Protein AF-0000000081540019 (afdb_homodimer)

Solvent-accessible surface area (backbone atoms only — not comparable to full-atom values): 55539 Å² total; per-residue (Å²): 136,87,73,88,77,71,95,71,86,87,74,91,76,88,91,89,76,87,77,86,71,87,82,86,90,88,88,80,86,75,82,80,78,84,72,81,75,82,70,81,79,71,79,74,80,61,78,68,72,65,80,70,77,71,73,80,53,96,80,40,49,92,82,41,62,55,38,44,79,36,76,47,66,74,57,25,38,27,49,46,46,43,52,50,67,72,69,73,85,62,85,78,72,72,79,71,74,92,72,72,75,66,62,82,81,57,69,59,88,74,54,43,59,36,28,26,41,40,43,48,66,65,29,43,68,36,92,92,53,56,78,72,75,64,72,71,49,70,67,55,51,46,52,50,50,52,54,38,59,38,49,58,52,53,34,51,54,48,45,50,36,30,76,71,64,69,30,92,47,50,56,50,46,47,55,39,41,21,37,36,41,16,36,42,72,43,52,59,76,73,25,37,37,30,43,48,58,53,50,61,49,37,47,51,72,70,61,56,53,58,51,54,52,28,11,33,39,62,32,11,52,72,12,92,69,58,42,72,54,62,37,67,41,52,61,36,79,92,57,30,31,46,65,35,52,84,60,78,34,57,48,41,39,52,38,29,52,50,10,46,51,42,71,70,37,85,92,37,71,86,46,41,24,36,33,44,40,40,56,51,26,61,58,37,33,43,31,49,41,14,55,39,51,22,37,51,65,39,13,26,32,40,38,37,33,41,34,34,47,50,37,79,79,47,44,45,80,67,58,40,56,18,70,54,71,47,34,37,24,23,22,44,44,18,47,17,30,32,30,36,15,41,29,36,66,28,27,21,50,48,42,37,50,47,51,52,47,16,55,74,64,32,33,31,31,38,36,27,29,43,41,51,56,61,58,44,54,28,81,88,43,68,45,75,76,77,41,62,65,67,59,39,52,48,41,56,68,59,61,29,30,65,58,13,53,49,40,38,32,38,77,71,66,65,47,50,71,67,54,50,54,52,49,51,52,50,47,48,51,52,52,51,51,25,46,53,55,29,70,73,47,44,26,38,42,59,55,57,76,78,53,88,79,62,81,80,74,80,52,67,70,56,52,52,50,44,49,50,49,36,50,48,40,73,72,42,33,84,37,84,67,40,31,66,58,31,69,45,24,42,72,47,48,63,60,36,71,66,68,69,75,77,77,125,142,85,76,80,85,77,87,86,86,78,86,90,83,88,89,83,87,80,81,84,81,85,76,81,77,81,81,78,80,76,80,77,76,82,75,79,76,80,67,77,76,69,78,72,76,61,76,67,70,65,79,70,78,69,72,79,53,95,80,40,47,93,81,40,63,56,38,44,78,35,75,46,66,74,57,25,36,27,48,47,45,42,50,49,65,71,69,72,86,62,85,78,72,74,81,71,74,91,72,72,75,66,62,84,82,56,71,59,87,74,56,44,59,36,28,26,42,42,42,48,64,66,29,43,67,35,93,91,54,54,78,71,75,66,72,69,51,68,69,55,51,44,52,51,50,51,54,37,58,39,48,55,51,54,35,50,53,49,44,51,36,29,75,71,64,69,30,93,48,48,56,49,45,48,53,38,41,21,36,34,42,17,35,40,71,41,51,60,76,72,26,36,36,30,43,48,57,53,50,60,48,36,47,50,73,70,60,55,52,58,52,54,52,27,10,35,38,63,32,11,51,72,10,90,71,58,44,72,54,61,36,67,40,52,60,35,77,92,54,30,30,46,63,35,51,84,61,76,33,58,48,42,39,51,39,29,52,51,10,46,52,44,71,70,37,87,94,37,71,86,46,39,23,37,34,43,39,41,55,50,28,61,57,37,34,43,31,48,41,14,52,39,50,22,38,50,67,37,14,26,31,40,39,36,33,40,35,34,47,51,38,79,79,47,45,45,82,68,59,40,56,18,71,53,70,47,34,36,24,22,22,42,45,18,47,16,29,32,31,36,15,41,29,35,66,29,28,21,51,49,43,37,52,47,50,52,48,15,54,74,65,33,34,32,32,38,36,26,28,43,42,51,57,63,56,44,56,27,80,87,43,68,46,74,76,77,41,61,65,67,57,41,52,46,42,57,67,59,60,29,27,65,58,14,52,48,39,39,33,38,75,69,68,66,48,49,71,67,53,51,54,52,49,52,51,50,48,48,50,52,52,52,52,24,46,52,55,30,69,70,47,43,27,38,40,59,55,56,76,80,52,89,80,63,81,80,73,80,50,68,70,56,53,52,50,45,50,49,51,36,52,49,40,74,71,42,34,85,37,84,66,42,32,65,58,31,69,46,24,42,71,48,47,66,62,36,70,67,69,68,76,77,78,125

Radius of gyration: 34.77 Å; Cα contacts (8 Å, |Δi|>4): 1723; chains: 2; bounding box: 92×95×95 Å

Sequence (1008 aa):
MFSRLPATALRRRAAPALFPLSSGAGEGSALSISTSAFTSNPAPSGSRRSPAQQRVDHGHLPNAPNSPYVHRLDDAFFNEVRANVMPPPTTAQSAQEPGQERDPQLARPGTGIPTFRLIDGVGKLLEGVSEESLNITREEARKIYSNMLFLPAFDLILSNSQRQGRISFMMTSAGEEAGIIGSASALGPDDEVFTQYRESGVLIWRGCSLDEMMAQVFGTEDDVCGARQMPIHFGSRAHKFHPVSSPLATQIPQAAGAAYALKRTPGRQNDIVVCYFGEGAASEGDFHAGVNMANTLDCPILFIARNNGFAISTPTAEQFKGDGIASRGPGYGMDTLRVDGNDVFAVRAAVHAAKQRIISNSRPVLLELMSYRVGHHSTSDDSSAYRSKDRVEDWKRLDNPLHRMRNFCQDRGWWSDEEEEATKKAHRATILKAIQGAESRMRPSISSMFEDVYAGEMPASLQDQRAELARLIRMYGQHEPWAKELAKHRHQGEDLDSFAPKDNMFSRLPATALRRRAAPALFPLSSGAGEGSALSISTSAFTSNPAPSGSRRSPAQQRVDHGHLPNAPNSPYVHRLDDAFFNEVRANVMPPPTTAQSAQEPGQERDPQLARPGTGIPTFRLIDGVGKLLEGVSEESLNITREEARKIYSNMLFLPAFDLILSNSQRQGRISFMMTSAGEEAGIIGSASALGPDDEVFTQYRESGVLIWRGCSLDEMMAQVFGTEDDVCGARQMPIHFGSRAHKFHPVSSPLATQIPQAAGAAYALKRTPGRQNDIVVCYFGEGAASEGDFHAGVNMANTLDCPILFIARNNGFAISTPTAEQFKGDGIASRGPGYGMDTLRVDGNDVFAVRAAVHAAKQRIISNSRPVLLELMSYRVGHHSTSDDSSAYRSKDRVEDWKRLDNPLHRMRNFCQDRGWWSDEEEEATKKAHRATILKAIQGAESRMRPSISSMFEDVYAGEMPASLQDQRAELARLIRMYGQHEPWAKELAKHRHQGEDLDSFAPKDN

Foldseek 3Di:
DDDDDDDDDDDPDDDQDDDPDDDDDDDDDDPCPDPPDPCPPPDPPPPPPPPPPPPPPLPAFPQGGLAAEDADPVLFKDQDDDDPPPPPPDPPDDDPDPPDPPPPLDDDRPRARHAHFQAGQQQHGDPPHDPVVLVDDLVRLVLLLLLLLLQVLLQVVVLVCCVVVQFPWGFGLAFLSLLLSLLLSQADQPAAEAEAQHNVSNVVNSPDALLQLLLQRNQFQSHPVQVPDGRSQDDDPNRNYHGHDHDALVVLLVQLVVQLVLVVDPPNLLYAYEHEHELQSCLDVSVVVSLLSSAVSLGLYEYEYEYQQDDQADGPVRRDSDSGSQRCNSVSSAIEGEYASLRNSSSNVNSNVQSVCCSVRSGYYY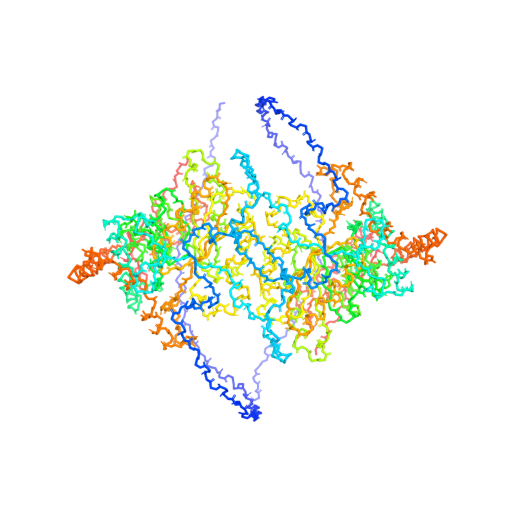YYHRTHDLDHRISVGDNVVRDPNVVSVVCCPSRGSSSNSQSNCVVVPSDDPVNSVVSSVVSNVSSVVSNVVSVVGAREAPLCVQDDPDPDWRDPVSLVVLVSVLSVCVHPCVDPPNVVVLVRYVVSSVCSVVDDTPDD/DDDDDDDDDDDDDDDDDDDDDDDDPDDPPDPCPPPPDPCPPPPPPPPPPDPPPPPPPLAAFPQGGLAAEDADLVLFKDQDDDDPPPPPPDPPDDDPDPPDPPPPLDDDRPRARHAHFQAGQQQHGDPPHDPVVLVADLVRLVLLLLLLLLQVLLQVVVLVCCVVVQFPWGFGLAFLSLLLSLLLSQADQPAAEAEAQHNVSNVVNSPDALLQLLLQRNQFQSHPVQVPDGRSQDDDPNRNYHGHDHDALVVLLVQLVVQLVLVVDPPNLLYAYEYEHELQSCLDVSVVVSLLSSAVSLGLYEYEYEYQQDDQADGPVRRDSDSGSQVCNSVSSATEGEYASLRNSSSNVNSNVQSVCCSVRSGYYYYYHRTHDLDHRISVGDNVVRDPNVVSVVCCPSRRSSSNSQSNCVVVPSDDPVNSVVSSVVSNVSSVVSNVVSVVGAREAPLCVQDDPDPDWRDPVSLVVLVVVLSVCVSPCVDPPNVVVLVRYVVSSVCSVVDDGPDD

Structure (mmCIF, N/CA/C/O backbone):
data_AF-0000000081540019-model_v1
#
loop_
_entity.id
_entity.type
_entity.pdbx_description
1 polymer '2-oxoisovalerate dehydrogenase subunit alpha'
#
loop_
_atom_site.group_PDB
_atom_site.id
_atom_site.type_symbol
_atom_site.label_atom_id
_atom_site.label_alt_id
_atom_site.label_comp_id
_atom_site.label_asym_id
_atom_site.label_entity_id
_atom_site.label_seq_id
_atom_site.pdbx_PDB_ins_code
_atom_site.Cartn_x
_atom_site.Cartn_y
_atom_site.Cartn_z
_atom_site.occupancy
_atom_site.B_iso_or_equiv
_atom_site.auth_seq_id
_atom_site.auth_comp_id
_atom_site.auth_asym_id
_atom_site.auth_atom_id
_atom_site.pdbx_PDB_model_num
ATOM 1 N N . MET A 1 1 ? -49.875 6.715 -42.656 1 16.27 1 MET A N 1
ATOM 2 C CA . MET A 1 1 ? -49.656 5.844 -43.781 1 16.27 1 MET A CA 1
ATOM 3 C C . MET A 1 1 ? -48.312 6.152 -44.469 1 16.27 1 MET A C 1
ATOM 5 O O . MET A 1 1 ? -47.5 5.254 -44.688 1 16.27 1 MET A O 1
ATOM 9 N N . PHE A 1 2 ? -48.5 6.961 -45.594 1 16.7 2 PHE A N 1
ATOM 10 C CA . PHE A 1 2 ? -47.969 6.73 -46.938 1 16.7 2 PHE A CA 1
ATOM 11 C C . PHE A 1 2 ? -46.469 6.969 -46.969 1 16.7 2 PHE A C 1
ATOM 13 O O . PHE A 1 2 ? -45.906 7.625 -46.062 1 16.7 2 PHE A O 1
ATOM 20 N N . SER A 1 3 ? -46.031 7.254 -48.156 1 15.16 3 SER A N 1
ATOM 21 C CA . SER A 1 3 ? -45.219 6.664 -49.219 1 15.16 3 SER A CA 1
ATOM 22 C C . SER A 1 3 ? -43.875 7.359 -49.312 1 15.16 3 SER A C 1
ATOM 24 O O . SER A 1 3 ? -42.906 6.77 -49.812 1 15.16 3 SER A O 1
ATOM 26 N N . ARG A 1 4 ? -43.906 8.688 -49.25 1 17.17 4 ARG A N 1
ATOM 27 C CA . ARG A 1 4 ? -43.156 9.242 -50.375 1 17.17 4 ARG A CA 1
ATOM 28 C C . ARG A 1 4 ? -41.688 8.906 -50.25 1 17.17 4 ARG A C 1
ATOM 30 O O . ARG A 1 4 ? -41.156 8.844 -49.125 1 17.17 4 ARG A O 1
ATOM 37 N N . LEU A 1 5 ? -41.062 8.898 -51.344 1 16.02 5 LEU A N 1
ATOM 38 C CA . LEU A 1 5 ? -40.156 8.039 -52.094 1 16.02 5 LEU A CA 1
ATOM 39 C C . LEU A 1 5 ? -38.719 8.336 -51.75 1 16.02 5 LEU A C 1
ATOM 41 O O . LEU A 1 5 ? -37.969 7.422 -51.375 1 16.02 5 LEU A O 1
ATOM 45 N N . PRO A 1 6 ? -38.094 9.398 -52.344 1 15.88 6 PRO A N 1
ATOM 46 C CA . PRO A 1 6 ? -37.188 8.961 -53.438 1 15.88 6 PRO A CA 1
ATOM 47 C C . PRO A 1 6 ? -35.719 8.906 -53 1 15.88 6 PRO A C 1
ATOM 49 O O . PRO A 1 6 ? -34.969 8.023 -53.438 1 15.88 6 PRO A O 1
ATOM 52 N N . ALA A 1 7 ? -35.281 10.047 -52.344 1 17.38 7 ALA A N 1
ATOM 53 C CA . ALA A 1 7 ? -34.125 10.594 -53.062 1 17.38 7 ALA A CA 1
ATOM 54 C C . ALA A 1 7 ? -32.906 9.703 -52.906 1 17.38 7 ALA A C 1
ATOM 56 O O . ALA A 1 7 ? -32.469 9.422 -51.781 1 17.38 7 ALA A O 1
ATOM 57 N N . THR A 1 8 ? -32.5 9.023 -53.938 1 15.62 8 THR A N 1
ATOM 58 C CA . THR A 1 8 ? -31.672 7.887 -54.344 1 15.62 8 THR A CA 1
ATOM 59 C C . THR A 1 8 ? -30.203 8.148 -54.031 1 15.62 8 THR A C 1
ATOM 61 O O . THR A 1 8 ? -29.516 7.27 -53.5 1 15.62 8 THR A O 1
ATOM 64 N N . ALA A 1 9 ? -29.562 9.242 -54.625 1 15.77 9 ALA A N 1
ATOM 65 C CA . ALA A 1 9 ? -28.594 8.789 -55.625 1 15.77 9 ALA A CA 1
ATOM 66 C C . ALA A 1 9 ? -27.328 8.273 -54.938 1 15.77 9 ALA A C 1
ATOM 68 O O . ALA A 1 9 ? -27.078 8.57 -53.781 1 15.77 9 ALA A O 1
ATOM 69 N N . LEU A 1 10 ? -26.016 8.43 -55.656 1 15.6 10 LEU A N 1
ATOM 70 C CA . LEU A 1 10 ? -25 7.602 -56.281 1 15.6 10 LEU A CA 1
ATOM 71 C C . LEU A 1 10 ? -23.781 7.43 -55.406 1 15.6 10 LEU A C 1
ATOM 73 O O . LEU A 1 10 ? -23.484 8.305 -54.594 1 15.6 10 LEU A O 1
ATOM 77 N N . ARG A 1 11 ? -22.969 6.27 -55.5 1 16.05 11 ARG A N 1
ATOM 78 C CA . ARG A 1 11 ? -22.062 5.238 -55 1 16.05 11 ARG A CA 1
ATOM 79 C C . ARG A 1 11 ? -20.609 5.676 -55.125 1 16.05 11 ARG A C 1
ATOM 81 O O . ARG A 1 11 ? -19.703 4.891 -54.844 1 16.05 11 ARG A O 1
ATOM 88 N N . ARG A 1 12 ? -20.266 6.977 -55.281 1 15.61 12 ARG A N 1
ATOM 89 C CA . ARG A 1 12 ? -19.016 6.934 -56.062 1 15.61 12 ARG A CA 1
ATOM 90 C C . ARG A 1 12 ? -17.953 6.137 -55.312 1 15.61 12 ARG A C 1
ATOM 92 O O . ARG A 1 12 ? -17.766 6.312 -54.094 1 15.61 12 ARG A O 1
ATOM 99 N N . ARG A 1 13 ? -17.219 5.098 -55.938 1 15.32 13 ARG A N 1
ATOM 100 C CA . ARG A 1 13 ? -16.406 3.887 -55.812 1 15.32 13 ARG A CA 1
ATOM 101 C C . ARG A 1 13 ? -15.008 4.219 -55.344 1 15.32 13 ARG A C 1
ATOM 103 O O . ARG A 1 13 ? -14.484 3.566 -54.438 1 15.32 13 ARG A O 1
ATOM 110 N N . ALA A 1 14 ? -14.039 4.875 -56.156 1 15.3 14 ALA A N 1
ATOM 111 C CA . ALA A 1 14 ? -12.938 4.07 -56.688 1 15.3 14 ALA A CA 1
ATOM 112 C C . ALA A 1 14 ? -11.836 3.904 -55.625 1 15.3 14 ALA A C 1
ATOM 114 O O . ALA A 1 14 ? -11.797 4.645 -54.656 1 15.3 14 ALA A O 1
ATOM 115 N N . ALA A 1 15 ? -10.383 3.75 -56.125 1 15.92 15 ALA A N 1
ATOM 116 C CA . ALA A 1 15 ? -9.344 2.721 -56.188 1 15.92 15 ALA A CA 1
ATOM 117 C C . ALA A 1 15 ? -8.273 2.951 -55.125 1 15.92 15 ALA A C 1
ATOM 119 O O . ALA A 1 15 ? -8.086 4.078 -54.656 1 15.92 15 ALA A O 1
ATOM 120 N N . PRO A 1 16 ? -7.32 1.87 -54.75 1 17.2 16 PRO A N 1
ATOM 121 C CA . PRO A 1 16 ? -6.512 1.313 -53.656 1 17.2 16 PRO A CA 1
ATOM 122 C C . PRO A 1 16 ? -5.156 2.004 -53.5 1 17.2 16 PRO A C 1
ATOM 124 O O . PRO A 1 16 ? -4.605 2.066 -52.406 1 17.2 16 PRO A O 1
ATOM 127 N N . ALA A 1 17 ? -4.473 2.604 -54.594 1 16.23 17 ALA A N 1
ATOM 128 C CA . ALA A 1 17 ? -3.232 1.938 -54.969 1 16.23 17 ALA A CA 1
ATOM 129 C C . ALA A 1 17 ? -2.094 2.297 -54.031 1 16.23 17 ALA A C 1
ATOM 131 O O . ALA A 1 17 ? -1.376 1.416 -53.531 1 16.23 17 ALA A O 1
ATOM 132 N N . LEU A 1 18 ? -1.424 3.549 -54.094 1 16.48 18 LEU A N 1
ATOM 133 C CA . LEU A 1 18 ? -0.054 3.594 -54.594 1 16.48 18 LEU A CA 1
ATOM 134 C C . LEU A 1 18 ? 0.945 3.383 -53.469 1 16.48 18 LEU A C 1
ATOM 136 O O . LEU A 1 18 ? 0.694 3.783 -52.312 1 16.48 18 LEU A O 1
ATOM 140 N N . PHE A 1 19 ? 2.201 2.545 -53.688 1 17.91 19 PHE A N 1
ATOM 141 C CA . PHE A 1 19 ? 3.289 1.774 -53.094 1 17.91 19 PHE A CA 1
ATOM 142 C C . PHE A 1 19 ? 4.355 2.697 -52.531 1 17.91 19 PHE A C 1
ATOM 144 O O . PHE A 1 19 ? 5.309 3.059 -53.219 1 17.91 19 PHE A O 1
ATOM 151 N N . PRO A 1 20 ? 4.129 3.566 -51.625 1 16.41 20 PRO A N 1
ATOM 152 C CA . PRO A 1 20 ? 5.227 4.535 -51.625 1 16.41 20 PRO A CA 1
ATOM 153 C C . PRO A 1 20 ? 6.547 3.928 -51.156 1 16.41 20 PRO A C 1
ATOM 155 O O . PRO A 1 20 ? 6.664 3.531 -49.969 1 16.41 20 PRO A O 1
ATOM 158 N N . LEU A 1 21 ? 7.387 3.334 -52 1 16.25 21 LEU A N 1
ATOM 159 C CA . LEU A 1 21 ? 8.562 2.541 -51.656 1 16.25 21 LEU A CA 1
ATOM 160 C C . LEU A 1 21 ? 9.68 3.426 -51.094 1 16.25 21 LEU A C 1
ATOM 162 O O . LEU A 1 21 ? 10.547 2.949 -50.375 1 16.25 21 LEU A O 1
ATOM 166 N N . SER A 1 22 ? 9.891 4.758 -51.344 1 16.08 22 SER A N 1
ATOM 167 C CA . SER A 1 22 ? 11.227 4.938 -51.906 1 16.08 22 SER A CA 1
ATOM 168 C C . SER A 1 22 ? 12.305 4.805 -50.844 1 16.08 22 SER A C 1
ATOM 170 O O . SER A 1 22 ? 12.031 4.996 -49.656 1 16.08 22 SER A O 1
ATOM 172 N N . SER A 1 23 ? 13.68 4.84 -51.25 1 16.89 23 SER A N 1
ATOM 173 C CA . SER A 1 23 ? 15 4.227 -51.156 1 16.89 23 SER A CA 1
ATOM 174 C C . SER A 1 23 ? 15.867 4.957 -50.125 1 16.89 23 SER A C 1
ATOM 176 O O . SER A 1 23 ? 16.609 4.324 -49.375 1 16.89 23 SER A O 1
ATOM 178 N N . GLY A 1 24 ? 16.062 6.352 -50.094 1 15.66 24 GLY A N 1
ATOM 179 C CA . GLY A 1 24 ? 17.453 6.688 -50.344 1 15.66 24 GLY A CA 1
ATOM 180 C C . GLY A 1 24 ? 18.344 6.582 -49.125 1 15.66 24 GLY A C 1
ATOM 181 O O . GLY A 1 24 ? 17.828 6.484 -48 1 15.66 24 GLY A O 1
ATOM 182 N N . ALA A 1 25 ? 19.5 7.566 -48.969 1 16.16 25 ALA A N 1
ATOM 183 C CA . ALA A 1 25 ? 20.969 7.488 -48.906 1 16.16 25 ALA A CA 1
ATOM 184 C C . ALA A 1 25 ? 21.453 7.543 -47.469 1 16.16 25 ALA A C 1
ATOM 186 O O . ALA A 1 25 ? 20.703 7.883 -46.562 1 16.16 25 ALA A O 1
ATOM 187 N N . GLY A 1 26 ? 22.516 8.516 -47.062 1 16.11 26 GLY A N 1
ATOM 188 C CA . GLY A 1 26 ? 23.922 8.297 -46.781 1 16.11 26 GLY A CA 1
ATOM 189 C C . GLY A 1 26 ? 24.281 8.406 -45.312 1 16.11 26 GLY A C 1
ATOM 190 O O . GLY A 1 26 ? 24.5 7.398 -44.656 1 16.11 26 GLY A O 1
ATOM 191 N N . GLU A 1 27 ? 24.984 9.602 -44.75 1 18.03 27 GLU A N 1
ATOM 192 C CA . GLU A 1 27 ? 26.359 9.719 -44.281 1 18.03 27 GLU A CA 1
ATOM 193 C C . GLU A 1 27 ? 26.391 9.836 -42.75 1 18.03 27 GLU A C 1
ATOM 195 O O . GLU A 1 27 ? 25.484 10.398 -42.156 1 18.03 27 GLU A O 1
ATOM 200 N N . GLY A 1 28 ? 27.406 9.18 -41.969 1 16.88 28 GLY A N 1
ATOM 201 C CA . GLY A 1 28 ? 27.828 8.578 -40.719 1 16.88 28 GLY A CA 1
ATOM 202 C C . GLY A 1 28 ? 28.219 9.609 -39.656 1 16.88 28 GLY A C 1
ATOM 203 O O . GLY A 1 28 ? 28.516 9.258 -38.531 1 16.88 28 GLY A O 1
ATOM 204 N N . SER A 1 29 ? 28.328 10.984 -39.812 1 18.08 29 SER A N 1
ATOM 205 C CA . SER A 1 29 ? 29.562 11.477 -39.219 1 18.08 29 SER A CA 1
ATOM 206 C C . SER A 1 29 ? 29.469 11.523 -37.688 1 18.08 29 SER A C 1
ATOM 208 O O . SER A 1 29 ? 28.438 11.914 -37.125 1 18.08 29 SER A O 1
ATOM 210 N N . ALA A 1 30 ? 30.547 10.961 -36.938 1 17.67 30 ALA A N 1
ATOM 211 C CA . ALA A 1 30 ? 31.016 10.492 -35.625 1 17.67 30 ALA A CA 1
ATOM 212 C C . ALA A 1 30 ? 31.219 11.664 -34.656 1 17.67 30 ALA A C 1
ATOM 214 O O . ALA A 1 30 ? 32.156 12.445 -34.812 1 17.67 30 ALA A O 1
ATOM 215 N N . LEU A 1 31 ? 30.25 12.539 -34.375 1 18.3 31 LEU A N 1
ATOM 216 C CA . LEU A 1 31 ? 30.734 13.656 -33.562 1 18.3 31 LEU A CA 1
ATOM 217 C C . LEU A 1 31 ? 31.438 13.148 -32.312 1 18.3 31 LEU A C 1
ATOM 219 O O . LEU A 1 31 ? 30.891 12.305 -31.594 1 18.3 31 LEU A O 1
ATOM 223 N N . SER A 1 32 ? 32.781 13.375 -31.969 1 18.44 32 SER A N 1
ATOM 224 C CA . SER A 1 32 ? 33.938 13.07 -31.125 1 18.44 32 SER A CA 1
ATOM 225 C C . SER A 1 32 ? 33.75 13.586 -29.703 1 18.44 32 SER A C 1
ATOM 227 O O . SER A 1 32 ? 33.844 14.789 -29.453 1 18.44 32 SER A O 1
ATOM 229 N N . ILE A 1 33 ? 32.625 13.383 -28.984 1 19.66 33 ILE A N 1
ATOM 230 C CA . ILE A 1 33 ? 32.531 14.102 -27.719 1 19.66 33 ILE A CA 1
ATOM 231 C C . ILE A 1 33 ? 33.625 13.656 -26.766 1 19.66 33 ILE A C 1
ATOM 233 O O . ILE A 1 33 ? 33.781 12.461 -26.516 1 19.66 33 ILE A O 1
ATOM 237 N N . SER A 1 34 ? 34.656 14.43 -26.453 1 18.89 34 SER A N 1
ATOM 238 C CA . SER A 1 34 ? 35.906 14.312 -25.688 1 18.89 34 SER A CA 1
ATOM 239 C C . SER A 1 34 ? 35.625 13.969 -24.234 1 18.89 34 SER A C 1
ATOM 241 O O . SER A 1 34 ? 34.844 14.656 -23.562 1 18.89 34 SER A O 1
ATOM 243 N N . THR A 1 35 ? 35.781 12.703 -23.75 1 19.89 35 THR A N 1
ATOM 244 C CA . THR A 1 35 ? 35.594 11.898 -22.547 1 19.89 35 THR A CA 1
ATOM 245 C C . THR A 1 35 ? 36.594 12.289 -21.469 1 19.89 35 THR A C 1
ATOM 247 O O . THR A 1 35 ? 36.781 11.555 -20.5 1 19.89 35 THR A O 1
ATOM 250 N N . SER A 1 36 ? 36.906 13.578 -21.219 1 19.86 36 SER A N 1
ATOM 251 C CA . SER A 1 36 ? 38.062 13.688 -20.344 1 19.86 36 SER A CA 1
ATOM 252 C C . SER A 1 36 ? 37.875 12.898 -19.062 1 19.86 36 SER A C 1
ATOM 254 O O . SER A 1 36 ? 36.781 12.836 -18.516 1 19.86 36 SER A O 1
ATOM 256 N N . ALA A 1 37 ? 38.875 12 -18.609 1 19.7 37 ALA A N 1
ATOM 257 C CA . ALA A 1 37 ? 39.25 10.906 -17.719 1 19.7 37 ALA A CA 1
ATOM 258 C C . ALA A 1 37 ? 39.406 11.398 -16.281 1 19.7 37 ALA A C 1
ATOM 260 O O . ALA A 1 37 ? 40.406 12.047 -15.953 1 19.7 37 ALA A O 1
ATOM 261 N N . PHE A 1 38 ? 38.562 12.211 -15.648 1 21.67 38 PHE A N 1
ATOM 262 C CA . PHE A 1 38 ? 39.062 12.633 -14.336 1 21.67 38 PHE A CA 1
ATOM 263 C C . PHE A 1 38 ? 39.406 11.43 -13.461 1 21.67 38 PHE A C 1
ATOM 265 O O . PHE A 1 38 ? 38.562 10.531 -13.305 1 21.67 38 PHE A O 1
ATOM 272 N N . THR A 1 39 ? 40.688 10.961 -13.25 1 22.95 39 THR A N 1
ATOM 273 C CA . THR A 1 39 ? 41.469 9.875 -12.633 1 22.95 39 THR A CA 1
ATOM 274 C C . THR A 1 39 ? 41.312 9.906 -11.117 1 22.95 39 THR A C 1
ATOM 276 O O . THR A 1 39 ? 42 9.164 -10.406 1 22.95 39 THR A O 1
ATOM 279 N N . SER A 1 40 ? 40.281 10.445 -10.453 1 22.73 40 SER A N 1
ATOM 280 C CA . SER A 1 40 ? 40.625 10.586 -9.039 1 22.73 40 SER A CA 1
ATOM 281 C C . SER A 1 40 ? 40.906 9.227 -8.406 1 22.73 40 SER A C 1
ATOM 283 O O . SER A 1 40 ? 40.281 8.234 -8.727 1 22.73 40 SER A O 1
ATOM 285 N N . ASN A 1 41 ? 42.156 8.953 -7.887 1 23.53 41 ASN A N 1
ATOM 286 C CA . ASN A 1 41 ? 42.844 7.812 -7.273 1 23.53 41 ASN A CA 1
ATOM 287 C C . ASN A 1 41 ? 42.062 7.312 -6.047 1 23.53 41 ASN A C 1
ATOM 289 O O . ASN A 1 41 ? 42 8.008 -5.031 1 23.53 41 ASN A O 1
ATOM 293 N N . PRO A 1 42 ? 40.938 6.734 -6.215 1 23.81 42 PRO A N 1
ATOM 294 C CA . PRO A 1 42 ? 40.188 6.41 -4.996 1 23.81 42 PRO A CA 1
ATOM 295 C C . PRO A 1 42 ? 40.969 5.5 -4.047 1 23.81 42 PRO A C 1
ATOM 297 O O . PRO A 1 42 ? 41.688 4.605 -4.496 1 23.81 42 PRO A O 1
ATOM 300 N N . ALA A 1 43 ? 41.5 5.992 -2.92 1 24.95 43 ALA A N 1
ATOM 301 C CA . ALA A 1 43 ? 42.312 5.246 -1.963 1 24.95 43 ALA A CA 1
ATOM 302 C C . ALA A 1 43 ? 41.719 3.852 -1.722 1 24.95 43 ALA A C 1
ATOM 304 O O . ALA A 1 43 ? 40.5 3.666 -1.721 1 24.95 43 ALA A O 1
ATOM 305 N N . PRO A 1 44 ? 42.531 2.783 -1.829 1 23.92 44 PRO A N 1
ATOM 306 C CA . PRO A 1 44 ? 42.312 1.338 -1.923 1 23.92 44 PRO A CA 1
ATOM 307 C C . PRO A 1 44 ? 41.594 0.764 -0.697 1 23.92 44 PRO A C 1
ATOM 309 O O . PRO A 1 44 ? 41.375 -0.448 -0.616 1 23.92 44 PRO A O 1
ATOM 312 N N . SER A 1 45 ? 41.438 1.577 0.302 1 24.47 45 SER A N 1
ATOM 313 C CA . SER A 1 45 ? 41.562 0.844 1.557 1 24.47 45 SER A CA 1
ATOM 314 C C . SER A 1 45 ? 40.406 -0.113 1.77 1 24.47 45 SER A C 1
ATOM 316 O O . SER A 1 45 ? 39.438 0.214 2.475 1 24.47 45 SER A O 1
ATOM 318 N N . GLY A 1 46 ? 39.906 -0.611 0.702 1 23.02 46 GLY A N 1
ATOM 319 C CA . GLY A 1 46 ? 38.688 -1.414 0.766 1 23.02 46 GLY A CA 1
ATOM 320 C C . GLY A 1 46 ? 38.844 -2.678 1.589 1 23.02 46 GLY A C 1
ATOM 321 O O . GLY A 1 46 ? 39.438 -3.652 1.126 1 23.02 46 GLY A O 1
ATOM 322 N N . SER A 1 47 ? 39.406 -2.504 2.863 1 23.77 47 SER A N 1
ATOM 323 C CA . SER A 1 47 ? 39.531 -3.826 3.463 1 23.77 47 SER A CA 1
ATOM 324 C C . SER A 1 47 ? 38.281 -4.676 3.221 1 23.77 47 SER A C 1
ATOM 326 O O . SER A 1 47 ? 37.188 -4.266 3.559 1 23.77 47 SER A O 1
ATOM 328 N N . ARG A 1 48 ? 38.281 -5.371 2.16 1 23.86 48 ARG A N 1
ATOM 329 C CA . ARG A 1 48 ? 37.375 -6.422 1.712 1 23.86 48 ARG A CA 1
ATOM 330 C C . ARG A 1 48 ? 37.031 -7.371 2.854 1 23.86 48 ARG A C 1
ATOM 332 O O . ARG A 1 48 ? 37.844 -8.234 3.215 1 23.86 48 ARG A O 1
ATOM 339 N N . ARG A 1 49 ? 36.344 -6.754 3.863 1 24.66 49 ARG A N 1
ATOM 340 C CA . ARG A 1 49 ? 35.969 -7.766 4.848 1 24.66 49 ARG A CA 1
ATOM 341 C C . ARG A 1 49 ? 35.5 -9.047 4.172 1 24.66 49 ARG A C 1
ATOM 343 O O . ARG A 1 49 ? 34.875 -9 3.117 1 24.66 49 ARG A O 1
ATOM 350 N N . SER A 1 50 ? 36.312 -10.094 4.27 1 23.3 50 SER A N 1
ATOM 351 C CA . SER A 1 50 ? 36.062 -11.438 3.766 1 23.3 50 SER A CA 1
ATOM 352 C C . SER A 1 50 ? 34.594 -11.781 3.809 1 23.3 50 SER A C 1
ATOM 354 O O . SER A 1 50 ? 33.844 -11.234 4.625 1 23.3 50 SER A O 1
ATOM 356 N N . PRO A 1 51 ? 34.062 -12.312 2.713 1 25.11 51 PRO A N 1
ATOM 357 C CA . PRO A 1 51 ? 32.688 -12.812 2.639 1 25.11 51 PRO A CA 1
ATOM 358 C C . PRO A 1 51 ? 32.25 -13.562 3.898 1 25.11 51 PRO A C 1
ATOM 360 O O . PRO A 1 51 ? 32.875 -14.578 4.25 1 25.11 51 PRO A O 1
ATOM 363 N N . ALA A 1 52 ? 32.094 -12.875 4.984 1 26.41 52 ALA A N 1
ATOM 364 C CA . ALA A 1 52 ? 31.703 -13.555 6.219 1 26.41 52 ALA A CA 1
ATOM 365 C C . ALA A 1 52 ? 30.875 -14.797 5.914 1 26.41 52 ALA A C 1
ATOM 367 O O . ALA A 1 52 ? 29.953 -14.75 5.086 1 26.41 52 ALA A O 1
ATOM 368 N N . GLN A 1 53 ? 31.438 -16.047 6.051 1 24.05 53 GLN A N 1
ATOM 369 C CA . GLN A 1 53 ? 30.891 -17.391 5.98 1 24.05 53 GLN A CA 1
ATOM 370 C C . GLN A 1 53 ? 29.453 -17.422 6.496 1 24.05 53 GLN A C 1
ATOM 372 O O . GLN A 1 53 ? 29.219 -17.344 7.703 1 24.05 53 GLN A O 1
ATOM 377 N N . GLN A 1 54 ? 28.656 -16.75 5.859 1 29.14 54 GLN A N 1
ATOM 378 C CA . GLN A 1 54 ? 27.266 -16.938 6.238 1 29.14 54 GLN A CA 1
ATOM 379 C C . GLN A 1 54 ? 26.938 -18.422 6.418 1 29.14 54 GLN A C 1
ATOM 381 O O . GLN A 1 54 ? 26.984 -19.188 5.461 1 29.14 54 GLN A O 1
ATOM 386 N N . ARG A 1 55 ? 27.281 -19.031 7.508 1 26.91 55 ARG A N 1
ATOM 387 C CA . ARG A 1 55 ? 26.859 -20.375 7.902 1 26.91 55 ARG A CA 1
ATOM 388 C C . ARG A 1 55 ? 25.422 -20.641 7.473 1 26.91 55 ARG A C 1
ATOM 390 O O . ARG A 1 55 ? 24.516 -19.891 7.816 1 26.91 55 ARG A O 1
ATOM 397 N N . VAL A 1 56 ? 25.25 -21.203 6.281 1 32.06 56 VAL A N 1
ATOM 398 C CA . VAL A 1 56 ? 24 -21.875 5.914 1 32.06 56 VAL A CA 1
ATOM 399 C C . VAL A 1 56 ? 23.516 -22.719 7.09 1 32.06 56 VAL A C 1
ATOM 401 O O . VAL A 1 56 ? 24.109 -23.734 7.426 1 32.06 56 VAL A O 1
ATOM 404 N N . ASP A 1 57 ? 23.141 -22.203 8.094 1 33.56 57 ASP A N 1
ATOM 405 C CA . ASP A 1 57 ? 22.578 -23.016 9.18 1 33.56 57 ASP A CA 1
ATOM 406 C C . ASP A 1 57 ? 21.344 -23.781 8.711 1 33.56 57 ASP A C 1
ATOM 408 O O . ASP A 1 57 ? 20.422 -23.203 8.164 1 33.56 57 ASP A O 1
ATOM 412 N N . HIS A 1 58 ? 21.359 -25.062 8.391 1 40.34 58 HIS A N 1
ATOM 413 C CA . HIS A 1 58 ? 20.484 -26.125 7.906 1 40.34 58 HIS A CA 1
ATOM 414 C C . HIS A 1 58 ? 19.078 -26 8.484 1 40.34 58 HIS A C 1
ATOM 416 O O . HIS A 1 58 ? 18.156 -26.688 8.055 1 40.34 58 HIS A O 1
ATOM 422 N N . GLY A 1 59 ? 18.875 -25 9.383 1 38.91 59 GLY A N 1
ATOM 423 C CA . GLY A 1 59 ? 17.578 -24.922 10.047 1 38.91 59 GLY A CA 1
ATOM 424 C C . GLY A 1 59 ? 16.859 -23.609 9.797 1 38.91 59 GLY A C 1
ATOM 425 O O . GLY A 1 59 ? 15.758 -23.406 10.305 1 38.91 59 GLY A O 1
ATOM 426 N N . HIS A 1 60 ? 17.484 -22.719 8.977 1 47.12 60 HIS A N 1
ATOM 427 C CA . HIS A 1 60 ? 16.844 -21.406 8.945 1 47.12 60 HIS A CA 1
ATOM 428 C C . HIS A 1 60 ? 16.328 -21.078 7.547 1 47.12 60 HIS A C 1
ATOM 430 O O . HIS A 1 60 ? 16.875 -21.547 6.547 1 47.12 60 HIS A O 1
ATOM 436 N N . LEU A 1 61 ? 15.148 -20.625 7.52 1 52.59 61 LEU A N 1
ATOM 437 C CA . LEU A 1 61 ? 14.539 -20.156 6.281 1 52.59 61 LEU A CA 1
ATOM 438 C C . LEU A 1 61 ? 15.375 -19.047 5.648 1 52.59 61 LEU A C 1
ATOM 440 O O . LEU A 1 61 ? 15.914 -18.188 6.355 1 52.59 61 LEU A O 1
ATOM 444 N N . PRO A 1 62 ? 15.805 -19.172 4.43 1 48.84 62 PRO A N 1
ATOM 445 C CA . PRO A 1 62 ? 16.688 -18.188 3.787 1 48.84 62 PRO A CA 1
ATOM 446 C C . PRO A 1 62 ? 16.266 -16.75 4.09 1 48.84 62 PRO A C 1
ATOM 448 O O . PRO A 1 62 ? 17.125 -15.867 4.254 1 48.84 62 PRO A O 1
ATOM 451 N N . ASN A 1 63 ? 14.977 -16.484 4.137 1 52.31 63 ASN A N 1
ATOM 452 C CA . ASN A 1 63 ? 14.523 -15.094 4.246 1 52.31 63 ASN A CA 1
ATOM 453 C C . ASN A 1 63 ? 13.906 -14.812 5.613 1 52.31 63 ASN A C 1
ATOM 455 O O . ASN A 1 63 ? 13.195 -13.82 5.781 1 52.31 63 ASN A O 1
ATOM 459 N N . ALA A 1 64 ? 14.125 -15.789 6.504 1 51.59 64 ALA A N 1
ATOM 460 C CA . ALA A 1 64 ? 13.656 -15.617 7.875 1 51.59 64 ALA A CA 1
ATOM 461 C C . ALA A 1 64 ? 14.469 -16.484 8.844 1 51.59 64 ALA A C 1
ATOM 463 O O . ALA A 1 64 ? 13.93 -17.391 9.477 1 51.59 64 ALA A O 1
ATOM 464 N N . PRO A 1 65 ? 15.664 -16.172 9.039 1 48.56 65 PRO A N 1
ATOM 465 C CA . PRO A 1 65 ? 16.547 -17.109 9.758 1 48.56 65 PRO A CA 1
ATOM 466 C C . PRO A 1 65 ? 16.156 -17.25 11.227 1 48.56 65 PRO A C 1
ATOM 468 O O . PRO A 1 65 ? 16.438 -18.281 11.844 1 48.56 65 PRO A O 1
ATOM 471 N N . ASN A 1 66 ? 15.43 -16.328 11.75 1 62.31 66 ASN A N 1
ATOM 472 C CA . ASN A 1 66 ? 15.125 -16.391 13.18 1 62.31 66 ASN A CA 1
ATOM 473 C C . ASN A 1 66 ? 13.688 -16.844 13.422 1 62.31 66 ASN A C 1
ATOM 475 O O . ASN A 1 66 ? 13.188 -16.766 14.547 1 62.31 66 ASN A O 1
ATOM 479 N N . SER A 1 67 ? 13.125 -17.484 12.445 1 76.94 67 SER A N 1
ATOM 480 C CA . SER A 1 67 ? 11.727 -17.891 12.578 1 76.94 67 SER A CA 1
ATOM 481 C C . SER A 1 67 ? 11.602 -19.266 13.211 1 76.94 67 SER A C 1
ATOM 483 O O . SER A 1 67 ? 12.125 -20.25 12.68 1 76.94 67 SER A O 1
ATOM 485 N N . PRO A 1 68 ? 10.969 -19.344 14.398 1 80.94 68 PRO A N 1
ATOM 486 C CA . PRO A 1 68 ? 10.758 -20.672 14.969 1 80.94 68 PRO A CA 1
ATOM 487 C C . PRO A 1 68 ? 9.742 -21.5 14.18 1 80.94 68 PRO A C 1
ATOM 489 O O . PRO A 1 68 ? 8.812 -20.938 13.586 1 80.94 68 PRO A O 1
ATOM 492 N N . TYR A 1 69 ? 9.984 -22.859 14.211 1 88.12 69 TYR A N 1
ATOM 493 C CA . TYR A 1 69 ? 9.023 -23.734 13.555 1 88.12 69 TYR A CA 1
ATOM 494 C C . TYR A 1 69 ? 7.93 -24.172 14.516 1 88.12 69 TYR A C 1
ATOM 496 O O . TYR A 1 69 ? 8.195 -24.453 15.688 1 88.12 69 TYR A O 1
ATOM 504 N N . VAL A 1 70 ? 6.703 -24.109 14.031 1 90.38 70 VAL A N 1
ATOM 505 C CA . VAL A 1 70 ? 5.559 -24.625 14.781 1 90.38 70 VAL A CA 1
ATOM 506 C C . VAL A 1 70 ? 4.793 -25.625 13.922 1 90.38 70 VAL A C 1
ATOM 508 O O . VAL A 1 70 ? 4.82 -25.562 12.695 1 90.38 70 VAL A O 1
ATOM 511 N N . HIS A 1 71 ? 4.133 -26.656 14.586 1 93.31 71 HIS A N 1
ATOM 512 C CA . HIS A 1 71 ? 3.465 -27.688 13.797 1 93.31 71 HIS A CA 1
ATOM 513 C C . HIS A 1 71 ? 1.965 -27.703 14.07 1 93.31 71 HIS A C 1
ATOM 515 O O . HIS A 1 71 ? 1.238 -28.531 13.531 1 93.31 71 HIS A O 1
ATOM 521 N N . ARG A 1 72 ? 1.532 -26.781 14.914 1 91.62 72 ARG A N 1
ATOM 522 C CA . ARG A 1 72 ? 0.101 -26.594 15.141 1 91.62 72 ARG A CA 1
ATOM 523 C C . ARG A 1 72 ? -0.402 -25.328 14.461 1 91.62 72 ARG A C 1
ATOM 525 O O . ARG A 1 72 ? 0.202 -24.266 14.602 1 91.62 72 ARG A O 1
ATOM 532 N N . LEU A 1 73 ? -1.456 -25.469 13.727 1 93.12 73 LEU A N 1
ATOM 533 C CA . LEU A 1 73 ? -2.006 -24.344 12.969 1 93.12 73 LEU A CA 1
ATOM 534 C C . LEU A 1 73 ? -2.42 -23.203 13.891 1 93.12 73 LEU A C 1
ATOM 536 O O . LEU A 1 73 ? -2.225 -22.031 13.57 1 93.12 73 LEU A O 1
ATOM 540 N N . ASP A 1 74 ? -2.982 -23.484 14.984 1 88 74 ASP A N 1
ATOM 541 C CA . ASP A 1 74 ? -3.434 -22.469 15.93 1 88 74 ASP A CA 1
ATOM 542 C C . ASP A 1 74 ? -2.264 -21.625 16.422 1 88 74 ASP A C 1
ATOM 544 O O . ASP A 1 74 ? -2.432 -20.438 16.75 1 88 74 ASP A O 1
ATOM 548 N N . ASP A 1 75 ? -1.106 -22.234 16.406 1 86.44 75 ASP A N 1
ATOM 549 C CA . ASP A 1 75 ? 0.1 -21.531 16.828 1 86.44 75 ASP A CA 1
ATOM 550 C C . ASP A 1 75 ? 0.681 -20.703 15.688 1 86.44 75 ASP A C 1
ATOM 552 O O . ASP A 1 75 ? 1.48 -19.797 15.914 1 86.44 75 ASP A O 1
ATOM 556 N N . ALA A 1 76 ? 0.305 -21.062 14.516 1 90.44 76 ALA A N 1
ATOM 557 C CA . ALA A 1 76 ? 0.902 -20.422 13.344 1 90.44 76 ALA A CA 1
ATOM 558 C C . ALA A 1 76 ? 0.092 -19.203 12.906 1 90.44 76 ALA A C 1
ATOM 560 O O . ALA A 1 76 ? 0.649 -18.234 12.391 1 90.44 76 ALA A O 1
ATOM 561 N N . PHE A 1 77 ? -1.208 -19.203 13.18 1 91.44 77 PHE A N 1
ATOM 562 C CA . PHE A 1 77 ? -2.061 -18.094 12.797 1 91.44 77 PHE A CA 1
ATOM 563 C C . PHE A 1 77 ? -1.852 -16.906 13.734 1 91.44 77 PHE A C 1
ATOM 565 O O . PHE A 1 77 ? -1.721 -17.078 14.953 1 91.44 77 PHE A O 1
ATOM 572 N N . PHE A 1 78 ? -1.836 -15.703 13.141 1 87 78 PHE A N 1
ATOM 573 C CA . PHE A 1 78 ? -1.774 -14.492 13.953 1 87 78 PHE A CA 1
ATOM 574 C C . PHE A 1 78 ? -2.486 -13.336 13.25 1 87 78 PHE A C 1
ATOM 576 O O . PHE A 1 78 ? -2.666 -13.367 12.031 1 87 78 PHE A O 1
ATOM 583 N N . ASN A 1 79 ? -2.943 -12.289 14 1 85 79 ASN A N 1
ATOM 584 C CA . ASN A 1 79 ? -3.615 -11.133 13.422 1 85 79 ASN A CA 1
ATOM 585 C C . ASN A 1 79 ? -3.414 -9.883 14.281 1 85 79 ASN A C 1
ATOM 587 O O . ASN A 1 79 ? -4.164 -8.914 14.164 1 85 79 ASN A O 1
ATOM 591 N N . GLU A 1 80 ? -2.461 -9.914 15.18 1 77.81 80 GLU A N 1
ATOM 592 C CA . GLU A 1 80 ? -2.287 -8.766 16.062 1 77.81 80 GLU A CA 1
ATOM 593 C C . GLU A 1 80 ? -0.821 -8.352 16.156 1 77.81 80 GLU A C 1
ATOM 595 O O . GLU A 1 80 ? 0.075 -9.18 15.977 1 77.81 80 GLU A O 1
ATOM 600 N N . VAL A 1 81 ? -0.691 -7.043 16.328 1 70.31 81 VAL A N 1
ATOM 601 C CA . VAL A 1 81 ? 0.617 -6.465 16.609 1 70.31 81 VAL A CA 1
ATOM 602 C C . VAL A 1 81 ? 0.758 -6.234 18.109 1 70.31 81 VAL A C 1
ATOM 604 O O . VAL A 1 81 ? -0.206 -5.855 18.781 1 70.31 81 VAL A O 1
ATOM 607 N N . ARG A 1 82 ? 1.826 -6.738 18.688 1 64.12 82 ARG A N 1
ATOM 608 C CA . ARG A 1 82 ? 1.983 -6.539 20.125 1 64.12 82 ARG A CA 1
ATOM 609 C C . ARG A 1 82 ? 3.182 -5.645 20.422 1 64.12 82 ARG A C 1
ATOM 611 O O . ARG A 1 82 ? 4.176 -5.668 19.703 1 64.12 82 ARG A O 1
ATOM 618 N N . ALA A 1 83 ? 2.914 -4.793 21.375 1 59.28 83 ALA A N 1
ATOM 619 C CA . ALA A 1 83 ? 3.963 -3.898 21.859 1 59.28 83 ALA A CA 1
ATOM 620 C C . ALA A 1 83 ? 5.066 -4.68 22.562 1 59.28 83 ALA A C 1
ATOM 622 O O . ALA A 1 83 ? 4.859 -5.82 22.984 1 59.28 83 ALA A O 1
ATOM 623 N N . ASN A 1 84 ? 6.383 -4.211 22.406 1 49.53 84 ASN A N 1
ATOM 624 C CA . ASN A 1 84 ? 7.523 -4.785 23.125 1 49.53 84 ASN A CA 1
ATOM 625 C C . ASN A 1 84 ? 7.312 -4.77 24.625 1 49.53 84 ASN A C 1
ATOM 627 O O . ASN A 1 84 ? 7.402 -3.717 25.266 1 49.53 84 ASN A O 1
ATOM 631 N N . VAL A 1 85 ? 6.277 -5.363 25.078 1 42.41 85 VAL A N 1
ATOM 632 C CA . VAL A 1 85 ? 6.18 -5.309 26.531 1 42.41 85 VAL A CA 1
ATOM 633 C C . VAL A 1 85 ? 7.438 -5.91 27.156 1 42.41 85 VAL A C 1
ATOM 635 O O . VAL A 1 85 ? 7.801 -7.051 26.859 1 42.41 85 VAL A O 1
ATOM 638 N N . MET A 1 86 ? 8.422 -5.148 27.516 1 36.75 86 MET A N 1
ATOM 639 C CA . MET A 1 86 ? 9.523 -5.695 28.312 1 36.75 86 MET A CA 1
ATOM 640 C C . MET A 1 86 ? 8.992 -6.59 29.438 1 36.75 86 MET A C 1
ATOM 642 O O . MET A 1 86 ? 8.117 -6.184 30.188 1 36.75 86 MET A O 1
ATOM 646 N N . PRO A 1 87 ? 9.133 -7.848 29.344 1 36.03 87 PRO A N 1
ATOM 647 C CA . PRO A 1 87 ? 8.805 -8.586 30.562 1 36.03 87 PRO A CA 1
ATOM 648 C C . PRO A 1 87 ? 9.344 -7.91 31.828 1 36.03 87 PRO A C 1
ATOM 650 O O . PRO A 1 87 ? 10.336 -7.18 31.766 1 36.03 87 PRO A O 1
ATOM 653 N N . PRO A 1 88 ? 8.555 -7.852 32.844 1 31.72 88 PRO A N 1
ATOM 654 C CA . PRO A 1 88 ? 9.211 -7.418 34.094 1 31.72 88 PRO A CA 1
ATOM 655 C C . PRO A 1 88 ? 10.578 -8.07 34.312 1 31.72 88 PRO A C 1
ATOM 657 O O . PRO A 1 88 ? 10.82 -9.172 33.812 1 31.72 88 PRO A O 1
ATOM 660 N N . PRO A 1 89 ? 11.586 -7.234 34.719 1 30.11 89 PRO A N 1
ATOM 661 C CA . PRO A 1 89 ? 12.867 -7.852 35.062 1 30.11 89 PRO A CA 1
ATOM 662 C C . PRO A 1 89 ? 12.703 -9.164 35.844 1 30.11 89 PRO A C 1
ATOM 664 O O . PRO A 1 89 ? 12.125 -9.18 36.938 1 30.11 89 PRO A O 1
ATOM 667 N N . THR A 1 90 ? 12.477 -10.156 35.281 1 29.36 90 THR A N 1
ATOM 668 C CA . THR A 1 90 ? 12.727 -11.312 36.125 1 29.36 90 THR A CA 1
ATOM 669 C C . THR A 1 90 ? 14.188 -11.352 36.562 1 29.36 90 THR A C 1
ATOM 671 O O . THR A 1 90 ? 15.078 -10.945 35.812 1 29.36 90 THR A O 1
ATOM 674 N N . THR A 1 91 ? 14.516 -11.633 37.906 1 27.8 91 THR A N 1
ATOM 675 C CA . THR A 1 91 ? 15.766 -11.75 38.656 1 27.8 91 THR A CA 1
ATOM 676 C C . THR A 1 91 ? 16.828 -12.469 37.844 1 27.8 91 THR A C 1
ATOM 678 O O . THR A 1 91 ? 18.031 -12.227 38.031 1 27.8 91 THR A O 1
ATOM 681 N N . ALA A 1 92 ? 16.625 -13.742 37.375 1 28.28 92 ALA A N 1
ATOM 682 C CA . ALA A 1 92 ? 17.797 -14.57 37.094 1 28.28 92 ALA A CA 1
ATOM 683 C C . ALA A 1 92 ? 18.469 -14.133 35.781 1 28.28 92 ALA A C 1
ATOM 685 O O . ALA A 1 92 ? 19.375 -14.812 35.312 1 28.28 92 ALA A O 1
ATOM 686 N N . GLN A 1 93 ? 17.844 -13.477 34.844 1 30.41 93 GLN A N 1
ATOM 687 C CA . GLN A 1 93 ? 18.672 -13.453 33.656 1 30.41 93 GLN A CA 1
ATOM 688 C C . GLN A 1 93 ? 19.875 -12.539 33.844 1 30.41 93 GLN A C 1
ATOM 690 O O . GLN A 1 93 ? 19.75 -11.422 34.344 1 30.41 93 GLN A O 1
ATOM 695 N N . SER A 1 94 ? 21.109 -13.141 33.719 1 29.08 94 SER A N 1
ATOM 696 C CA . SER A 1 94 ? 22.5 -12.695 33.812 1 29.08 94 SER A CA 1
ATOM 697 C C . SER A 1 94 ? 22.703 -11.375 33.094 1 29.08 94 SER A C 1
ATOM 699 O O . SER A 1 94 ? 22.016 -11.07 32.125 1 29.08 94 SER A O 1
ATOM 701 N N . ALA A 1 95 ? 23.453 -10.547 33.719 1 30.17 95 ALA A N 1
ATOM 702 C CA . ALA A 1 95 ? 24.109 -9.281 33.375 1 30.17 95 ALA A CA 1
ATOM 703 C C . ALA A 1 95 ? 24.703 -9.312 31.984 1 30.17 95 ALA A C 1
ATOM 705 O O . ALA A 1 95 ? 25.781 -9.875 31.766 1 30.17 95 ALA A O 1
ATOM 706 N N . GLN A 1 96 ? 23.969 -9.602 30.938 1 30.42 96 GLN A N 1
ATOM 707 C CA . GLN A 1 96 ? 24.812 -9.43 29.75 1 30.42 96 GLN A CA 1
ATOM 708 C C . GLN A 1 96 ? 25.5 -8.07 29.766 1 30.42 96 GLN A C 1
ATOM 710 O O . GLN A 1 96 ? 24.969 -7.098 30.297 1 30.42 96 GLN A O 1
ATOM 715 N N . GLU A 1 97 ? 26.844 -8.039 29.516 1 30.83 97 GLU A N 1
ATOM 716 C CA . GLU A 1 97 ? 27.781 -6.93 29.531 1 30.83 97 GLU A CA 1
ATOM 717 C C . GLU A 1 97 ? 27.266 -5.742 28.734 1 30.83 97 GLU A C 1
ATOM 719 O O . GLU A 1 97 ? 26.594 -5.926 27.719 1 30.83 97 GLU A O 1
ATOM 724 N N . PRO A 1 98 ? 27.312 -4.449 29.219 1 34.53 98 PRO A N 1
ATOM 725 C CA . PRO A 1 98 ? 26.859 -3.141 28.75 1 34.53 98 PRO A CA 1
ATOM 726 C C . PRO A 1 98 ? 27.141 -2.924 27.266 1 34.53 98 PRO A C 1
ATOM 728 O O . PRO A 1 98 ? 26.609 -1.979 26.672 1 34.53 98 PRO A O 1
ATOM 731 N N . GLY A 1 99 ? 28.203 -3.404 26.688 1 33.69 99 GLY A N 1
ATOM 732 C CA . GLY A 1 99 ? 28.875 -2.908 25.484 1 33.69 99 GLY A CA 1
ATOM 733 C C . GLY A 1 99 ? 28.141 -3.258 24.203 1 33.69 99 GLY A C 1
ATOM 734 O O . GLY A 1 99 ? 28.516 -2.779 23.125 1 33.69 99 GLY A O 1
ATOM 735 N N . GLN A 1 100 ? 27.797 -4.547 24.031 1 31.36 100 GLN A N 1
ATOM 736 C CA . GLN A 1 100 ? 27.516 -4.844 22.625 1 31.36 100 GLN A CA 1
ATOM 737 C C . GLN A 1 100 ? 26.141 -4.336 22.219 1 31.36 100 GLN A C 1
ATOM 739 O O . GLN A 1 100 ? 25.109 -4.828 22.703 1 31.36 100 GLN A O 1
ATOM 744 N N . GLU A 1 101 ? 26.094 -3.08 21.859 1 33.28 101 GLU A N 1
ATOM 745 C CA . GLU A 1 101 ? 24.953 -2.463 21.203 1 33.28 101 GLU A CA 1
ATOM 746 C C . GLU A 1 101 ? 24.281 -3.432 20.234 1 33.28 101 GLU A C 1
ATOM 748 O O . GLU A 1 101 ? 24.922 -3.902 19.281 1 33.28 101 GLU A O 1
ATOM 753 N N . ARG A 1 102 ? 23.484 -4.328 20.719 1 35.69 102 ARG A N 1
ATOM 754 C CA . ARG A 1 102 ? 22.812 -5.262 19.828 1 35.69 102 ARG A CA 1
ATOM 755 C C . ARG A 1 102 ? 22.156 -4.527 18.656 1 35.69 102 ARG A C 1
ATOM 757 O O . ARG A 1 102 ? 21.688 -3.395 18.812 1 35.69 102 ARG A O 1
ATOM 764 N N . ASP A 1 103 ? 22.656 -4.91 17.484 1 32.62 103 ASP A N 1
ATOM 765 C CA . ASP A 1 103 ? 22.031 -4.414 16.25 1 32.62 103 ASP A CA 1
ATOM 766 C C . ASP A 1 103 ? 20.516 -4.383 16.375 1 32.62 103 ASP A C 1
ATOM 768 O O . ASP A 1 103 ? 19.875 -5.418 16.594 1 32.62 103 ASP A O 1
ATOM 772 N N . PRO A 1 104 ? 19.984 -3.275 16.812 1 36.78 104 PRO A N 1
ATOM 773 C CA . PRO A 1 104 ? 18.531 -3.146 17 1 36.78 104 PRO A CA 1
ATOM 774 C C . PRO A 1 104 ? 17.734 -3.84 15.891 1 36.78 104 PRO A C 1
ATOM 776 O O . PRO A 1 104 ? 16.516 -3.938 15.984 1 36.78 104 PRO A O 1
ATOM 779 N N . GLN A 1 105 ? 18.391 -4.023 14.812 1 35.69 105 GLN A N 1
ATOM 780 C CA . GLN A 1 105 ? 17.703 -4.602 13.664 1 35.69 105 GLN A CA 1
ATOM 781 C C . GLN A 1 105 ? 17.438 -6.086 13.875 1 35.69 105 GLN A C 1
ATOM 783 O O . GLN A 1 105 ? 16.672 -6.699 13.117 1 35.69 105 GLN A O 1
ATOM 788 N N . LEU A 1 106 ? 18.25 -6.707 14.664 1 37.59 106 LEU A N 1
ATOM 789 C CA . LEU A 1 106 ? 18.141 -8.156 14.773 1 37.59 106 LEU A CA 1
ATOM 790 C C . LEU A 1 106 ? 17.062 -8.539 15.789 1 37.59 106 LEU A C 1
ATOM 792 O O . LEU A 1 106 ? 17.125 -8.125 16.953 1 37.59 106 LEU A O 1
ATOM 796 N N . ALA A 1 107 ? 15.984 -9.016 15.359 1 41.41 107 ALA A N 1
ATOM 797 C CA . ALA A 1 107 ? 14.953 -9.609 16.203 1 41.41 107 ALA A CA 1
ATOM 798 C C . ALA A 1 107 ? 15.586 -10.438 17.328 1 41.41 107 ALA A C 1
ATOM 800 O O . ALA A 1 107 ? 16.594 -11.109 17.109 1 41.41 107 ALA A O 1
ATOM 801 N N . ARG A 1 108 ? 15.266 -10.203 18.578 1 41.09 108 ARG A N 1
ATOM 802 C CA . ARG A 1 108 ? 15.648 -11.109 19.656 1 41.09 108 ARG A CA 1
ATOM 803 C C . ARG A 1 108 ? 15.43 -12.562 19.266 1 41.09 108 ARG A C 1
ATOM 805 O O . ARG A 1 108 ? 14.461 -12.883 18.578 1 41.09 108 ARG A O 1
ATOM 812 N N . PRO A 1 109 ? 16.406 -13.398 19.328 1 39.31 109 PRO A N 1
ATOM 813 C CA . PRO A 1 109 ? 16.172 -14.82 19.078 1 39.31 109 PRO A CA 1
ATOM 814 C C . PRO A 1 109 ? 14.844 -15.312 19.641 1 39.31 109 PRO A C 1
ATOM 816 O O . PRO A 1 109 ? 14.461 -14.938 20.75 1 39.31 109 PRO A O 1
ATOM 819 N N . GLY A 1 110 ? 13.859 -15.844 18.844 1 46.5 110 GLY A N 1
ATOM 820 C CA . GLY A 1 110 ? 12.594 -16.422 19.266 1 46.5 110 GLY A CA 1
ATOM 821 C C . GLY A 1 110 ? 11.43 -15.469 19.109 1 46.5 110 GLY A C 1
ATOM 822 O O . GLY A 1 110 ? 10.289 -15.812 19.438 1 46.5 110 GLY A O 1
ATOM 823 N N . THR A 1 111 ? 11.711 -14.258 18.641 1 58.97 111 THR A N 1
ATOM 824 C CA . THR A 1 111 ? 10.625 -13.273 18.641 1 58.97 111 THR A CA 1
ATOM 825 C C . THR A 1 111 ? 10.102 -13.055 17.234 1 58.97 111 THR A C 1
ATOM 827 O O . THR A 1 111 ? 9.172 -12.273 17.016 1 58.97 111 THR A O 1
ATOM 830 N N . GLY A 1 112 ? 10.5 -13.844 16.203 1 73.69 112 GLY A N 1
ATOM 831 C CA . GLY A 1 112 ? 10.016 -13.625 14.844 1 73.69 112 GLY A CA 1
ATOM 832 C C . GLY A 1 112 ? 8.719 -14.352 14.555 1 73.69 112 GLY A C 1
ATOM 833 O O . GLY A 1 112 ? 8.219 -15.109 15.391 1 73.69 112 GLY A O 1
ATOM 834 N N . ILE A 1 113 ? 8.031 -14.039 13.484 1 85.25 113 ILE A N 1
ATOM 835 C CA . ILE A 1 113 ? 6.832 -14.734 13.039 1 85.25 113 ILE A CA 1
ATOM 836 C C . ILE A 1 113 ? 7.133 -16.219 12.875 1 85.25 113 ILE A C 1
ATOM 838 O O . ILE A 1 113 ? 8.07 -16.594 12.164 1 85.25 113 ILE A O 1
ATOM 842 N N . PRO A 1 114 ? 6.438 -17.062 13.578 1 88 114 PRO A N 1
ATOM 843 C CA . PRO A 1 114 ? 6.688 -18.5 13.438 1 88 114 PRO A CA 1
ATOM 844 C C . PRO A 1 114 ? 6.344 -19.031 12.047 1 88 114 PRO A C 1
ATOM 846 O O . PRO A 1 114 ? 5.484 -18.469 11.359 1 88 114 PRO A O 1
ATOM 849 N N . THR A 1 115 ? 7.027 -20.125 11.688 1 91.88 115 THR A N 1
ATOM 850 C CA . THR A 1 115 ? 6.785 -20.781 10.414 1 91.88 115 THR A CA 1
ATOM 851 C C . THR A 1 115 ? 6.148 -22.141 10.617 1 91.88 115 THR A C 1
ATOM 853 O O . THR A 1 115 ? 6.672 -22.969 11.367 1 91.88 115 THR A O 1
ATOM 856 N N . PHE A 1 116 ? 5.016 -22.422 10.031 1 94.81 116 PHE A N 1
ATOM 857 C CA . PHE A 1 116 ? 4.324 -23.703 10.094 1 94.81 116 PHE A CA 1
ATOM 858 C C . PHE A 1 116 ? 5.035 -24.75 9.242 1 94.81 116 PHE A C 1
ATOM 860 O O . PHE A 1 116 ? 5.352 -24.5 8.078 1 94.81 116 PHE A O 1
ATOM 867 N N . ARG A 1 117 ? 5.359 -25.828 9.836 1 94.94 117 ARG A N 1
ATOM 868 C CA . ARG A 1 117 ? 6.082 -26.922 9.195 1 94.94 117 ARG A CA 1
ATOM 869 C C . ARG A 1 117 ? 5.664 -28.281 9.781 1 94.94 117 ARG A C 1
ATOM 871 O O . ARG A 1 117 ? 5.414 -28.391 10.984 1 94.94 117 ARG A O 1
ATOM 878 N N . LEU A 1 118 ? 5.57 -29.297 8.922 1 96.75 118 LEU A N 1
ATOM 879 C CA . LEU A 1 118 ? 5.148 -30.609 9.398 1 96.75 118 LEU A CA 1
ATOM 880 C C . LEU A 1 118 ? 6.246 -31.641 9.18 1 96.75 118 LEU A C 1
ATOM 882 O O . LEU A 1 118 ? 6.363 -32.594 9.945 1 96.75 118 LEU A O 1
ATOM 886 N N . ILE A 1 119 ? 7.02 -31.469 8.133 1 95.06 119 ILE A N 1
ATOM 887 C CA . ILE A 1 119 ? 8.133 -32.375 7.883 1 95.06 119 ILE A CA 1
ATOM 888 C C . ILE A 1 119 ? 9.43 -31.594 7.742 1 95.06 119 ILE A C 1
ATOM 890 O O . ILE A 1 119 ? 9.406 -30.422 7.32 1 95.06 119 ILE A O 1
ATOM 894 N N . ASP A 1 120 ? 10.516 -32.188 8.039 1 90.06 120 ASP A N 1
ATOM 895 C CA . ASP A 1 120 ? 11.797 -31.484 7.977 1 90.06 120 ASP A CA 1
ATOM 896 C C . ASP A 1 120 ? 12.383 -31.547 6.566 1 90.06 120 ASP A C 1
ATOM 898 O O . ASP A 1 120 ? 11.695 -31.922 5.617 1 90.06 120 ASP A O 1
ATOM 902 N N . GLY A 1 121 ? 13.625 -31.188 6.43 1 88.31 121 GLY A N 1
ATOM 903 C CA . GLY A 1 121 ? 14.266 -31.016 5.133 1 88.31 121 GLY A CA 1
ATOM 904 C C . GLY A 1 121 ? 14.547 -32.312 4.43 1 88.31 121 GLY A C 1
ATOM 905 O O . GLY A 1 121 ? 14.836 -32.344 3.23 1 88.31 121 GLY A O 1
ATOM 906 N N . VAL A 1 122 ? 14.359 -33.438 5.129 1 89.06 122 VAL A N 1
ATOM 907 C CA . VAL A 1 122 ? 14.656 -34.719 4.5 1 89.06 122 VAL A CA 1
ATOM 908 C C . VAL A 1 122 ? 13.391 -35.562 4.441 1 89.06 122 VAL A C 1
ATOM 910 O O . VAL A 1 122 ? 13.453 -36.781 4.18 1 89.06 122 VAL A O 1
ATOM 913 N N . GLY A 1 123 ? 12.258 -34.938 4.762 1 92.38 123 GLY A N 1
ATOM 914 C CA . GLY A 1 123 ? 10.984 -35.625 4.539 1 92.38 123 GLY A CA 1
ATOM 915 C C . GLY A 1 123 ? 10.5 -36.406 5.746 1 92.38 123 GLY A C 1
ATOM 916 O O . GLY A 1 123 ? 9.617 -37.25 5.633 1 92.38 123 GLY A O 1
ATOM 917 N N . LYS A 1 124 ? 11.086 -36.156 6.93 1 94.31 124 LYS A N 1
ATOM 918 C CA . LYS A 1 124 ? 10.656 -36.812 8.156 1 94.31 124 LYS A CA 1
ATOM 919 C C . LYS A 1 124 ? 9.703 -35.938 8.953 1 94.31 124 LYS A C 1
ATOM 921 O O . LYS A 1 124 ? 9.852 -34.719 8.977 1 94.31 124 LYS A O 1
ATOM 926 N N . LEU A 1 125 ? 8.773 -36.594 9.609 1 95.69 125 LEU A N 1
ATOM 927 C CA . LEU A 1 125 ? 7.836 -35.875 10.445 1 95.69 125 LEU A CA 1
ATOM 928 C C . LEU A 1 125 ? 8.57 -35.156 11.578 1 95.69 125 LEU A C 1
ATOM 930 O O . LEU A 1 125 ? 9.5 -35.719 12.172 1 95.69 125 LEU A O 1
ATOM 934 N N . LEU A 1 126 ? 8.195 -33.938 11.773 1 93.69 126 LEU A N 1
ATOM 935 C CA . LEU A 1 126 ? 8.727 -33.25 12.945 1 93.69 126 LEU A CA 1
ATOM 936 C C . LEU A 1 126 ? 8.258 -33.906 14.234 1 93.69 126 LEU A C 1
ATOM 938 O O . LEU A 1 126 ? 7.238 -34.625 14.242 1 93.69 126 LEU A O 1
ATOM 942 N N . GLU A 1 127 ? 9.023 -33.625 15.305 1 91.5 127 GLU A N 1
ATOM 943 C CA . GLU A 1 127 ? 8.602 -34.125 16.609 1 91.5 127 GLU A CA 1
ATOM 944 C C . GLU A 1 127 ? 7.23 -33.562 17 1 91.5 127 GLU A C 1
ATOM 946 O O . GLU A 1 127 ? 6.977 -32.375 16.859 1 91.5 127 GLU A O 1
ATOM 951 N N . GLY A 1 128 ? 6.316 -34.406 17.328 1 91.5 128 GLY A N 1
ATOM 952 C CA . GLY A 1 128 ? 4.988 -33.969 17.734 1 91.5 128 GLY A CA 1
ATOM 953 C C . GLY A 1 128 ? 3.963 -34.062 16.625 1 91.5 128 GLY A C 1
ATOM 954 O O . GLY A 1 128 ? 2.762 -33.938 16.875 1 91.5 128 GLY A O 1
ATOM 955 N N . VAL A 1 129 ? 4.469 -34.344 15.422 1 94.94 129 VAL A N 1
ATOM 956 C CA . VAL A 1 129 ? 3.549 -34.469 14.297 1 94.94 129 VAL A CA 1
ATOM 957 C C . VAL A 1 129 ? 3.229 -35.938 14.07 1 94.94 129 VAL A C 1
ATOM 959 O O . VAL A 1 129 ? 4.133 -36.781 13.961 1 94.94 129 VAL A O 1
ATOM 962 N N . SER A 1 130 ? 1.939 -36.281 14.055 1 93.38 130 SER A N 1
ATOM 963 C CA . SER A 1 130 ? 1.523 -37.656 13.812 1 93.38 130 SER A CA 1
ATOM 964 C C . SER A 1 130 ? 1.22 -37.906 12.336 1 93.38 130 SER A C 1
ATOM 966 O O . SER A 1 130 ? 0.893 -36.969 11.609 1 93.38 130 SER A O 1
ATOM 968 N N . GLU A 1 131 ? 1.328 -39.094 11.938 1 92.12 131 GLU A N 1
ATOM 969 C CA . GLU A 1 131 ? 0.974 -39.469 10.57 1 92.12 131 GLU A CA 1
ATOM 970 C C . GLU A 1 131 ? -0.484 -39.125 10.266 1 92.12 131 GLU A C 1
ATOM 972 O O . GLU A 1 131 ? -0.811 -38.688 9.164 1 92.12 131 GLU A O 1
ATOM 977 N N . GLU A 1 132 ? -1.305 -39.281 11.211 1 90 132 GLU A N 1
ATOM 978 C CA . GLU A 1 132 ? -2.74 -39.094 11.062 1 90 132 GLU A CA 1
ATOM 979 C C . GLU A 1 132 ? -3.057 -37.594 10.82 1 90 132 GLU A C 1
ATOM 981 O O . GLU A 1 132 ? -4 -37.281 10.094 1 90 132 GLU A O 1
ATOM 986 N N . SER A 1 133 ? -2.264 -36.812 11.297 1 89.44 133 SER A N 1
ATOM 987 C CA . SER A 1 133 ? -2.523 -35.375 11.188 1 89.44 133 SER A CA 1
ATOM 988 C C . SER A 1 133 ? -2.289 -34.875 9.766 1 89.44 133 SER A C 1
ATOM 990 O O . SER A 1 133 ? -2.783 -33.812 9.391 1 89.44 133 SER A O 1
ATOM 992 N N . LEU A 1 134 ? -1.535 -35.625 9.031 1 92.62 134 LEU A N 1
ATOM 993 C CA . LEU A 1 134 ? -1.305 -35.219 7.645 1 92.62 134 LEU A CA 1
ATOM 994 C C . LEU A 1 134 ? -2.555 -35.438 6.801 1 92.62 134 LEU A C 1
ATOM 996 O O . LEU A 1 134 ? -2.719 -34.812 5.746 1 92.62 134 LEU A O 1
ATOM 1000 N N . ASN A 1 135 ? -3.406 -36.344 7.219 1 90.25 135 ASN A N 1
ATOM 1001 C CA . ASN A 1 135 ? -4.641 -36.688 6.512 1 90.25 135 ASN A CA 1
ATOM 1002 C C . ASN A 1 135 ? -4.395 -36.906 5.023 1 90.25 135 ASN A C 1
ATOM 1004 O O . ASN A 1 135 ? -5.023 -36.25 4.184 1 90.25 135 ASN A O 1
ATOM 1008 N N . ILE A 1 136 ? -3.451 -37.812 4.711 1 95 136 ILE A N 1
ATOM 1009 C CA . ILE A 1 136 ? -3.104 -38.062 3.318 1 95 136 ILE A CA 1
ATOM 1010 C C . ILE A 1 136 ? -3.072 -39.562 3.059 1 95 136 ILE A C 1
ATOM 1012 O O . ILE A 1 136 ? -2.627 -40.344 3.91 1 95 136 ILE A O 1
ATOM 1016 N N . THR A 1 137 ? -3.629 -40 1.97 1 95.94 137 THR A N 1
ATOM 1017 C CA . THR A 1 137 ? -3.566 -41.375 1.536 1 95.94 137 THR A CA 1
ATOM 1018 C C . THR A 1 137 ? -2.369 -41.625 0.617 1 95.94 137 THR A C 1
ATOM 1020 O O . THR A 1 137 ? -1.775 -40.656 0.115 1 95.94 137 THR A O 1
ATOM 1023 N N . ARG A 1 138 ? -2.045 -42.875 0.461 1 96.81 138 ARG A N 1
ATOM 1024 C CA . ARG A 1 138 ? -0.989 -43.219 -0.476 1 96.81 138 ARG A CA 1
ATOM 1025 C C . ARG A 1 138 ? -1.278 -42.688 -1.869 1 96.81 138 ARG A C 1
ATOM 1027 O O . ARG A 1 138 ? -0.393 -42.125 -2.518 1 96.81 138 ARG A O 1
ATOM 1034 N N . GLU A 1 139 ? -2.492 -42.844 -2.301 1 97.5 139 GLU A N 1
ATOM 1035 C CA . GLU A 1 139 ? -2.891 -42.406 -3.637 1 97.5 139 GLU A CA 1
ATOM 1036 C C . GLU A 1 139 ? -2.744 -40.906 -3.789 1 97.5 139 GLU A C 1
ATOM 1038 O O . GLU A 1 139 ? -2.244 -40.438 -4.809 1 97.5 139 GLU A O 1
ATOM 1043 N N . GLU A 1 140 ? -3.156 -40.219 -2.805 1 96.94 140 GLU A N 1
ATOM 1044 C CA . GLU A 1 140 ? -3.057 -38.75 -2.84 1 96.94 140 GLU A CA 1
ATOM 1045 C C . GLU A 1 140 ? -1.6 -38.312 -2.836 1 96.94 140 GLU A C 1
ATOM 1047 O O . GLU A 1 140 ? -1.228 -37.406 -3.568 1 96.94 140 GLU A O 1
ATOM 1052 N N . ALA A 1 141 ? -0.847 -38.875 -1.996 1 98.06 141 ALA A N 1
ATOM 1053 C CA . ALA A 1 141 ? 0.568 -38.531 -1.902 1 98.06 141 ALA A CA 1
ATOM 1054 C C . ALA A 1 141 ? 1.281 -38.781 -3.23 1 98.06 141 ALA A C 1
ATOM 1056 O O . ALA A 1 141 ? 2.088 -37.938 -3.668 1 98.06 141 ALA A O 1
ATOM 1057 N N . ARG A 1 142 ? 1.021 -39.875 -3.85 1 98.25 142 ARG A N 1
ATOM 1058 C CA . ARG A 1 142 ? 1.629 -40.219 -5.137 1 98.25 142 ARG A CA 1
ATOM 1059 C C . ARG A 1 142 ? 1.208 -39.219 -6.211 1 98.25 142 ARG A C 1
ATOM 1061 O O . ARG A 1 142 ? 2.027 -38.781 -7.027 1 98.25 142 ARG A O 1
ATOM 1068 N N . LYS A 1 143 ? -0.076 -38.906 -6.199 1 98.19 143 LYS A N 1
ATOM 1069 C CA . LYS A 1 143 ? -0.573 -37.906 -7.16 1 98.19 143 LYS A CA 1
ATOM 1070 C C . LYS A 1 143 ? 0.122 -36.562 -6.98 1 98.19 143 LYS A C 1
ATOM 1072 O O . LYS A 1 143 ? 0.528 -35.938 -7.961 1 98.19 143 LYS A O 1
ATOM 1077 N N . ILE A 1 144 ? 0.203 -36.156 -5.766 1 98.5 144 ILE A N 1
ATOM 1078 C CA . ILE A 1 144 ? 0.866 -34.906 -5.449 1 98.5 144 ILE A CA 1
ATOM 1079 C C . ILE A 1 144 ? 2.311 -34.938 -5.941 1 98.5 144 ILE A C 1
ATOM 1081 O O . ILE A 1 144 ? 2.758 -34.031 -6.648 1 98.5 144 ILE A O 1
ATOM 1085 N N . TYR A 1 145 ? 3.039 -35.969 -5.609 1 98.56 145 TYR A N 1
ATOM 1086 C CA . TYR A 1 145 ? 4.453 -36.062 -5.965 1 98.56 145 TYR A CA 1
ATOM 1087 C C . TYR A 1 145 ? 4.629 -36.125 -7.477 1 98.56 145 TYR A C 1
ATOM 1089 O O . TYR A 1 145 ? 5.531 -35.5 -8.031 1 98.56 145 TYR A O 1
ATOM 1097 N N . SER A 1 146 ? 3.82 -36.875 -8.094 1 98.44 146 SER A N 1
ATOM 1098 C CA . SER A 1 146 ? 3.887 -36.969 -9.555 1 98.44 146 SER A CA 1
ATOM 1099 C C . SER A 1 146 ? 3.719 -35.594 -10.203 1 98.44 146 SER A C 1
ATOM 1101 O O . SER A 1 146 ? 4.449 -35.25 -11.133 1 98.44 146 SER A O 1
ATOM 1103 N N . ASN A 1 147 ? 2.775 -34.875 -9.734 1 98.31 147 ASN A N 1
ATOM 1104 C CA . ASN A 1 147 ? 2.557 -33.562 -10.281 1 98.31 147 ASN A CA 1
ATOM 1105 C C . ASN A 1 147 ? 3.705 -32.594 -9.945 1 98.31 147 ASN A C 1
ATOM 1107 O O . ASN A 1 147 ? 4.055 -31.734 -10.742 1 98.31 147 ASN A O 1
ATOM 1111 N N . MET A 1 148 ? 4.23 -32.719 -8.773 1 98.06 148 MET A N 1
ATOM 1112 C CA . MET A 1 148 ? 5.418 -31.953 -8.43 1 98.06 148 MET A CA 1
ATOM 1113 C C . MET A 1 148 ? 6.562 -32.281 -9.391 1 98.06 148 MET A C 1
ATOM 1115 O O . MET A 1 148 ? 7.266 -31.359 -9.844 1 98.06 148 MET A O 1
ATOM 1119 N N . LEU A 1 149 ? 6.738 -33.5 -9.766 1 97.19 149 LEU A N 1
ATOM 1120 C CA . LEU A 1 149 ? 7.789 -33.969 -10.664 1 97.19 149 LEU A CA 1
ATOM 1121 C C . LEU A 1 149 ? 7.555 -33.469 -12.086 1 97.19 149 LEU A C 1
ATOM 1123 O O . LEU A 1 149 ? 8.5 -33.312 -12.859 1 97.19 149 LEU A O 1
ATOM 1127 N N . PHE A 1 150 ? 6.355 -33.25 -12.367 1 97.94 150 PHE A N 1
ATOM 1128 C CA . PHE A 1 150 ? 5.98 -32.781 -13.703 1 97.94 150 PHE A CA 1
ATOM 1129 C C . PHE A 1 150 ? 6.516 -31.391 -13.969 1 97.94 150 PHE A C 1
ATOM 1131 O O . PHE A 1 150 ? 6.914 -31.078 -15.094 1 97.94 150 PHE A O 1
ATOM 1138 N N . LEU A 1 151 ? 6.551 -30.562 -12.992 1 96.69 151 LEU A N 1
ATOM 1139 C CA . LEU A 1 151 ? 6.801 -29.125 -13.156 1 96.69 151 LEU A CA 1
ATOM 1140 C C . LEU A 1 151 ? 8.219 -28.875 -13.648 1 96.69 151 LEU A C 1
ATOM 1142 O O . LEU A 1 151 ? 8.43 -28.109 -14.602 1 96.69 151 LEU A O 1
ATOM 1146 N N . PRO A 1 152 ? 9.234 -29.516 -13.086 1 94.38 152 PRO A N 1
ATOM 1147 C CA . PRO A 1 152 ? 10.578 -29.297 -13.625 1 94.38 152 PRO A CA 1
ATOM 1148 C C . PRO A 1 152 ? 10.711 -29.75 -15.07 1 94.38 152 PRO A C 1
ATOM 1150 O O . PRO A 1 152 ? 11.43 -29.109 -15.859 1 94.38 152 PRO A O 1
ATOM 1153 N N . ALA A 1 153 ? 10.102 -30.859 -15.391 1 96.06 153 ALA A N 1
ATOM 1154 C CA . ALA A 1 153 ? 10.133 -31.328 -16.781 1 96.06 153 ALA A CA 1
ATOM 1155 C C . ALA A 1 153 ? 9.461 -30.328 -17.703 1 96.06 153 ALA A C 1
ATOM 1157 O O . ALA A 1 153 ? 9.992 -30.016 -18.781 1 96.06 153 ALA A O 1
ATOM 1158 N N . PHE A 1 154 ? 8.32 -29.859 -17.281 1 96.44 154 PHE A N 1
ATOM 1159 C CA . PHE A 1 154 ? 7.559 -28.844 -18 1 96.44 154 PHE A CA 1
ATOM 1160 C C . PHE A 1 154 ? 8.398 -27.594 -18.219 1 96.44 154 PHE A C 1
ATOM 1162 O O . PHE A 1 154 ? 8.508 -27.094 -19.344 1 96.44 154 PHE A O 1
ATOM 1169 N N . ASP A 1 155 ? 9.031 -27.141 -17.188 1 94.12 155 ASP A N 1
ATOM 1170 C CA . ASP A 1 155 ? 9.859 -25.938 -17.203 1 94.12 155 ASP A CA 1
ATOM 1171 C C . ASP A 1 155 ? 11.062 -26.109 -18.141 1 94.12 155 ASP A C 1
ATOM 1173 O O . ASP A 1 155 ? 11.367 -25.219 -18.938 1 94.12 155 ASP A O 1
ATOM 1177 N N . LEU A 1 156 ? 11.711 -27.172 -18 1 93.69 156 LEU A N 1
ATOM 1178 C CA . LEU A 1 156 ? 12.93 -27.422 -18.766 1 93.69 156 LEU A CA 1
ATOM 1179 C C . LEU A 1 156 ? 12.633 -27.484 -20.266 1 93.69 156 LEU A C 1
ATOM 1181 O O . LEU A 1 156 ? 13.32 -26.844 -21.062 1 93.69 156 LEU A O 1
ATOM 1185 N N . ILE A 1 157 ? 11.688 -28.219 -20.594 1 96.19 157 ILE A N 1
ATOM 1186 C CA . ILE A 1 157 ? 11.359 -28.422 -22 1 96.19 157 ILE A CA 1
ATOM 1187 C C . ILE A 1 157 ? 10.914 -27.094 -22.625 1 96.19 157 ILE A C 1
ATOM 1189 O O . ILE A 1 157 ? 11.352 -26.734 -23.719 1 96.19 157 ILE A O 1
ATOM 1193 N N . LEU A 1 158 ? 10.086 -26.375 -21.953 1 95.75 158 LEU A N 1
ATOM 1194 C CA . LEU A 1 158 ? 9.602 -25.109 -22.5 1 95.75 158 LEU A CA 1
ATOM 1195 C C . LEU A 1 158 ? 10.711 -24.062 -22.516 1 95.75 158 LEU A C 1
ATOM 1197 O O . LEU A 1 158 ? 10.773 -23.219 -23.406 1 95.75 158 LEU A O 1
ATOM 1201 N N . SER A 1 159 ? 11.539 -24.078 -21.516 1 93.75 159 SER A N 1
ATOM 1202 C CA . SER A 1 159 ? 12.688 -23.188 -21.531 1 93.75 159 SER A CA 1
ATOM 1203 C C . SER A 1 159 ? 13.586 -23.453 -22.734 1 93.75 159 SER A C 1
ATOM 1205 O O . SER A 1 159 ? 14.094 -22.516 -23.359 1 93.75 159 SER A O 1
ATOM 1207 N N . ASN A 1 160 ? 13.797 -24.703 -22.984 1 94 160 ASN A N 1
ATOM 1208 C CA . ASN A 1 160 ? 14.578 -25.078 -24.156 1 94 160 ASN A CA 1
ATOM 1209 C C . ASN A 1 160 ? 13.906 -24.609 -25.453 1 94 160 ASN A C 1
ATOM 1211 O O . ASN A 1 160 ? 14.586 -24.156 -26.375 1 94 160 ASN A O 1
ATOM 1215 N N . SER A 1 161 ? 12.625 -24.781 -25.484 1 94.62 161 SER A N 1
ATOM 1216 C CA . SER A 1 161 ? 11.875 -24.297 -26.641 1 94.62 161 SER A CA 1
ATOM 1217 C C . SER A 1 161 ? 12.062 -22.797 -26.828 1 94.62 161 SER A C 1
ATOM 1219 O O . SER A 1 161 ? 12.156 -22.312 -27.969 1 94.62 161 SER A O 1
ATOM 1221 N N . GLN A 1 162 ? 12.023 -22.062 -25.781 1 93.56 162 GLN A N 1
ATOM 1222 C CA . GLN A 1 162 ? 12.234 -20.609 -25.844 1 93.56 162 GLN A CA 1
ATOM 1223 C C . GLN A 1 162 ? 13.648 -20.297 -26.328 1 93.56 162 GLN A C 1
ATOM 1225 O O . GLN A 1 162 ? 13.836 -19.422 -27.172 1 93.56 162 GLN A O 1
ATOM 1230 N N . ARG A 1 163 ? 14.641 -20.984 -25.828 1 92.38 163 ARG A N 1
ATOM 1231 C CA . ARG A 1 163 ? 16.031 -20.781 -26.203 1 92.38 163 ARG A CA 1
ATOM 1232 C C . ARG A 1 163 ? 16.25 -21.078 -27.688 1 92.38 163 ARG A C 1
ATOM 1234 O O . ARG A 1 163 ? 17.078 -20.438 -28.344 1 92.38 163 ARG A O 1
ATOM 1241 N N . GLN A 1 164 ? 15.461 -21.953 -28.172 1 94.06 164 GLN A N 1
ATOM 1242 C CA . GLN A 1 164 ? 15.523 -22.344 -29.578 1 94.06 164 GLN A CA 1
ATOM 1243 C C . GLN A 1 164 ? 14.75 -21.359 -30.453 1 94.06 164 GLN A C 1
ATOM 1245 O O . GLN A 1 164 ? 14.75 -21.469 -31.672 1 94.06 164 GLN A O 1
ATOM 1250 N N . GLY A 1 165 ? 14.039 -20.422 -29.797 1 93.31 165 GLY A N 1
ATOM 1251 C CA . GLY A 1 165 ? 13.312 -19.406 -30.531 1 93.31 165 GLY A CA 1
ATOM 1252 C C . GLY A 1 165 ? 11.938 -19.859 -30.984 1 93.31 165 GLY A C 1
ATOM 1253 O O . GLY A 1 165 ? 11.297 -19.188 -31.797 1 93.31 165 GLY A O 1
ATOM 1254 N N . ARG A 1 166 ? 11.516 -20.984 -30.406 1 93.5 166 ARG A N 1
ATOM 1255 C CA . ARG A 1 166 ? 10.219 -21.516 -30.812 1 93.5 166 ARG A CA 1
ATOM 1256 C C . ARG A 1 166 ? 9.086 -20.797 -30.078 1 93.5 166 ARG A C 1
ATOM 1258 O O . ARG A 1 166 ? 7.961 -20.75 -30.594 1 93.5 166 ARG A O 1
ATOM 1265 N N . ILE A 1 167 ? 9.336 -20.297 -28.938 1 94.25 167 ILE A N 1
ATOM 1266 C CA . ILE A 1 167 ? 8.398 -19.469 -28.203 1 94.25 167 ILE A CA 1
ATOM 1267 C C . ILE A 1 167 ? 9.109 -18.219 -27.672 1 94.25 167 ILE A C 1
ATOM 1269 O O . ILE A 1 167 ? 10.336 -18.188 -27.594 1 94.25 167 ILE A O 1
ATOM 1273 N N . SER A 1 168 ? 8.367 -17.188 -27.344 1 90.62 168 SER A N 1
ATOM 1274 C CA . SER A 1 168 ? 8.961 -15.883 -27.094 1 90.62 168 SER A CA 1
ATOM 1275 C C . SER A 1 168 ? 9.242 -15.688 -25.609 1 90.62 168 SER A C 1
ATOM 1277 O O . SER A 1 168 ? 10.062 -14.844 -25.234 1 90.62 168 SER A O 1
ATOM 1279 N N . PHE A 1 169 ? 8.602 -16.453 -24.797 1 89.44 169 PHE A N 1
ATOM 1280 C CA . PHE A 1 169 ? 8.68 -16.141 -23.375 1 89.44 169 PHE A CA 1
ATOM 1281 C C . PHE A 1 169 ? 8.469 -17.391 -22.531 1 89.44 169 PHE A C 1
ATOM 1283 O O . PHE A 1 169 ? 7.707 -18.281 -22.906 1 89.44 169 PHE A O 1
ATOM 1290 N N . MET A 1 170 ? 9.234 -17.453 -21.469 1 89.12 170 MET A N 1
ATOM 1291 C CA . MET A 1 170 ? 9.062 -18.562 -20.516 1 89.12 170 MET A CA 1
ATOM 1292 C C . MET A 1 170 ? 9.539 -18.156 -19.125 1 89.12 170 MET A C 1
ATOM 1294 O O . MET A 1 170 ? 10.461 -17.359 -18.984 1 89.12 170 MET A O 1
ATOM 1298 N N . MET A 1 171 ? 8.75 -18.641 -18.078 1 85.44 171 MET A N 1
ATOM 1299 C CA . MET A 1 171 ? 9.141 -18.531 -16.672 1 85.44 171 MET A CA 1
ATOM 1300 C C . MET A 1 171 ? 9.078 -19.875 -15.984 1 85.44 171 MET A C 1
ATOM 1302 O O . MET A 1 171 ? 8.18 -20.688 -16.25 1 85.44 171 MET A O 1
ATOM 1306 N N . THR A 1 172 ? 10.016 -20.047 -15.07 1 84.44 172 THR A N 1
ATOM 1307 C CA . THR A 1 172 ? 10.086 -21.344 -14.406 1 84.44 172 THR A CA 1
ATOM 1308 C C . THR A 1 172 ? 9.531 -21.266 -12.984 1 84.44 172 THR A C 1
ATOM 1310 O O . THR A 1 172 ? 9.445 -20.172 -12.414 1 84.44 172 THR A O 1
ATOM 1313 N N . SER A 1 173 ? 9.117 -22.359 -12.484 1 88.38 173 SER A N 1
ATOM 1314 C CA . SER A 1 173 ? 8.648 -22.469 -11.102 1 88.38 173 SER A CA 1
ATOM 1315 C C . SER A 1 173 ? 9.617 -23.312 -10.266 1 88.38 173 SER A C 1
ATOM 1317 O O . SER A 1 173 ? 9.25 -23.781 -9.188 1 88.38 173 SER A O 1
ATOM 1319 N N . ALA A 1 174 ? 10.805 -23.422 -10.711 1 85.44 174 ALA A N 1
ATOM 1320 C CA . ALA A 1 174 ? 11.781 -24.312 -10.07 1 85.44 174 ALA A CA 1
ATOM 1321 C C . ALA A 1 174 ? 12.016 -23.906 -8.617 1 85.44 174 ALA A C 1
ATOM 1323 O O . ALA A 1 174 ? 12.266 -22.734 -8.32 1 85.44 174 ALA A O 1
ATOM 1324 N N . GLY A 1 175 ? 11.875 -24.875 -7.746 1 87.56 175 GLY A N 1
ATOM 1325 C CA . GLY A 1 175 ? 12.086 -24.656 -6.328 1 87.56 175 GLY A CA 1
ATOM 1326 C C . GLY A 1 175 ? 10.812 -24.375 -5.562 1 87.56 175 GLY A C 1
ATOM 1327 O O . GLY A 1 175 ? 10.812 -24.328 -4.332 1 87.56 175 GLY A O 1
ATOM 1328 N N . GLU A 1 176 ? 9.734 -24.203 -6.254 1 92.75 176 GLU A N 1
ATOM 1329 C CA . GLU A 1 176 ? 8.484 -23.828 -5.609 1 92.75 176 GLU A CA 1
ATOM 1330 C C . GLU A 1 176 ? 7.398 -24.875 -5.855 1 92.75 176 GLU A C 1
ATOM 1332 O O . GLU A 1 176 ? 6.207 -24.578 -5.711 1 92.75 176 GLU A O 1
ATOM 1337 N N . GLU A 1 177 ? 7.758 -26.109 -6.238 1 96.19 177 GLU A N 1
ATOM 1338 C CA . GLU A 1 177 ? 6.82 -27.156 -6.641 1 96.19 177 GLU A CA 1
ATOM 1339 C C . GLU A 1 177 ? 5.863 -27.5 -5.504 1 96.19 177 GLU A C 1
ATOM 1341 O O . GLU A 1 177 ? 4.664 -27.688 -5.73 1 96.19 177 GLU A O 1
ATOM 1346 N N . ALA A 1 178 ? 6.402 -27.547 -4.301 1 97.06 178 ALA A N 1
ATOM 1347 C CA . ALA A 1 178 ? 5.582 -27.906 -3.148 1 97.06 178 ALA A CA 1
ATOM 1348 C C . ALA A 1 178 ? 4.527 -26.844 -2.867 1 97.06 178 ALA A C 1
ATOM 1350 O O . ALA A 1 178 ? 3.385 -27.172 -2.529 1 97.06 178 ALA A O 1
ATOM 1351 N N . GLY A 1 179 ? 4.934 -25.609 -2.947 1 97.19 179 GLY A N 1
ATOM 1352 C CA . GLY A 1 179 ? 3.986 -24.531 -2.734 1 97.19 179 GLY A CA 1
ATOM 1353 C C . GLY A 1 179 ? 2.85 -24.531 -3.738 1 97.19 179 GLY A C 1
ATOM 1354 O O . GLY A 1 179 ? 1.69 -24.328 -3.373 1 97.19 179 GLY A O 1
ATOM 1355 N N . ILE A 1 180 ? 3.178 -24.75 -4.969 1 97.62 180 ILE A N 1
ATOM 1356 C CA . ILE A 1 180 ? 2.215 -24.672 -6.062 1 97.62 180 ILE A CA 1
ATOM 1357 C C . ILE A 1 180 ? 1.264 -25.859 -6 1 97.62 180 ILE A C 1
ATOM 1359 O O . ILE A 1 180 ? 0.046 -25.688 -5.918 1 97.62 180 ILE A O 1
ATOM 1363 N N . ILE A 1 181 ? 1.772 -27.062 -5.953 1 98.5 181 ILE A N 1
ATOM 1364 C CA . ILE A 1 181 ? 0.942 -28.266 -6 1 98.5 181 ILE A CA 1
ATOM 1365 C C . ILE A 1 181 ? 0.254 -28.469 -4.652 1 98.5 181 ILE A C 1
ATOM 1367 O O . ILE A 1 181 ? -0.897 -28.906 -4.598 1 98.5 181 ILE A O 1
ATOM 1371 N N . GLY A 1 182 ? 0.986 -28.172 -3.555 1 98.38 182 GLY A N 1
ATOM 1372 C CA . GLY A 1 182 ? 0.377 -28.25 -2.236 1 98.38 182 GLY A CA 1
ATOM 1373 C C . GLY A 1 182 ? -0.849 -27.359 -2.092 1 98.38 182 GLY A C 1
ATOM 1374 O O . GLY A 1 182 ? -1.88 -27.797 -1.579 1 98.38 182 GLY A O 1
ATOM 1375 N N . SER A 1 183 ? -0.753 -26.141 -2.52 1 98.56 183 SER A N 1
ATOM 1376 C CA . SER A 1 183 ? -1.894 -25.234 -2.449 1 98.56 183 SER A CA 1
ATOM 1377 C C . SER A 1 183 ? -3.021 -25.688 -3.367 1 98.56 183 SER A C 1
ATOM 1379 O O . SER A 1 183 ? -4.188 -25.703 -2.967 1 98.56 183 SER A O 1
ATOM 1381 N N . ALA A 1 184 ? -2.713 -26.125 -4.555 1 98.56 184 ALA A N 1
ATOM 1382 C CA . ALA A 1 184 ? -3.711 -26.578 -5.516 1 98.56 184 ALA A CA 1
ATOM 1383 C C . ALA A 1 184 ? -4.488 -27.766 -4.969 1 98.56 184 ALA A C 1
ATOM 1385 O O . ALA A 1 184 ? -5.707 -27.859 -5.141 1 98.56 184 ALA A O 1
ATOM 1386 N N . SER A 1 185 ? -3.812 -28.656 -4.309 1 98.19 185 SER A N 1
ATOM 1387 C CA . SER A 1 185 ? -4.41 -29.906 -3.83 1 98.19 185 SER A CA 1
ATOM 1388 C C . SER A 1 185 ? -5.398 -29.641 -2.701 1 98.19 185 SER A C 1
ATOM 1390 O O . SER A 1 185 ? -6.219 -30.5 -2.373 1 98.19 185 SER A O 1
ATOM 1392 N N . ALA A 1 186 ? -5.305 -28.469 -2.111 1 98.06 186 ALA A N 1
ATOM 1393 C CA . ALA A 1 186 ? -6.176 -28.141 -0.985 1 98.06 186 ALA A CA 1
ATOM 1394 C C . ALA A 1 186 ? -7.34 -27.266 -1.43 1 98.06 186 ALA A C 1
ATOM 1396 O O . ALA A 1 186 ? -8.273 -27.031 -0.661 1 98.06 186 ALA A O 1
ATOM 1397 N N . LEU A 1 187 ? -7.332 -26.766 -2.645 1 98.06 187 LEU A N 1
ATOM 1398 C CA . LEU A 1 187 ? -8.383 -25.906 -3.176 1 98.06 187 LEU A CA 1
ATOM 1399 C C . LEU A 1 187 ? -9.461 -26.719 -3.873 1 98.06 187 LEU A C 1
ATOM 1401 O O . LEU A 1 187 ? -9.195 -27.828 -4.352 1 98.06 187 LEU A O 1
ATOM 1405 N N . GLY A 1 188 ? -10.664 -26.203 -3.916 1 97.06 188 GLY A N 1
ATOM 1406 C CA . GLY A 1 188 ? -11.734 -26.828 -4.672 1 97.06 188 GLY A CA 1
ATOM 1407 C C . GLY A 1 188 ? -11.703 -26.484 -6.152 1 97.06 188 GLY A C 1
ATOM 1408 O O . GLY A 1 188 ? -11.086 -25.5 -6.551 1 97.06 188 GLY A O 1
ATOM 1409 N N . PRO A 1 189 ? -12.383 -27.312 -6.926 1 96.31 189 PRO A N 1
ATOM 1410 C CA . PRO A 1 189 ? -12.383 -27.078 -8.375 1 96.31 189 PRO A CA 1
ATOM 1411 C C . PRO A 1 189 ? -13.133 -25.812 -8.766 1 96.31 189 PRO A C 1
ATOM 1413 O O . PRO A 1 189 ? -12.914 -25.281 -9.859 1 96.31 189 PRO A O 1
ATOM 1416 N N . ASP A 1 190 ? -13.93 -25.297 -7.832 1 97.31 190 ASP A N 1
ATOM 1417 C CA . ASP A 1 190 ? -14.75 -24.141 -8.172 1 97.31 190 ASP A CA 1
ATOM 1418 C C . ASP A 1 190 ? -14.172 -22.859 -7.578 1 97.31 190 ASP A C 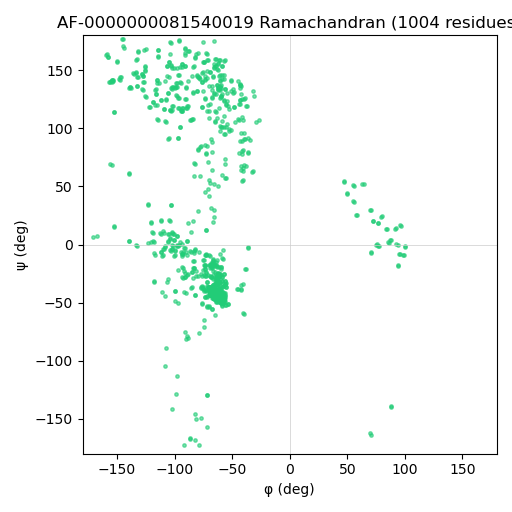1
ATOM 1420 O O . ASP A 1 190 ? -14.688 -21.766 -7.824 1 97.31 190 ASP A O 1
ATOM 1424 N N . ASP A 1 191 ? -13.141 -23.016 -6.805 1 98.62 191 ASP A N 1
ATOM 1425 C CA . ASP A 1 191 ? -12.461 -21.812 -6.344 1 98.62 191 ASP A CA 1
ATOM 1426 C C . ASP A 1 191 ? -11.867 -21.031 -7.52 1 98.62 191 ASP A C 1
ATOM 1428 O O . ASP A 1 191 ? -11.328 -21.625 -8.453 1 98.62 191 ASP A O 1
ATOM 1432 N N . GLU A 1 192 ? -12.008 -19.719 -7.492 1 98.69 192 GLU A N 1
ATOM 1433 C CA . GLU A 1 192 ? -11.461 -18.875 -8.547 1 98.69 192 GLU A CA 1
ATOM 1434 C C . GLU A 1 192 ? -9.992 -18.562 -8.297 1 98.69 192 GLU A C 1
ATOM 1436 O O . GLU A 1 192 ? -9.617 -18.125 -7.207 1 98.69 192 GLU A O 1
ATOM 1441 N N . VAL A 1 193 ? -9.188 -18.75 -9.336 1 98.44 193 VAL A N 1
ATOM 1442 C CA . VAL A 1 193 ? -7.746 -18.656 -9.125 1 98.44 193 VAL A CA 1
ATOM 1443 C C . VAL A 1 193 ? -7.168 -17.531 -9.977 1 98.44 193 VAL A C 1
ATOM 1445 O O . VAL A 1 193 ? -7.371 -17.5 -11.195 1 98.44 193 VAL A O 1
ATOM 1448 N N . PHE A 1 194 ? -6.52 -16.578 -9.336 1 98.38 194 PHE A N 1
ATOM 1449 C CA . PHE A 1 194 ? -5.73 -15.516 -9.961 1 98.38 194 PHE A CA 1
ATOM 1450 C C . PHE A 1 194 ? -4.242 -15.734 -9.719 1 98.38 194 PHE A C 1
ATOM 1452 O O . PHE A 1 194 ? -3.779 -15.664 -8.578 1 98.38 194 PHE A O 1
ATOM 1459 N N . THR A 1 195 ? -3.525 -15.945 -10.781 1 96.81 195 THR A N 1
ATOM 1460 C CA . THR A 1 195 ? -2.117 -16.297 -10.625 1 96.81 195 THR A CA 1
ATOM 1461 C C . THR A 1 195 ? -1.225 -15.195 -11.195 1 96.81 195 THR A C 1
ATOM 1463 O O . THR A 1 195 ? -1.718 -14.227 -11.781 1 96.81 195 THR A O 1
ATOM 1466 N N . GLN A 1 196 ? 0.002 -15.211 -10.93 1 92.44 196 GLN A N 1
ATOM 1467 C CA . GLN A 1 196 ? 0.999 -14.359 -11.562 1 92.44 196 GLN A CA 1
ATOM 1468 C C . GLN A 1 196 ? 1.572 -15.023 -12.812 1 92.44 196 GLN A C 1
ATOM 1470 O O . GLN A 1 196 ? 1.226 -14.656 -13.938 1 92.44 196 GLN A O 1
ATOM 1475 N N . TYR A 1 197 ? 2.449 -15.93 -12.883 1 87.44 197 TYR A N 1
ATOM 1476 C CA . TYR A 1 197 ? 2.896 -16.625 -14.078 1 87.44 197 TYR A CA 1
ATOM 1477 C C . TYR A 1 197 ? 3.734 -17.844 -13.719 1 87.44 197 TYR A C 1
ATOM 1479 O O . TYR A 1 197 ? 4.266 -18.531 -14.594 1 87.44 197 TYR A O 1
ATOM 1487 N N . ARG A 1 198 ? 3.775 -18.125 -12.5 1 89.81 198 ARG A N 1
ATOM 1488 C CA . ARG A 1 198 ? 4.59 -19.281 -12.109 1 89.81 198 ARG A CA 1
ATOM 1489 C C . ARG A 1 198 ? 3.715 -20.438 -11.648 1 89.81 198 ARG A C 1
ATOM 1491 O O . ARG A 1 198 ? 4.219 -21.516 -11.352 1 89.81 198 ARG A O 1
ATOM 1498 N N . GLU A 1 199 ? 2.439 -20.266 -11.57 1 94.94 199 GLU A N 1
ATOM 1499 C CA . GLU A 1 199 ? 1.567 -21.219 -10.898 1 94.94 199 GLU A CA 1
ATOM 1500 C C . GLU A 1 199 ? 0.814 -22.094 -11.906 1 94.94 199 GLU A C 1
ATOM 1502 O O . GLU A 1 199 ? -0.34 -22.453 -11.672 1 94.94 199 GLU A O 1
ATOM 1507 N N . SER A 1 200 ? 1.483 -22.406 -13.047 1 95.5 200 SER A N 1
ATOM 1508 C CA . SER A 1 200 ? 0.868 -23.281 -14.039 1 95.5 200 SER A CA 1
ATOM 1509 C C . SER A 1 200 ? 0.482 -24.625 -13.43 1 95.5 200 SER A C 1
ATOM 1511 O O . SER A 1 200 ? -0.438 -25.281 -13.914 1 95.5 200 SER A O 1
ATOM 1513 N N . GLY A 1 201 ? 1.195 -25 -12.336 1 97.25 201 GLY A N 1
ATOM 1514 C CA . GLY A 1 201 ? 0.918 -26.25 -11.656 1 97.25 201 GLY A CA 1
ATOM 1515 C C . GLY A 1 201 ? -0.505 -26.344 -11.141 1 97.25 201 GLY A C 1
ATOM 1516 O O . GLY A 1 201 ? -1.05 -27.453 -11.016 1 97.25 201 GLY A O 1
ATOM 1517 N N . VAL A 1 202 ? -1.131 -25.234 -10.836 1 97.94 202 VAL A N 1
ATOM 1518 C CA . VAL A 1 202 ? -2.52 -25.234 -10.383 1 97.94 202 VAL A CA 1
ATOM 1519 C C . VAL A 1 202 ? -3.432 -25.703 -11.516 1 97.94 202 VAL A C 1
ATOM 1521 O O . VAL A 1 202 ? -4.355 -26.484 -11.289 1 97.94 202 VAL A O 1
ATOM 1524 N N . LEU A 1 203 ? -3.145 -25.188 -12.656 1 96.81 203 LEU A N 1
ATOM 1525 C CA . LEU A 1 203 ? -3.924 -25.562 -13.836 1 96.81 203 LEU A CA 1
ATOM 1526 C C . LEU A 1 203 ? -3.748 -27.031 -14.164 1 96.81 203 LEU A C 1
ATOM 1528 O O . LEU A 1 203 ? -4.719 -27.719 -14.492 1 96.81 203 LEU A O 1
ATOM 1532 N N . ILE A 1 204 ? -2.545 -27.516 -14.07 1 97.25 204 ILE A N 1
ATOM 1533 C CA . ILE A 1 204 ? -2.229 -28.906 -14.328 1 97.25 204 ILE A CA 1
ATOM 1534 C C . ILE A 1 204 ? -2.938 -29.797 -13.312 1 97.25 204 ILE A C 1
ATOM 1536 O O . ILE A 1 204 ? -3.545 -30.812 -13.672 1 97.25 204 ILE A O 1
ATOM 1540 N N . TRP A 1 205 ? -2.869 -29.406 -12.102 1 98.12 205 TRP A N 1
ATOM 1541 C CA . TRP A 1 205 ? -3.523 -30.141 -11.039 1 98.12 205 TRP A CA 1
ATOM 1542 C C . TRP A 1 205 ? -5.02 -30.281 -11.297 1 98.12 205 TRP A C 1
ATOM 1544 O O . TRP A 1 205 ? -5.617 -31.328 -11.023 1 98.12 205 TRP A O 1
ATOM 1554 N N . ARG A 1 206 ? -5.605 -29.234 -11.883 1 97.69 206 ARG A N 1
ATOM 1555 C CA . ARG A 1 206 ? -7.047 -29.203 -12.117 1 97.69 206 ARG A CA 1
ATOM 1556 C C . ARG A 1 206 ? -7.418 -29.969 -13.383 1 97.69 206 ARG A C 1
ATOM 1558 O O . ARG A 1 206 ? -8.586 -30.016 -13.766 1 97.69 206 ARG A O 1
ATOM 1565 N N . GLY A 1 207 ? -6.441 -30.438 -14.094 1 96.75 207 GLY A N 1
ATOM 1566 C CA . GLY A 1 207 ? -6.715 -31.359 -15.18 1 96.75 207 GLY A CA 1
ATOM 1567 C C . GLY A 1 207 ? -6.785 -30.688 -16.531 1 96.75 207 GLY A C 1
ATOM 1568 O O . GLY A 1 207 ? -7.316 -31.25 -17.5 1 96.75 207 GLY A O 1
ATOM 1569 N N . CYS A 1 208 ? -6.305 -29.5 -16.609 1 96.75 208 CYS A N 1
ATOM 1570 C CA . CYS A 1 208 ? -6.23 -28.875 -17.922 1 96.75 208 CYS A CA 1
ATOM 1571 C C . CYS A 1 208 ? -5.352 -29.703 -18.875 1 96.75 208 CYS A C 1
ATOM 1573 O O . CYS A 1 208 ? -4.273 -30.156 -18.484 1 96.75 208 CYS A O 1
ATOM 1575 N N . SER A 1 209 ? -5.805 -29.844 -20.078 1 96.75 209 SER A N 1
ATOM 1576 C CA . SER A 1 209 ? -5.043 -30.672 -21 1 96.75 209 SER A CA 1
ATOM 1577 C C . SER A 1 209 ? -3.77 -29.953 -21.453 1 96.75 209 SER A C 1
ATOM 1579 O O . SER A 1 209 ? -3.76 -28.734 -21.609 1 96.75 209 SER A O 1
ATOM 1581 N N . LEU A 1 210 ? -2.758 -30.75 -21.641 1 97.75 210 LEU A N 1
ATOM 1582 C CA . LEU A 1 210 ? -1.504 -30.172 -22.125 1 97.75 210 LEU A CA 1
ATOM 1583 C C . LEU A 1 210 ? -1.668 -29.641 -23.547 1 97.75 210 LEU A C 1
ATOM 1585 O O . LEU A 1 210 ? -0.975 -28.703 -23.938 1 97.75 210 LEU A O 1
ATOM 1589 N N . ASP A 1 211 ? -2.6 -30.219 -24.281 1 97.44 211 ASP A N 1
ATOM 1590 C CA . ASP A 1 211 ? -2.873 -29.703 -25.609 1 97.44 211 ASP A CA 1
ATOM 1591 C C . ASP A 1 211 ? -3.371 -28.25 -25.547 1 97.44 211 ASP A C 1
ATOM 1593 O O . ASP A 1 211 ? -2.932 -27.406 -26.328 1 97.44 211 ASP A O 1
ATOM 1597 N N . GLU A 1 212 ? -4.281 -28.062 -24.672 1 96.69 212 GLU A N 1
ATOM 1598 C CA . GLU A 1 212 ? -4.785 -26.703 -24.469 1 96.69 212 GLU A CA 1
ATOM 1599 C C . GLU A 1 212 ? -3.67 -25.766 -24.031 1 96.69 212 GLU A C 1
ATOM 1601 O O . GLU A 1 212 ? -3.572 -24.625 -24.5 1 96.69 212 GLU A O 1
ATOM 1606 N N . MET A 1 213 ? -2.859 -26.188 -23.156 1 97.56 213 MET A N 1
ATOM 1607 C CA . MET A 1 213 ? -1.772 -25.359 -22.641 1 97.56 213 MET A CA 1
ATOM 1608 C C . MET A 1 213 ? -0.747 -25.062 -23.719 1 97.56 213 MET A C 1
ATOM 1610 O O . MET A 1 213 ? -0.295 -23.922 -23.859 1 97.56 213 MET A O 1
ATOM 1614 N N . MET A 1 214 ? -0.43 -26.094 -24.531 1 98.12 214 MET A N 1
ATOM 1615 C CA . MET A 1 214 ? 0.561 -25.875 -25.594 1 98.12 214 MET A CA 1
ATOM 1616 C C . MET A 1 214 ? -0.01 -25.016 -26.703 1 98.12 214 MET A C 1
ATOM 1618 O O . MET A 1 214 ? 0.721 -24.266 -27.344 1 98.12 214 MET A O 1
ATOM 1622 N N . ALA A 1 215 ? -1.318 -25.156 -26.922 1 97.62 215 ALA A N 1
ATOM 1623 C CA . ALA A 1 215 ? -1.944 -24.25 -27.891 1 97.62 215 ALA A CA 1
ATOM 1624 C C . ALA A 1 215 ? -1.72 -22.797 -27.484 1 97.62 215 ALA A C 1
ATOM 1626 O O . ALA A 1 215 ? -1.461 -21.953 -28.344 1 97.62 215 ALA A O 1
ATOM 1627 N N . GLN A 1 216 ? -1.846 -22.516 -26.234 1 97.19 216 GLN A N 1
ATOM 1628 C CA . GLN A 1 216 ? -1.612 -21.172 -25.719 1 97.19 216 GLN A CA 1
ATOM 1629 C C . GLN A 1 216 ? -0.14 -20.781 -25.828 1 97.19 216 GLN A C 1
ATOM 1631 O O . GLN A 1 216 ? 0.186 -19.672 -26.281 1 97.19 216 GLN A O 1
ATOM 1636 N N . VAL A 1 217 ? 0.782 -21.656 -25.484 1 97.5 217 VAL A N 1
ATOM 1637 C CA . VAL A 1 217 ? 2.213 -21.375 -25.453 1 97.5 217 VAL A CA 1
ATOM 1638 C C . VAL A 1 217 ? 2.721 -21.109 -26.859 1 97.5 217 VAL A C 1
ATOM 1640 O O . VAL A 1 217 ? 3.514 -20.188 -27.078 1 97.5 217 VAL A O 1
ATOM 1643 N N . PHE A 1 218 ? 2.201 -21.844 -27.797 1 97.12 218 PHE A N 1
ATOM 1644 C CA . PHE A 1 218 ? 2.699 -21.75 -29.172 1 97.12 218 PHE A CA 1
ATOM 1645 C C . PHE A 1 218 ? 1.806 -20.844 -30.016 1 97.12 218 PHE A C 1
ATOM 1647 O O . PHE A 1 218 ? 2.064 -20.625 -31.188 1 97.12 218 PHE A O 1
ATOM 1654 N N . GLY A 1 219 ? 0.746 -20.281 -29.453 1 96.06 219 GLY A N 1
ATOM 1655 C CA . GLY A 1 219 ? -0.11 -19.328 -30.125 1 96.06 219 GLY A CA 1
ATOM 1656 C C . GLY A 1 219 ? -0.822 -19.891 -31.328 1 96.06 219 GLY A C 1
ATOM 1657 O O . GLY A 1 219 ? -0.75 -19.328 -32.438 1 96.06 219 GLY A O 1
ATOM 1658 N N . THR A 1 220 ? -1.515 -21.016 -31.188 1 96.75 220 THR A N 1
ATOM 1659 C CA . THR A 1 220 ? -2.182 -21.672 -32.312 1 96.75 220 THR A CA 1
ATOM 1660 C C . THR A 1 220 ? -3.654 -21.266 -32.375 1 96.75 220 THR A C 1
ATOM 1662 O O . THR A 1 220 ? -4.152 -20.578 -31.469 1 96.75 220 THR A O 1
ATOM 1665 N N . GLU A 1 221 ? -4.348 -21.703 -33.375 1 95.31 221 GLU A N 1
ATOM 1666 C CA . GLU A 1 221 ? -5.762 -21.391 -33.562 1 95.31 221 GLU A CA 1
ATOM 1667 C C . GLU A 1 221 ? -6.617 -22.031 -32.469 1 95.31 221 GLU A C 1
ATOM 1669 O O . GLU A 1 221 ? -7.762 -21.625 -32.25 1 95.31 221 GLU A O 1
ATOM 1674 N N . ASP A 1 222 ? -6.07 -22.969 -31.703 1 95.06 222 ASP A N 1
ATOM 1675 C CA . ASP A 1 222 ? -6.816 -23.656 -30.656 1 95.06 222 ASP A CA 1
ATOM 1676 C C . ASP A 1 222 ? -6.68 -22.953 -29.312 1 95.06 222 ASP A C 1
ATOM 1678 O O . ASP A 1 222 ? -7.285 -23.359 -28.312 1 95.06 222 ASP A O 1
ATOM 1682 N N . ASP A 1 223 ? -5.902 -21.906 -29.25 1 95.19 223 ASP A N 1
ATOM 1683 C CA . ASP A 1 223 ? -5.746 -21.125 -28.031 1 95.19 223 ASP A CA 1
ATOM 1684 C C . ASP A 1 223 ? -7.039 -20.391 -27.688 1 95.19 223 ASP A C 1
ATOM 1686 O O . ASP A 1 223 ? -7.566 -19.641 -28.5 1 95.19 223 ASP A O 1
ATOM 1690 N N . VAL A 1 224 ? -7.516 -20.562 -26.531 1 89.69 224 VAL A N 1
ATOM 1691 C CA . VAL A 1 224 ? -8.789 -20 -26.078 1 89.69 224 VAL A CA 1
ATOM 1692 C C . VAL A 1 224 ? -8.719 -18.484 -26.125 1 89.69 224 VAL A C 1
ATOM 1694 O O . VAL A 1 224 ? -9.734 -17.812 -26.328 1 89.69 224 VAL A O 1
ATOM 1697 N N . CYS A 1 225 ? -7.52 -17.922 -26.031 1 89.06 225 CYS A N 1
ATOM 1698 C CA . CYS A 1 225 ? -7.363 -16.469 -26.047 1 89.06 225 CYS A CA 1
ATOM 1699 C C . CYS A 1 225 ? -6.98 -15.969 -27.422 1 89.06 225 CYS A C 1
ATOM 1701 O O . CYS A 1 225 ? -6.633 -14.797 -27.594 1 89.06 225 CYS A O 1
ATOM 1703 N N . GLY A 1 226 ? -6.977 -16.797 -28.453 1 90.31 226 GLY A N 1
ATOM 1704 C CA . GLY A 1 226 ? -6.746 -16.406 -29.844 1 90.31 226 GLY A CA 1
ATOM 1705 C C . GLY A 1 226 ? -5.297 -16.047 -30.125 1 90.31 226 GLY A C 1
ATOM 1706 O O . GLY A 1 226 ? -5.008 -15.25 -31.016 1 90.31 226 GLY A O 1
ATOM 1707 N N . ALA A 1 227 ? -4.383 -16.516 -29.266 1 93.25 227 ALA A N 1
ATOM 1708 C CA . ALA A 1 227 ? -2.943 -16.297 -29.406 1 93.25 227 ALA A CA 1
ATOM 1709 C C . ALA A 1 227 ? -2.584 -14.828 -29.156 1 93.25 227 ALA A C 1
ATOM 1711 O O . ALA A 1 227 ? -1.673 -14.289 -29.797 1 93.25 227 ALA A O 1
ATOM 1712 N N . ARG A 1 228 ? -3.322 -14.211 -28.375 1 91.69 228 ARG A N 1
ATOM 1713 C CA . ARG A 1 228 ? -3.127 -12.781 -28.156 1 91.69 228 ARG A CA 1
ATOM 1714 C C . ARG A 1 228 ? -2.406 -12.516 -26.844 1 91.69 228 ARG A C 1
ATOM 1716 O O . ARG A 1 228 ? -2.115 -11.367 -26.516 1 91.69 228 ARG A O 1
ATOM 1723 N N . GLN A 1 229 ? -2.131 -13.523 -26.062 1 91.56 229 GLN A N 1
ATOM 1724 C CA . GLN A 1 229 ? -1.407 -13.422 -24.797 1 91.56 229 GLN A CA 1
ATOM 1725 C C . GLN A 1 229 ? 0.011 -13.969 -24.938 1 91.56 229 GLN A C 1
ATOM 1727 O O . GLN A 1 229 ? 0.281 -14.812 -25.797 1 91.56 229 GLN A O 1
ATOM 1732 N N . MET A 1 230 ? 0.876 -13.492 -24.125 1 93.06 230 MET A N 1
ATOM 1733 C CA . MET A 1 230 ? 2.23 -14.039 -24.078 1 93.06 230 MET A CA 1
ATOM 1734 C C . MET A 1 230 ? 2.221 -15.5 -23.656 1 93.06 230 MET A C 1
ATOM 1736 O O . MET A 1 230 ? 1.347 -15.922 -22.891 1 93.06 230 MET A O 1
ATOM 1740 N N . PRO A 1 231 ? 3.213 -16.266 -24.141 1 94.19 231 PRO A N 1
ATOM 1741 C CA . PRO A 1 231 ? 3.291 -17.656 -23.688 1 94.19 231 PRO A CA 1
ATOM 1742 C C . PRO A 1 231 ? 3.256 -17.781 -22.172 1 94.19 231 PRO A C 1
ATOM 1744 O O . PRO A 1 231 ? 3.836 -16.953 -21.453 1 94.19 231 PRO A O 1
ATOM 1747 N N . ILE A 1 232 ? 2.561 -18.828 -21.656 1 93.88 232 ILE A N 1
ATOM 1748 C CA . ILE A 1 232 ? 2.443 -19.266 -20.266 1 93.88 232 ILE A CA 1
ATOM 1749 C C . ILE A 1 232 ? 1.484 -18.344 -19.516 1 93.88 232 ILE A C 1
ATOM 1751 O O . ILE A 1 232 ? 1.388 -18.406 -18.281 1 93.88 232 ILE A O 1
ATOM 1755 N N . HIS A 1 233 ? 0.949 -17.328 -20.188 1 95.62 233 HIS A N 1
ATOM 1756 C CA . HIS A 1 233 ? -0.132 -16.547 -19.609 1 95.62 233 HIS A CA 1
ATOM 1757 C C . HIS A 1 233 ? -1.481 -17.219 -19.812 1 95.62 233 HIS A C 1
ATOM 1759 O O . HIS A 1 233 ? -2.354 -16.688 -20.5 1 95.62 233 HIS A O 1
ATOM 1765 N N . PHE A 1 234 ? -1.67 -18.266 -19.156 1 95.88 234 PHE A N 1
ATOM 1766 C CA . PHE A 1 234 ? -2.787 -19.188 -19.328 1 95.88 234 PHE A CA 1
ATOM 1767 C C . PHE A 1 234 ? -4.082 -18.578 -18.812 1 95.88 234 PHE A C 1
ATOM 1769 O O . PHE A 1 234 ? -4.055 -17.625 -18.031 1 95.88 234 PHE A O 1
ATOM 1776 N N . GLY A 1 235 ? -5.168 -19.062 -19.25 1 94.81 235 GLY A N 1
ATOM 1777 C CA . GLY A 1 235 ? -6.527 -18.844 -18.781 1 94.81 235 GLY A CA 1
ATOM 1778 C C . GLY A 1 235 ? -7.469 -19.984 -19.156 1 94.81 235 GLY A C 1
ATOM 1779 O O . GLY A 1 235 ? -7.359 -20.547 -20.25 1 94.81 235 GLY A O 1
ATOM 1780 N N . SER A 1 236 ? -8.312 -20.328 -18.266 1 96.25 236 SER A N 1
ATOM 1781 C CA . SER A 1 236 ? -9.281 -21.391 -18.531 1 96.25 236 SER A CA 1
ATOM 1782 C C . SER A 1 236 ? -10.539 -21.203 -17.688 1 96.25 236 SER A C 1
ATOM 1784 O O . SER A 1 236 ? -10.516 -21.375 -16.469 1 96.25 236 SER A O 1
ATOM 1786 N N . ARG A 1 237 ? -11.625 -20.938 -18.344 1 95.12 237 ARG A N 1
ATOM 1787 C CA . ARG A 1 237 ? -12.898 -20.766 -17.656 1 95.12 237 ARG A CA 1
ATOM 1788 C C . ARG A 1 237 ? -13.352 -22.078 -17.016 1 95.12 237 ARG A C 1
ATOM 1790 O O . ARG A 1 237 ? -13.852 -22.094 -15.898 1 95.12 237 ARG A O 1
ATOM 1797 N N . ALA A 1 238 ? -13.102 -23.156 -17.703 1 96.38 238 ALA A N 1
ATOM 1798 C CA . ALA A 1 238 ? -13.531 -24.484 -17.25 1 96.38 238 ALA A CA 1
ATOM 1799 C C . ALA A 1 238 ? -12.836 -24.859 -15.945 1 96.38 238 ALA A C 1
ATOM 1801 O O . ALA A 1 238 ? -13.398 -25.609 -15.141 1 96.38 238 ALA A O 1
ATOM 1802 N N . HIS A 1 239 ? -11.672 -24.281 -15.711 1 97.69 239 HIS A N 1
ATOM 1803 C CA . HIS A 1 239 ? -10.883 -24.641 -14.539 1 97.69 239 HIS A CA 1
ATOM 1804 C C . HIS A 1 239 ? -10.812 -23.5 -13.539 1 97.69 239 HIS A C 1
ATOM 1806 O O . HIS A 1 239 ? -9.984 -23.516 -12.625 1 97.69 239 HIS A O 1
ATOM 1812 N N . LYS A 1 240 ? -11.625 -22.406 -13.758 1 97.88 240 LYS A N 1
ATOM 1813 C CA . LYS A 1 240 ? -11.688 -21.25 -12.883 1 97.88 240 LYS A CA 1
ATOM 1814 C C . LYS A 1 240 ? -10.312 -20.625 -12.68 1 97.88 240 LYS A C 1
ATOM 1816 O O . LYS A 1 240 ? -9.945 -20.25 -11.562 1 97.88 240 LYS A O 1
ATOM 1821 N N . PHE A 1 241 ? -9.555 -20.656 -13.75 1 97.81 241 PHE A N 1
ATOM 1822 C CA . PHE A 1 241 ? -8.219 -20.078 -13.82 1 97.81 241 PHE A CA 1
ATOM 1823 C C . PHE A 1 241 ? -8.227 -18.812 -14.672 1 97.81 241 PHE A C 1
ATOM 1825 O O . PHE A 1 241 ? -8.297 -18.875 -15.898 1 97.81 241 PHE A O 1
ATOM 1832 N N . HIS A 1 242 ? -8.133 -17.656 -14.008 1 97 242 HIS A N 1
ATOM 1833 C CA . HIS A 1 242 ? -8.242 -16.375 -14.703 1 97 242 HIS A CA 1
ATOM 1834 C C . HIS A 1 242 ? -6.969 -16.062 -15.477 1 97 242 HIS A C 1
ATOM 1836 O O . HIS A 1 242 ? -5.871 -16.438 -15.07 1 97 242 HIS A O 1
ATOM 1842 N N . PRO A 1 243 ? -7.133 -15.367 -16.578 1 94.69 243 PRO A N 1
ATOM 1843 C CA . PRO A 1 243 ? -5.961 -15.062 -17.406 1 94.69 243 PRO A CA 1
ATOM 1844 C C . PRO A 1 243 ? -4.895 -14.273 -16.656 1 94.69 243 PRO A C 1
ATOM 1846 O O . PRO A 1 243 ? -5.227 -13.398 -15.852 1 94.69 243 PRO A O 1
ATOM 1849 N N . VAL A 1 244 ? -3.707 -14.602 -16.953 1 94.38 244 VAL A N 1
ATOM 1850 C CA . VAL A 1 244 ? -2.555 -14 -16.297 1 94.38 244 VAL A CA 1
ATOM 1851 C C . VAL A 1 244 ? -2.248 -12.641 -16.922 1 94.38 244 VAL A C 1
ATOM 1853 O O . VAL A 1 244 ? -2.312 -12.484 -18.141 1 94.38 244 VAL A O 1
ATOM 1856 N N . SER A 1 245 ? -2.066 -11.68 -16.031 1 91.62 245 SER A N 1
ATOM 1857 C CA . SER A 1 245 ? -1.556 -10.383 -16.438 1 91.62 245 SER A CA 1
ATOM 1858 C C . SER A 1 245 ? -0.075 -10.234 -16.109 1 91.62 245 SER A C 1
ATOM 1860 O O . SER A 1 245 ? 0.348 -10.539 -14.992 1 91.62 245 SER A O 1
ATOM 1862 N N . SER A 1 246 ? 0.664 -9.727 -17.016 1 87.25 246 SER A N 1
ATOM 1863 C CA . SER A 1 246 ? 2.115 -9.695 -16.875 1 87.25 246 SER A CA 1
ATOM 1864 C C . SER A 1 246 ? 2.549 -8.648 -15.844 1 87.25 246 SER A C 1
ATOM 1866 O O . SER A 1 246 ? 3.463 -8.891 -15.055 1 87.25 246 SER A O 1
ATOM 1868 N N . PRO A 1 247 ? 1.955 -7.477 -15.93 1 86.62 247 PRO A N 1
ATOM 1869 C CA . PRO A 1 247 ? 2.426 -6.457 -14.984 1 86.62 247 PRO A CA 1
ATOM 1870 C C . PRO A 1 247 ? 2.221 -6.859 -13.531 1 86.62 247 PRO A C 1
ATOM 1872 O O . PRO A 1 247 ? 1.207 -7.48 -13.195 1 86.62 247 PRO A O 1
ATOM 1875 N N . LEU A 1 248 ? 3.154 -6.43 -12.75 1 87.06 248 LEU A N 1
ATOM 1876 C CA . LEU A 1 248 ? 3.188 -6.855 -11.352 1 87.06 248 LEU A CA 1
ATOM 1877 C C . LEU A 1 248 ? 1.939 -6.383 -10.609 1 87.06 248 LEU A C 1
ATOM 1879 O O . LEU A 1 248 ? 1.502 -5.242 -10.789 1 87.06 248 LEU A O 1
ATOM 1883 N N . ALA A 1 249 ? 1.351 -7.285 -9.852 1 93 249 ALA A N 1
ATOM 1884 C CA . ALA A 1 249 ? 0.339 -7.043 -8.828 1 93 249 ALA A CA 1
ATOM 1885 C C . ALA A 1 249 ? -1.019 -6.742 -9.461 1 93 249 ALA A C 1
ATOM 1887 O O . ALA A 1 249 ? -2.004 -6.527 -8.75 1 93 249 ALA A O 1
ATOM 1888 N N . THR A 1 250 ? -1.178 -6.715 -10.789 1 94.19 250 THR A N 1
ATOM 1889 C CA . THR A 1 250 ? -2.43 -6.406 -11.469 1 94.19 250 THR A CA 1
ATOM 1890 C C . THR A 1 250 ? -3.545 -7.332 -10.992 1 94.19 250 THR A C 1
ATOM 1892 O O . THR A 1 250 ? -4.695 -6.91 -10.852 1 94.19 250 THR A O 1
ATOM 1895 N N . GLN A 1 251 ? -3.242 -8.539 -10.734 1 96.56 251 GLN A N 1
ATOM 1896 C CA . GLN A 1 251 ? -4.254 -9.539 -10.406 1 96.56 251 GLN A CA 1
ATOM 1897 C C . GLN A 1 251 ? -4.793 -9.328 -8.992 1 96.56 251 GLN A C 1
ATOM 1899 O O . GLN A 1 251 ? -5.855 -9.852 -8.648 1 96.56 251 GLN A O 1
ATOM 1904 N N . ILE A 1 252 ? -4.098 -8.578 -8.148 1 97.19 252 ILE A N 1
ATOM 1905 C CA . ILE A 1 252 ? -4.473 -8.492 -6.738 1 97.19 252 ILE A CA 1
ATOM 1906 C C . ILE A 1 252 ? -5.777 -7.711 -6.598 1 97.19 252 ILE A C 1
ATOM 1908 O O . ILE A 1 252 ? -6.75 -8.219 -6.035 1 97.19 252 ILE A O 1
ATOM 1912 N N . PRO A 1 253 ? -5.887 -6.438 -7.172 1 97 253 PRO A N 1
ATOM 1913 C CA . PRO A 1 253 ? -7.188 -5.773 -7.098 1 97 253 PRO A CA 1
ATOM 1914 C C . PRO A 1 253 ? -8.273 -6.508 -7.883 1 97 253 PRO A C 1
ATOM 1916 O O . PRO A 1 253 ? -9.445 -6.477 -7.5 1 97 253 PRO A O 1
ATOM 1919 N N . GLN A 1 254 ? -7.941 -7.145 -8.992 1 97.62 254 GLN A N 1
ATOM 1920 C CA . GLN A 1 254 ? -8.914 -7.922 -9.758 1 97.62 254 GLN A CA 1
ATOM 1921 C C . GLN A 1 254 ? -9.492 -9.055 -8.922 1 97.62 254 GLN A C 1
ATOM 1923 O O . GLN A 1 254 ? -10.703 -9.289 -8.93 1 97.62 254 GLN A O 1
ATOM 1928 N N . ALA A 1 255 ? -8.602 -9.742 -8.219 1 98.5 255 ALA A N 1
ATOM 1929 C CA . ALA A 1 255 ? -9.023 -10.836 -7.355 1 98.5 255 ALA A CA 1
ATOM 1930 C C . ALA A 1 255 ? -9.953 -10.336 -6.246 1 98.5 255 ALA A C 1
ATOM 1932 O O . ALA A 1 255 ? -10.938 -10.992 -5.914 1 98.5 255 ALA A O 1
ATOM 1933 N N . ALA A 1 256 ? -9.586 -9.195 -5.652 1 97.62 256 ALA A N 1
ATOM 1934 C CA . ALA A 1 256 ? -10.445 -8.602 -4.637 1 97.62 256 ALA A CA 1
ATOM 1935 C C . ALA A 1 256 ? -11.844 -8.328 -5.188 1 97.62 256 ALA A C 1
ATOM 1937 O O . ALA A 1 256 ? -12.844 -8.617 -4.531 1 97.62 256 ALA A O 1
ATOM 1938 N N . GLY A 1 257 ? -11.891 -7.738 -6.414 1 97.56 257 GLY A N 1
ATOM 1939 C CA . GLY A 1 257 ? -13.172 -7.516 -7.055 1 97.56 257 GLY A CA 1
ATOM 1940 C C . GLY A 1 257 ? -13.945 -8.797 -7.305 1 97.56 257 GLY A C 1
ATOM 1941 O O . GLY A 1 257 ? -15.156 -8.852 -7.074 1 97.56 257 GLY A O 1
ATOM 1942 N N . ALA A 1 258 ? -13.25 -9.789 -7.777 1 98.12 258 ALA A N 1
ATOM 1943 C CA . ALA A 1 258 ? -13.875 -11.078 -8.031 1 98.12 258 ALA A CA 1
ATOM 1944 C C . ALA A 1 258 ? -14.406 -11.695 -6.742 1 98.12 258 ALA A C 1
ATOM 1946 O O . ALA A 1 258 ? -15.484 -12.305 -6.734 1 98.12 258 ALA A O 1
ATOM 1947 N N . ALA A 1 259 ? -13.68 -11.586 -5.672 1 98.25 259 ALA A N 1
ATOM 1948 C CA . ALA A 1 259 ? -14.109 -12.117 -4.383 1 98.25 259 ALA A CA 1
ATOM 1949 C C . ALA A 1 259 ? -15.367 -11.414 -3.895 1 98.25 259 ALA A C 1
ATOM 1951 O O . ALA A 1 259 ? -16.266 -12.055 -3.32 1 98.25 259 ALA A O 1
ATOM 1952 N N . TYR A 1 260 ? -15.391 -10.133 -4.094 1 97.19 260 TYR A N 1
ATOM 1953 C CA . TYR A 1 260 ? -16.594 -9.383 -3.74 1 97.19 260 TYR A CA 1
ATOM 1954 C C . TYR A 1 260 ? -17.797 -9.875 -4.543 1 97.19 260 TYR A C 1
ATOM 1956 O O . TYR A 1 260 ? -18.891 -10.023 -4.004 1 97.19 260 TYR A O 1
ATOM 1964 N N . ALA A 1 261 ? -17.578 -10.07 -5.844 1 97.31 261 ALA A N 1
ATOM 1965 C CA . ALA A 1 261 ? -18.625 -10.617 -6.691 1 97.31 261 ALA A CA 1
ATOM 1966 C C . ALA A 1 261 ? -19.062 -12 -6.203 1 97.31 261 ALA A C 1
ATOM 1968 O O . ALA A 1 261 ? -20.25 -12.305 -6.168 1 97.31 261 ALA A O 1
ATOM 1969 N N . LEU A 1 262 ? -18.062 -12.82 -5.863 1 97 262 LEU A N 1
ATOM 1970 C CA . LEU A 1 262 ? -18.344 -14.172 -5.387 1 97 262 LEU A CA 1
ATOM 1971 C C . LEU A 1 262 ? -19.188 -14.133 -4.125 1 97 262 LEU A C 1
ATOM 1973 O O . LEU A 1 262 ? -20.141 -14.914 -3.988 1 97 262 LEU A O 1
ATOM 1977 N N . LYS A 1 263 ? -18.875 -13.25 -3.238 1 95.56 263 LYS A N 1
ATOM 1978 C CA . LYS A 1 263 ? -19.625 -13.062 -2 1 95.56 263 LYS A CA 1
ATOM 1979 C C . LYS A 1 263 ? -21.109 -12.789 -2.287 1 95.56 263 LYS A C 1
ATOM 1981 O O . LYS A 1 263 ? -21.984 -13.242 -1.55 1 95.56 263 LYS A O 1
ATOM 1986 N N . ARG A 1 264 ? -21.328 -12.172 -3.365 1 95.12 264 ARG A N 1
ATOM 1987 C CA . ARG A 1 264 ? -22.672 -11.727 -3.707 1 95.12 264 ARG A CA 1
ATOM 1988 C C . ARG A 1 264 ? -23.359 -12.734 -4.629 1 95.12 264 ARG A C 1
ATOM 1990 O O . ARG A 1 264 ? -24.516 -12.547 -5 1 95.12 264 ARG A O 1
ATOM 1997 N N . THR A 1 265 ? -22.688 -13.789 -4.973 1 96 265 THR A N 1
ATOM 1998 C CA . THR A 1 265 ? -23.234 -14.781 -5.891 1 96 265 THR A CA 1
ATOM 1999 C C . THR A 1 265 ? -23.906 -15.922 -5.121 1 96 265 THR A C 1
ATOM 2001 O O . THR A 1 265 ? -23.219 -16.688 -4.441 1 96 265 THR A O 1
ATOM 2004 N N . PRO A 1 266 ? -25.172 -16.078 -5.246 1 95.81 266 PRO A N 1
ATOM 2005 C CA . PRO A 1 266 ? -25.859 -17.156 -4.535 1 95.81 266 PRO A CA 1
ATOM 2006 C C . PRO A 1 266 ? -25.344 -18.547 -4.922 1 95.81 266 PRO A C 1
ATOM 2008 O O . PRO A 1 266 ? -25.047 -18.797 -6.094 1 95.81 266 PRO A O 1
ATOM 2011 N N . GLY A 1 267 ? -25.234 -19.406 -3.994 1 95.44 267 GLY A N 1
ATOM 2012 C CA . GLY A 1 267 ? -24.859 -20.797 -4.254 1 95.44 267 GLY A CA 1
ATOM 2013 C C . GLY A 1 267 ? -23.359 -21.016 -4.27 1 95.44 267 GLY A C 1
ATOM 2014 O O . GLY A 1 267 ? -22.906 -22.141 -4.48 1 95.44 267 GLY A O 1
ATOM 2015 N N . ARG A 1 268 ? -22.609 -20 -3.979 1 96.38 268 ARG A N 1
ATOM 2016 C CA . ARG A 1 268 ? -21.156 -20.156 -4.027 1 96.38 268 ARG A CA 1
ATOM 2017 C C . ARG A 1 268 ? -20.516 -19.797 -2.684 1 96.38 268 ARG A C 1
ATOM 2019 O O . ARG A 1 268 ? -19.391 -19.297 -2.633 1 96.38 268 ARG A O 1
ATOM 2026 N N . GLN A 1 269 ? -21.219 -20.094 -1.622 1 94.06 269 GLN A N 1
ATOM 2027 C CA . GLN A 1 269 ? -20.797 -19.688 -0.288 1 94.06 269 GLN A CA 1
ATOM 2028 C C . GLN A 1 269 ? -19.625 -20.531 0.201 1 94.06 269 GLN A C 1
ATOM 2030 O O . GLN A 1 269 ? -18.938 -20.156 1.15 1 94.06 269 GLN A O 1
ATOM 2035 N N . ASN A 1 270 ? -19.391 -21.625 -0.512 1 96 270 ASN A N 1
ATOM 2036 C CA . ASN A 1 270 ? -18.312 -22.516 -0.083 1 96 270 ASN A CA 1
ATOM 2037 C C . ASN A 1 270 ? -17.078 -22.359 -0.972 1 96 270 ASN A C 1
ATOM 2039 O O . ASN A 1 270 ? -16.094 -23.062 -0.793 1 96 270 ASN A O 1
ATOM 2043 N N . ASP A 1 271 ? -17.156 -21.375 -1.919 1 97.88 271 ASP A N 1
ATOM 2044 C CA . ASP A 1 271 ? -16.031 -21.109 -2.811 1 97.88 271 ASP A CA 1
ATOM 2045 C C . ASP A 1 271 ? -15.273 -19.859 -2.369 1 97.88 271 ASP A C 1
ATOM 2047 O O . ASP A 1 271 ? -15.828 -18.984 -1.695 1 97.88 271 ASP A O 1
ATOM 2051 N N . ILE A 1 272 ? -14.031 -19.812 -2.715 1 98.62 272 ILE A N 1
ATOM 2052 C CA . ILE A 1 272 ? -13.219 -18.641 -2.414 1 98.62 272 ILE A CA 1
ATOM 2053 C C . ILE A 1 272 ? -12.453 -18.219 -3.662 1 98.62 272 ILE A C 1
ATOM 2055 O O . ILE A 1 272 ? -12.438 -18.922 -4.668 1 98.62 272 ILE A O 1
ATOM 2059 N N . VAL A 1 273 ? -11.938 -17.047 -3.607 1 98.62 273 VAL A N 1
ATOM 2060 C CA . VAL A 1 273 ? -10.961 -16.578 -4.59 1 98.62 273 VAL A CA 1
ATOM 2061 C C . VAL A 1 273 ? -9.547 -16.734 -4.031 1 98.62 273 VAL A C 1
ATOM 2063 O O . VAL A 1 273 ? -9.312 -16.469 -2.852 1 98.62 273 VAL A O 1
ATOM 2066 N N . VAL A 1 274 ? -8.664 -17.234 -4.84 1 98.81 274 VAL A N 1
ATOM 2067 C CA . VAL A 1 274 ? -7.266 -17.359 -4.457 1 98.81 274 VAL A CA 1
ATOM 2068 C C . VAL A 1 274 ? -6.398 -16.484 -5.359 1 98.81 274 VAL A C 1
ATOM 2070 O O . VAL A 1 274 ? -6.535 -16.516 -6.586 1 98.81 274 VAL A O 1
ATOM 2073 N N . CYS A 1 275 ? -5.566 -15.703 -4.762 1 98.69 275 CYS A N 1
ATOM 2074 C CA . CYS A 1 275 ? -4.668 -14.812 -5.488 1 98.69 275 CYS A CA 1
ATOM 2075 C C . CYS A 1 275 ? -3.213 -15.102 -5.141 1 98.69 275 CYS A C 1
ATOM 2077 O O . CYS A 1 275 ? -2.801 -14.938 -3.99 1 98.69 275 CYS A O 1
ATOM 2079 N N . TYR A 1 276 ? -2.469 -15.492 -6.16 1 98.06 276 TYR A N 1
ATOM 2080 C CA . TYR A 1 276 ? -1.038 -15.727 -6 1 98.06 276 TYR A CA 1
ATOM 2081 C C . TYR A 1 276 ? -0.234 -14.492 -6.391 1 98.06 276 TYR A C 1
ATOM 2083 O O . TYR A 1 276 ? -0.553 -13.82 -7.375 1 98.06 276 TYR A O 1
ATOM 2091 N N . PHE A 1 277 ? 0.794 -14.203 -5.621 1 95.75 277 PHE A N 1
ATOM 2092 C CA . PHE A 1 277 ? 1.731 -13.156 -6.008 1 95.75 277 PHE A CA 1
ATOM 2093 C C . PHE A 1 277 ? 3.074 -13.344 -5.316 1 95.75 277 PHE A C 1
ATOM 2095 O O . PHE A 1 277 ? 3.186 -14.125 -4.371 1 95.75 277 PHE A O 1
ATOM 2102 N N . GLY A 1 278 ? 4.062 -12.734 -5.844 1 92 278 GLY A N 1
ATOM 2103 C CA . GLY A 1 278 ? 5.387 -12.781 -5.238 1 92 278 GLY A CA 1
ATOM 2104 C C . GLY A 1 278 ? 5.629 -11.648 -4.254 1 92 278 GLY A C 1
ATOM 2105 O O . GLY A 1 278 ? 4.824 -10.727 -4.148 1 92 278 GLY A O 1
ATOM 2106 N N . GLU A 1 279 ? 6.723 -11.789 -3.52 1 88.12 279 GLU A N 1
ATOM 2107 C CA . GLU A 1 279 ? 7.094 -10.75 -2.561 1 88.12 279 GLU A CA 1
ATOM 2108 C C . GLU A 1 279 ? 7.348 -9.422 -3.26 1 88.12 279 GLU A C 1
ATOM 2110 O O . GLU A 1 279 ? 7.09 -8.352 -2.693 1 88.12 279 GLU A O 1
ATOM 2115 N N . GLY A 1 280 ? 7.852 -9.477 -4.469 1 86.25 280 GLY A N 1
ATOM 2116 C CA . GLY A 1 280 ? 8.031 -8.242 -5.219 1 86.25 280 GLY A CA 1
ATOM 2117 C C . GLY A 1 280 ? 6.723 -7.539 -5.523 1 86.25 280 GLY A C 1
ATOM 2118 O O . GLY A 1 280 ? 6.637 -6.312 -5.438 1 86.25 280 GLY A O 1
ATOM 2119 N N . ALA A 1 281 ? 5.754 -8.289 -5.902 1 89.5 281 ALA A N 1
ATOM 2120 C CA . ALA A 1 281 ? 4.434 -7.742 -6.195 1 89.5 281 ALA A CA 1
ATOM 2121 C C . ALA A 1 281 ? 3.809 -7.117 -4.949 1 89.5 281 ALA A C 1
ATOM 2123 O O . ALA A 1 281 ? 3.023 -6.172 -5.047 1 89.5 281 ALA A O 1
ATOM 2124 N N . ALA A 1 282 ? 4.188 -7.59 -3.793 1 90.94 282 ALA A N 1
ATOM 2125 C CA . ALA A 1 282 ? 3.646 -7.098 -2.529 1 90.94 282 ALA A CA 1
ATOM 2126 C C . ALA A 1 282 ? 4.188 -5.707 -2.209 1 90.94 282 ALA A C 1
ATOM 2128 O O . ALA A 1 282 ? 3.703 -5.043 -1.288 1 90.94 282 ALA A O 1
ATOM 2129 N N . SER A 1 283 ? 5.109 -5.238 -2.939 1 87 283 SER A N 1
ATOM 2130 C CA . SER A 1 283 ? 5.676 -3.91 -2.732 1 87 283 SER A CA 1
ATOM 2131 C C . SER A 1 283 ? 4.965 -2.867 -3.59 1 87 283 SER A C 1
ATOM 2133 O O . SER A 1 283 ? 5.176 -1.666 -3.418 1 87 283 SER A O 1
ATOM 2135 N N . GLU A 1 284 ? 4.129 -3.342 -4.453 1 88.75 284 GLU A N 1
ATOM 2136 C CA . GLU A 1 284 ? 3.434 -2.439 -5.367 1 88.75 284 GLU A CA 1
ATOM 2137 C C . GLU A 1 284 ? 2.197 -1.834 -4.711 1 88.75 284 GLU A C 1
ATOM 2139 O O . GLU A 1 284 ? 1.574 -2.461 -3.85 1 88.75 284 GLU A O 1
ATOM 2144 N N . GLY A 1 285 ? 1.774 -0.659 -5.125 1 90.12 285 GLY A N 1
ATOM 2145 C CA . GLY A 1 285 ? 0.6 0.018 -4.598 1 90.12 285 GLY A CA 1
ATOM 2146 C C . GLY A 1 285 ? -0.676 -0.788 -4.758 1 90.12 285 GLY A C 1
ATOM 2147 O O . GLY A 1 285 ? -1.583 -0.698 -3.93 1 90.12 285 GLY A O 1
ATOM 2148 N N . ASP A 1 286 ? -0.753 -1.557 -5.781 1 92.5 286 ASP A N 1
ATOM 2149 C CA . ASP A 1 286 ? -1.937 -2.369 -6.047 1 92.5 286 ASP A CA 1
ATOM 2150 C C . ASP A 1 286 ? -2.15 -3.404 -4.941 1 92.5 286 ASP A C 1
ATOM 2152 O O . ASP A 1 286 ? -3.285 -3.799 -4.668 1 92.5 286 ASP A O 1
ATOM 2156 N N . PHE A 1 287 ? -1.052 -3.791 -4.383 1 94.44 287 PHE A N 1
ATOM 2157 C CA . PHE A 1 287 ? -1.177 -4.691 -3.242 1 94.44 287 PHE A CA 1
ATOM 2158 C C . PHE A 1 287 ? -1.979 -4.035 -2.125 1 94.44 287 PHE A C 1
ATOM 2160 O O . PHE A 1 287 ? -2.943 -4.617 -1.622 1 94.44 287 PHE A O 1
ATOM 2167 N N . HIS A 1 288 ? -1.571 -2.857 -1.803 1 93.5 288 HIS A N 1
ATOM 2168 C CA . HIS A 1 288 ? -2.213 -2.1 -0.735 1 93.5 288 HIS A CA 1
ATOM 2169 C C . HIS A 1 288 ? -3.691 -1.869 -1.035 1 93.5 288 HIS A C 1
ATOM 2171 O O . HIS A 1 288 ? -4.547 -2.117 -0.184 1 93.5 288 HIS A O 1
ATOM 2177 N N . ALA A 1 289 ? -3.994 -1.444 -2.186 1 92.44 289 ALA A N 1
ATOM 2178 C CA . ALA A 1 289 ? -5.363 -1.134 -2.582 1 92.44 289 ALA A CA 1
ATOM 2179 C C . ALA A 1 289 ? -6.227 -2.393 -2.605 1 92.44 289 ALA A C 1
ATOM 2181 O O . ALA A 1 289 ? -7.34 -2.402 -2.068 1 92.44 289 ALA A O 1
ATOM 2182 N N . GLY A 1 290 ? -5.695 -3.465 -3.221 1 95.25 290 GLY A N 1
ATOM 2183 C CA . GLY A 1 290 ? -6.445 -4.703 -3.354 1 95.25 290 GLY A CA 1
ATOM 2184 C C . GLY A 1 290 ? -6.723 -5.375 -2.023 1 95.25 290 GLY A C 1
ATOM 2185 O O . GLY A 1 290 ? -7.855 -5.785 -1.753 1 95.25 290 GLY A O 1
ATOM 2186 N N . VAL A 1 291 ? -5.719 -5.441 -1.173 1 95.31 291 VAL A N 1
ATOM 2187 C CA . VAL A 1 291 ? -5.852 -6.109 0.118 1 95.31 291 VAL A CA 1
ATOM 2188 C C . VAL A 1 291 ? -6.773 -5.297 1.026 1 95.31 291 VAL A C 1
ATOM 2190 O O . VAL A 1 291 ? -7.633 -5.863 1.709 1 95.31 291 VAL A O 1
ATOM 2193 N N . ASN A 1 292 ? -6.602 -3.977 1.055 1 92.56 292 ASN A N 1
ATOM 2194 C CA . ASN A 1 292 ? -7.457 -3.119 1.869 1 92.56 292 ASN A CA 1
ATOM 2195 C C . ASN A 1 292 ? -8.922 -3.232 1.455 1 92.56 292 ASN A C 1
ATOM 2197 O O . ASN A 1 292 ? -9.805 -3.334 2.309 1 92.56 292 ASN A O 1
ATOM 2201 N N . MET A 1 293 ? -9.18 -3.24 0.207 1 92.69 293 MET A N 1
ATOM 2202 C CA . MET A 1 293 ? -10.547 -3.361 -0.296 1 92.69 293 MET A CA 1
ATOM 2203 C C . MET A 1 293 ? -11.156 -4.699 0.109 1 92.69 293 MET A C 1
ATOM 2205 O O . MET A 1 293 ? -12.305 -4.75 0.568 1 92.69 293 MET A O 1
ATOM 2209 N N . ALA A 1 294 ? -10.422 -5.75 -0.08 1 95.19 294 ALA A N 1
ATOM 2210 C CA . ALA A 1 294 ? -10.906 -7.086 0.25 1 95.19 294 ALA A CA 1
ATOM 2211 C C . ALA A 1 294 ? -11.297 -7.18 1.723 1 95.19 294 ALA A C 1
ATOM 2213 O O . ALA A 1 294 ? -12.312 -7.789 2.066 1 95.19 294 ALA A O 1
ATOM 2214 N N . ASN A 1 295 ? -10.492 -6.598 2.564 1 92 295 ASN A N 1
ATOM 2215 C CA . ASN A 1 295 ? -10.742 -6.668 4 1 92 295 ASN A CA 1
ATOM 2216 C C . ASN A 1 295 ? -11.938 -5.809 4.398 1 92 295 ASN A C 1
ATOM 2218 O O . ASN A 1 295 ? -12.789 -6.238 5.188 1 92 295 ASN A O 1
ATOM 2222 N N . THR A 1 296 ? -12.031 -4.621 3.904 1 88.94 296 THR A N 1
ATOM 2223 C CA . THR A 1 296 ? -13.109 -3.709 4.254 1 88.94 296 THR A CA 1
ATOM 2224 C C . THR A 1 296 ? -14.461 -4.277 3.818 1 88.94 296 THR A C 1
ATOM 2226 O O . THR A 1 296 ? -15.477 -4.055 4.477 1 88.94 296 THR A O 1
ATOM 2229 N N . LEU A 1 297 ? -14.422 -5.074 2.762 1 91.5 297 LEU A N 1
ATOM 2230 C CA . LEU A 1 297 ? -15.664 -5.613 2.217 1 91.5 297 LEU A CA 1
ATOM 2231 C C . LEU A 1 297 ? -15.883 -7.051 2.672 1 91.5 297 LEU A C 1
ATOM 2233 O O . LEU A 1 297 ? -16.797 -7.727 2.195 1 91.5 297 LEU A O 1
ATOM 2237 N N . ASP A 1 298 ? -15 -7.539 3.516 1 92.25 298 ASP A N 1
ATOM 2238 C CA . ASP A 1 298 ? -15.102 -8.891 4.062 1 92.25 298 ASP A CA 1
ATOM 2239 C C . ASP A 1 298 ? -15.188 -9.93 2.949 1 92.25 298 ASP A C 1
ATOM 2241 O O . ASP A 1 298 ? -16.078 -10.781 2.957 1 92.25 298 ASP A O 1
ATOM 2245 N N . CYS A 1 299 ? -14.289 -9.859 2.002 1 95.69 299 CYS A N 1
ATOM 2246 C CA . CYS A 1 299 ? -14.312 -10.727 0.829 1 95.69 299 CYS A CA 1
ATOM 2247 C C . CYS A 1 299 ? -13.766 -12.102 1.159 1 95.69 299 CYS A C 1
ATOM 2249 O O . CYS A 1 299 ? -12.82 -12.234 1.942 1 95.69 299 CYS A O 1
ATOM 2251 N N . PRO A 1 300 ? -14.297 -13.148 0.583 1 98 300 PRO A N 1
ATOM 2252 C CA . PRO A 1 300 ? -13.766 -14.5 0.733 1 98 300 PRO A CA 1
ATOM 2253 C C . PRO A 1 300 ? -12.555 -14.766 -0.164 1 98 300 PRO A C 1
ATOM 2255 O O . PRO A 1 300 ? -12.68 -15.438 -1.191 1 98 300 PRO A O 1
ATOM 2258 N N . ILE A 1 301 ? -11.414 -14.367 0.238 1 98.5 301 ILE A N 1
ATOM 2259 C CA . ILE A 1 301 ? -10.234 -14.43 -0.621 1 98.5 301 ILE A CA 1
ATOM 2260 C C . ILE A 1 301 ? -9.031 -14.898 0.191 1 98.5 301 ILE A C 1
ATOM 2262 O O . ILE A 1 301 ? -8.852 -14.492 1.342 1 98.5 301 ILE A O 1
ATOM 2266 N N . LEU A 1 302 ? -8.305 -15.773 -0.364 1 98.81 302 LEU A N 1
ATOM 2267 C CA . LEU A 1 302 ? -7.012 -16.219 0.143 1 98.81 302 LEU A CA 1
ATOM 2268 C C . LEU A 1 302 ? -5.875 -15.602 -0.666 1 98.81 302 LEU A C 1
ATOM 2270 O O . LEU A 1 302 ? -5.762 -15.844 -1.869 1 98.81 302 LEU A O 1
ATOM 2274 N N . PHE A 1 303 ? -5.094 -14.758 0.016 1 98.62 303 PHE A N 1
ATOM 2275 C CA . PHE A 1 303 ? -3.881 -14.234 -0.604 1 98.62 303 PHE A CA 1
ATOM 2276 C C . PHE A 1 303 ? -2.691 -15.148 -0.316 1 98.62 303 PHE A C 1
ATOM 2278 O O . PHE A 1 303 ? -2.381 -15.422 0.844 1 98.62 303 PHE A O 1
ATOM 2285 N N . ILE A 1 304 ? -2.006 -15.609 -1.337 1 98.5 304 ILE A N 1
ATOM 2286 C CA . ILE A 1 304 ? -0.821 -16.438 -1.188 1 98.5 304 ILE A CA 1
ATOM 2287 C C . ILE A 1 304 ? 0.404 -15.703 -1.719 1 98.5 304 ILE A C 1
ATOM 2289 O O . ILE A 1 304 ? 0.568 -15.555 -2.932 1 98.5 304 ILE A O 1
ATOM 2293 N N . ALA A 1 305 ? 1.226 -15.289 -0.829 1 96.5 305 ALA A N 1
ATOM 2294 C CA . ALA A 1 305 ? 2.477 -14.617 -1.18 1 96.5 305 ALA A CA 1
ATOM 2295 C C . ALA A 1 305 ? 3.633 -15.617 -1.239 1 96.5 305 ALA A C 1
ATOM 2297 O O . ALA A 1 305 ? 4.016 -16.188 -0.218 1 96.5 305 ALA A O 1
ATOM 2298 N N . ARG A 1 306 ? 4.164 -15.773 -2.377 1 94.12 306 ARG A N 1
ATOM 2299 C CA . ARG A 1 306 ? 5.355 -16.609 -2.523 1 94.12 306 ARG A CA 1
ATOM 2300 C C . ARG A 1 306 ? 6.621 -15.797 -2.266 1 94.12 306 ARG A C 1
ATOM 2302 O O . ARG A 1 306 ? 6.973 -14.914 -3.053 1 94.12 306 ARG A O 1
ATOM 2309 N N . ASN A 1 307 ? 7.215 -16.031 -1.171 1 90.19 307 ASN A N 1
ATOM 2310 C CA . ASN A 1 307 ? 8.469 -15.359 -0.832 1 90.19 307 ASN A CA 1
ATOM 2311 C C . ASN A 1 307 ? 9.672 -16.234 -1.166 1 90.19 307 ASN A C 1
ATOM 2313 O O . ASN A 1 307 ? 10.141 -17 -0.328 1 90.19 307 ASN A O 1
ATOM 2317 N N . ASN A 1 308 ? 10.148 -16.047 -2.328 1 79.38 308 ASN A N 1
ATOM 2318 C CA . ASN A 1 308 ? 11.266 -16.859 -2.783 1 79.38 308 ASN A CA 1
ATOM 2319 C C . ASN A 1 308 ? 12.586 -16.094 -2.719 1 79.38 308 ASN A C 1
ATOM 2321 O O . ASN A 1 308 ? 13.586 -16.531 -3.297 1 79.38 308 ASN A O 1
ATOM 2325 N N . GLY A 1 309 ? 12.453 -14.969 -2.084 1 76.06 309 GLY A N 1
ATOM 2326 C CA . GLY A 1 309 ? 13.672 -14.25 -1.74 1 76.06 309 GLY A CA 1
ATOM 2327 C C . GLY A 1 309 ? 14.055 -13.203 -2.766 1 76.06 309 GLY A C 1
ATOM 2328 O O . GLY A 1 309 ? 14.898 -12.344 -2.496 1 76.06 309 GLY A O 1
ATOM 2329 N N . PHE A 1 310 ? 13.477 -13.32 -4.008 1 65.62 310 PHE A N 1
ATOM 2330 C CA . PHE A 1 310 ? 13.898 -12.391 -5.047 1 65.62 310 PHE A CA 1
ATOM 2331 C C . PHE A 1 310 ? 12.711 -11.922 -5.871 1 65.62 310 PHE A C 1
ATOM 2333 O O . PHE A 1 310 ? 11.844 -12.719 -6.227 1 65.62 310 PHE A O 1
ATOM 2340 N N . ALA A 1 311 ? 12.695 -10.617 -6.105 1 68.94 311 ALA A N 1
ATOM 2341 C CA . ALA A 1 311 ? 11.812 -10.164 -7.18 1 68.94 311 ALA A CA 1
ATOM 2342 C C . ALA A 1 311 ? 12.367 -10.562 -8.547 1 68.94 311 ALA A C 1
ATOM 2344 O O . ALA A 1 311 ? 12.656 -11.734 -8.789 1 68.94 311 ALA A O 1
ATOM 2345 N N . ILE A 1 312 ? 12.453 -9.617 -9.477 1 53.38 312 ILE A N 1
ATOM 2346 C CA . ILE A 1 312 ? 13.18 -9.961 -10.695 1 53.38 312 ILE A CA 1
ATOM 2347 C C . ILE A 1 312 ? 14.656 -10.148 -10.391 1 53.38 312 ILE A C 1
ATOM 2349 O O . ILE A 1 312 ? 15.203 -11.242 -10.562 1 53.38 312 ILE A O 1
ATOM 2353 N N . SER A 1 313 ? 15.234 -9.125 -9.797 1 58.53 313 SER A N 1
ATOM 2354 C CA . SER A 1 313 ? 16.672 -9.125 -9.508 1 58.53 313 SER A CA 1
ATOM 2355 C C . SER A 1 313 ? 16.953 -8.523 -8.141 1 58.53 313 SER A C 1
ATOM 2357 O O . SER A 1 313 ? 18.094 -8.555 -7.676 1 58.53 313 SER A O 1
ATOM 2359 N N . THR A 1 314 ? 15.938 -8.164 -7.434 1 62.34 314 THR A N 1
ATOM 2360 C CA . THR A 1 314 ? 16.125 -7.457 -6.172 1 62.34 314 THR A CA 1
ATOM 2361 C C . THR A 1 314 ? 15.891 -8.398 -4.988 1 62.34 314 THR A C 1
ATOM 2363 O O . THR A 1 314 ? 14.797 -8.945 -4.832 1 62.34 314 THR A O 1
ATOM 2366 N N . PRO A 1 315 ? 16.953 -8.594 -4.25 1 67.5 315 PRO A N 1
ATOM 2367 C CA . PRO A 1 315 ? 16.766 -9.438 -3.07 1 67.5 315 PRO A CA 1
ATOM 2368 C C . PRO A 1 315 ? 15.773 -8.836 -2.074 1 67.5 315 PRO A C 1
ATOM 2370 O O . PRO A 1 315 ? 15.555 -7.617 -2.07 1 67.5 315 PRO A O 1
ATOM 2373 N N . THR A 1 316 ? 15.188 -9.609 -1.302 1 68.12 316 THR A N 1
ATOM 2374 C CA . THR A 1 316 ? 14.164 -9.18 -0.352 1 68.12 316 THR A CA 1
ATOM 2375 C C . THR A 1 316 ? 14.703 -8.094 0.57 1 68.12 316 THR A C 1
ATOM 2377 O O . THR A 1 316 ? 13.977 -7.176 0.946 1 68.12 316 THR A O 1
ATOM 2380 N N . ALA A 1 317 ? 15.945 -8.141 0.917 1 66.69 317 ALA A N 1
ATOM 2381 C CA . ALA A 1 317 ? 16.547 -7.176 1.833 1 66.69 317 ALA A CA 1
ATOM 2382 C C . ALA A 1 317 ? 16.516 -5.77 1.243 1 66.69 317 ALA A C 1
ATOM 2384 O O . ALA A 1 317 ? 16.609 -4.777 1.975 1 66.69 317 ALA A O 1
ATOM 2385 N N . GLU A 1 318 ? 16.344 -5.762 -0.048 1 71.56 318 GLU A N 1
ATOM 2386 C CA . GLU A 1 318 ? 16.297 -4.473 -0.732 1 71.56 318 GLU A CA 1
ATOM 2387 C C . GLU A 1 318 ? 14.883 -4.113 -1.149 1 71.56 318 GLU A C 1
ATOM 2389 O O . GLU A 1 318 ? 14.641 -3.037 -1.698 1 71.56 318 GLU A O 1
ATOM 2394 N N . GLN A 1 319 ? 13.984 -4.977 -0.781 1 72.5 319 GLN A N 1
ATOM 2395 C CA . GLN A 1 319 ? 12.602 -4.758 -1.171 1 72.5 319 GLN A CA 1
ATOM 2396 C C . GLN A 1 319 ? 11.797 -4.145 -0.028 1 72.5 319 GLN A C 1
ATOM 2398 O O . GLN A 1 319 ? 10.961 -3.268 -0.251 1 72.5 319 GLN A O 1
ATOM 2403 N N . PHE A 1 320 ? 12.055 -4.613 1.118 1 76.81 320 PHE A N 1
ATOM 2404 C CA . PHE A 1 320 ? 11.312 -4.176 2.295 1 76.81 320 PHE A CA 1
ATOM 2405 C C . PHE A 1 320 ? 12.102 -4.457 3.568 1 76.81 320 PHE A C 1
ATOM 2407 O O . PHE A 1 320 ? 13.031 -5.266 3.562 1 76.81 320 PHE A O 1
ATOM 2414 N N . LYS A 1 321 ? 11.727 -3.842 4.664 1 71.12 321 LYS A N 1
ATOM 2415 C CA . LYS A 1 321 ? 12.438 -4.004 5.93 1 71.12 321 LYS A CA 1
ATOM 2416 C C . LYS A 1 321 ? 11.594 -4.777 6.938 1 71.12 321 LYS A C 1
ATOM 2418 O O . LYS A 1 321 ? 12.102 -5.246 7.957 1 71.12 321 LYS A O 1
ATOM 2423 N N . GLY A 1 322 ? 10.391 -5.012 6.691 1 76.12 322 GLY A N 1
ATOM 2424 C CA . GLY A 1 322 ? 9.555 -5.805 7.582 1 76.12 322 GLY A CA 1
ATOM 2425 C C . GLY A 1 322 ? 9.898 -7.281 7.562 1 76.12 322 GLY A C 1
ATOM 2426 O O . GLY A 1 322 ? 10.641 -7.738 6.691 1 76.12 322 GLY A O 1
ATOM 2427 N N . ASP A 1 323 ? 9.43 -8 8.539 1 83.38 323 ASP A N 1
ATOM 2428 C CA . ASP A 1 323 ? 9.625 -9.445 8.594 1 83.38 323 ASP A CA 1
ATOM 2429 C C . ASP A 1 323 ? 8.758 -10.164 7.562 1 83.38 323 ASP A C 1
ATOM 2431 O O . ASP A 1 323 ? 7.715 -10.727 7.902 1 83.38 323 ASP A O 1
ATOM 2435 N N . GLY A 1 324 ? 9.266 -10.078 6.32 1 87.12 324 GLY A N 1
ATOM 2436 C CA . GLY A 1 324 ? 8.523 -10.703 5.234 1 87.12 324 GLY A CA 1
ATOM 2437 C C . GLY A 1 324 ? 7.234 -9.969 4.895 1 87.12 324 GLY A C 1
ATOM 2438 O O . GLY A 1 324 ? 7.086 -8.789 5.211 1 87.12 324 GLY A O 1
ATOM 2439 N N . ILE A 1 325 ? 6.414 -10.688 4.184 1 91.56 325 ILE A N 1
ATOM 2440 C CA . ILE A 1 325 ? 5.129 -10.141 3.762 1 91.56 325 ILE A CA 1
ATOM 2441 C C . ILE A 1 325 ? 4.078 -10.414 4.836 1 91.56 325 ILE A C 1
ATOM 2443 O O . ILE A 1 325 ? 3.135 -9.641 5 1 91.56 325 ILE A O 1
ATOM 2447 N N . ALA A 1 326 ? 4.309 -11.445 5.609 1 92.25 326 ALA A N 1
ATOM 2448 C CA . ALA A 1 326 ? 3.354 -11.867 6.633 1 92.25 326 ALA A CA 1
ATOM 2449 C C . ALA A 1 326 ? 3.15 -10.773 7.676 1 92.25 326 ALA A C 1
ATOM 2451 O O . ALA A 1 326 ? 2.055 -10.625 8.219 1 92.25 326 ALA A O 1
ATOM 2452 N N . SER A 1 327 ? 4.145 -10.016 7.941 1 89.88 327 SER A N 1
ATOM 2453 C CA . SER A 1 327 ? 4.07 -8.977 8.969 1 89.88 327 SER A CA 1
ATOM 2454 C C . SER A 1 327 ? 3.092 -7.875 8.578 1 89.88 327 SER A C 1
ATOM 2456 O O . SER A 1 327 ? 2.691 -7.066 9.414 1 89.88 327 SER A O 1
ATOM 2458 N N . ARG A 1 328 ? 2.689 -7.867 7.375 1 91.25 328 ARG A N 1
ATOM 2459 C CA . ARG A 1 328 ? 1.778 -6.836 6.895 1 91.25 328 ARG A CA 1
ATOM 2460 C C . ARG A 1 328 ? 0.328 -7.203 7.191 1 91.25 328 ARG A C 1
ATOM 2462 O O . ARG A 1 328 ? -0.541 -6.328 7.246 1 91.25 328 ARG A O 1
ATOM 2469 N N . GLY A 1 329 ? 0.037 -8.461 7.359 1 93.12 329 GLY A N 1
ATOM 2470 C CA . GLY A 1 329 ? -1.315 -8.977 7.496 1 93.12 329 GLY A CA 1
ATOM 2471 C C . GLY A 1 329 ? -2.105 -8.289 8.594 1 93.12 329 GLY A C 1
ATOM 2472 O O . GLY A 1 329 ? -3.178 -7.738 8.344 1 93.12 329 GLY A O 1
ATOM 2473 N N . PRO A 1 330 ? -1.556 -8.203 9.781 1 87.94 330 PRO A N 1
ATOM 2474 C CA . PRO A 1 330 ? -2.285 -7.582 10.883 1 87.94 330 PRO A CA 1
ATOM 2475 C C . PRO A 1 330 ? -2.631 -6.121 10.617 1 87.94 330 PRO A C 1
ATOM 2477 O O . PRO A 1 330 ? -3.666 -5.633 11.078 1 87.94 330 PRO A O 1
ATOM 2480 N N . GLY A 1 331 ? -1.788 -5.504 9.914 1 88.25 331 GLY A N 1
ATOM 2481 C CA . GLY A 1 331 ? -2.051 -4.113 9.57 1 88.25 331 GLY A CA 1
ATOM 2482 C C . GLY A 1 331 ? -3.33 -3.932 8.773 1 88.25 331 GLY A C 1
ATOM 2483 O O . GLY A 1 331 ? -3.928 -2.854 8.789 1 88.25 331 GLY A O 1
ATOM 2484 N N . TYR A 1 332 ? -3.688 -4.977 8.094 1 90.19 332 TYR A N 1
ATOM 2485 C CA . TYR A 1 332 ? -4.918 -4.945 7.316 1 90.19 332 TYR A CA 1
ATOM 2486 C C . TYR A 1 332 ? -6.043 -5.68 8.039 1 90.19 332 TYR A C 1
ATOM 2488 O O . TYR A 1 332 ? -7.148 -5.812 7.516 1 90.19 332 TYR A O 1
ATOM 2496 N N . GLY A 1 333 ? -5.734 -6.238 9.219 1 86.19 333 GLY A N 1
ATOM 2497 C CA . GLY A 1 333 ? -6.73 -6.965 9.992 1 86.19 333 GLY A CA 1
ATOM 2498 C C . GLY A 1 333 ? -6.949 -8.383 9.5 1 86.19 333 GLY A C 1
ATOM 2499 O O . GLY A 1 333 ? -8.016 -8.969 9.727 1 86.19 333 GLY A O 1
ATOM 2500 N N . MET A 1 334 ? -5.965 -8.93 8.844 1 91.19 334 MET A N 1
ATOM 2501 C CA . MET A 1 334 ? -6.105 -10.258 8.266 1 91.19 334 MET A CA 1
ATOM 2502 C C . MET A 1 334 ? -5.477 -11.312 9.172 1 91.19 334 MET A C 1
ATOM 2504 O O . MET A 1 334 ? -4.406 -11.094 9.734 1 91.19 334 MET A O 1
ATOM 2508 N N . ASP A 1 335 ? -6.23 -12.43 9.258 1 92.5 335 ASP A N 1
ATOM 2509 C CA . ASP A 1 335 ? -5.516 -13.609 9.742 1 92.5 335 ASP A CA 1
ATOM 2510 C C . ASP A 1 335 ? -4.375 -13.984 8.797 1 92.5 335 ASP A C 1
ATOM 2512 O O . ASP A 1 335 ? -4.531 -13.938 7.574 1 92.5 335 ASP A O 1
ATOM 2516 N N . THR A 1 336 ? -3.219 -14.273 9.414 1 94.44 336 THR A N 1
ATOM 2517 C CA . THR A 1 336 ? -2.014 -14.477 8.625 1 94.44 336 THR A CA 1
ATOM 2518 C C . THR A 1 336 ? -1.238 -15.695 9.117 1 94.44 336 THR A C 1
ATOM 2520 O O . THR A 1 336 ? -1.275 -16.016 10.305 1 94.44 336 THR A O 1
ATOM 2523 N N . LEU A 1 337 ? -0.604 -16.344 8.25 1 94.31 337 LEU A N 1
ATOM 2524 C CA . LEU A 1 337 ? 0.311 -17.406 8.648 1 94.31 337 LEU A CA 1
ATOM 2525 C C . LEU A 1 337 ? 1.485 -17.5 7.68 1 94.31 337 LEU A C 1
ATOM 2527 O O . LEU A 1 337 ? 1.334 -17.234 6.484 1 94.31 337 LEU A O 1
ATOM 2531 N N . ARG A 1 338 ? 2.609 -17.797 8.211 1 94.25 338 ARG A N 1
ATOM 2532 C CA . ARG A 1 338 ? 3.811 -18.141 7.453 1 94.25 338 ARG A CA 1
ATOM 2533 C C . ARG A 1 338 ? 4.023 -19.656 7.402 1 94.25 338 ARG A C 1
ATOM 2535 O O . ARG A 1 338 ? 3.824 -20.344 8.406 1 94.25 338 ARG A O 1
ATOM 2542 N N . VAL A 1 339 ? 4.344 -20.172 6.262 1 96.5 339 VAL A N 1
ATOM 2543 C CA . VAL A 1 339 ? 4.457 -21.609 6.062 1 96.5 339 VAL A CA 1
ATOM 2544 C C . VAL A 1 339 ? 5.758 -21.922 5.332 1 96.5 339 VAL A C 1
ATOM 2546 O O . VAL A 1 339 ? 6.215 -21.156 4.492 1 96.5 339 VAL A O 1
ATOM 2549 N N . ASP A 1 340 ? 6.336 -23 5.684 1 94.88 340 ASP A N 1
ATOM 2550 C CA . ASP A 1 340 ? 7.418 -23.547 4.867 1 94.88 340 ASP A CA 1
ATOM 2551 C C . ASP A 1 340 ? 6.91 -23.969 3.494 1 94.88 340 ASP A C 1
ATOM 2553 O O . ASP A 1 340 ? 6.297 -25.031 3.357 1 94.88 340 ASP A O 1
ATOM 2557 N N . GLY A 1 341 ? 7.25 -23.188 2.514 1 95.75 341 GLY A N 1
ATOM 2558 C CA . GLY A 1 341 ? 6.73 -23.391 1.172 1 95.75 341 GLY A CA 1
ATOM 2559 C C . GLY A 1 341 ? 7.281 -24.641 0.501 1 95.75 341 GLY A C 1
ATOM 2560 O O . GLY A 1 341 ? 6.762 -25.062 -0.53 1 95.75 341 GLY A O 1
ATOM 2561 N N . ASN A 1 342 ? 8.258 -25.266 1.091 1 94.19 342 ASN A N 1
ATOM 2562 C CA . ASN A 1 342 ? 8.852 -26.484 0.535 1 94.19 342 ASN A CA 1
ATOM 2563 C C . ASN A 1 342 ? 8.312 -27.734 1.213 1 94.19 342 ASN A C 1
ATOM 2565 O O . ASN A 1 342 ? 8.664 -28.844 0.834 1 94.19 342 ASN A O 1
ATOM 2569 N N . ASP A 1 343 ? 7.516 -27.562 2.215 1 96.12 343 ASP A N 1
ATOM 2570 C CA . ASP A 1 343 ? 6.781 -28.641 2.869 1 96.12 343 ASP A CA 1
ATOM 2571 C C . ASP A 1 343 ? 5.363 -28.766 2.309 1 96.12 343 ASP A C 1
ATOM 2573 O O . ASP A 1 343 ? 4.449 -28.078 2.77 1 96.12 343 ASP A O 1
ATOM 2577 N N . VAL A 1 344 ? 5.242 -29.719 1.465 1 97.69 344 VAL A N 1
ATOM 2578 C CA . VAL A 1 344 ? 3.998 -29.828 0.708 1 97.69 344 VAL A CA 1
ATOM 2579 C C . VAL A 1 344 ? 2.838 -30.109 1.658 1 97.69 344 VAL A C 1
ATOM 2581 O O . VAL A 1 344 ? 1.717 -29.641 1.438 1 97.69 344 VAL A O 1
ATOM 2584 N N . PHE A 1 345 ? 3.049 -30.797 2.717 1 97.94 345 PHE A N 1
ATOM 2585 C CA . PHE A 1 345 ? 1.989 -31.141 3.662 1 97.94 345 PHE A CA 1
ATOM 2586 C C . PHE A 1 345 ? 1.601 -29.906 4.484 1 97.94 345 PHE A C 1
ATOM 2588 O O . PHE A 1 345 ? 0.419 -29.688 4.766 1 97.94 345 PHE A O 1
ATOM 2595 N N . ALA A 1 346 ? 2.578 -29.141 4.867 1 97.56 346 ALA A N 1
ATOM 2596 C CA . ALA A 1 346 ? 2.293 -27.906 5.59 1 97.56 346 ALA A CA 1
ATOM 2597 C C . ALA A 1 346 ? 1.494 -26.938 4.723 1 97.56 346 ALA A C 1
ATOM 2599 O O . ALA A 1 346 ? 0.544 -26.297 5.195 1 97.56 346 ALA A O 1
ATOM 2600 N N . VAL A 1 347 ? 1.919 -26.844 3.471 1 98.25 347 VAL A N 1
ATOM 2601 C CA . VAL A 1 347 ? 1.221 -25.953 2.553 1 98.25 347 VAL A CA 1
ATOM 2602 C C . VAL A 1 347 ? -0.23 -26.391 2.396 1 98.25 347 VAL A C 1
ATOM 2604 O O . VAL A 1 347 ? -1.153 -25.578 2.506 1 98.25 347 VAL A O 1
ATOM 2607 N N . ARG A 1 348 ? -0.425 -27.656 2.143 1 98.25 348 ARG A N 1
ATOM 2608 C CA . ARG A 1 348 ? -1.761 -28.203 1.959 1 98.25 348 ARG A CA 1
ATOM 2609 C C . ARG A 1 348 ? -2.629 -27.969 3.189 1 98.25 348 ARG A C 1
ATOM 2611 O O . ARG A 1 348 ? -3.768 -27.516 3.07 1 98.25 348 ARG A O 1
ATOM 2618 N N . ALA A 1 349 ? -2.113 -28.234 4.328 1 97.81 349 ALA A N 1
ATOM 2619 C CA . ALA A 1 349 ? -2.846 -28.047 5.578 1 97.81 349 ALA A CA 1
ATOM 2620 C C . ALA A 1 349 ? -3.184 -26.578 5.812 1 97.81 349 ALA A C 1
ATOM 2622 O O . ALA A 1 349 ? -4.297 -26.25 6.227 1 97.81 349 ALA A O 1
ATOM 2623 N N . ALA A 1 350 ? -2.227 -25.766 5.582 1 98 350 ALA A N 1
ATOM 2624 C CA . ALA A 1 350 ? -2.41 -24.328 5.789 1 98 350 ALA A CA 1
ATOM 2625 C C . ALA A 1 350 ? -3.492 -23.781 4.863 1 98 350 ALA A C 1
ATOM 2627 O O . ALA A 1 350 ? -4.348 -23 5.293 1 98 350 ALA A O 1
ATOM 2628 N N . VAL A 1 351 ? -3.447 -24.156 3.6 1 98.56 351 VAL A N 1
ATOM 2629 C CA . VAL A 1 351 ? -4.422 -23.672 2.623 1 98.56 351 VAL A CA 1
ATOM 2630 C C . VAL A 1 351 ? -5.812 -24.188 2.988 1 98.56 351 VAL A C 1
ATOM 2632 O O . VAL A 1 351 ? -6.793 -23.453 2.92 1 98.56 351 VAL A O 1
ATOM 2635 N N . HIS A 1 352 ? -5.91 -25.438 3.354 1 97.69 352 HIS A N 1
ATOM 2636 C CA . HIS A 1 352 ? -7.188 -25.984 3.781 1 97.69 352 HIS A CA 1
ATOM 2637 C C . HIS A 1 352 ? -7.754 -25.219 4.969 1 97.69 352 HIS A C 1
ATOM 2639 O O . HIS A 1 352 ? -8.93 -24.844 4.973 1 97.69 352 HIS A O 1
ATOM 2645 N N . ALA A 1 353 ? -6.941 -25 5.938 1 97.06 353 ALA A N 1
ATOM 2646 C CA . ALA A 1 353 ? -7.359 -24.281 7.137 1 97.06 353 ALA A CA 1
ATOM 2647 C C . ALA A 1 353 ? -7.77 -22.844 6.801 1 97.06 353 ALA A C 1
ATOM 2649 O O . ALA A 1 353 ? -8.766 -22.344 7.32 1 97.06 353 ALA A O 1
ATOM 2650 N N . ALA A 1 354 ? -6.961 -22.219 6.004 1 97.94 354 ALA A N 1
ATOM 2651 C CA . ALA A 1 354 ? -7.262 -20.844 5.59 1 97.94 354 ALA A CA 1
ATOM 2652 C C . ALA A 1 354 ? -8.609 -20.781 4.875 1 97.94 354 ALA A C 1
ATOM 2654 O O . ALA A 1 354 ? -9.422 -19.891 5.152 1 97.94 354 ALA A O 1
ATOM 2655 N N . LYS A 1 355 ? -8.836 -21.719 3.982 1 97.88 355 LYS A N 1
ATOM 2656 C CA . LYS A 1 355 ? -10.109 -21.75 3.264 1 97.88 355 LYS A CA 1
ATOM 2657 C C . LYS A 1 355 ? -11.281 -21.922 4.227 1 97.88 355 LYS A C 1
ATOM 2659 O O . LYS A 1 355 ? -12.289 -21.219 4.109 1 97.88 355 LYS A O 1
ATOM 2664 N N . GLN A 1 356 ? -11.164 -22.797 5.145 1 96.69 356 GLN A N 1
ATOM 2665 C CA . GLN A 1 356 ? -12.227 -23 6.121 1 96.69 356 GLN A CA 1
ATOM 2666 C C . GLN A 1 356 ? -12.492 -21.734 6.934 1 96.69 356 GLN A C 1
ATOM 2668 O O . GLN A 1 356 ? -13.641 -21.391 7.195 1 96.69 356 GLN A O 1
ATOM 2673 N N . ARG A 1 357 ? -11.43 -21.094 7.266 1 94.94 357 ARG A N 1
ATOM 2674 C CA . ARG A 1 357 ? -11.57 -19.844 8.016 1 94.94 357 ARG A CA 1
ATOM 2675 C C . ARG A 1 357 ? -12.273 -18.781 7.184 1 94.94 357 ARG A C 1
ATOM 2677 O O . ARG A 1 357 ? -13.117 -18.047 7.695 1 94.94 357 ARG A O 1
ATOM 2684 N N . ILE A 1 358 ? -11.914 -18.703 5.965 1 97.31 358 ILE A N 1
ATOM 2685 C CA . ILE A 1 358 ? -12.5 -17.719 5.059 1 97.31 358 ILE A CA 1
ATOM 2686 C C . ILE A 1 358 ? -13.992 -18 4.898 1 97.31 358 ILE A C 1
ATOM 2688 O O . ILE A 1 358 ? -14.812 -17.078 4.949 1 97.31 358 ILE A O 1
ATOM 2692 N N . ILE A 1 359 ? -14.336 -19.219 4.742 1 95.56 359 ILE A N 1
ATOM 2693 C CA . ILE A 1 359 ? -15.727 -19.594 4.531 1 95.56 359 ILE A CA 1
ATOM 2694 C C . ILE A 1 359 ? -16.531 -19.344 5.801 1 95.56 359 ILE A C 1
ATOM 2696 O O . ILE A 1 359 ? -17.656 -18.844 5.738 1 95.56 359 ILE A O 1
ATOM 2700 N N . SER A 1 360 ? -15.953 -19.578 6.914 1 93.19 360 SER A N 1
ATOM 2701 C CA . SER A 1 360 ? -16.656 -19.453 8.188 1 93.19 360 SER A CA 1
ATOM 2702 C C . SER A 1 360 ? -16.797 -18 8.602 1 93.19 360 SER A C 1
ATOM 2704 O O . SER A 1 360 ? -17.844 -17.594 9.141 1 93.19 360 SER A O 1
ATOM 2706 N N . ASN A 1 361 ? -15.773 -17.203 8.32 1 87.5 361 ASN A N 1
ATOM 2707 C CA . ASN A 1 361 ? -15.742 -15.852 8.875 1 87.5 361 ASN A CA 1
ATOM 2708 C C . ASN A 1 361 ? -15.906 -14.797 7.781 1 87.5 361 ASN A C 1
ATOM 2710 O O . ASN A 1 361 ? -16.062 -13.609 8.078 1 87.5 361 ASN A O 1
ATOM 2714 N N . SER A 1 362 ? -15.914 -15.219 6.551 1 82.06 362 SER A N 1
ATOM 2715 C CA . SER A 1 362 ? -15.984 -14.312 5.41 1 82.06 362 SER A CA 1
ATOM 2716 C C . SER A 1 362 ? -14.945 -13.203 5.52 1 82.06 362 SER A C 1
ATOM 2718 O O . SER A 1 362 ? -15.273 -12.023 5.398 1 82.06 362 SER A O 1
ATOM 2720 N N . ARG A 1 363 ? -13.742 -13.539 5.895 1 89.31 363 ARG A N 1
ATOM 2721 C CA . ARG A 1 363 ? -12.641 -12.594 5.969 1 89.31 363 ARG A CA 1
ATOM 2722 C C . ARG A 1 363 ? -11.422 -13.109 5.207 1 89.31 363 ARG A C 1
ATOM 2724 O O . ARG A 1 363 ? -11.141 -14.305 5.211 1 89.31 363 ARG A O 1
ATOM 2731 N N . PRO A 1 364 ? -10.695 -12.18 4.633 1 96.44 364 PRO A N 1
ATOM 2732 C CA . PRO A 1 364 ? -9.492 -12.578 3.893 1 96.44 364 PRO A CA 1
ATOM 2733 C C . PRO A 1 364 ? -8.422 -13.18 4.793 1 96.44 364 PRO A C 1
ATOM 2735 O O . PRO A 1 364 ? -8.367 -12.867 5.988 1 96.44 364 PRO A O 1
ATOM 2738 N N . VAL A 1 365 ? -7.609 -14.023 4.246 1 97.75 365 VAL A N 1
ATOM 2739 C CA . VAL A 1 365 ? -6.453 -14.609 4.914 1 97.75 365 VAL A CA 1
ATOM 2740 C C . VAL A 1 365 ? -5.203 -14.406 4.059 1 97.75 365 VAL A C 1
ATOM 2742 O O . VAL A 1 365 ? -5.273 -14.453 2.826 1 97.75 365 VAL A O 1
ATOM 2745 N N . LEU A 1 366 ? -4.086 -14.094 4.719 1 97.69 366 LEU A N 1
ATOM 2746 C CA . LEU A 1 366 ? -2.795 -13.969 4.055 1 97.69 366 LEU A CA 1
ATOM 2747 C C . LEU A 1 366 ? -1.889 -15.141 4.406 1 97.69 366 LEU A C 1
ATOM 2749 O O . LEU A 1 366 ? -1.684 -15.445 5.582 1 97.69 366 LEU A O 1
ATOM 2753 N N . LEU A 1 367 ? -1.427 -15.781 3.416 1 97.88 367 LEU A N 1
ATOM 2754 C CA . LEU A 1 367 ? -0.487 -16.891 3.551 1 97.88 367 LEU A CA 1
ATOM 2755 C C . LEU A 1 367 ? 0.847 -16.562 2.891 1 97.88 367 LEU A C 1
ATOM 2757 O O . LEU A 1 367 ? 0.891 -16.219 1.706 1 97.88 367 LEU A O 1
ATOM 2761 N N . GLU A 1 368 ? 1.895 -16.578 3.67 1 96.31 368 GLU A N 1
ATOM 2762 C CA . GLU A 1 368 ? 3.236 -16.406 3.117 1 96.31 368 GLU A CA 1
ATOM 2763 C C . GLU A 1 368 ? 3.959 -17.75 3.008 1 96.31 368 GLU A C 1
ATOM 2765 O O . GLU A 1 368 ? 4.156 -18.438 4.012 1 96.31 368 GLU A O 1
ATOM 2770 N N . LEU A 1 369 ? 4.305 -18.094 1.82 1 96 369 LEU A N 1
ATOM 2771 C CA . LEU A 1 369 ? 5.078 -19.312 1.564 1 96 369 LEU A CA 1
ATOM 2772 C C . LEU A 1 369 ? 6.562 -18.984 1.427 1 96 369 LEU A C 1
ATOM 2774 O O . LEU A 1 369 ? 6.969 -18.297 0.485 1 96 369 LEU A O 1
ATOM 2778 N N . MET A 1 370 ? 7.293 -19.516 2.312 1 91.31 370 MET A N 1
ATOM 2779 C CA . MET A 1 370 ? 8.734 -19.281 2.271 1 91.31 370 MET A CA 1
ATOM 2780 C C . MET A 1 370 ? 9.43 -20.312 1.399 1 91.31 370 MET A C 1
ATOM 2782 O O . MET A 1 370 ? 9.281 -21.516 1.62 1 91.31 370 MET A O 1
ATOM 2786 N N . SER A 1 371 ? 10.031 -19.875 0.422 1 87.12 371 SER A N 1
ATOM 2787 C CA . SER A 1 371 ? 10.758 -20.766 -0.481 1 87.12 371 SER A CA 1
ATOM 2788 C C . SER A 1 371 ? 12.016 -20.094 -1.026 1 87.12 371 SER A C 1
ATOM 2790 O O . SER A 1 371 ? 12.43 -19.047 -0.526 1 87.12 371 SER A O 1
ATOM 2792 N N . TYR A 1 372 ? 12.789 -20.797 -1.787 1 74.19 372 TYR A N 1
ATOM 2793 C CA . TYR A 1 372 ? 13.961 -20.25 -2.465 1 74.19 372 TYR A CA 1
ATOM 2794 C C . TYR A 1 372 ? 13.906 -20.531 -3.961 1 74.19 372 TYR A C 1
ATOM 2796 O O . TYR A 1 372 ? 13.68 -21.672 -4.379 1 74.19 372 TYR A O 1
ATOM 2804 N N . ARG A 1 373 ? 14.062 -19.453 -4.656 1 64.19 373 ARG A N 1
ATOM 2805 C CA . ARG A 1 373 ? 14.039 -19.594 -6.109 1 64.19 373 ARG A CA 1
ATOM 2806 C C . ARG A 1 373 ? 15.352 -20.188 -6.617 1 64.19 373 ARG A C 1
ATOM 2808 O O . ARG A 1 373 ? 16.422 -19.594 -6.41 1 64.19 373 ARG A O 1
ATOM 2815 N N . VAL A 1 374 ? 15.414 -21.312 -7.238 1 62.25 374 VAL A N 1
ATOM 2816 C CA . VAL A 1 374 ? 16.625 -21.969 -7.711 1 62.25 374 VAL A CA 1
ATOM 2817 C C . VAL A 1 374 ? 16.922 -21.562 -9.148 1 62.25 374 VAL A C 1
ATOM 2819 O O . VAL A 1 374 ? 18.078 -21.406 -9.531 1 62.25 374 VAL A O 1
ATOM 2822 N N . GLY A 1 375 ? 15.914 -21.094 -9.945 1 57.22 375 GLY A N 1
ATOM 2823 C CA . GLY A 1 375 ? 16.109 -20.703 -11.336 1 57.22 375 GLY A CA 1
ATOM 2824 C C . GLY A 1 375 ? 16.141 -19.203 -11.539 1 57.22 375 GLY A C 1
ATOM 2825 O O . GLY A 1 375 ? 16.109 -18.438 -10.57 1 57.22 375 GLY A O 1
ATOM 2826 N N . HIS A 1 376 ? 16.438 -18.844 -12.812 1 57.09 376 HIS A N 1
ATOM 2827 C CA . HIS A 1 376 ? 16.344 -17.438 -13.195 1 57.09 376 HIS A CA 1
ATOM 2828 C C . HIS A 1 376 ? 14.914 -16.922 -13.039 1 57.09 376 HIS A C 1
ATOM 2830 O O . HIS A 1 376 ? 13.977 -17.703 -12.906 1 57.09 376 HIS A O 1
ATOM 2836 N N . HIS A 1 377 ? 14.836 -15.609 -12.93 1 58.81 377 HIS A N 1
ATOM 2837 C CA . HIS A 1 377 ? 13.5 -15.023 -12.922 1 58.81 377 HIS A CA 1
ATOM 2838 C C . HIS A 1 377 ? 12.734 -15.375 -14.195 1 58.81 377 HIS A C 1
ATOM 2840 O O . HIS A 1 377 ? 11.586 -15.812 -14.133 1 58.81 377 HIS A O 1
ATOM 2846 N N . SER A 1 378 ? 13.367 -15.102 -15.289 1 56.81 378 SER A N 1
ATOM 2847 C CA . SER A 1 378 ? 12.891 -15.422 -16.625 1 56.81 378 SER A CA 1
ATOM 2848 C C . SER A 1 378 ? 14.039 -15.805 -17.547 1 56.81 378 SER A C 1
ATOM 2850 O O . SER A 1 378 ? 15.203 -15.75 -17.156 1 56.81 378 SER A O 1
ATOM 2852 N N . THR A 1 379 ? 13.781 -16.281 -18.609 1 52.25 379 THR A N 1
ATOM 2853 C CA . THR A 1 379 ? 14.797 -16.562 -19.625 1 52.25 379 THR A CA 1
ATOM 2854 C C . THR A 1 379 ? 15.477 -15.281 -20.094 1 52.25 379 THR A C 1
ATOM 2856 O O . THR A 1 379 ? 16.531 -15.328 -20.719 1 52.25 379 THR A O 1
ATOM 2859 N N . SER A 1 380 ? 14.859 -14.203 -19.734 1 45.66 380 SER A N 1
ATOM 2860 C CA . SER A 1 380 ? 15.461 -12.922 -20.125 1 45.66 380 SER A CA 1
ATOM 2861 C C . SER A 1 380 ? 16.344 -12.367 -19.016 1 45.66 380 SER A C 1
ATOM 2863 O O . SER A 1 380 ? 16.953 -11.312 -19.172 1 45.66 380 SER A O 1
ATOM 2865 N N . ASP A 1 381 ? 16.266 -13.086 -17.906 1 49.88 381 ASP A N 1
ATOM 2866 C CA . ASP A 1 381 ? 17.047 -12.695 -16.734 1 49.88 381 ASP A CA 1
ATOM 2867 C C . ASP A 1 381 ? 18.281 -13.578 -16.578 1 49.88 381 A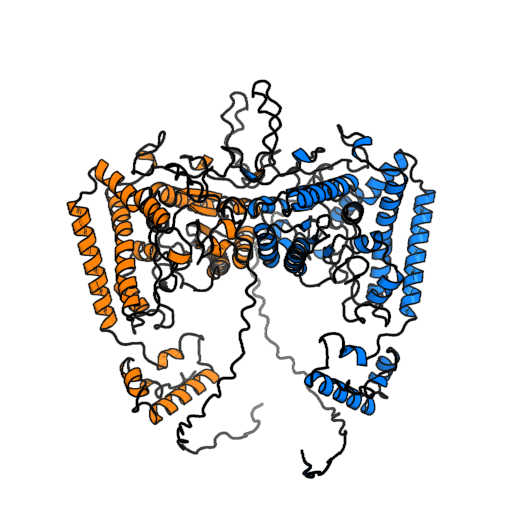SP A C 1
ATOM 2869 O O . ASP A 1 381 ? 18.25 -14.758 -16.922 1 49.88 381 ASP A O 1
ATOM 2873 N N . ASP A 1 382 ? 19.438 -12.992 -16.328 1 47.97 382 ASP A N 1
ATOM 2874 C CA . ASP A 1 382 ? 20.625 -13.742 -15.945 1 47.97 382 ASP A CA 1
ATOM 2875 C C . ASP A 1 382 ? 20.906 -13.594 -14.453 1 47.97 382 ASP A C 1
ATOM 2877 O O . ASP A 1 382 ? 21.609 -12.672 -14.031 1 47.97 382 ASP A O 1
ATOM 2881 N N . SER A 1 383 ? 20.391 -14.477 -13.648 1 55.94 383 SER A N 1
ATOM 2882 C CA . SER A 1 383 ? 20.453 -14.414 -12.188 1 55.94 383 SER A CA 1
ATOM 2883 C C . SER A 1 383 ? 21.891 -14.57 -11.688 1 55.94 383 SER A C 1
ATOM 2885 O O . SER A 1 383 ? 22.188 -14.203 -10.547 1 55.94 383 SER A O 1
ATOM 2887 N N . SER A 1 384 ? 22.797 -15.188 -12.484 1 49.88 384 SER A N 1
ATOM 2888 C CA . SER A 1 384 ? 24.188 -15.336 -12.062 1 49.88 384 SER A CA 1
ATOM 2889 C C . SER A 1 384 ? 24.828 -13.984 -11.781 1 49.88 384 SER A C 1
ATOM 2891 O O . SER A 1 384 ? 25.844 -13.906 -11.078 1 49.88 384 SER A O 1
ATOM 2893 N N . ALA A 1 385 ? 24.125 -13.031 -12.211 1 47.69 385 ALA A N 1
ATOM 2894 C CA . ALA A 1 385 ? 24.656 -11.68 -12.062 1 47.69 385 ALA A CA 1
ATOM 2895 C C . ALA A 1 385 ? 24.406 -11.141 -10.656 1 47.69 385 ALA A C 1
ATOM 2897 O O . ALA A 1 385 ? 25.125 -10.258 -10.18 1 47.69 385 ALA A O 1
ATOM 2898 N N . TYR A 1 386 ? 23.453 -11.68 -10 1 49.94 386 TYR A N 1
ATOM 2899 C CA . TYR A 1 386 ? 23.125 -11.062 -8.727 1 49.94 386 TYR A CA 1
ATOM 2900 C C . TYR A 1 386 ? 22.984 -12.109 -7.625 1 49.94 386 TYR A C 1
ATOM 2902 O O . TYR A 1 386 ? 22.734 -11.773 -6.465 1 49.94 386 TYR A O 1
ATOM 2910 N N . ARG A 1 387 ? 23.156 -13.398 -8.031 1 60.56 387 ARG A N 1
ATOM 2911 C CA . ARG A 1 387 ? 23.094 -14.469 -7.035 1 60.56 387 ARG A CA 1
ATOM 2912 C C . ARG A 1 387 ? 24.328 -15.359 -7.105 1 60.56 387 ARG A C 1
ATOM 2914 O O . ARG A 1 387 ? 24.844 -15.641 -8.195 1 60.56 387 ARG A O 1
ATOM 2921 N N . SER A 1 388 ? 24.922 -15.641 -5.926 1 54.84 388 SER A N 1
ATOM 2922 C CA . SER A 1 388 ? 26.062 -16.547 -5.898 1 54.84 388 SER A CA 1
ATOM 2923 C C . SER A 1 388 ? 25.672 -17.953 -6.344 1 54.84 388 SER A C 1
ATOM 2925 O O . SER A 1 388 ? 24.734 -18.547 -5.793 1 54.84 388 SER A O 1
ATOM 2927 N N . LYS A 1 389 ? 26.141 -18.438 -7.41 1 58.25 389 LYS A N 1
ATOM 2928 C CA . LYS A 1 389 ? 25.891 -19.781 -7.938 1 58.25 389 LYS A CA 1
ATOM 2929 C C . LYS A 1 389 ? 26.016 -20.828 -6.844 1 58.25 389 LYS A C 1
ATOM 2931 O O . LYS A 1 389 ? 25.234 -21.781 -6.793 1 58.25 389 LYS A O 1
ATOM 2936 N N . ASP A 1 390 ? 26.969 -20.594 -5.992 1 55.19 390 ASP A N 1
ATOM 2937 C CA . ASP A 1 390 ? 27.219 -21.562 -4.926 1 55.19 390 ASP A CA 1
ATOM 2938 C C . ASP A 1 390 ? 26.047 -21.609 -3.947 1 55.19 390 ASP A C 1
ATOM 2940 O O . ASP A 1 390 ? 25.656 -22.672 -3.496 1 55.19 390 ASP A O 1
ATOM 2944 N N . ARG A 1 391 ? 25.406 -20.469 -3.693 1 57.28 391 ARG A N 1
ATOM 2945 C CA . ARG A 1 391 ? 24.281 -20.391 -2.768 1 57.28 391 ARG A CA 1
ATOM 2946 C C . ARG A 1 391 ? 23.062 -21.078 -3.354 1 57.28 391 ARG A C 1
ATOM 2948 O O . ARG A 1 391 ? 22.344 -21.797 -2.648 1 57.28 391 ARG A O 1
ATOM 2955 N N . VAL A 1 392 ? 22.984 -20.906 -4.594 1 57.66 392 VAL A N 1
ATOM 2956 C CA . VAL A 1 392 ? 21.844 -21.531 -5.27 1 57.66 392 VAL A CA 1
ATOM 2957 C C . VAL A 1 392 ? 22.016 -23.047 -5.281 1 57.66 392 VAL A C 1
ATOM 2959 O O . VAL A 1 392 ? 21.062 -23.781 -5.027 1 57.66 392 VAL A O 1
ATOM 2962 N N . GLU A 1 393 ? 23.141 -23.422 -5.535 1 59.5 393 GLU A N 1
ATOM 2963 C CA . GLU A 1 393 ? 23.422 -24.859 -5.574 1 59.5 393 GLU A CA 1
ATOM 2964 C C . GLU A 1 393 ? 23.281 -25.484 -4.191 1 59.5 393 GLU A C 1
ATOM 2966 O O . GLU A 1 393 ? 22.812 -26.609 -4.059 1 59.5 393 GLU A O 1
ATOM 2971 N N . ASP A 1 394 ? 23.672 -24.703 -3.281 1 57.03 394 ASP A N 1
ATOM 2972 C CA . ASP A 1 394 ? 23.547 -25.188 -1.91 1 57.03 394 ASP A CA 1
ATOM 2973 C C . ASP A 1 394 ? 22.078 -25.328 -1.508 1 57.03 394 ASP A C 1
ATOM 2975 O O . ASP A 1 394 ? 21.703 -26.328 -0.884 1 57.03 394 ASP A O 1
ATOM 2979 N N . TRP A 1 395 ? 21.375 -24.453 -1.921 1 57.56 395 TRP A N 1
ATOM 2980 C CA . TRP A 1 395 ? 19.953 -24.516 -1.554 1 57.56 395 TRP A CA 1
ATOM 2981 C C . TRP A 1 395 ? 19.25 -25.625 -2.311 1 57.56 395 TRP A C 1
ATOM 2983 O O . TRP A 1 395 ? 18.391 -26.312 -1.752 1 57.56 395 TRP A O 1
ATOM 2993 N N . LYS A 1 396 ? 19.578 -25.781 -3.529 1 57.81 396 LYS A N 1
ATOM 2994 C CA . LYS A 1 396 ? 19.016 -26.875 -4.316 1 57.81 396 LYS A CA 1
ATOM 2995 C C . LYS A 1 396 ? 19.281 -28.219 -3.648 1 57.81 396 LYS A C 1
ATOM 2997 O O . LYS A 1 396 ? 18.422 -29.109 -3.678 1 57.81 396 LYS A O 1
ATOM 3002 N N . ARG A 1 397 ? 20.359 -28.203 -3.068 1 56.34 397 ARG A N 1
ATOM 3003 C CA . ARG A 1 397 ? 20.781 -29.469 -2.477 1 56.34 397 ARG A CA 1
ATOM 3004 C C . ARG A 1 397 ? 20.188 -29.656 -1.083 1 56.34 397 ARG A C 1
ATOM 3006 O O . ARG A 1 397 ? 19.75 -30.75 -0.72 1 56.34 397 ARG A O 1
ATOM 3013 N N . LEU A 1 398 ? 20.094 -28.625 -0.399 1 60.69 398 LEU A N 1
ATOM 3014 C CA . LEU A 1 398 ? 19.812 -28.766 1.022 1 60.69 398 LEU A CA 1
ATOM 3015 C C . LEU A 1 398 ? 18.297 -28.672 1.279 1 60.69 398 LEU A C 1
ATOM 3017 O O . LEU A 1 398 ? 17.781 -29.312 2.197 1 60.69 398 LEU A O 1
ATOM 3021 N N . ASP A 1 399 ? 17.562 -27.969 0.451 1 78.88 399 ASP A N 1
ATOM 3022 C CA . ASP A 1 399 ? 16.141 -27.797 0.752 1 78.88 399 ASP A CA 1
ATOM 3023 C C . ASP A 1 399 ? 15.289 -27.906 -0.514 1 78.88 399 ASP A C 1
ATOM 3025 O O . ASP A 1 399 ? 14.547 -26.969 -0.847 1 78.88 399 ASP A O 1
ATOM 3029 N N . ASN A 1 400 ? 15.367 -29.062 -1.108 1 86.94 400 ASN A N 1
ATOM 3030 C CA . ASN A 1 400 ? 14.625 -29.359 -2.328 1 86.94 400 ASN A CA 1
ATOM 3031 C C . ASN A 1 400 ? 13.289 -30.031 -2.02 1 86.94 400 ASN A C 1
ATOM 3033 O O . ASN A 1 400 ? 13.258 -31.141 -1.462 1 86.94 400 ASN A O 1
ATOM 3037 N N . PRO A 1 401 ? 12.258 -29.328 -2.404 1 94.56 401 PRO A N 1
ATOM 3038 C CA . PRO A 1 401 ? 10.945 -29.891 -2.082 1 94.56 401 PRO A CA 1
ATOM 3039 C C . PRO A 1 401 ? 10.695 -31.234 -2.754 1 94.56 401 PRO A C 1
ATOM 3041 O O . PRO A 1 401 ? 9.953 -32.062 -2.221 1 94.56 401 PRO A O 1
ATOM 3044 N N . LEU A 1 402 ? 11.281 -31.516 -3.896 1 95.38 402 LEU A N 1
ATOM 3045 C CA . LEU A 1 402 ? 11.125 -32.812 -4.578 1 95.38 402 LEU A CA 1
ATOM 3046 C C . LEU A 1 402 ? 11.812 -33.906 -3.797 1 95.38 402 LEU A C 1
ATOM 3048 O O . LEU A 1 402 ? 11.234 -35 -3.619 1 95.38 402 LEU A O 1
ATOM 3052 N N . HIS A 1 403 ? 13 -33.594 -3.338 1 93.62 403 HIS A N 1
ATOM 3053 C CA . HIS A 1 403 ? 13.727 -34.594 -2.547 1 93.62 403 HIS A CA 1
ATOM 3054 C C . HIS A 1 403 ? 12.984 -34.906 -1.25 1 93.62 403 HIS A C 1
ATOM 3056 O O . HIS A 1 403 ? 12.922 -36.062 -0.834 1 93.62 403 HIS A O 1
ATOM 3062 N N . ARG A 1 404 ? 12.469 -33.844 -0.685 1 94.31 404 ARG A N 1
ATOM 3063 C CA . ARG A 1 404 ? 11.727 -34 0.56 1 94.31 404 ARG A CA 1
ATOM 3064 C C . ARG A 1 404 ? 10.539 -34.938 0.37 1 94.31 404 ARG A C 1
ATOM 3066 O O . ARG A 1 404 ? 10.336 -35.875 1.155 1 94.31 404 ARG A O 1
ATOM 3073 N N . MET A 1 405 ? 9.758 -34.719 -0.609 1 96.88 405 MET A N 1
ATOM 3074 C CA . MET A 1 405 ? 8.562 -35.531 -0.869 1 96.88 405 MET A CA 1
ATOM 3075 C C . MET A 1 405 ? 8.93 -36.938 -1.313 1 96.88 405 MET A C 1
ATOM 3077 O O . MET A 1 405 ? 8.266 -37.906 -0.938 1 96.88 405 MET A O 1
ATOM 3081 N N . ARG A 1 406 ? 9.961 -37.062 -2.1 1 96.69 406 ARG A N 1
ATOM 3082 C CA . ARG A 1 406 ? 10.445 -38.375 -2.52 1 96.69 406 ARG A CA 1
ATOM 3083 C C . ARG A 1 406 ? 10.797 -39.219 -1.313 1 96.69 406 ARG A C 1
ATOM 3085 O O . ARG A 1 406 ? 10.367 -40.375 -1.219 1 96.69 406 ARG A O 1
ATOM 3092 N N . ASN A 1 407 ? 11.586 -38.625 -0.421 1 95.94 407 ASN A N 1
ATOM 3093 C CA . ASN A 1 407 ? 12.008 -39.344 0.777 1 95.94 407 ASN A CA 1
ATOM 3094 C C . ASN A 1 407 ? 10.805 -39.781 1.617 1 95.94 407 ASN A C 1
ATOM 3096 O O . ASN A 1 407 ? 10.766 -40.906 2.111 1 95.94 407 ASN A O 1
ATOM 3100 N N . PHE A 1 408 ? 9.883 -38.938 1.793 1 97 408 PHE A N 1
ATOM 3101 C CA . PHE A 1 408 ? 8.672 -39.219 2.551 1 97 408 PHE A CA 1
ATOM 3102 C C . PHE A 1 408 ? 7.957 -40.438 1.971 1 97 408 PHE A C 1
ATOM 3104 O O . PHE A 1 408 ? 7.598 -41.375 2.703 1 97 408 PHE A O 1
ATOM 3111 N N . CYS A 1 409 ? 7.738 -40.5 0.618 1 98 409 CYS A N 1
ATOM 3112 C CA . CYS A 1 409 ? 7.008 -41.562 -0.054 1 98 409 CYS A CA 1
ATOM 3113 C C . CYS A 1 409 ? 7.812 -42.844 -0.043 1 98 409 CYS A C 1
ATOM 3115 O O . CYS A 1 409 ? 7.258 -43.938 0.194 1 98 409 CYS A O 1
ATOM 3117 N N . GLN A 1 410 ? 9.086 -42.719 -0.231 1 97.25 410 GLN A N 1
ATOM 3118 C CA . GLN A 1 410 ? 9.93 -43.906 -0.288 1 97.25 410 GLN A CA 1
ATOM 3119 C C . GLN A 1 410 ? 10.031 -44.594 1.079 1 97.25 410 GLN A C 1
ATOM 3121 O O . GLN A 1 410 ? 10.016 -45.812 1.177 1 97.25 410 GLN A O 1
ATOM 3126 N N . ASP A 1 411 ? 10.148 -43.781 2.076 1 96.06 411 ASP A N 1
ATOM 3127 C CA . ASP A 1 411 ? 10.227 -44.312 3.439 1 96.06 411 ASP A CA 1
ATOM 3128 C C . ASP A 1 411 ? 8.984 -45.125 3.791 1 96.06 411 ASP A C 1
ATOM 3130 O O . ASP A 1 411 ? 9.039 -46 4.652 1 96.06 411 ASP A O 1
ATOM 3134 N N . ARG A 1 412 ? 7.953 -44.938 3.109 1 96.31 412 ARG A N 1
ATOM 3135 C CA . ARG A 1 412 ? 6.684 -45.594 3.391 1 96.31 412 ARG A CA 1
ATOM 3136 C C . ARG A 1 412 ? 6.371 -46.656 2.342 1 96.31 412 ARG A C 1
ATOM 3138 O O . ARG A 1 412 ? 5.297 -47.281 2.359 1 96.31 412 ARG A O 1
ATOM 3145 N N . GLY A 1 413 ? 7.293 -46.75 1.362 1 97.19 413 GLY A N 1
ATOM 3146 C CA . GLY A 1 413 ? 7.102 -47.719 0.287 1 97.19 413 GLY A CA 1
ATOM 3147 C C . GLY A 1 413 ? 6.07 -47.281 -0.731 1 97.19 413 GLY A C 1
ATOM 3148 O O . GLY A 1 413 ? 5.504 -48.094 -1.453 1 97.19 413 GLY A O 1
ATOM 3149 N N . TRP A 1 414 ? 5.785 -46.031 -0.744 1 97.94 414 TRP A N 1
ATOM 3150 C CA . TRP A 1 414 ? 4.746 -45.5 -1.627 1 97.94 414 TRP A CA 1
ATOM 3151 C C . TRP A 1 414 ? 5.328 -45.094 -2.98 1 97.94 414 TRP A C 1
ATOM 3153 O O . TRP A 1 414 ? 4.59 -44.812 -3.922 1 97.94 414 TRP A O 1
ATOM 3163 N N . TRP A 1 415 ? 6.625 -45.125 -3.172 1 97.75 415 TRP A N 1
ATOM 3164 C CA . TRP A 1 415 ? 7.336 -44.656 -4.359 1 97.75 415 TRP A CA 1
ATOM 3165 C C . TRP A 1 415 ? 8.688 -45.375 -4.484 1 97.75 415 TRP A C 1
ATOM 3167 O O . TRP A 1 415 ? 9.367 -45.594 -3.482 1 97.75 415 TRP A O 1
ATOM 3177 N N . SER A 1 416 ? 9.094 -45.719 -5.625 1 97.5 416 SER A N 1
ATOM 3178 C CA . SER A 1 416 ? 10.367 -46.406 -5.852 1 97.5 416 SER A CA 1
ATOM 3179 C C . SER A 1 416 ? 11.203 -45.656 -6.887 1 97.5 416 SER A C 1
ATOM 3181 O O . SER A 1 416 ? 10.703 -44.781 -7.582 1 97.5 416 SER A O 1
ATOM 3183 N N . ASP A 1 417 ? 12.406 -46.031 -6.965 1 96.38 417 ASP A N 1
ATOM 3184 C CA . ASP A 1 417 ? 13.297 -45.469 -7.965 1 96.38 417 ASP A CA 1
ATOM 3185 C C . ASP A 1 417 ? 12.82 -45.781 -9.375 1 96.38 417 ASP A C 1
ATOM 3187 O O . ASP A 1 417 ? 12.922 -44.938 -10.281 1 96.38 417 ASP A O 1
ATOM 3191 N N . GLU A 1 418 ? 12.383 -46.969 -9.508 1 96.88 418 GLU A N 1
ATOM 3192 C CA . GLU A 1 418 ? 11.859 -47.375 -10.805 1 96.88 418 GLU A CA 1
ATOM 3193 C C . GLU A 1 418 ? 10.648 -46.531 -11.203 1 96.88 418 GLU A C 1
ATOM 3195 O O . GLU A 1 418 ? 10.539 -46.094 -12.352 1 96.88 418 GLU A O 1
ATOM 3200 N N . GLU A 1 419 ? 9.773 -46.344 -10.273 1 97.31 419 GLU A N 1
ATOM 3201 C CA . GLU A 1 419 ? 8.602 -45.531 -10.523 1 97.31 419 GLU A CA 1
ATOM 3202 C C . GLU A 1 419 ? 9 -44.094 -10.836 1 97.31 419 GLU A C 1
ATOM 3204 O O . GLU A 1 419 ? 8.383 -43.438 -11.672 1 97.31 419 GLU A O 1
ATOM 3209 N N . GLU A 1 420 ? 10.031 -43.594 -10.109 1 97.25 420 GLU A N 1
ATOM 3210 C CA . GLU A 1 420 ? 10.555 -42.25 -10.344 1 97.25 420 GLU A CA 1
ATOM 3211 C C . GLU A 1 420 ? 10.977 -42.062 -11.797 1 97.25 420 GLU A C 1
ATOM 3213 O O . GLU A 1 420 ? 10.547 -41.125 -12.469 1 97.25 420 GLU A O 1
ATOM 3218 N N . GLU A 1 421 ? 11.789 -42.969 -12.266 1 96.81 421 GLU A N 1
ATOM 3219 C CA . GLU A 1 421 ? 12.32 -42.875 -13.625 1 96.81 421 GLU A CA 1
ATOM 3220 C C . GLU A 1 421 ? 11.211 -43.062 -14.656 1 96.81 421 GLU A C 1
ATOM 3222 O O . GLU A 1 421 ? 11.188 -42.344 -15.672 1 96.81 421 GLU A O 1
ATOM 3227 N N . ALA A 1 422 ? 10.367 -44 -14.414 1 97.88 422 ALA A N 1
ATOM 3228 C CA . ALA A 1 422 ? 9.25 -44.219 -15.32 1 97.88 422 ALA A CA 1
ATOM 3229 C C . ALA A 1 422 ? 8.352 -43 -15.422 1 97.88 422 ALA A C 1
ATOM 3231 O O . ALA A 1 422 ? 7.891 -42.656 -16.516 1 97.88 422 ALA A O 1
ATOM 3232 N N . THR A 1 423 ? 8.086 -42.375 -14.305 1 98.06 423 THR A N 1
ATOM 3233 C CA . THR A 1 423 ? 7.223 -41.188 -14.266 1 98.06 423 THR A CA 1
ATOM 3234 C C . THR A 1 423 ? 7.871 -40.031 -15 1 98.06 423 THR A C 1
ATOM 3236 O O . THR A 1 423 ? 7.211 -39.344 -15.773 1 98.06 423 THR A O 1
ATOM 3239 N N . LYS A 1 424 ? 9.109 -39.812 -14.773 1 97.44 424 LYS A N 1
ATOM 3240 C CA . LYS A 1 424 ? 9.836 -38.75 -15.461 1 97.44 424 LYS A CA 1
ATOM 3241 C C . LYS A 1 424 ? 9.797 -38.938 -16.969 1 97.44 424 LYS A C 1
ATOM 3243 O O . LYS A 1 424 ? 9.555 -37.969 -17.719 1 97.44 424 LYS A O 1
ATOM 3248 N N . LYS A 1 425 ? 10.047 -40.156 -17.391 1 97.56 425 LYS A N 1
ATOM 3249 C CA . LYS A 1 425 ? 10.023 -40.469 -18.812 1 97.56 425 LYS A CA 1
ATOM 3250 C C . LYS A 1 425 ? 8.633 -40.25 -19.406 1 97.56 425 LYS A C 1
ATOM 3252 O O . LYS A 1 425 ? 8.5 -39.688 -20.5 1 97.56 425 LYS A O 1
ATOM 3257 N N . ALA A 1 426 ? 7.691 -40.688 -18.719 1 98 426 ALA A N 1
ATOM 3258 C CA . ALA A 1 426 ? 6.309 -40.531 -19.172 1 98 426 ALA A CA 1
ATOM 3259 C C . ALA A 1 426 ? 5.938 -39.062 -19.281 1 98 426 ALA A C 1
ATOM 3261 O O . ALA A 1 426 ? 5.285 -38.656 -20.234 1 98 426 ALA A O 1
ATOM 3262 N N . HIS A 1 427 ? 6.301 -38.25 -18.25 1 97.94 427 HIS A N 1
ATOM 3263 C CA . HIS A 1 427 ? 6.027 -36.812 -18.266 1 97.94 427 HIS A CA 1
ATOM 3264 C C . HIS A 1 427 ? 6.672 -36.156 -19.469 1 97.94 427 HIS A C 1
ATOM 3266 O O . HIS A 1 427 ? 6.02 -35.375 -20.172 1 97.94 427 HIS A O 1
ATOM 3272 N N . ARG A 1 428 ? 7.902 -36.406 -19.703 1 97.88 428 ARG A N 1
ATOM 3273 C CA . ARG A 1 428 ? 8.617 -35.844 -20.828 1 97.88 428 ARG A CA 1
ATOM 3274 C C . ARG A 1 428 ? 7.941 -36.188 -22.141 1 97.88 428 ARG A C 1
ATOM 3276 O O . ARG A 1 428 ? 7.73 -35.344 -23 1 97.88 428 ARG A O 1
ATOM 3283 N N . ALA A 1 429 ? 7.586 -37.469 -22.266 1 98.19 429 ALA A N 1
ATOM 3284 C CA . ALA A 1 429 ? 6.953 -37.938 -23.484 1 98.19 429 ALA A CA 1
ATOM 3285 C C . ALA A 1 429 ? 5.621 -37.219 -23.719 1 98.19 429 ALA A C 1
ATOM 3287 O O . ALA A 1 429 ? 5.305 -36.844 -24.859 1 98.19 429 ALA A O 1
ATOM 3288 N N . THR A 1 430 ? 4.906 -37.062 -22.734 1 97.94 430 THR A N 1
ATOM 3289 C CA . THR A 1 430 ? 3.594 -36.438 -22.844 1 97.94 430 THR A CA 1
ATOM 3290 C C . THR A 1 430 ? 3.729 -34.969 -23.219 1 97.94 430 THR A C 1
ATOM 3292 O O . THR A 1 430 ? 2.947 -34.469 -24.031 1 97.94 430 THR A O 1
ATOM 3295 N N . ILE A 1 431 ? 4.668 -34.25 -22.641 1 98.19 431 ILE A N 1
ATOM 3296 C CA . ILE A 1 431 ? 4.898 -32.844 -22.938 1 98.19 431 ILE A CA 1
ATOM 3297 C C . ILE A 1 431 ? 5.328 -32.688 -24.391 1 98.19 431 ILE A C 1
ATOM 3299 O O . ILE A 1 431 ? 4.789 -31.844 -25.125 1 98.19 431 ILE A O 1
ATOM 3303 N N . LEU A 1 432 ? 6.254 -33.531 -24.844 1 98.19 432 LEU A N 1
ATOM 3304 C CA . LEU A 1 432 ? 6.773 -33.438 -26.203 1 98.19 432 LEU A CA 1
ATOM 3305 C C . LEU A 1 432 ? 5.68 -33.75 -27.219 1 98.19 432 LEU A C 1
ATOM 3307 O O . LEU A 1 432 ? 5.609 -33.094 -28.266 1 98.19 432 LEU A O 1
ATOM 3311 N N . LYS A 1 433 ? 4.883 -34.719 -26.859 1 98.38 433 LYS A N 1
ATOM 3312 C CA . LYS A 1 433 ? 3.76 -35.031 -27.734 1 98.38 433 LYS A CA 1
ATOM 3313 C C . LYS A 1 433 ? 2.816 -33.844 -27.875 1 98.38 433 LYS A C 1
ATOM 3315 O O . LYS A 1 433 ? 2.361 -33.531 -28.984 1 98.38 433 LYS A O 1
ATOM 3320 N N . ALA A 1 434 ? 2.5 -33.219 -26.812 1 98.19 434 ALA A N 1
ATOM 3321 C CA . ALA A 1 434 ? 1.619 -32.062 -26.844 1 98.19 434 ALA A CA 1
ATOM 3322 C C . ALA A 1 434 ? 2.24 -30.906 -27.641 1 98.19 434 ALA A C 1
ATOM 3324 O O . ALA A 1 434 ? 1.541 -30.203 -28.375 1 98.19 434 ALA A O 1
ATOM 3325 N N . ILE A 1 435 ? 3.531 -30.688 -27.484 1 98.06 435 ILE A N 1
ATOM 3326 C CA . ILE A 1 435 ? 4.246 -29.656 -28.219 1 98.06 435 ILE A CA 1
ATOM 3327 C C . ILE A 1 435 ? 4.176 -29.938 -29.719 1 98.06 435 ILE A C 1
ATOM 3329 O O . ILE A 1 435 ? 3.898 -29.031 -30.516 1 98.06 435 ILE A O 1
ATOM 3333 N N . GLN A 1 436 ? 4.387 -31.172 -30.109 1 97.75 436 GLN A N 1
ATOM 3334 C CA . GLN A 1 436 ? 4.309 -31.547 -31.516 1 97.75 436 GLN A CA 1
ATOM 3335 C C . GLN A 1 436 ? 2.918 -31.281 -32.062 1 97.75 436 GLN A C 1
ATOM 3337 O O . GLN A 1 436 ? 2.783 -30.812 -33.188 1 97.75 436 GLN A O 1
ATOM 3342 N N . GLY A 1 437 ? 1.974 -31.625 -31.312 1 97.75 437 GLY A N 1
ATOM 3343 C CA . GLY A 1 437 ? 0.611 -31.328 -31.719 1 97.75 437 GLY A CA 1
ATOM 3344 C C . GLY A 1 437 ? 0.365 -29.844 -31.938 1 97.75 437 GLY A C 1
ATOM 3345 O O . GLY A 1 437 ? -0.247 -29.469 -32.938 1 97.75 437 GLY A O 1
ATOM 3346 N N . ALA A 1 438 ? 0.784 -29.062 -31.047 1 97.56 438 ALA A N 1
ATOM 3347 C CA . ALA A 1 438 ? 0.592 -27.625 -31.141 1 97.56 438 ALA A CA 1
ATOM 3348 C C . ALA A 1 438 ? 1.349 -27.047 -32.344 1 97.56 438 ALA A C 1
ATOM 3350 O O . ALA A 1 438 ? 0.826 -26.188 -33.062 1 97.56 438 ALA A O 1
ATOM 3351 N N . GLU A 1 439 ? 2.539 -27.5 -32.562 1 95.81 439 GLU A N 1
ATOM 3352 C CA . GLU A 1 439 ? 3.395 -26.969 -33.625 1 95.81 439 GLU A CA 1
ATOM 3353 C C . GLU A 1 439 ? 2.84 -27.312 -35 1 95.81 439 GLU A C 1
ATOM 3355 O O . GLU A 1 439 ? 3.182 -26.656 -36 1 95.81 439 GLU A O 1
ATOM 3360 N N . SER A 1 440 ? 2.014 -28.281 -35.062 1 95.75 440 SER A N 1
ATOM 3361 C CA . SER A 1 440 ? 1.433 -28.688 -36.344 1 95.75 440 SER A CA 1
ATOM 3362 C C . SER A 1 440 ? 0.19 -27.875 -36.656 1 95.75 440 SER A C 1
ATOM 3364 O O . SER A 1 440 ? -0.35 -27.969 -37.781 1 95.75 440 SER A O 1
ATOM 3366 N N . ARG A 1 441 ? -0.238 -27.062 -35.781 1 96.12 441 ARG A N 1
ATOM 3367 C CA . ARG A 1 441 ? -1.445 -26.266 -35.969 1 96.12 441 ARG A CA 1
ATOM 3368 C C . ARG A 1 441 ? -1.108 -24.875 -36.5 1 96.12 441 ARG A C 1
ATOM 3370 O O . ARG A 1 441 ? -0.018 -24.359 -36.25 1 96.12 441 ARG A O 1
ATOM 3377 N N . MET A 1 442 ? -2.029 -24.328 -37.188 1 96.19 442 MET A N 1
ATOM 3378 C CA . MET A 1 442 ? -1.867 -22.984 -37.719 1 96.19 442 MET A CA 1
ATOM 3379 C C . MET A 1 442 ? -2.129 -21.938 -36.656 1 96.19 442 MET A C 1
ATOM 3381 O O . MET A 1 442 ? -2.684 -22.234 -35.594 1 96.19 442 MET A O 1
ATOM 3385 N N . ARG A 1 443 ? -1.7 -20.703 -36.969 1 96.31 443 ARG A N 1
ATOM 3386 C CA . ARG A 1 443 ? -2.102 -19.547 -36.156 1 96.31 443 ARG A CA 1
ATOM 3387 C C . ARG A 1 443 ? -3.545 -19.156 -36.438 1 96.31 443 ARG A C 1
ATOM 3389 O O . ARG A 1 443 ? -4.109 -19.562 -37.469 1 96.31 443 ARG A O 1
ATOM 3396 N N . PRO A 1 444 ? -4.184 -18.484 -35.5 1 96.12 444 PRO A N 1
ATOM 3397 C CA . PRO A 1 444 ? -5.555 -18.031 -35.75 1 96.12 444 PRO A CA 1
ATOM 3398 C C . PRO A 1 444 ? -5.668 -17.172 -37 1 96.12 444 PRO A C 1
ATOM 3400 O O . PRO A 1 444 ? -4.68 -16.578 -37.438 1 96.12 444 PRO A O 1
ATOM 3403 N N . SER A 1 445 ? -6.863 -17.109 -37.5 1 94.81 445 SER A N 1
ATOM 3404 C CA . SER A 1 445 ? -7.121 -16.219 -38.656 1 94.81 445 SER A CA 1
ATOM 3405 C C . SER A 1 445 ? -6.773 -14.773 -38.312 1 94.81 445 SER A C 1
ATOM 3407 O O . SER A 1 445 ? -7.008 -14.328 -37.188 1 94.81 445 SER A O 1
ATOM 3409 N N . ILE A 1 446 ? -6.328 -14.109 -39.25 1 93.88 446 ILE A N 1
ATOM 3410 C CA . ILE A 1 446 ? -5.961 -12.703 -39.062 1 93.88 446 ILE A CA 1
ATOM 3411 C C . ILE A 1 446 ? -7.195 -11.891 -38.688 1 93.88 446 ILE A C 1
ATOM 3413 O O . ILE A 1 446 ? -7.117 -10.969 -37.875 1 93.88 446 ILE A O 1
ATOM 3417 N N . SER A 1 447 ? -8.289 -12.25 -39.219 1 92.06 447 SER A N 1
ATOM 3418 C CA . SER A 1 447 ? -9.531 -11.516 -39 1 92.06 447 SER A CA 1
ATOM 3419 C C . SER A 1 447 ? -9.914 -11.555 -37.5 1 92.06 447 SER A C 1
ATOM 3421 O O . SER A 1 447 ? -10.617 -10.664 -37.031 1 92.06 447 SER A O 1
ATOM 3423 N N . SER A 1 448 ? -9.484 -12.5 -36.781 1 91.88 448 SER A N 1
ATOM 3424 C CA . SER A 1 448 ? -9.844 -12.664 -35.375 1 91.88 448 SER A CA 1
ATOM 3425 C C . SER A 1 448 ? -9.289 -11.531 -34.531 1 91.88 448 SER A C 1
ATOM 3427 O O . SER A 1 448 ? -9.766 -11.289 -33.406 1 91.88 448 SER A O 1
ATOM 3429 N N . MET A 1 449 ? -8.312 -10.797 -35.031 1 91.56 449 MET A N 1
ATOM 3430 C CA . MET A 1 449 ? -7.688 -9.711 -34.281 1 91.56 449 MET A CA 1
ATOM 3431 C C . MET A 1 449 ? -8.695 -8.594 -34 1 91.56 449 MET A C 1
ATOM 3433 O O . MET A 1 449 ? -8.5 -7.793 -33.094 1 91.56 449 MET A O 1
ATOM 3437 N N . PHE A 1 450 ? -9.789 -8.586 -34.75 1 91.88 450 PHE A N 1
ATOM 3438 C CA . PHE A 1 450 ? -10.766 -7.504 -34.625 1 91.88 450 PHE A CA 1
ATOM 3439 C C . PHE A 1 450 ? -11.961 -7.949 -33.781 1 91.88 450 PHE A C 1
ATOM 3441 O O . PHE A 1 450 ? -12.938 -7.207 -33.656 1 91.88 450 PHE A O 1
ATOM 3448 N N . GLU A 1 451 ? -11.859 -9.117 -33.156 1 89.38 451 GLU A N 1
ATOM 3449 C CA . GLU A 1 451 ? -13.008 -9.703 -32.5 1 89.38 451 GLU A CA 1
ATOM 3450 C C . GLU A 1 451 ? -12.789 -9.766 -30.984 1 89.38 451 GLU A C 1
ATOM 3452 O O . GLU A 1 451 ? -11.703 -9.469 -30.484 1 89.38 451 GLU A O 1
ATOM 3457 N N . ASP A 1 452 ? -13.789 -9.914 -30.172 1 87.81 452 ASP A N 1
ATOM 3458 C CA . ASP A 1 452 ? -13.82 -10.367 -28.781 1 87.81 452 ASP A CA 1
ATOM 3459 C C . ASP A 1 452 ? -13.578 -9.211 -27.812 1 87.81 452 ASP A C 1
ATOM 3461 O O . ASP A 1 452 ? -13.414 -9.422 -26.609 1 87.81 452 ASP A O 1
ATOM 3465 N N . VAL A 1 453 ? -13.422 -8.023 -28.375 1 85.75 453 VAL A N 1
ATOM 3466 C CA . VAL A 1 453 ? -13.195 -6.891 -27.469 1 85.75 453 VAL A CA 1
ATOM 3467 C C . VAL A 1 453 ? -14.531 -6.25 -27.109 1 85.75 453 VAL A C 1
ATOM 3469 O O . VAL A 1 453 ? -14.781 -5.938 -25.938 1 85.75 453 VAL A O 1
ATOM 3472 N N . TYR A 1 454 ? -15.367 -6.137 -28.047 1 87.69 454 TYR A N 1
ATOM 3473 C CA . TYR A 1 454 ? -16.656 -5.508 -27.828 1 87.69 454 TYR A CA 1
ATOM 3474 C C . TYR A 1 454 ? -17.797 -6.508 -28.016 1 87.69 454 TYR A C 1
ATOM 3476 O O . TYR A 1 454 ? -17.734 -7.344 -28.922 1 87.69 454 TYR A O 1
ATOM 3484 N N . ALA A 1 455 ? -18.766 -6.309 -27.109 1 86.25 455 ALA A N 1
ATOM 3485 C CA . ALA A 1 455 ? -19.984 -7.078 -27.328 1 86.25 455 ALA A CA 1
ATOM 3486 C C . ALA A 1 455 ? -20.875 -6.43 -28.391 1 86.25 455 ALA A C 1
ATOM 3488 O O . ALA A 1 455 ? -20.859 -5.207 -28.547 1 86.25 455 ALA A O 1
ATOM 3489 N N . GLY A 1 456 ? -21.516 -7.238 -29.125 1 87.19 456 GLY A N 1
ATOM 3490 C CA . GLY A 1 456 ? -22.453 -6.703 -30.094 1 87.19 456 GLY A CA 1
ATOM 3491 C C . GLY A 1 456 ? -21.812 -6.383 -31.422 1 87.19 456 GLY A C 1
ATOM 3492 O O . GLY A 1 456 ? -20.969 -7.133 -31.906 1 87.19 456 GLY A O 1
ATOM 3493 N N . GLU A 1 457 ? -22.266 -5.266 -31.938 1 87.88 457 GLU A N 1
ATOM 3494 C CA . GLU A 1 457 ? -21.766 -4.887 -33.25 1 87.88 457 GLU A CA 1
ATOM 3495 C C . GLU A 1 457 ? -20.375 -4.297 -33.156 1 87.88 457 GLU A C 1
ATOM 3497 O O . GLU A 1 457 ? -20.062 -3.551 -32.25 1 87.88 457 GLU A O 1
ATOM 3502 N N . MET A 1 458 ? -19.594 -4.633 -34.156 1 90.12 458 MET A N 1
ATOM 3503 C CA . MET A 1 458 ? -18.234 -4.09 -34.25 1 90.12 458 MET A CA 1
ATOM 3504 C C . MET A 1 458 ? -18.266 -2.58 -34.438 1 90.12 458 MET A C 1
ATOM 3506 O O . MET A 1 458 ? -18.969 -2.084 -35.344 1 90.12 458 MET A O 1
ATOM 3510 N N . PRO A 1 459 ? -17.516 -1.898 -33.625 1 93.19 459 PRO A N 1
ATOM 3511 C CA . PRO A 1 459 ? -17.453 -0.446 -33.812 1 93.19 459 PRO A CA 1
ATOM 3512 C C . PRO A 1 459 ? -16.953 -0.038 -35.188 1 93.19 459 PRO A C 1
ATOM 3514 O O . PRO A 1 459 ? -16.125 -0.73 -35.781 1 93.19 459 PRO A O 1
ATOM 3517 N N . ALA A 1 460 ? -17.375 1.122 -35.562 1 91.44 460 ALA A N 1
ATOM 3518 C CA . ALA A 1 460 ? -17.047 1.63 -36.906 1 91.44 460 ALA A CA 1
ATOM 3519 C C . ALA A 1 460 ? -15.539 1.764 -37.062 1 91.44 460 ALA A C 1
ATOM 3521 O O . ALA A 1 460 ? -15.016 1.497 -38.156 1 91.44 460 ALA A O 1
ATOM 3522 N N . SER A 1 461 ? -14.93 2.16 -36.094 1 93.5 461 SER A N 1
ATOM 3523 C CA . SER A 1 461 ? -13.484 2.34 -36.156 1 93.5 461 SER A CA 1
ATOM 3524 C C . SER A 1 461 ? -12.773 1.02 -36.469 1 93.5 461 SER A C 1
ATOM 3526 O O . SER A 1 461 ? -11.828 0.977 -37.25 1 93.5 461 SER A O 1
ATOM 3528 N N . LEU A 1 462 ? -13.242 -0.07 -35.938 1 93.19 462 LEU A N 1
ATOM 3529 C CA . LEU A 1 462 ? -12.641 -1.383 -36.156 1 93.19 462 LEU A CA 1
ATOM 3530 C C . LEU A 1 462 ? -12.992 -1.921 -37.531 1 93.19 462 LEU A C 1
ATOM 3532 O O . LEU A 1 462 ? -12.18 -2.611 -38.156 1 93.19 462 LEU A O 1
ATOM 3536 N N . GLN A 1 463 ? -14.141 -1.641 -37.938 1 91.31 463 GLN A N 1
ATOM 3537 C CA . GLN A 1 463 ? -14.523 -2.018 -39.312 1 91.31 463 GLN A CA 1
ATOM 3538 C C . GLN A 1 463 ? -13.617 -1.361 -40.344 1 91.31 463 GLN A C 1
ATOM 3540 O O . GLN A 1 463 ? -13.188 -2.008 -41.281 1 91.31 463 GLN A O 1
ATOM 3545 N N . ASP A 1 464 ? -13.352 -0.1 -40.031 1 93.81 464 ASP A N 1
ATOM 3546 C CA . ASP A 1 464 ? -12.469 0.634 -40.938 1 93.81 464 ASP 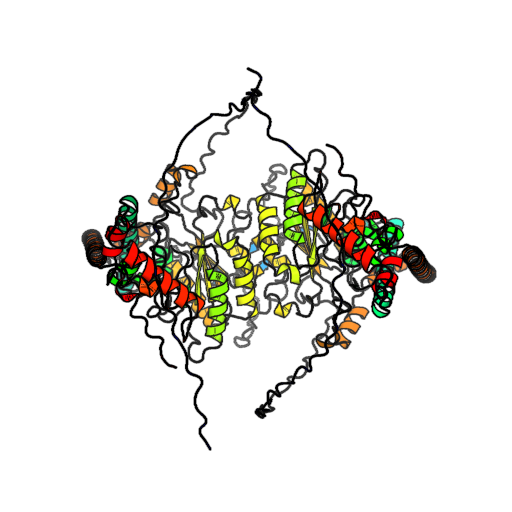A CA 1
ATOM 3547 C C . ASP A 1 464 ? -11.07 0.033 -40.938 1 93.81 464 ASP A C 1
ATOM 3549 O O . ASP A 1 464 ? -10.453 -0.112 -42 1 93.81 464 ASP A O 1
ATOM 3553 N N . GLN A 1 465 ? -10.602 -0.289 -39.844 1 95.25 465 GLN A N 1
ATOM 3554 C CA . GLN A 1 465 ? -9.273 -0.867 -39.719 1 95.25 465 GLN A CA 1
ATOM 3555 C C . GLN A 1 465 ? -9.195 -2.234 -40.375 1 95.25 465 GLN A C 1
ATOM 3557 O O . GLN A 1 465 ? -8.203 -2.559 -41.031 1 95.25 465 GLN A O 1
ATOM 3562 N N . ARG A 1 466 ? -10.203 -3.014 -40.188 1 94.12 466 ARG A N 1
ATOM 3563 C CA . ARG A 1 466 ? -10.289 -4.324 -40.812 1 94.12 466 ARG A CA 1
ATOM 3564 C C . ARG A 1 466 ? -10.266 -4.195 -42.344 1 94.12 466 ARG A C 1
ATOM 3566 O O . ARG A 1 466 ? -9.555 -4.938 -43 1 94.12 466 ARG A O 1
ATOM 3573 N N . ALA A 1 467 ? -10.984 -3.295 -42.844 1 93.38 467 ALA A N 1
ATOM 3574 C CA . ALA A 1 467 ? -11.039 -3.049 -44.281 1 93.38 467 ALA A CA 1
ATOM 3575 C C . ALA A 1 467 ? -9.688 -2.58 -44.812 1 93.38 467 ALA A C 1
ATOM 3577 O O . ALA A 1 467 ? -9.273 -2.967 -45.906 1 93.38 467 ALA A O 1
ATOM 3578 N N . GLU A 1 468 ? -9.133 -1.741 -44 1 95 468 GLU A N 1
ATOM 3579 C CA . GLU A 1 468 ? -7.82 -1.241 -44.406 1 95 468 GLU A CA 1
ATOM 3580 C C . GLU A 1 468 ? -6.797 -2.371 -44.469 1 95 468 GLU A C 1
ATOM 3582 O O . GLU A 1 468 ? -5.988 -2.426 -45.406 1 95 468 GLU A O 1
ATOM 3587 N N . LEU A 1 469 ? -6.832 -3.23 -43.531 1 95 469 LEU A N 1
ATOM 3588 C CA . LEU A 1 469 ? -5.898 -4.352 -43.531 1 95 469 LEU A CA 1
ATOM 3589 C C . LEU A 1 469 ? -6.172 -5.27 -44.719 1 95 469 LEU A C 1
ATOM 3591 O O . LEU A 1 469 ? -5.238 -5.766 -45.375 1 95 469 LEU A O 1
ATOM 3595 N N . ALA A 1 470 ? -7.43 -5.504 -45.031 1 94.06 470 ALA A N 1
ATOM 3596 C CA . ALA A 1 470 ? -7.805 -6.301 -46.188 1 94.06 470 ALA A CA 1
ATOM 3597 C C . ALA A 1 470 ? -7.227 -5.707 -47.469 1 94.06 470 ALA A C 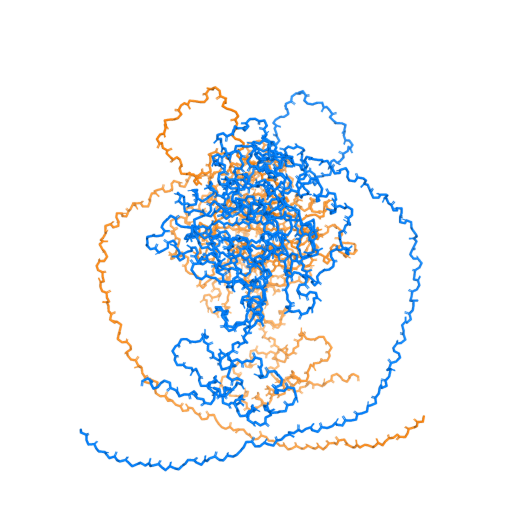1
ATOM 3599 O O . ALA A 1 470 ? -6.719 -6.434 -48.344 1 94.06 470 ALA A O 1
ATOM 3600 N N . ARG A 1 471 ? -7.387 -4.406 -47.5 1 93.88 471 ARG A N 1
ATOM 3601 C CA . ARG A 1 471 ? -6.848 -3.703 -48.656 1 93.88 471 ARG A CA 1
ATOM 3602 C C . ARG A 1 471 ? -5.34 -3.896 -48.781 1 93.88 471 ARG A C 1
ATOM 3604 O O . ARG A 1 471 ? -4.824 -4.195 -49.844 1 93.88 471 ARG A O 1
ATOM 3611 N N . LEU A 1 472 ? -4.656 -3.719 -47.656 1 94.81 472 LEU A N 1
ATOM 3612 C CA . LEU A 1 472 ? -3.201 -3.838 -47.656 1 94.81 472 LEU A CA 1
ATOM 3613 C C . LEU A 1 472 ? -2.766 -5.254 -48 1 94.81 472 LEU A C 1
ATOM 3615 O O . LEU A 1 472 ? -1.772 -5.441 -48.719 1 94.81 472 LEU A O 1
ATOM 3619 N N . ILE A 1 473 ? -3.479 -6.227 -47.594 1 93.5 473 ILE A N 1
ATOM 3620 C CA . ILE A 1 473 ? -3.135 -7.617 -47.875 1 93.5 473 ILE A CA 1
ATOM 3621 C C . ILE A 1 473 ? -3.359 -7.918 -49.375 1 93.5 473 ILE A C 1
ATOM 3623 O O . ILE A 1 473 ? -2.592 -8.664 -49.969 1 93.5 473 ILE A O 1
ATOM 3627 N N . ARG A 1 474 ? -4.352 -7.359 -49.969 1 91.81 474 ARG A N 1
ATOM 3628 C CA . ARG A 1 474 ? -4.574 -7.508 -51.406 1 91.81 474 ARG A CA 1
ATOM 3629 C C . ARG A 1 474 ? -3.422 -6.914 -52.219 1 91.81 474 ARG A C 1
ATOM 3631 O O . ARG A 1 474 ? -3.014 -7.477 -53.219 1 91.81 474 ARG A O 1
ATOM 3638 N N . MET A 1 475 ? -2.955 -5.902 -51.594 1 93.62 475 MET A N 1
ATOM 3639 C CA . MET A 1 475 ? -1.912 -5.18 -52.312 1 93.62 475 MET A CA 1
ATOM 3640 C C . MET A 1 475 ? -0.555 -5.848 -52.125 1 93.62 475 MET A C 1
ATOM 3642 O O . MET A 1 475 ? 0.227 -5.957 -53.062 1 93.62 475 MET A O 1
ATOM 3646 N N . TYR A 1 476 ? -0.318 -6.23 -50.875 1 93.88 476 TYR A N 1
ATOM 3647 C CA . TYR A 1 476 ? 1.054 -6.602 -50.531 1 93.88 476 TYR A CA 1
ATOM 3648 C C . TYR A 1 476 ? 1.135 -8.062 -50.125 1 93.88 476 TYR A C 1
ATOM 3650 O O . TYR A 1 476 ? 2.229 -8.609 -49.969 1 93.88 476 TYR A O 1
ATOM 3658 N N . GLY A 1 477 ? 0.049 -8.797 -49.938 1 92.19 477 GLY A N 1
ATOM 3659 C CA . GLY A 1 477 ? -0.015 -10.109 -49.344 1 92.19 477 GLY A CA 1
ATOM 3660 C C . GLY A 1 477 ? 0.792 -11.156 -50.062 1 92.19 477 GLY A C 1
ATOM 3661 O O . GLY A 1 477 ? 1.238 -12.141 -49.469 1 92.19 477 GLY A O 1
ATOM 3662 N N . GLN A 1 478 ? 1.113 -10.93 -51.344 1 92.94 478 GLN A N 1
ATOM 3663 C CA . GLN A 1 478 ? 1.824 -11.922 -52.156 1 92.94 478 GLN A CA 1
ATOM 3664 C C . GLN A 1 478 ? 3.332 -11.688 -52.125 1 92.94 478 GLN A C 1
ATOM 3666 O O . GLN A 1 478 ? 4.109 -12.547 -52.531 1 92.94 478 GLN A O 1
ATOM 3671 N N . HIS A 1 479 ? 3.678 -10.555 -51.531 1 94.5 479 HIS A N 1
ATOM 3672 C CA . HIS A 1 479 ? 5.094 -10.211 -51.469 1 94.5 479 HIS A CA 1
ATOM 3673 C C . HIS A 1 479 ? 5.688 -10.539 -50.094 1 94.5 479 HIS A C 1
ATOM 3675 O O . HIS A 1 479 ? 4.992 -10.469 -49.094 1 94.5 479 HIS A O 1
ATOM 3681 N N . GLU A 1 480 ? 7.023 -10.812 -50.188 1 92.5 480 GLU A N 1
ATOM 3682 C CA . GLU A 1 480 ? 7.727 -11 -48.938 1 92.5 480 GLU A CA 1
ATOM 3683 C C . GLU A 1 480 ? 7.926 -9.664 -48.219 1 92.5 480 GLU A C 1
ATOM 3685 O O . GLU A 1 480 ? 8.117 -8.633 -48.844 1 92.5 480 GLU A O 1
ATOM 3690 N N . PRO A 1 481 ? 7.793 -9.734 -47.031 1 92.44 481 PRO A N 1
ATOM 3691 C CA . PRO A 1 481 ? 7.66 -10.859 -46.094 1 92.44 481 PRO A CA 1
ATOM 3692 C C . PRO A 1 481 ? 6.207 -11.195 -45.781 1 92.44 481 PRO A C 1
ATOM 3694 O O . PRO A 1 481 ? 5.934 -12.141 -45.031 1 92.44 481 PRO A O 1
ATOM 3697 N N . TRP A 1 482 ? 5.238 -10.562 -46.344 1 93.69 482 TRP A N 1
ATOM 3698 C CA . TRP A 1 482 ? 3.824 -10.742 -46.031 1 93.69 482 TRP A CA 1
ATOM 3699 C C . TRP A 1 482 ? 3.361 -12.156 -46.375 1 93.69 482 TRP A C 1
ATOM 3701 O O . TRP A 1 482 ? 2.668 -12.789 -45.562 1 93.69 482 TRP A O 1
ATOM 3711 N N . ALA A 1 483 ? 3.82 -12.602 -47.5 1 94.06 483 ALA A N 1
ATOM 3712 C CA . ALA A 1 483 ? 3.385 -13.914 -47.969 1 94.06 483 ALA A CA 1
ATOM 3713 C C . ALA A 1 483 ? 3.775 -15.016 -46.969 1 94.06 483 ALA A C 1
ATOM 3715 O O . ALA A 1 483 ? 2.969 -15.891 -46.656 1 94.06 483 ALA A O 1
ATOM 3716 N N . LYS A 1 484 ? 4.945 -14.898 -46.531 1 94 484 LYS A N 1
ATOM 3717 C CA . LYS A 1 484 ? 5.461 -15.883 -45.594 1 94 484 LYS A CA 1
ATOM 3718 C C . LYS A 1 484 ? 4.688 -15.836 -44.281 1 94 484 LYS A C 1
ATOM 3720 O O . LYS A 1 484 ? 4.363 -16.875 -43.719 1 94 484 LYS A O 1
ATOM 3725 N N . GLU A 1 485 ? 4.434 -14.688 -43.812 1 94.38 485 GLU A N 1
ATOM 3726 C CA . GLU A 1 485 ? 3.713 -14.531 -42.562 1 94.38 485 GLU A CA 1
ATOM 3727 C C . GLU A 1 485 ? 2.254 -14.953 -42.719 1 94.38 485 GLU A C 1
ATOM 3729 O O . GLU A 1 485 ? 1.711 -15.625 -41.812 1 94.38 485 GLU A O 1
ATOM 3734 N N . LEU A 1 486 ? 1.631 -14.633 -43.781 1 94.5 486 LEU A N 1
ATOM 3735 C CA . LEU A 1 486 ? 0.226 -14.953 -44.031 1 94.5 486 LEU A CA 1
ATOM 3736 C C . LEU A 1 486 ? 0.02 -16.453 -44.125 1 94.5 486 LEU A C 1
ATOM 3738 O O . LEU A 1 486 ? -1.02 -16.969 -43.719 1 94.5 486 LEU A O 1
ATOM 3742 N N . ALA A 1 487 ? 1.025 -17.156 -44.562 1 94.44 487 ALA A N 1
ATOM 3743 C CA . ALA A 1 487 ? 0.942 -18.609 -44.781 1 94.44 487 ALA A CA 1
ATOM 3744 C C . ALA A 1 487 ? 0.832 -19.328 -43.438 1 94.44 487 ALA A C 1
ATOM 3746 O O . ALA A 1 487 ? 0.387 -20.484 -43.375 1 94.44 487 ALA A O 1
ATOM 3747 N N . LYS A 1 488 ? 1.188 -18.641 -42.406 1 94.5 488 LYS A N 1
ATOM 3748 C CA . LYS A 1 488 ? 1.17 -19.25 -41.062 1 94.5 488 LYS A CA 1
ATOM 3749 C C . LYS A 1 488 ? -0.224 -19.188 -40.438 1 94.5 488 LYS A C 1
ATOM 3751 O O . LYS A 1 488 ? -0.511 -19.875 -39.469 1 94.5 488 LYS A O 1
ATOM 3756 N N . HIS A 1 489 ? -1.096 -18.375 -41.031 1 96.19 489 HIS A N 1
ATOM 3757 C CA . HIS A 1 489 ? -2.406 -18.109 -40.469 1 96.19 489 HIS A CA 1
ATOM 3758 C C . HIS A 1 489 ? -3.504 -18.844 -41.219 1 96.19 489 HIS A C 1
ATOM 3760 O O . HIS A 1 489 ? -3.447 -18.953 -42.438 1 96.19 489 HIS A O 1
ATOM 3766 N N . ARG A 1 490 ? -4.543 -19.281 -40.344 1 92.75 490 ARG A N 1
ATOM 3767 C CA . ARG A 1 490 ? -5.727 -19.859 -41 1 92.75 490 ARG A CA 1
ATOM 3768 C C . ARG A 1 490 ? -6.336 -18.875 -42 1 92.75 490 ARG A C 1
ATOM 3770 O O . ARG A 1 490 ? -6.445 -17.688 -41.719 1 92.75 490 ARG A O 1
ATOM 3777 N N . HIS A 1 491 ? -6.672 -19.281 -43.188 1 91.94 491 HIS A N 1
ATOM 3778 C CA . HIS A 1 491 ? -7.305 -18.547 -44.281 1 91.94 491 HIS A CA 1
ATOM 3779 C C . HIS A 1 491 ? -6.34 -17.531 -44.875 1 91.94 491 HIS A C 1
ATOM 3781 O O . HIS A 1 491 ? -6.691 -16.828 -45.844 1 91.94 491 HIS A O 1
ATOM 3787 N N . GLN A 1 492 ? -5.188 -17.297 -44.344 1 92.38 492 GLN A N 1
ATOM 3788 C CA . GLN A 1 492 ? -4.094 -16.5 -44.875 1 92.38 492 GLN A CA 1
ATOM 3789 C C . GLN A 1 492 ? -4.539 -15.062 -45.156 1 92.38 492 GLN A C 1
ATOM 3791 O O . GLN A 1 492 ? -4.129 -14.461 -46.125 1 92.38 492 GLN A O 1
ATOM 3796 N N . GLY A 1 493 ? -5.617 -14.656 -44.375 1 90.56 493 GLY A N 1
ATOM 3797 C CA . GLY A 1 493 ? -6.074 -13.281 -44.5 1 90.56 493 GLY A CA 1
ATOM 3798 C C . GLY A 1 493 ? -7.199 -13.109 -45.5 1 90.56 493 GLY A C 1
ATOM 3799 O O . GLY A 1 493 ? -7.734 -12.008 -45.656 1 90.56 493 GLY A O 1
ATOM 3800 N N . GLU A 1 494 ? -7.625 -14.141 -46.125 1 89.19 494 GLU A N 1
ATOM 3801 C CA . GLU A 1 494 ? -8.633 -14.055 -47.156 1 89.19 494 GLU A CA 1
ATOM 3802 C C . GLU A 1 494 ? -10.023 -13.797 -46.562 1 89.19 494 GLU A C 1
ATOM 3804 O O . GLU A 1 494 ? -10.914 -13.312 -47.281 1 89.19 494 GLU A O 1
ATOM 3809 N N . ASP A 1 495 ? -10.102 -14.055 -45.312 1 90.38 495 ASP A N 1
ATOM 3810 C CA . ASP A 1 495 ? -11.406 -13.938 -44.688 1 90.38 495 ASP A CA 1
ATOM 3811 C C . ASP A 1 495 ? -11.641 -12.516 -44.156 1 90.38 495 ASP A C 1
ATOM 3813 O O . ASP A 1 495 ? -12.68 -12.234 -43.562 1 90.38 495 ASP A O 1
ATOM 3817 N N . LEU A 1 496 ? -10.789 -11.625 -44.344 1 90.69 496 LEU A N 1
ATOM 3818 C CA . LEU A 1 496 ? -10.938 -10.25 -43.906 1 90.69 496 LEU A CA 1
ATOM 3819 C C . LEU A 1 496 ? -12.047 -9.539 -44.656 1 90.69 496 LEU A C 1
ATOM 3821 O O . LEU A 1 496 ? -12.703 -8.648 -44.125 1 90.69 496 LEU A O 1
ATOM 3825 N N . ASP A 1 497 ? -12.203 -9.836 -45.906 1 77.5 497 ASP A N 1
ATOM 3826 C CA . ASP A 1 497 ? -13.195 -9.188 -46.75 1 77.5 497 ASP A CA 1
ATOM 3827 C C . ASP A 1 497 ? -14.594 -9.742 -46.469 1 77.5 497 ASP A C 1
ATOM 3829 O O . ASP A 1 497 ? -15.594 -9.086 -46.781 1 77.5 497 ASP A O 1
ATOM 3833 N N . SER A 1 498 ? -14.719 -10.922 -46 1 63.97 498 SER A N 1
ATOM 3834 C CA . SER A 1 498 ? -16.031 -11.531 -45.812 1 63.97 498 SER A CA 1
ATOM 3835 C C . SER A 1 498 ? -16.766 -10.914 -44.625 1 63.97 498 SER A C 1
ATOM 3837 O O . SER A 1 498 ? -17.812 -11.422 -44.219 1 63.97 498 SER A O 1
ATOM 3839 N N . PHE A 1 499 ? -16.422 -9.922 -44.094 1 56.19 499 PHE A N 1
ATOM 3840 C CA . PHE A 1 499 ? -17.125 -9.375 -42.938 1 56.19 499 PHE A CA 1
ATOM 3841 C C . PHE A 1 499 ? -18.453 -8.75 -43.344 1 56.19 499 PHE A C 1
ATOM 3843 O O . PHE A 1 499 ? -18.469 -7.766 -44.094 1 56.19 499 PHE A O 1
ATOM 3850 N N . ALA A 1 500 ? -19.625 -9.492 -43.469 1 47.66 500 ALA A N 1
ATOM 3851 C CA . ALA A 1 500 ? -20.953 -8.891 -43.531 1 47.66 500 ALA A CA 1
ATOM 3852 C C . ALA A 1 500 ? -21.359 -8.336 -42.188 1 47.66 500 ALA A C 1
ATOM 3854 O O . ALA A 1 500 ? -21.297 -9.039 -41.156 1 47.66 500 ALA A O 1
ATOM 3855 N N . PRO A 1 501 ? -21.531 -7.066 -42.031 1 42.81 501 PRO A N 1
ATOM 3856 C CA . PRO A 1 501 ? -22.125 -6.555 -40.812 1 42.81 501 PRO A CA 1
ATOM 3857 C C . PRO A 1 501 ? -23.328 -7.371 -40.344 1 42.81 501 PRO A C 1
ATOM 3859 O O . PRO A 1 501 ? -24.094 -7.875 -41.188 1 42.81 501 PRO A O 1
ATOM 3862 N N . LYS A 1 502 ? -23.312 -7.918 -39.188 1 37 502 LYS A N 1
ATOM 3863 C CA . LYS A 1 502 ? -24.562 -8.484 -38.688 1 37 502 LYS A CA 1
ATOM 3864 C C . LYS A 1 502 ? -25.688 -7.453 -38.75 1 37 502 LYS A C 1
ATOM 3866 O O . LYS A 1 502 ? -25.531 -6.32 -38.312 1 37 502 LYS A O 1
ATOM 3871 N N . ASP A 1 503 ? -26.469 -7.582 -39.781 1 31.73 503 ASP A N 1
ATOM 3872 C CA . ASP A 1 503 ? -27.719 -6.844 -39.719 1 31.73 503 ASP A CA 1
ATOM 3873 C C . ASP A 1 503 ? -28.344 -6.945 -38.312 1 31.73 503 ASP A C 1
ATOM 3875 O O . ASP A 1 503 ? -28.516 -8.047 -37.781 1 31.73 503 ASP A O 1
ATOM 3879 N N . ASN A 1 504 ? -28.172 -6.031 -37.406 1 28 504 ASN A N 1
ATOM 3880 C CA . ASN A 1 504 ? -29.203 -5.996 -36.375 1 28 504 ASN A CA 1
ATOM 3881 C C . ASN A 1 504 ? -30.594 -6.137 -36.969 1 28 504 ASN A C 1
ATOM 3883 O O . ASN A 1 504 ? -30.938 -5.449 -37.938 1 28 504 ASN A O 1
ATOM 3887 N N . MET B 1 1 ? 38 24.875 -43.562 1 17.22 1 MET B N 1
ATOM 3888 C CA . MET B 1 1 ? 37.562 25.719 -44.656 1 17.22 1 MET B CA 1
ATOM 3889 C C . MET B 1 1 ? 36.156 26.281 -44.375 1 17.22 1 MET B C 1
ATOM 3891 O O . MET B 1 1 ? 35.375 25.656 -43.688 1 17.22 1 MET B O 1
ATOM 3895 N N . PHE B 1 2 ? 35.875 27.562 -44.969 1 18.09 2 PHE B N 1
ATOM 3896 C CA . PHE B 1 2 ? 35.094 28.781 -44.781 1 18.09 2 PHE B CA 1
ATOM 3897 C C . PHE B 1 2 ? 33.625 28.547 -45.094 1 18.09 2 PHE B C 1
ATOM 3899 O O . PHE B 1 2 ? 32.75 28.922 -44.312 1 18.09 2 PHE B O 1
ATOM 3906 N N . SER B 1 3 ? 33.219 28.234 -46.344 1 15.49 3 SER B N 1
ATOM 3907 C CA . SER B 1 3 ? 32.438 29.297 -46.969 1 15.49 3 SER B CA 1
ATOM 3908 C C . SER B 1 3 ? 30.938 29.016 -46.812 1 15.49 3 SER B C 1
ATOM 3910 O O . SER B 1 3 ? 30.109 29.812 -47.219 1 15.49 3 SER B O 1
ATOM 3912 N N . ARG B 1 4 ? 30.469 27.828 -46.594 1 17.95 4 ARG B N 1
ATOM 3913 C CA . ARG B 1 4 ? 29.312 27.531 -47.438 1 17.95 4 ARG B CA 1
ATOM 3914 C C . ARG B 1 4 ? 28.125 28.422 -47.094 1 17.95 4 ARG B C 1
ATOM 3916 O O . ARG B 1 4 ? 28.016 28.891 -45.938 1 17.95 4 ARG B O 1
ATOM 3923 N N . LEU B 1 5 ? 27.078 28.25 -47.906 1 16.8 5 LEU B N 1
ATOM 3924 C CA . LEU B 1 5 ? 26.219 29.266 -48.5 1 16.8 5 LEU B CA 1
ATOM 3925 C C . LEU B 1 5 ? 25.141 29.703 -47.5 1 16.8 5 LEU B C 1
ATOM 3927 O O . LEU B 1 5 ? 24.828 28.984 -46.562 1 16.8 5 LEU B O 1
ATOM 3931 N N . PRO B 1 6 ? 24.141 30.438 -48 1 16.36 6 PRO B N 1
ATOM 3932 C CA . PRO B 1 6 ? 23.547 31.766 -47.781 1 16.36 6 PRO B CA 1
ATOM 3933 C C . PRO B 1 6 ? 22.203 31.688 -47.062 1 16.36 6 PRO B C 1
ATOM 3935 O O . PRO B 1 6 ? 21.781 32.656 -46.438 1 16.36 6 PRO B O 1
ATOM 3938 N N . ALA B 1 7 ? 21.469 30.562 -47.281 1 16.75 7 ALA B N 1
ATOM 3939 C CA . ALA B 1 7 ? 20.125 30.922 -47.719 1 16.75 7 ALA B CA 1
ATOM 3940 C C . ALA B 1 7 ? 19.344 31.594 -46.594 1 16.75 7 ALA B C 1
ATOM 3942 O O . ALA B 1 7 ? 19.312 31.109 -45.469 1 16.75 7 ALA B O 1
ATOM 3943 N N . THR B 1 8 ? 18.719 32.656 -46.875 1 15.77 8 THR B N 1
ATOM 3944 C CA . THR B 1 8 ? 18.156 33.906 -46.375 1 15.77 8 THR B CA 1
ATOM 3945 C C . THR B 1 8 ? 16.875 33.656 -45.594 1 15.77 8 THR B C 1
ATOM 3947 O O . THR B 1 8 ? 16.188 32.656 -45.844 1 15.77 8 THR B O 1
ATOM 3950 N N . ALA B 1 9 ? 16.469 34.625 -44.656 1 15.59 9 ALA B N 1
ATOM 3951 C CA . ALA B 1 9 ? 15.953 35.125 -43.375 1 15.59 9 ALA B CA 1
ATOM 3952 C C . ALA B 1 9 ? 14.43 35.219 -43.406 1 15.59 9 ALA B C 1
ATOM 3954 O O . ALA B 1 9 ? 13.75 34.719 -42.531 1 15.59 9 ALA B O 1
ATOM 3955 N N . LEU B 1 10 ? 13.711 36.344 -44.031 1 15.12 10 LEU B N 1
ATOM 3956 C CA . LEU B 1 10 ? 13.102 37.375 -43.156 1 15.12 10 LEU B CA 1
ATOM 3957 C C . LEU B 1 10 ? 11.586 37.219 -43.125 1 15.12 10 LEU B C 1
ATOM 3959 O O . LEU B 1 10 ? 10.938 37.594 -42.156 1 15.12 10 LEU B O 1
ATOM 3963 N N . ARG B 1 11 ? 10.758 36.75 -44.219 1 14.92 11 ARG B N 1
ATOM 3964 C CA . ARG B 1 11 ? 9.805 37.844 -44.438 1 14.92 11 ARG B CA 1
ATOM 3965 C C . ARG B 1 11 ? 8.688 37.812 -43.406 1 14.92 11 ARG B C 1
ATOM 3967 O O . ARG B 1 11 ? 8.414 36.75 -42.812 1 14.92 11 ARG B O 1
ATOM 3974 N N . ARG B 1 12 ? 7.613 38.719 -43.625 1 15.2 12 ARG B N 1
ATOM 3975 C CA . ARG B 1 12 ? 6.906 39.844 -42.969 1 15.2 12 ARG B CA 1
ATOM 3976 C C . ARG B 1 12 ? 5.641 39.344 -42.281 1 15.2 12 ARG B C 1
ATOM 3978 O O . ARG B 1 12 ? 5.371 38.125 -42.25 1 15.2 12 ARG B O 1
ATOM 3985 N N . ARG B 1 13 ? 4.367 39.781 -42.812 1 15.38 13 ARG B N 1
ATOM 3986 C CA . ARG B 1 13 ? 3.578 40.875 -42.25 1 15.38 13 ARG B CA 1
ATOM 3987 C C . ARG B 1 13 ? 2.348 40.344 -41.531 1 15.38 13 ARG B C 1
ATOM 3989 O O . ARG B 1 13 ? 2.088 40.75 -40.375 1 15.38 13 ARG B O 1
ATOM 3996 N N . ALA B 1 14 ? 1.065 40.125 -42.219 1 15.34 14 ALA B N 1
ATOM 3997 C CA . ALA B 1 14 ? -0.066 41 -42 1 15.34 14 ALA B CA 1
ATOM 3998 C C . ALA B 1 14 ? -0.958 40.5 -40.875 1 15.34 14 ALA B C 1
ATOM 4000 O O . ALA B 1 14 ? -0.949 39.281 -40.562 1 15.34 14 ALA B O 1
ATOM 4001 N N . ALA B 1 15 ? -2.207 41.156 -40.625 1 15.58 15 ALA B N 1
ATOM 4002 C CA . ALA B 1 15 ? -2.939 41.875 -39.594 1 15.58 15 ALA B CA 1
ATOM 4003 C C . ALA B 1 15 ? -3.984 41 -38.938 1 15.58 15 ALA B C 1
ATOM 4005 O O . ALA B 1 15 ? -4.332 39.938 -39.469 1 15.58 15 ALA B O 1
ATOM 4006 N N . PRO B 1 16 ? -5.289 41.562 -38.562 1 16.88 16 PRO B N 1
ATOM 4007 C CA . PRO B 1 16 ? -5.949 41.812 -37.281 1 16.88 16 PRO B CA 1
ATOM 4008 C C . PRO B 1 16 ? -7.145 40.906 -37.031 1 16.88 16 PRO B C 1
ATOM 4010 O O . PRO B 1 16 ? -7.375 40.469 -35.906 1 16.88 16 PRO B O 1
ATOM 4013 N N . ALA B 1 17 ? -8.141 40.531 -38.031 1 17.25 17 ALA B N 1
ATOM 4014 C CA . ALA B 1 17 ? -9.508 41.031 -37.844 1 17.25 17 ALA B CA 1
ATOM 4015 C C . ALA B 1 17 ? -10.281 40.094 -36.906 1 17.25 17 ALA B C 1
ATOM 4017 O O . ALA B 1 17 ? -10.062 38.875 -36.875 1 17.25 17 ALA B O 1
ATOM 4018 N N . LEU B 1 18 ? -11.211 40.656 -36.031 1 17.28 18 LEU B N 1
ATOM 4019 C CA . LEU B 1 18 ? -11.945 40.562 -34.781 1 17.28 18 LEU B CA 1
ATOM 4020 C C . LEU B 1 18 ? -13.18 39.688 -34.938 1 17.28 18 LEU B C 1
ATOM 4022 O O . LEU B 1 18 ? -14.125 40.062 -35.625 1 17.28 18 LEU B O 1
ATOM 4026 N N . PHE B 1 19 ? -13.125 38.438 -35.312 1 17.16 19 PHE B N 1
ATOM 4027 C CA . PHE B 1 19 ? -14.375 37.812 -35.719 1 17.16 19 PHE B CA 1
ATOM 4028 C C . PHE B 1 19 ? -15.383 37.812 -34.562 1 17.16 19 PHE B C 1
ATOM 4030 O O . PHE B 1 19 ? -15.016 37.531 -33.438 1 17.16 19 PHE B O 1
ATOM 4037 N N . PRO B 1 20 ? -16.641 38.219 -34.812 1 17.95 20 PRO B N 1
ATOM 4038 C CA . PRO B 1 20 ? -17.797 38.594 -34 1 17.95 20 PRO B CA 1
ATOM 4039 C C . PRO B 1 20 ? -18.438 37.375 -33.312 1 17.95 20 PRO B C 1
ATOM 4041 O O . PRO B 1 20 ? -18.266 36.25 -33.781 1 17.95 20 PRO B O 1
ATOM 4044 N N . LEU B 1 21 ? -19.078 37.531 -32.062 1 17.66 21 LEU B N 1
ATOM 4045 C CA . LEU B 1 21 ? -19.469 36.875 -30.812 1 17.66 21 LEU B CA 1
ATOM 4046 C C . LEU B 1 21 ? -20.797 36.125 -30.984 1 17.66 21 LEU B C 1
ATOM 4048 O O . LEU B 1 21 ? -21.312 35.531 -30.031 1 17.66 21 LEU B O 1
ATOM 4052 N N . SER B 1 22 ? -21.312 35.75 -32.156 1 17.36 22 SER B N 1
ATOM 4053 C CA . SER B 1 22 ? -22.766 35.719 -32.125 1 17.36 22 SER B CA 1
ATOM 4054 C C . SER B 1 22 ? -23.266 34.594 -31.203 1 17.36 22 SER B C 1
ATOM 4056 O O . SER B 1 22 ? -22.672 33.531 -31.141 1 17.36 22 SER B O 1
ATOM 4058 N N . SER B 1 23 ? -24.359 34.812 -30.281 1 18 23 SER B N 1
ATOM 4059 C CA . SER B 1 23 ? -25 34.438 -29.016 1 18 23 SER B CA 1
ATOM 4060 C C . SER B 1 23 ? -25.922 33.25 -29.203 1 18 23 SER B C 1
ATOM 4062 O O . SER B 1 23 ? -26.516 32.781 -28.234 1 18 23 SER B O 1
ATOM 4064 N N . GLY B 1 24 ? -25.969 32.5 -30.297 1 18.16 24 GLY B N 1
ATOM 4065 C CA . GLY B 1 24 ? -27.328 32 -30.484 1 18.16 24 GLY B CA 1
ATOM 4066 C C . GLY B 1 24 ? -27.734 30.969 -29.469 1 18.16 24 GLY B C 1
ATOM 4067 O O . GLY B 1 24 ? -26.906 30.188 -29 1 18.16 24 GLY B O 1
ATOM 4068 N N . ALA B 1 25 ? -29.047 30.969 -28.812 1 20.44 25 ALA B N 1
ATOM 4069 C CA . ALA B 1 25 ? -29.875 30.531 -27.688 1 20.44 25 ALA B CA 1
ATOM 4070 C C . ALA B 1 25 ? -30.344 29.094 -27.875 1 20.44 25 ALA B C 1
ATOM 4072 O O . ALA B 1 25 ? -31.078 28.562 -27.047 1 20.44 25 ALA B O 1
ATOM 4073 N N . GLY B 1 26 ? -29.609 28.188 -28.578 1 18.33 26 GLY B N 1
ATOM 4074 C CA . GLY B 1 26 ? -30.469 27.109 -29.031 1 18.33 26 GLY B CA 1
ATOM 4075 C C . GLY B 1 26 ? -31.031 26.281 -27.875 1 18.33 26 GLY B C 1
ATOM 4076 O O . GLY B 1 26 ? -30.375 26.094 -26.859 1 18.33 26 GLY B O 1
ATOM 4077 N N . GLU B 1 27 ? -32.344 26.031 -27.812 1 20.83 27 GLU B N 1
ATOM 4078 C CA . GLU B 1 27 ? -33.438 25.531 -26.969 1 20.83 27 GLU B CA 1
ATOM 4079 C C . GLU B 1 27 ? -33.281 24.031 -26.734 1 20.83 27 GLU B C 1
ATOM 4081 O O . GLU B 1 27 ? -33.219 23.25 -27.672 1 20.83 27 GLU B O 1
ATOM 4086 N N . GLY B 1 28 ? -32.594 23.547 -25.672 1 19.08 28 GLY B N 1
ATOM 4087 C CA . GLY B 1 28 ? -32.188 22.203 -25.312 1 19.08 28 GLY B CA 1
ATOM 4088 C C . GLY B 1 28 ? -33.344 21.297 -24.969 1 19.08 28 GLY B C 1
ATOM 4089 O O . GLY B 1 28 ? -34.125 21.594 -24.047 1 19.08 28 GLY B O 1
ATOM 4090 N N . SER B 1 29 ? -34.031 20.766 -25.953 1 19.39 29 SER B N 1
ATOM 4091 C CA . SER B 1 29 ? -35.219 19.953 -25.734 1 19.39 29 SER B CA 1
ATOM 4092 C C . SER B 1 29 ? -34.938 18.828 -24.766 1 19.39 29 SER B C 1
ATOM 4094 O O . SER B 1 29 ? -33.969 18.109 -24.891 1 19.39 29 SER B O 1
ATOM 4096 N N . ALA B 1 30 ? -35.594 18.781 -23.547 1 19.34 30 ALA B N 1
ATOM 4097 C CA . ALA B 1 30 ? -35.562 18.078 -22.266 1 19.34 30 ALA B CA 1
ATOM 4098 C C . ALA B 1 30 ? -36.031 16.641 -22.422 1 19.34 30 ALA B C 1
ATOM 4100 O O . ALA B 1 30 ? -37.188 16.391 -22.75 1 19.34 30 ALA B O 1
ATOM 4101 N N . LEU B 1 31 ? -35.281 15.742 -23.047 1 19.88 31 LEU B N 1
ATOM 4102 C CA . LEU B 1 31 ? -35.75 14.375 -23.156 1 19.88 31 LEU B CA 1
ATOM 4103 C C . LEU B 1 31 ? -36.25 13.852 -21.812 1 19.88 31 LEU B C 1
ATOM 4105 O O . LEU B 1 31 ? -35.5 13.898 -20.828 1 19.88 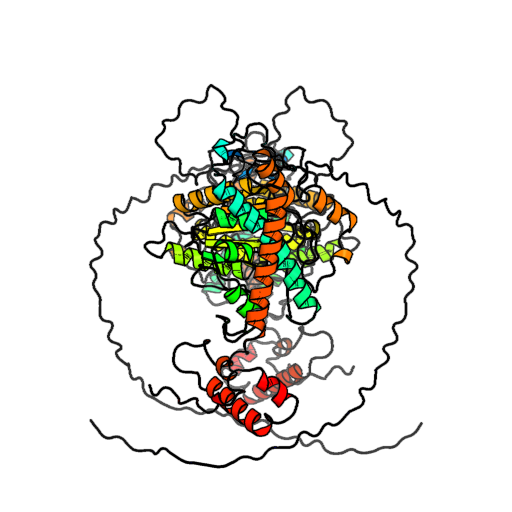31 LEU B O 1
ATOM 4109 N N . SER B 1 32 ? -37.5 13.68 -21.469 1 19.5 32 SER B N 1
ATOM 4110 C CA . SER B 1 32 ? -38.312 13.305 -20.312 1 19.5 32 SER B CA 1
ATOM 4111 C C . SER B 1 32 ? -38.094 11.844 -19.938 1 19.5 32 SER B C 1
ATOM 4113 O O . SER B 1 32 ? -38.5 10.945 -20.688 1 19.5 32 SER B O 1
ATOM 4115 N N . ILE B 1 33 ? -36.938 11.398 -19.531 1 20.62 33 ILE B N 1
ATOM 4116 C CA . ILE B 1 33 ? -36.719 10 -19.188 1 20.62 33 ILE B CA 1
ATOM 4117 C C . ILE B 1 33 ? -37.625 9.586 -18.047 1 20.62 33 ILE B C 1
ATOM 4119 O O . ILE B 1 33 ? -37.625 10.211 -16.984 1 20.62 33 ILE B O 1
ATOM 4123 N N . SER B 1 34 ? -38.75 8.953 -18.312 1 20 34 SER B N 1
ATOM 4124 C CA . SER B 1 34 ? -39.812 8.477 -17.422 1 20 34 SER B CA 1
ATOM 4125 C C . SER B 1 34 ? -39.25 7.52 -16.375 1 20 34 SER B C 1
ATOM 4127 O O . SER B 1 34 ? -38.562 6.543 -16.719 1 20 34 SER B O 1
ATOM 4129 N N . THR B 1 35 ? -39 7.914 -15.109 1 21.05 35 THR B N 1
ATOM 4130 C CA . THR B 1 35 ? -38.5 7.395 -13.852 1 21.05 35 THR B CA 1
ATOM 4131 C C . THR B 1 35 ? -39.438 6.336 -13.281 1 21.05 35 THR B C 1
ATOM 4133 O O . THR B 1 35 ? -40.469 6.664 -12.719 1 21.05 35 THR B O 1
ATOM 4136 N N . SER B 1 36 ? -39.812 5.316 -14.023 1 20.81 36 SER B N 1
ATOM 4137 C CA . SER B 1 36 ? -40.812 4.488 -13.359 1 20.81 36 SER B CA 1
ATOM 4138 C C . SER B 1 36 ? -40.344 4.023 -11.992 1 20.81 36 SER B C 1
ATOM 4140 O O . SER B 1 36 ? -39.188 3.645 -11.836 1 20.81 36 SER B O 1
ATOM 4142 N N . ALA B 1 37 ? -41.125 4.309 -10.875 1 23.12 37 ALA B N 1
ATOM 4143 C CA . ALA B 1 37 ? -41.094 4.227 -9.414 1 23.12 37 ALA B CA 1
ATOM 4144 C C . ALA B 1 37 ? -41.156 2.773 -8.945 1 23.12 37 ALA B C 1
ATOM 4146 O O . ALA B 1 37 ? -42.188 2.127 -9.07 1 23.12 37 ALA B O 1
ATOM 4147 N N . PHE B 1 38 ? -40.344 1.824 -9.359 1 22.36 38 PHE B N 1
ATOM 4148 C CA . PHE B 1 38 ? -40.594 0.49 -8.828 1 22.36 38 PHE B CA 1
ATOM 4149 C C . PHE B 1 38 ? -40.656 0.517 -7.305 1 22.36 38 PHE B C 1
ATOM 4151 O O . PHE B 1 38 ? -39.719 1 -6.652 1 22.36 38 PHE B O 1
ATOM 4158 N N . THR B 1 39 ? -41.844 0.574 -6.648 1 23.69 39 THR B N 1
ATOM 4159 C CA . THR B 1 39 ? -42.312 0.663 -5.262 1 23.69 39 THR B CA 1
ATOM 4160 C C . THR B 1 39 ? -41.938 -0.606 -4.496 1 23.69 39 THR B C 1
ATOM 4162 O O . THR B 1 39 ? -42.406 -0.804 -3.365 1 23.69 39 THR B O 1
ATOM 4165 N N . SER B 1 40 ? -40.906 -1.302 -4.766 1 22.8 40 SER B N 1
ATOM 4166 C CA . SER B 1 40 ? -40.906 -2.537 -3.99 1 22.8 40 SER B CA 1
ATOM 4167 C C . SER B 1 40 ? -40.969 -2.25 -2.494 1 22.8 40 SER B C 1
ATOM 4169 O O . SER B 1 40 ? -40.312 -1.343 -1.998 1 22.8 40 SER B O 1
ATOM 4171 N N . ASN B 1 41 ? -42.094 -2.574 -1.858 1 23.7 41 ASN B N 1
ATOM 4172 C CA . ASN B 1 41 ? -42.469 -2.441 -0.453 1 23.7 41 ASN B CA 1
ATOM 4173 C C . ASN B 1 41 ? -41.469 -3.145 0.458 1 23.7 41 ASN B C 1
ATOM 4175 O O . ASN B 1 41 ? -41.344 -4.367 0.405 1 23.7 41 ASN B O 1
ATOM 4179 N N . PRO B 1 42 ? -40.344 -2.572 0.613 1 24.91 42 PRO B N 1
ATOM 4180 C CA . PRO B 1 42 ? -39.375 -3.287 1.435 1 24.91 42 PRO B CA 1
ATOM 4181 C C . PRO B 1 42 ? -39.906 -3.658 2.812 1 24.91 42 PRO B C 1
ATOM 4183 O O . PRO B 1 42 ? -40.656 -2.889 3.408 1 24.91 42 PRO B O 1
ATOM 4186 N N . ALA B 1 43 ? -40.25 -4.914 3 1 25.73 43 ALA B N 1
ATOM 4187 C CA . ALA B 1 43 ? -40.812 -5.344 4.285 1 25.73 43 ALA B CA 1
ATOM 4188 C C . ALA B 1 43 ? -40.062 -4.684 5.445 1 25.73 43 ALA B C 1
ATOM 4190 O O . ALA B 1 43 ? -38.844 -4.461 5.363 1 25.73 43 ALA B O 1
ATOM 4191 N N . PRO B 1 44 ? -40.781 -4.004 6.32 1 24.62 44 PRO B N 1
ATOM 4192 C CA . PRO B 1 44 ? -40.375 -3.092 7.395 1 24.62 44 PRO B CA 1
ATOM 4193 C C . PRO B 1 44 ? -39.438 -3.744 8.406 1 24.62 44 PRO B C 1
ATOM 4195 O O . PRO B 1 44 ? -39.094 -3.125 9.406 1 24.62 44 PRO B O 1
ATOM 4198 N N . SER B 1 45 ? -39.25 -5.004 8.188 1 24.19 45 SER B N 1
ATOM 4199 C CA . SER B 1 45 ? -39.031 -5.625 9.492 1 24.19 45 SER B CA 1
ATOM 4200 C C . SER B 1 45 ? -37.719 -5.141 10.125 1 24.19 45 SER B C 1
ATOM 4202 O O . SER B 1 45 ? -36.781 -5.918 10.297 1 24.19 45 SER B O 1
ATOM 4204 N N . GLY B 1 46 ? -37.281 -4.043 9.625 1 23.08 46 GLY B N 1
ATOM 4205 C CA . GLY B 1 46 ? -35.969 -3.623 10.109 1 23.08 46 GLY B CA 1
ATOM 4206 C C . GLY B 1 46 ? -35.938 -3.432 11.617 1 23.08 46 GLY B C 1
ATOM 4207 O O . GLY B 1 46 ? -36.531 -2.488 12.141 1 23.08 46 GLY B O 1
ATOM 4208 N N . SER B 1 47 ? -36.25 -4.559 12.328 1 23.62 47 SER B N 1
ATOM 4209 C CA . SER B 1 47 ? -36.125 -4.207 13.742 1 23.62 47 SER B CA 1
ATOM 4210 C C . SER B 1 47 ? -34.906 -3.342 13.984 1 23.62 47 SER B C 1
ATOM 4212 O O . SER B 1 47 ? -33.781 -3.723 13.625 1 23.62 47 SER B O 1
ATOM 4214 N N . ARG B 1 48 ? -35.094 -2.111 13.875 1 23.94 48 ARG B N 1
ATOM 4215 C CA . ARG B 1 48 ? -34.219 -1.017 14.242 1 23.94 48 ARG B CA 1
ATOM 4216 C C . ARG B 1 48 ? -33.531 -1.296 15.578 1 23.94 48 ARG B C 1
ATOM 4218 O O . ARG B 1 48 ? -34.125 -1.136 16.641 1 23.94 48 ARG B O 1
ATOM 4225 N N . ARG B 1 49 ? -32.719 -2.41 15.5 1 24.86 49 ARG B N 1
ATOM 4226 C CA . ARG B 1 49 ? -32.031 -2.496 16.797 1 24.86 49 ARG B CA 1
ATOM 4227 C C . ARG B 1 49 ? -31.609 -1.114 17.281 1 24.86 49 ARG B C 1
ATOM 4229 O O . ARG B 1 49 ? -31.234 -0.258 16.484 1 24.86 49 ARG B O 1
ATOM 4236 N N . SER B 1 50 ? -32.312 -0.641 18.281 1 22.8 50 SER B N 1
ATOM 4237 C CA . SER B 1 50 ? -32.031 0.622 18.953 1 22.8 50 SER B CA 1
ATOM 4238 C C . SER B 1 50 ? -30.547 0.945 18.953 1 22.8 50 SER B C 1
ATOM 4240 O O . SER B 1 50 ? -29.703 0.04 18.906 1 22.8 50 SER B O 1
ATOM 4242 N N . PRO B 1 51 ? -30.203 2.127 18.5 1 25.16 51 PRO B N 1
ATOM 4243 C CA . PRO B 1 51 ? -28.828 2.602 18.562 1 25.16 51 PRO B CA 1
ATOM 4244 C C . PRO B 1 51 ? -28.125 2.184 19.859 1 25.16 51 PRO B C 1
ATOM 4246 O O . PRO B 1 51 ? -28.562 2.561 20.953 1 25.16 51 PRO B O 1
ATOM 4249 N N . ALA B 1 52 ? -27.891 0.902 20.016 1 26.14 52 ALA B N 1
ATOM 4250 C CA . ALA B 1 52 ? -27.219 0.477 21.25 1 26.14 52 ALA B CA 1
ATOM 4251 C C . ALA B 1 52 ? -26.344 1.593 21.812 1 26.14 52 ALA B C 1
ATOM 4253 O O . ALA B 1 52 ? -25.625 2.266 21.062 1 26.14 52 ALA B O 1
ATOM 4254 N N . GLN B 1 53 ? -26.75 2.246 22.922 1 23.95 53 GLN B N 1
ATOM 4255 C CA . GLN B 1 53 ? -26.078 3.23 23.766 1 23.95 53 GLN B CA 1
ATOM 4256 C C . GLN B 1 53 ? -24.578 2.992 23.812 1 23.95 53 GLN B C 1
ATOM 4258 O O . GLN B 1 53 ? -24.109 2.037 24.438 1 23.95 53 GLN B O 1
ATOM 4263 N N . GLN B 1 54 ? -24 3.104 22.734 1 29.56 54 GLN B N 1
ATOM 4264 C CA . GLN B 1 54 ? -22.547 3.088 22.812 1 29.56 54 GLN B CA 1
ATOM 4265 C C . GLN B 1 54 ? -22.062 3.91 24.016 1 29.56 54 GLN B C 1
ATOM 4267 O O . GLN B 1 54 ? -22.25 5.129 24.047 1 29.56 54 GLN B O 1
ATOM 4272 N N . ARG B 1 55 ? -22.125 3.412 25.203 1 26.89 55 ARG B N 1
ATOM 4273 C CA . ARG B 1 55 ? -21.5 4 26.391 1 26.89 55 ARG B CA 1
ATOM 4274 C C . ARG B 1 55 ? -20.188 4.672 26.047 1 26.89 55 ARG B C 1
ATOM 4276 O O . ARG B 1 55 ? -19.297 4.039 25.469 1 26.89 55 ARG B O 1
ATOM 4283 N N . VAL B 1 56 ? -20.219 5.953 25.703 1 31.58 56 VAL B N 1
ATOM 4284 C CA . VAL B 1 56 ? -19.031 6.809 25.734 1 31.58 56 VAL B CA 1
ATOM 4285 C C . VAL B 1 56 ? -18.203 6.492 26.984 1 31.58 56 VAL B C 1
ATOM 4287 O O . VAL B 1 56 ? -18.609 6.816 28.094 1 31.58 56 VAL B O 1
ATOM 4290 N N . ASP B 1 57 ? -17.688 5.438 27.094 1 33.28 57 ASP B N 1
ATOM 4291 C CA . ASP B 1 57 ? -16.828 5.188 28.25 1 33.28 57 ASP B CA 1
ATOM 4292 C C . ASP B 1 57 ? -15.664 6.176 28.297 1 33.28 57 ASP B C 1
ATOM 4294 O O . ASP B 1 57 ? -14.938 6.332 27.312 1 33.28 57 ASP B O 1
ATOM 4298 N N . HIS B 1 58 ? -15.633 7.234 29.078 1 40.25 58 HIS B N 1
ATOM 4299 C CA . HIS B 1 58 ? -14.805 8.391 29.406 1 40.25 58 HIS B CA 1
ATOM 4300 C C . HIS B 1 58 ? -13.32 8.047 29.344 1 40.25 58 HIS B C 1
ATOM 4302 O O . HIS B 1 58 ? -12.469 8.938 29.406 1 40.25 58 HIS B O 1
ATOM 4308 N N . GLY B 1 59 ? -13.016 6.734 29.047 1 38.62 59 GLY B N 1
ATOM 4309 C CA . GLY B 1 59 ? -11.609 6.355 29.109 1 38.62 59 GLY B CA 1
ATOM 4310 C C . GLY B 1 59 ? -11.102 5.766 27.797 1 38.62 59 GLY B C 1
ATOM 4311 O O . GLY B 1 59 ? -9.93 5.398 27.703 1 38.62 59 GLY B O 1
ATOM 4312 N N . HIS B 1 60 ? -11.992 5.711 26.781 1 46.56 60 HIS B N 1
ATOM 4313 C CA . HIS B 1 60 ? -11.523 4.961 25.625 1 46.56 60 HIS B CA 1
ATOM 4314 C C . HIS B 1 60 ? -11.398 5.859 24.406 1 46.56 60 HIS B C 1
ATOM 4316 O O . HIS B 1 60 ? -12.133 6.844 24.266 1 46.56 60 HIS B O 1
ATOM 4322 N N . LEU B 1 61 ? -10.312 5.719 23.766 1 51.84 61 LEU B N 1
ATOM 4323 C CA . LEU B 1 61 ? -10.078 6.418 22.516 1 51.84 61 LEU B CA 1
ATOM 4324 C C . LEU B 1 61 ? -11.164 6.086 21.5 1 51.84 61 LEU B C 1
ATOM 4326 O O . LEU B 1 61 ? -11.609 4.938 21.406 1 51.84 61 LEU B O 1
ATOM 4330 N N . PRO B 1 62 ? -11.859 7.035 20.938 1 48.72 62 PRO B N 1
ATOM 4331 C CA . PRO B 1 62 ? -12.969 6.785 20.016 1 48.72 62 PRO B CA 1
ATOM 4332 C C . PRO B 1 62 ? -12.664 5.676 19.016 1 48.72 62 PRO B C 1
ATOM 4334 O O . PRO B 1 62 ? -13.547 4.898 18.672 1 48.72 62 PRO B O 1
ATOM 4337 N N . ASN B 1 63 ? -11.438 5.637 18.531 1 52.09 63 ASN B N 1
ATOM 4338 C CA . ASN B 1 63 ? -11.141 4.711 17.438 1 52.09 63 ASN B CA 1
ATOM 4339 C C . ASN B 1 63 ? -10.266 3.557 17.906 1 52.09 63 ASN B C 1
ATOM 4341 O O . ASN B 1 63 ? -9.648 2.869 17.094 1 52.09 63 ASN B O 1
ATOM 4345 N N . ALA B 1 64 ? -10.117 3.488 19.25 1 51.16 64 ALA B N 1
ATOM 4346 C CA . ALA B 1 64 ? -9.359 2.391 19.828 1 51.16 64 ALA B CA 1
ATOM 4347 C C . ALA B 1 64 ? -9.812 2.111 21.266 1 51.16 64 ALA B C 1
ATOM 4349 O O . ALA B 1 64 ? -9.039 2.271 22.203 1 51.16 64 ALA B O 1
ATOM 4350 N N . PRO B 1 65 ? -10.953 1.639 21.438 1 48.25 65 PRO B N 1
ATOM 4351 C CA . PRO B 1 65 ? -11.523 1.584 22.797 1 48.25 65 PRO B CA 1
ATOM 4352 C C . PRO B 1 65 ? -10.789 0.602 23.703 1 48.25 65 PRO B C 1
ATOM 4354 O O . PRO B 1 65 ? -10.797 0.768 24.922 1 48.25 65 PRO B O 1
ATOM 4357 N N . ASN B 1 66 ? -10.086 -0.294 23.141 1 62.22 66 ASN B N 1
ATOM 4358 C CA . ASN B 1 66 ? -9.445 -1.307 23.969 1 62.22 66 ASN B CA 1
ATOM 4359 C C . ASN B 1 66 ? -7.945 -1.055 24.125 1 62.22 66 ASN B C 1
ATOM 4361 O O . ASN B 1 66 ? -7.215 -1.903 24.625 1 62.22 66 ASN B O 1
ATOM 4365 N N . SER B 1 67 ? -7.562 0.161 23.891 1 76.75 67 SER B N 1
ATOM 4366 C CA . SER B 1 67 ? -6.137 0.466 23.938 1 76.75 67 SER B CA 1
ATOM 4367 C C . SER B 1 67 ? -5.707 0.88 25.328 1 76.75 67 SER B C 1
ATOM 4369 O O . SER B 1 67 ? -6.227 1.852 25.891 1 76.75 67 SER B O 1
ATOM 4371 N N . PRO B 1 68 ? -4.805 0.107 25.953 1 80.88 68 PRO B N 1
ATOM 4372 C CA . PRO B 1 68 ? -4.309 0.551 27.266 1 80.88 68 PRO B CA 1
ATOM 4373 C C . PRO B 1 68 ? -3.426 1.793 27.172 1 80.88 68 PRO B C 1
ATOM 4375 O O . PRO B 1 68 ? -2.736 1.988 26.172 1 80.88 68 PRO B O 1
ATOM 4378 N N . TYR B 1 69 ? -3.498 2.611 28.281 1 88 69 TYR B N 1
ATOM 4379 C CA . TYR B 1 69 ? -2.629 3.781 28.312 1 88 69 TYR B CA 1
ATOM 4380 C C . TYR B 1 69 ? -1.292 3.445 28.969 1 88 69 TYR B C 1
ATOM 4382 O O . TYR B 1 69 ? -1.245 2.705 29.953 1 88 69 TYR B O 1
ATOM 4390 N N . VAL B 1 70 ? -0.228 3.908 28.344 1 90.5 70 VAL B N 1
ATOM 4391 C CA . VAL B 1 70 ? 1.11 3.793 28.922 1 90.5 70 VAL B CA 1
ATOM 4392 C C . VAL B 1 70 ? 1.764 5.172 28.984 1 90.5 70 VAL B C 1
ATOM 4394 O O . VAL B 1 70 ? 1.44 6.059 28.188 1 90.5 70 VAL B O 1
ATOM 4397 N N . HIS B 1 71 ? 2.668 5.398 30 1 93.38 71 HIS B N 1
ATOM 4398 C CA . HIS B 1 71 ? 3.246 6.727 30.141 1 93.38 71 HIS B CA 1
ATOM 4399 C C . HIS B 1 71 ? 4.762 6.695 29.969 1 93.38 71 HIS B C 1
ATOM 4401 O O . HIS B 1 71 ? 5.43 7.719 30.094 1 93.38 71 HIS B O 1
ATOM 4407 N N . ARG B 1 72 ? 5.281 5.512 29.672 1 91.81 72 ARG B N 1
ATOM 4408 C CA . ARG B 1 72 ? 6.691 5.383 29.328 1 91.81 72 ARG B CA 1
ATOM 4409 C C . ARG B 1 72 ? 6.871 5.148 27.828 1 91.81 72 ARG B C 1
ATOM 4411 O O . ARG B 1 72 ? 6.195 4.297 27.25 1 91.81 72 ARG B O 1
ATOM 4418 N N . LEU B 1 73 ? 7.73 5.898 27.25 1 93.06 73 LEU B N 1
ATOM 4419 C CA . LEU B 1 73 ? 7.953 5.828 25.797 1 93.06 73 LEU B CA 1
ATOM 4420 C C . LEU B 1 73 ? 8.445 4.441 25.391 1 93.06 73 LEU B C 1
ATOM 4422 O O . LEU B 1 73 ? 8.047 3.92 24.359 1 93.06 73 LEU B O 1
ATOM 4426 N N . ASP B 1 74 ? 9.273 3.854 26.141 1 88.12 74 ASP B N 1
ATOM 4427 C CA . ASP B 1 74 ? 9.812 2.535 25.828 1 88.12 74 ASP B CA 1
ATOM 4428 C C . ASP B 1 74 ? 8.703 1.487 25.766 1 88.12 74 ASP B C 1
ATOM 4430 O O . ASP B 1 74 ? 8.812 0.512 25.016 1 88.12 74 ASP B O 1
ATOM 4434 N N . ASP B 1 75 ? 7.656 1.759 26.5 1 86.44 75 ASP B N 1
ATOM 4435 C CA . ASP B 1 75 ? 6.508 0.855 26.5 1 86.44 75 ASP B CA 1
ATOM 4436 C C . ASP B 1 75 ? 5.582 1.142 25.312 1 86.44 75 ASP B C 1
ATOM 4438 O O . ASP B 1 75 ? 4.762 0.301 24.953 1 86.44 75 ASP B O 1
ATOM 4442 N N . ALA B 1 76 ? 5.715 2.307 24.797 1 90.19 76 ALA B N 1
ATOM 4443 C CA . ALA B 1 76 ? 4.793 2.729 23.75 1 90.19 76 ALA B CA 1
ATOM 4444 C C . ALA B 1 76 ? 5.332 2.377 22.359 1 90.19 76 ALA B C 1
ATOM 4446 O O . ALA B 1 76 ? 4.562 2.1 21.438 1 90.19 76 ALA B O 1
ATOM 4447 N N . PHE B 1 77 ? 6.648 2.311 22.219 1 91.56 77 PHE B N 1
ATOM 4448 C CA . PHE B 1 77 ? 7.254 1.982 20.938 1 91.56 77 PHE B CA 1
ATOM 4449 C C . PHE B 1 77 ? 7.141 0.49 20.656 1 91.56 77 PHE B C 1
ATOM 4451 O O . PHE B 1 77 ? 7.324 -0.336 21.547 1 91.56 77 PHE B O 1
ATOM 4458 N N . PHE B 1 78 ? 6.855 0.173 19.391 1 87.12 78 PHE B N 1
ATOM 4459 C CA . PHE B 1 78 ? 6.855 -1.223 18.969 1 87.12 78 PHE B CA 1
ATOM 4460 C C . PHE B 1 78 ? 7.242 -1.346 17.5 1 87.12 78 PHE B C 1
ATOM 4462 O O . PHE B 1 78 ? 7.121 -0.384 16.734 1 87.12 78 PHE B O 1
ATOM 4469 N N . ASN B 1 79 ? 7.742 -2.537 17.031 1 85.25 79 ASN B N 1
ATOM 4470 C CA . ASN B 1 79 ? 8.133 -2.764 15.648 1 85.25 79 ASN B CA 1
ATOM 4471 C C . ASN B 1 79 ? 7.996 -4.234 15.266 1 85.25 79 ASN B C 1
ATOM 4473 O O . ASN B 1 79 ? 8.594 -4.68 14.281 1 85.25 79 ASN B O 1
ATOM 4477 N N . GLU B 1 80 ? 7.289 -5.004 16.062 1 77.94 80 GLU B N 1
ATOM 4478 C CA . GLU B 1 80 ? 7.203 -6.426 15.75 1 77.94 80 GLU B CA 1
ATOM 4479 C C . GLU B 1 80 ? 5.762 -6.922 15.836 1 77.94 80 GLU B C 1
ATOM 4481 O O . GLU B 1 80 ? 4.949 -6.359 16.578 1 77.94 80 GLU B O 1
ATOM 4486 N N . VAL B 1 81 ? 5.535 -7.914 14.977 1 70.62 81 VAL B N 1
ATOM 4487 C CA . VAL B 1 81 ? 4.277 -8.648 15.023 1 70.62 81 VAL B CA 1
ATOM 4488 C C . VAL B 1 81 ? 4.477 -9.961 15.781 1 70.62 81 VAL B C 1
ATOM 4490 O O . VAL B 1 81 ? 5.523 -10.602 15.664 1 70.62 81 VAL B O 1
ATOM 4493 N N . ARG B 1 82 ? 3.639 -10.203 16.75 1 64.25 82 ARG B N 1
ATOM 4494 C CA . ARG B 1 82 ? 3.809 -11.445 17.5 1 64.25 82 ARG B CA 1
ATOM 4495 C C . ARG B 1 82 ? 2.619 -12.375 17.297 1 64.25 82 ARG B C 1
ATOM 4497 O O . ARG B 1 82 ? 1.487 -11.922 17.109 1 64.25 82 ARG B O 1
ATOM 4504 N N . ALA B 1 83 ? 3 -13.617 17.156 1 59.62 83 ALA B N 1
ATOM 4505 C CA . ALA B 1 83 ? 1.997 -14.672 17.016 1 59.62 83 ALA B CA 1
ATOM 4506 C C . ALA B 1 83 ? 1.194 -14.836 18.297 1 59.62 83 ALA B C 1
ATOM 4508 O O . ALA B 1 83 ? 1.631 -14.406 19.375 1 59.62 83 ALA B O 1
ATOM 4509 N N . ASN B 1 84 ? -0.169 -15.164 18.188 1 49.97 84 ASN B N 1
ATOM 4510 C CA . ASN B 1 84 ? -1.032 -15.461 19.328 1 49.97 84 ASN B CA 1
ATOM 4511 C C . ASN B 1 84 ? -0.471 -16.594 20.172 1 49.97 84 ASN B C 1
ATOM 4513 O O . ASN B 1 84 ? -0.522 -17.766 19.766 1 49.97 84 ASN B O 1
ATOM 4517 N N . VAL B 1 85 ? 0.706 -16.453 20.656 1 42.94 85 VAL B N 1
ATOM 4518 C CA . VAL B 1 85 ? 1.146 -17.578 21.469 1 42.94 85 VAL B CA 1
ATOM 4519 C C . VAL B 1 85 ? 0.152 -17.812 22.594 1 42.94 85 VAL B C 1
ATOM 4521 O O . VAL B 1 85 ? -0.147 -16.906 23.375 1 42.94 85 VAL B O 1
ATOM 4524 N N . MET B 1 86 ? -0.799 -18.688 22.469 1 36.94 86 MET B N 1
ATOM 4525 C CA . MET B 1 86 ? -1.597 -19.062 23.625 1 36.94 86 MET B CA 1
ATOM 4526 C C . MET B 1 86 ? -0.708 -19.297 24.844 1 36.94 86 MET B C 1
ATOM 4528 O O . MET B 1 86 ? 0.27 -20.047 24.766 1 36.94 86 MET B O 1
ATOM 4532 N N . PRO B 1 87 ? -0.701 -18.469 25.797 1 35.94 87 PRO B N 1
ATOM 4533 C CA . PRO B 1 87 ? -0.005 -18.906 27 1 35.94 87 PRO B CA 1
ATOM 4534 C C . PRO B 1 87 ? -0.311 -20.344 27.375 1 35.94 87 PRO B C 1
ATOM 4536 O O . PRO B 1 87 ? -1.372 -20.875 27.016 1 35.94 87 PRO B O 1
ATOM 4539 N N . PRO B 1 88 ? 0.682 -21.094 27.766 1 31.92 88 PRO B N 1
ATOM 4540 C CA . PRO B 1 88 ? 0.285 -22.391 28.328 1 31.92 88 PRO B CA 1
ATOM 4541 C C . PRO B 1 88 ? -0.907 -22.281 29.266 1 31.92 88 PRO B C 1
ATOM 4543 O O . PRO B 1 88 ? -1.125 -21.234 29.875 1 31.92 88 PRO B O 1
ATOM 4546 N N . PRO B 1 89 ? -1.866 -23.25 29.141 1 30.06 89 PRO B N 1
ATOM 4547 C CA . PRO B 1 89 ? -2.951 -23.266 30.125 1 30.06 89 PRO B CA 1
ATOM 4548 C C . PRO B 1 89 ? -2.461 -23 31.547 1 30.06 89 PRO B C 1
ATOM 4550 O O . PRO B 1 89 ? -1.647 -23.766 32.062 1 30.06 89 PRO B O 1
ATOM 4553 N N . THR B 1 90 ? -2.254 -21.922 31.906 1 29.53 90 THR B N 1
ATOM 4554 C CA . THR B 1 90 ? -2.162 -21.859 33.344 1 29.53 90 THR B CA 1
ATOM 4555 C C . THR B 1 90 ? -3.461 -22.328 34 1 29.53 90 THR B C 1
ATOM 4557 O O . THR B 1 90 ? -4.547 -22.109 33.469 1 29.53 90 THR B O 1
ATOM 4560 N N . THR B 1 91 ? -3.422 -23.219 35.094 1 28.19 91 THR B N 1
ATOM 4561 C CA . THR B 1 91 ? -4.43 -23.859 35.938 1 28.19 91 THR B CA 1
ATOM 4562 C C . THR B 1 91 ? -5.562 -22.891 36.25 1 28.19 91 THR B C 1
ATOM 4564 O O . THR B 1 91 ? -6.699 -23.312 36.469 1 28.19 91 THR B O 1
ATOM 4567 N N . ALA B 1 92 ? -5.34 -21.703 36.906 1 28.69 92 ALA B N 1
ATOM 4568 C CA . ALA B 1 92 ? -6.438 -21.094 37.656 1 28.69 92 ALA B CA 1
ATOM 4569 C C . ALA B 1 92 ? -7.465 -20.469 36.719 1 28.69 92 ALA B C 1
ATOM 4571 O O . ALA B 1 92 ? -8.391 -19.781 37.156 1 28.69 92 ALA B O 1
ATOM 4572 N N . GLN B 1 93 ? -7.145 -20.047 35.531 1 30.5 93 GLN B N 1
ATOM 4573 C CA . GLN B 1 93 ? -8.242 -19.234 35 1 30.5 93 GLN B CA 1
ATOM 4574 C C . GLN B 1 93 ? -9.461 -20.094 34.688 1 30.5 93 GLN B C 1
ATOM 4576 O O . GLN B 1 93 ? -9.328 -21.141 34.031 1 30.5 93 GLN B O 1
ATOM 4581 N N . SER B 1 94 ? -10.617 -19.781 35.344 1 29 94 SER B N 1
ATOM 4582 C CA . SER B 1 94 ? -11.977 -20.297 35.406 1 29 94 SER B CA 1
ATOM 4583 C C . SER B 1 94 ? -12.508 -20.594 34 1 29 94 SER B C 1
ATOM 4585 O O . SER B 1 94 ? -12.094 -19.938 33.031 1 29 94 SER B O 1
ATOM 4587 N N . ALA B 1 95 ? -13.203 -21.656 33.906 1 30.25 95 ALA B N 1
ATOM 4588 C CA . ALA B 1 95 ? -14.062 -22.266 32.906 1 30.25 95 ALA B CA 1
ATOM 4589 C C . ALA B 1 95 ? -14.953 -21.234 32.219 1 30.25 95 ALA B C 1
ATOM 4591 O O . ALA B 1 95 ? -15.977 -20.828 32.781 1 30.25 95 ALA B O 1
ATOM 4592 N N . GLN B 1 96 ? -14.445 -20.156 31.641 1 30.55 96 GLN B N 1
ATOM 4593 C CA . GLN B 1 96 ? -15.555 -19.469 30.984 1 30.55 96 GLN B CA 1
ATOM 4594 C C . GLN B 1 96 ? -16.375 -20.422 30.125 1 30.55 96 GLN B C 1
ATOM 4596 O O . GLN B 1 96 ? -15.836 -21.406 29.594 1 30.55 96 GLN B O 1
ATOM 4601 N N . GLU B 1 97 ? -17.719 -20.422 30.266 1 30.92 97 GLU B N 1
ATOM 4602 C CA . GLU B 1 97 ? -18.75 -21.266 29.656 1 30.92 97 GLU B CA 1
ATOM 4603 C C . GLU B 1 97 ? -18.547 -21.359 28.141 1 30.92 97 GLU B C 1
ATOM 4605 O O . GLU B 1 97 ? -18.156 -20.375 27.5 1 30.92 97 GLU B O 1
ATOM 4610 N N . PRO B 1 98 ? -18.562 -22.562 27.484 1 34.88 98 PRO B N 1
ATOM 4611 C CA . PRO B 1 98 ? -18.359 -22.984 26.094 1 34.88 98 PRO B CA 1
ATOM 4612 C C . PRO B 1 98 ? -19.016 -22.047 25.094 1 34.88 98 PRO B C 1
ATOM 4614 O O . PRO B 1 98 ? -18.766 -22.156 23.891 1 34.88 98 PRO B O 1
ATOM 4617 N N . GLY B 1 99 ? -20.156 -21.438 25.375 1 33.91 99 GLY B N 1
ATOM 4618 C CA . GLY B 1 99 ? -21.141 -20.953 24.422 1 33.91 99 GLY B CA 1
ATOM 4619 C C . GLY B 1 99 ? -20.734 -19.672 23.734 1 33.91 99 GLY B C 1
ATOM 4620 O O . GLY B 1 99 ? -21.406 -19.234 22.797 1 33.91 99 GLY B O 1
ATOM 4621 N N . GLN B 1 100 ? -20.312 -18.656 24.516 1 31.48 100 GLN B N 1
ATOM 4622 C CA . GLN B 1 100 ? -20.359 -17.375 23.812 1 31.48 100 GLN B CA 1
ATOM 4623 C C . GLN B 1 100 ? -19.188 -17.219 22.859 1 31.48 100 GLN B C 1
ATOM 4625 O O . GLN B 1 100 ? -18.031 -17.125 23.281 1 31.48 100 GLN B O 1
ATOM 4630 N N . GLU B 1 101 ? -19.359 -17.766 21.688 1 33.34 101 GLU B N 1
ATOM 4631 C CA . GLU B 1 101 ? -18.484 -17.531 20.547 1 33.34 101 GLU B CA 1
ATOM 4632 C C . GLU B 1 101 ? -17.984 -16.078 20.516 1 33.34 101 GLU B C 1
ATOM 4634 O O . GLU B 1 101 ? -18.781 -15.148 20.438 1 33.34 101 GLU B O 1
ATOM 4639 N N . ARG B 1 102 ? -17.016 -15.758 21.312 1 35.75 102 ARG B N 1
ATOM 4640 C CA . ARG B 1 102 ? -16.484 -14.398 21.312 1 35.75 102 ARG B CA 1
ATOM 4641 C C . ARG B 1 102 ? -16.203 -13.914 19.906 1 35.75 102 ARG B C 1
ATOM 4643 O O . ARG B 1 102 ? -15.852 -14.711 19.031 1 35.75 102 ARG B O 1
ATOM 4650 N N . ASP B 1 103 ? -16.938 -12.844 19.578 1 32.75 103 ASP B N 1
ATOM 4651 C CA . ASP B 1 103 ? -16.688 -12.156 18.312 1 32.75 103 ASP B CA 1
ATOM 4652 C C . ASP B 1 103 ? -15.195 -12.086 18 1 32.75 103 ASP B C 1
ATOM 4654 O O . ASP B 1 103 ? -14.43 -11.5 18.766 1 32.75 103 ASP B O 1
ATOM 4658 N N . PRO B 1 104 ? -14.695 -13.062 17.297 1 36.75 104 PRO B N 1
ATOM 4659 C CA . PRO B 1 104 ? -13.266 -13.094 16.953 1 36.75 104 PRO B CA 1
ATOM 4660 C C . PRO B 1 104 ? -12.703 -11.719 16.625 1 36.75 104 PRO B C 1
ATOM 4662 O O . PRO B 1 104 ? -11.492 -11.562 16.469 1 36.75 104 PRO B O 1
ATOM 4665 N N . GLN B 1 105 ? -13.594 -10.875 16.281 1 35.59 105 GLN B N 1
ATOM 4666 C CA . GLN B 1 105 ? -13.164 -9.547 15.859 1 35.59 105 GLN B CA 1
ATOM 4667 C C . GLN B 1 105 ? -12.695 -8.719 17.047 1 35.59 105 GLN B C 1
ATOM 4669 O O . GLN B 1 105 ? -12.094 -7.652 16.875 1 35.59 105 GLN B O 1
ATOM 4674 N N . LEU B 1 106 ? -13.219 -9.023 18.203 1 37.5 106 LEU B N 1
ATOM 4675 C CA . LEU B 1 106 ? -12.93 -8.164 19.344 1 37.5 106 LEU B CA 1
ATOM 4676 C C . LEU B 1 106 ? -11.609 -8.555 20 1 37.5 106 LEU B C 1
ATOM 4678 O O . LEU B 1 106 ? -11.43 -9.703 20.406 1 37.5 106 LEU B O 1
ATOM 4682 N N . ALA B 1 107 ? -10.625 -7.781 19.844 1 41 107 ALA B N 1
ATOM 4683 C CA . ALA B 1 107 ? -9.367 -7.918 20.562 1 41 107 ALA B CA 1
ATOM 4684 C C . ALA B 1 107 ? -9.609 -8.305 22.016 1 41 107 ALA B C 1
ATOM 4686 O O . ALA B 1 107 ? -10.562 -7.824 22.641 1 41 107 ALA B O 1
ATOM 4687 N N . ARG B 1 108 ? -9.039 -9.375 22.547 1 41 108 ARG B N 1
ATOM 4688 C CA . ARG B 1 108 ? -9.047 -9.656 23.969 1 41 108 ARG B CA 1
ATOM 4689 C C . ARG B 1 108 ? -8.75 -8.398 24.781 1 41 108 ARG B C 1
ATOM 4691 O O . ARG B 1 108 ? -7.93 -7.574 24.391 1 41 108 ARG B O 1
ATOM 4698 N N . PRO B 1 109 ? -9.586 -8.023 25.672 1 39.44 109 PRO B N 1
ATOM 4699 C CA . PRO B 1 109 ? -9.258 -6.898 26.562 1 39.44 109 PRO B CA 1
ATOM 4700 C C . PRO B 1 109 ? -7.785 -6.879 26.953 1 39.44 109 PRO B C 1
ATOM 4702 O O . PRO B 1 109 ? -7.207 -7.926 27.266 1 39.44 109 PRO B O 1
ATOM 4705 N N . GLY B 1 110 ? -6.961 -5.832 26.641 1 46.44 110 GLY B N 1
ATOM 4706 C CA . GLY B 1 110 ? -5.57 -5.656 27.031 1 46.44 110 GLY B CA 1
ATOM 4707 C C . GLY B 1 110 ? -4.59 -6.016 25.938 1 46.44 110 GLY B C 1
ATOM 4708 O O . GLY B 1 110 ? -3.375 -5.898 26.109 1 46.44 110 GLY B O 1
ATOM 4709 N N . THR B 1 111 ? -5.109 -6.473 24.812 1 58.91 111 THR B N 1
ATOM 4710 C CA . THR B 1 111 ? -4.18 -6.977 23.797 1 58.91 111 THR B CA 1
ATOM 4711 C C . THR B 1 111 ? -4.031 -5.977 22.656 1 58.91 111 THR B C 1
ATOM 4713 O O . THR B 1 111 ? -3.27 -6.215 21.719 1 58.91 111 THR B O 1
ATOM 4716 N N . GLY B 1 112 ? -4.551 -4.73 22.734 1 73.5 112 GLY B N 1
ATOM 4717 C CA . GLY B 1 112 ? -4.422 -3.783 21.641 1 73.5 112 GLY B CA 1
ATOM 4718 C C . GLY B 1 112 ? -3.156 -2.953 21.703 1 73.5 112 GLY B C 1
ATOM 4719 O O . GLY B 1 112 ? -2.393 -3.055 22.672 1 73.5 112 GLY B O 1
ATOM 4720 N N . ILE B 1 113 ? -2.787 -2.264 20.672 1 85.25 113 ILE B N 1
ATOM 4721 C CA . ILE B 1 113 ? -1.655 -1.344 20.641 1 85.25 113 ILE B CA 1
ATOM 4722 C C . ILE B 1 113 ? -1.812 -0.3 21.75 1 85.25 113 ILE B C 1
ATOM 4724 O O . ILE B 1 113 ? -2.838 0.378 21.828 1 85.25 113 ILE B O 1
ATOM 4728 N N . PRO B 1 114 ? -0.883 -0.217 22.656 1 88 114 PRO B N 1
ATOM 4729 C CA . PRO B 1 114 ? -0.988 0.78 23.719 1 88 114 PRO B CA 1
ATOM 4730 C C . PRO B 1 114 ? -0.93 2.213 23.188 1 88 114 PRO B C 1
ATOM 4732 O O . PRO B 1 114 ? -0.324 2.469 22.156 1 88 114 PRO B O 1
ATOM 4735 N N . THR B 1 115 ? -1.546 3.1 23.969 1 91.81 115 THR B N 1
ATOM 4736 C CA . THR B 1 115 ? -1.542 4.52 23.641 1 91.81 115 THR B CA 1
ATOM 4737 C C . THR B 1 115 ? -0.722 5.312 24.641 1 91.81 115 THR B C 1
ATOM 4739 O O . THR B 1 115 ? -0.953 5.211 25.859 1 91.81 115 THR B O 1
ATOM 4742 N N . PHE B 1 116 ? 0.26 6.062 24.234 1 94.81 116 PHE B N 1
ATOM 4743 C CA . PHE B 1 116 ? 1.09 6.91 25.094 1 94.81 116 PHE B CA 1
ATOM 4744 C C . PHE B 1 116 ? 0.319 8.141 25.547 1 94.81 116 PHE B C 1
ATOM 4746 O O . PHE B 1 116 ? -0.292 8.836 24.719 1 94.81 116 PHE B O 1
ATOM 4753 N N . ARG B 1 117 ? 0.266 8.352 26.797 1 94.88 117 ARG B N 1
ATOM 4754 C CA . ARG B 1 117 ? -0.457 9.453 27.422 1 94.88 117 ARG B CA 1
ATOM 4755 C C . ARG B 1 117 ? 0.24 9.922 28.703 1 94.88 117 ARG B C 1
ATOM 4757 O O . ARG B 1 117 ? 0.78 9.102 29.453 1 94.88 117 ARG B O 1
ATOM 4764 N N . LEU B 1 118 ? 0.254 11.242 28.938 1 96.75 118 LEU B N 1
ATOM 4765 C CA . LEU B 1 118 ? 0.921 11.766 30.125 1 96.75 118 LEU B CA 1
ATOM 4766 C C . LEU B 1 118 ? -0.073 12.469 31.031 1 96.75 118 LEU B C 1
ATOM 4768 O O . LEU B 1 118 ? 0.106 12.484 32.25 1 96.75 118 LEU B O 1
ATOM 4772 N N . ILE B 1 119 ? -1.096 13.062 30.469 1 95 119 ILE B N 1
ATOM 4773 C CA . ILE B 1 119 ? -2.125 13.711 31.266 1 95 119 ILE B CA 1
ATOM 4774 C C . ILE B 1 119 ? -3.5 13.164 30.891 1 95 119 ILE B C 1
ATOM 4776 O O . ILE B 1 119 ? -3.711 12.742 29.75 1 95 119 ILE B O 1
ATOM 4780 N N . ASP B 1 120 ? -4.41 13.211 31.781 1 90.06 120 ASP B N 1
ATOM 4781 C CA . ASP B 1 120 ? -5.742 12.672 31.516 1 90.06 120 ASP B CA 1
ATOM 4782 C C . ASP B 1 120 ? -6.637 13.703 30.844 1 90.06 120 ASP B C 1
ATOM 4784 O O . ASP B 1 120 ? -6.156 14.75 30.391 1 90.06 120 ASP B O 1
ATOM 4788 N N . GLY B 1 121 ? -7.906 13.445 30.797 1 88.19 121 GLY B N 1
ATOM 4789 C CA . GLY B 1 121 ? -8.852 14.25 30.031 1 88.19 121 GLY B CA 1
ATOM 4790 C C . GLY B 1 121 ? -9.141 15.594 30.672 1 88.19 121 GLY B C 1
ATOM 4791 O O . GLY B 1 121 ? -9.711 16.484 30.031 1 88.19 121 GLY B O 1
ATOM 4792 N N . VAL B 1 122 ? -8.664 15.797 31.891 1 88.94 122 VAL B N 1
ATOM 4793 C CA . VAL B 1 122 ? -8.945 17.062 32.562 1 88.94 122 VAL B CA 1
ATOM 4794 C C . VAL B 1 122 ? -7.645 17.781 32.875 1 88.94 122 VAL B C 1
ATOM 4796 O O . VAL B 1 122 ? -7.633 18.75 33.656 1 88.94 122 VAL B O 1
ATOM 4799 N N . GLY B 1 123 ? -6.543 17.281 32.312 1 92.31 123 GLY B N 1
ATOM 4800 C CA . GLY B 1 123 ? -5.293 18.016 32.406 1 92.31 123 GLY B CA 1
ATOM 4801 C C . GLY B 1 123 ? -4.449 17.641 33.594 1 92.31 123 GLY B C 1
ATOM 4802 O O . GLY B 1 123 ? -3.521 18.359 33.969 1 92.31 123 GLY B O 1
ATOM 4803 N N . LYS B 1 124 ? -4.766 16.516 34.281 1 94.19 124 LYS B N 1
ATOM 4804 C CA . LYS B 1 124 ? -3.984 16.047 35.406 1 94.19 124 LYS B CA 1
ATOM 4805 C C . LYS B 1 124 ? -2.975 14.984 35 1 94.19 124 LYS B C 1
ATOM 4807 O O . LYS B 1 124 ? -3.254 14.172 34.094 1 94.19 124 LYS B O 1
ATOM 4812 N N . LEU B 1 125 ? -1.849 15.023 35.688 1 95.62 125 LEU B N 1
ATOM 4813 C CA . LEU B 1 125 ? -0.83 14.016 35.406 1 95.62 125 LEU B CA 1
ATOM 4814 C C . LEU B 1 125 ? -1.351 12.617 35.719 1 95.62 125 LEU B C 1
ATOM 4816 O O . LEU B 1 125 ? -2.043 12.414 36.719 1 95.62 125 LEU B O 1
ATOM 4820 N N . LEU B 1 126 ? -1.069 11.742 34.812 1 93.69 126 LEU B N 1
ATOM 4821 C CA . LEU B 1 126 ? -1.386 10.352 35.125 1 93.69 126 LEU B CA 1
ATOM 4822 C C . LEU B 1 126 ? -0.55 9.844 36.281 1 93.69 126 LEU B C 1
ATOM 4824 O O . LEU B 1 126 ? 0.518 10.391 36.594 1 93.69 126 LEU B O 1
ATOM 4828 N N . GLU B 1 127 ? -1.08 8.742 36.906 1 91.5 127 GLU B N 1
ATOM 4829 C CA . GLU B 1 127 ? -0.304 8.102 37.969 1 91.5 127 GLU B CA 1
ATOM 4830 C C . GLU B 1 127 ? 1.044 7.613 37.438 1 91.5 127 GLU B C 1
ATOM 4832 O O . GLU B 1 127 ? 1.114 6.988 36.375 1 91.5 127 GLU B O 1
ATOM 4837 N N . GLY B 1 128 ? 2.096 7.98 38.062 1 91.38 128 GLY B N 1
ATOM 4838 C CA . GLY B 1 128 ? 3.424 7.543 37.656 1 91.38 128 GLY B CA 1
ATOM 4839 C C . GLY B 1 128 ? 4.164 8.57 36.812 1 91.38 128 GLY B C 1
ATOM 4840 O O . GLY B 1 128 ? 5.367 8.438 36.594 1 91.38 128 GLY B O 1
ATOM 4841 N N . VAL B 1 129 ? 3.426 9.625 36.406 1 95 129 VAL B N 1
ATOM 4842 C CA . VAL B 1 129 ? 4.062 10.672 35.625 1 95 129 VAL B CA 1
ATOM 4843 C C . VAL B 1 129 ? 4.488 11.82 36.562 1 95 129 VAL B C 1
ATOM 4845 O O . VAL B 1 129 ? 3.684 12.328 37.344 1 95 129 VAL B O 1
ATOM 4848 N N . SER B 1 130 ? 5.77 12.195 36.5 1 93.31 130 SER B N 1
ATOM 4849 C CA . SER B 1 130 ? 6.27 13.312 37.281 1 93.31 130 SER B CA 1
ATOM 4850 C C . SER B 1 130 ? 6.238 14.617 36.5 1 93.31 130 SER B C 1
ATOM 4852 O O . SER B 1 130 ? 6.277 14.602 35.281 1 93.31 130 SER B O 1
ATOM 4854 N N . GLU B 1 131 ? 6.172 15.664 37.219 1 92.06 131 GLU B N 1
ATOM 4855 C CA . GLU B 1 131 ? 6.23 16.984 36.562 1 92.06 131 GLU B CA 1
ATOM 4856 C C . GLU B 1 131 ? 7.527 17.156 35.781 1 92.06 131 GLU B C 1
ATOM 4858 O O . GLU B 1 131 ? 7.535 17.766 34.719 1 92.06 131 GLU B O 1
ATOM 4863 N N . GLU B 1 132 ? 8.562 16.625 36.281 1 89.94 132 GLU B N 1
ATOM 4864 C CA . GLU B 1 132 ? 9.891 16.766 35.688 1 89.94 132 GLU B CA 1
ATOM 4865 C C . GLU B 1 132 ? 9.969 16.047 34.344 1 89.94 132 GLU B C 1
ATOM 4867 O O . GLU B 1 132 ? 10.664 16.5 33.438 1 89.94 132 GLU B O 1
ATOM 4872 N N . SER B 1 133 ? 9.219 15.086 34.219 1 89.44 133 SER B N 1
ATOM 4873 C CA . SER B 1 133 ? 9.281 14.281 33 1 89.44 133 SER B CA 1
ATOM 4874 C C . SER B 1 133 ? 8.664 15.023 31.812 1 89.44 133 SER B C 1
ATOM 4876 O O . SER B 1 133 ? 8.938 14.695 30.656 1 89.44 133 SER B O 1
ATOM 4878 N N . LEU B 1 134 ? 7.836 15.977 32.125 1 92.69 134 LEU B N 1
ATOM 4879 C CA . LEU B 1 134 ? 7.242 16.75 31.031 1 92.69 134 LEU B CA 1
ATOM 4880 C C . LEU B 1 134 ? 8.273 17.688 30.391 1 92.69 134 LEU B C 1
ATOM 4882 O O . LEU B 1 134 ? 8.117 18.094 29.25 1 92.69 134 LEU B O 1
ATOM 4886 N N . ASN B 1 135 ? 9.305 18.031 31.141 1 90.25 135 ASN B N 1
ATOM 4887 C CA . ASN B 1 135 ? 10.367 18.922 30.672 1 90.25 135 ASN B CA 1
ATOM 4888 C C . ASN B 1 135 ? 9.805 20.156 30 1 90.25 135 ASN B C 1
ATOM 4890 O O . ASN B 1 135 ? 10.141 20.453 28.844 1 90.25 135 ASN B O 1
ATOM 4894 N N . ILE B 1 136 ? 8.914 20.875 30.719 1 95 136 ILE B N 1
ATOM 4895 C CA . ILE B 1 136 ? 8.281 22.062 30.141 1 95 136 ILE B CA 1
ATOM 4896 C C . ILE B 1 136 ? 8.359 23.219 31.141 1 95 136 ILE B C 1
ATOM 4898 O O . ILE B 1 136 ? 8.219 23.016 32.344 1 95 136 ILE B O 1
ATOM 4902 N N . THR B 1 137 ? 8.695 24.391 30.688 1 95.94 137 THR B N 1
ATOM 4903 C CA . THR B 1 137 ? 8.695 25.594 31.5 1 95.94 137 THR B CA 1
ATOM 4904 C C . THR B 1 137 ? 7.344 26.297 31.406 1 95.94 137 THR B C 1
ATOM 4906 O O . THR B 1 137 ? 6.543 26 30.516 1 95.94 137 THR B O 1
ATOM 4909 N N . ARG B 1 138 ? 7.133 27.188 32.312 1 96.81 138 ARG B N 1
ATOM 4910 C CA . ARG B 1 138 ? 5.934 28.016 32.281 1 96.81 138 ARG B CA 1
ATOM 4911 C C . ARG B 1 138 ? 5.816 28.75 30.969 1 96.81 138 ARG B C 1
ATOM 4913 O O . ARG B 1 138 ? 4.746 28.797 30.359 1 96.81 138 ARG B O 1
ATOM 4920 N N . GLU B 1 139 ? 6.914 29.328 30.547 1 97.44 139 GLU B N 1
ATOM 4921 C CA . GLU B 1 139 ? 6.93 30.109 29.312 1 97.44 139 GLU B CA 1
ATOM 4922 C C . GLU B 1 139 ? 6.582 29.25 28.094 1 97.44 139 GLU B C 1
ATOM 4924 O O . GLU B 1 139 ? 5.805 29.656 27.234 1 97.44 139 GLU B O 1
ATOM 4929 N N . GLU B 1 140 ? 7.125 28.094 28.078 1 96.94 140 GLU B N 1
ATOM 4930 C CA . GLU B 1 140 ? 6.855 27.188 26.969 1 96.94 140 GLU B CA 1
ATOM 4931 C C . GLU B 1 140 ? 5.402 26.734 26.984 1 96.94 140 GLU B C 1
ATOM 4933 O O . GLU B 1 140 ? 4.766 26.656 25.922 1 96.94 140 GLU B O 1
ATOM 4938 N N . ALA B 1 141 ? 4.938 26.359 28.094 1 98.06 141 ALA B N 1
ATOM 4939 C CA . ALA B 1 141 ? 3.553 25.922 28.219 1 98.06 141 ALA B CA 1
ATOM 4940 C C . ALA B 1 141 ? 2.58 27 27.781 1 98.06 141 ALA B C 1
ATOM 4942 O O . ALA B 1 141 ? 1.602 26.719 27.078 1 98.06 141 ALA B O 1
ATOM 4943 N N . ARG B 1 142 ? 2.812 28.219 28.188 1 98.25 142 ARG B N 1
ATOM 4944 C CA . ARG B 1 142 ? 1.96 29.328 27.812 1 98.25 142 ARG B CA 1
ATOM 4945 C C . ARG B 1 142 ? 1.998 29.562 26.297 1 98.25 142 ARG B C 1
ATOM 4947 O O . ARG B 1 142 ? 0.965 29.828 25.672 1 98.25 142 ARG B O 1
ATOM 4954 N N . LYS B 1 143 ? 3.207 29.5 25.75 1 98.19 143 LYS B N 1
ATOM 4955 C CA . LYS B 1 143 ? 3.346 29.656 24.312 1 98.19 143 LYS B CA 1
ATOM 4956 C C . LYS B 1 143 ? 2.566 28.578 23.562 1 98.19 143 LYS B C 1
ATOM 4958 O O . LYS B 1 143 ? 1.872 28.875 22.578 1 98.19 143 LYS B O 1
ATOM 4963 N N . ILE B 1 144 ? 2.729 27.375 24 1 98.5 144 ILE B N 1
ATOM 4964 C CA . ILE B 1 144 ? 2.02 26.266 23.391 1 98.5 144 ILE B CA 1
ATOM 4965 C C . ILE B 1 144 ? 0.513 26.5 23.469 1 98.5 144 ILE B C 1
ATOM 4967 O O . ILE B 1 144 ? -0.189 26.406 22.469 1 98.5 144 ILE B O 1
ATOM 4971 N N . TYR B 1 145 ? 0.004 26.812 24.625 1 98.56 145 TYR B N 1
ATOM 4972 C CA . TYR B 1 145 ? -1.433 26.984 24.812 1 98.56 145 TYR B CA 1
ATOM 4973 C C . TYR B 1 145 ? -1.953 28.156 24 1 98.56 145 TYR B C 1
ATOM 4975 O O . TYR B 1 145 ? -3.029 28.078 23.391 1 98.56 145 TYR B O 1
ATOM 4983 N N . SER B 1 146 ? -1.226 29.219 24.016 1 98.38 146 SER B N 1
ATOM 4984 C CA . SER B 1 146 ? -1.625 30.375 23.219 1 98.38 146 SER B CA 1
ATOM 4985 C C . SER B 1 146 ? -1.772 30.016 21.75 1 98.38 146 SER B C 1
ATOM 4987 O O . SER B 1 146 ? -2.736 30.422 21.094 1 98.38 146 SER B O 1
ATOM 4989 N N . ASN B 1 147 ? -0.838 29.297 21.25 1 98.31 147 ASN B N 1
ATOM 4990 C CA . ASN B 1 147 ? -0.91 28.891 19.859 1 98.31 147 ASN B CA 1
ATOM 4991 C C . ASN B 1 147 ? -2.045 27.891 19.609 1 98.31 147 ASN B C 1
ATOM 4993 O O . ASN B 1 147 ? -2.674 27.906 18.547 1 98.31 147 ASN B O 1
ATOM 4997 N N . MET B 1 148 ? -2.264 27.031 20.547 1 98.06 148 MET B N 1
ATOM 4998 C CA . MET B 1 148 ? -3.42 26.141 20.438 1 98.06 148 MET B CA 1
ATOM 4999 C C . MET B 1 148 ? -4.715 26.953 20.375 1 98.06 148 MET B C 1
ATOM 5001 O O . MET B 1 148 ? -5.605 26.625 19.578 1 98.06 148 MET B O 1
ATOM 5005 N N . LEU B 1 149 ? -4.824 28.016 21.141 1 97.12 149 LEU B N 1
ATOM 5006 C CA . LEU B 1 149 ? -6 28.875 21.203 1 97.12 149 LEU B CA 1
ATOM 5007 C C . LEU B 1 149 ? -6.168 29.641 19.891 1 97.12 149 LEU B C 1
ATOM 5009 O O . LEU B 1 149 ? -7.277 30.047 19.547 1 97.12 149 LEU B O 1
ATOM 5013 N N . PHE B 1 150 ? -5.098 29.859 19.266 1 97.94 150 PHE B N 1
ATOM 5014 C CA . PHE B 1 150 ? -5.102 30.625 18.031 1 97.94 150 PHE B CA 1
ATOM 5015 C C . PHE B 1 150 ? -5.84 29.875 16.922 1 97.94 150 PHE B C 1
ATOM 5017 O O . PHE B 1 150 ? -6.527 30.484 16.109 1 97.94 150 PHE B O 1
ATOM 5024 N N . LEU B 1 151 ? -5.75 28.594 16.891 1 96.69 151 LEU B N 1
ATOM 5025 C CA . LEU B 1 151 ? -6.188 27.781 15.766 1 96.69 151 LEU B CA 1
ATOM 5026 C C . LEU B 1 151 ? -7.703 27.844 15.617 1 96.69 151 LEU B C 1
ATOM 5028 O O . LEU B 1 151 ? -8.211 28.047 14.516 1 96.69 151 LEU B O 1
ATOM 5032 N N . PRO B 1 152 ? -8.469 27.703 16.688 1 94.38 152 PRO B N 1
ATOM 5033 C CA . PRO B 1 152 ? -9.914 27.828 16.516 1 94.38 152 PRO B CA 1
ATOM 5034 C C . PRO B 1 152 ? -10.344 29.203 16.016 1 94.38 152 PRO B C 1
ATOM 5036 O O . PRO B 1 152 ? -11.289 29.312 15.234 1 94.38 152 PRO B O 1
ATOM 5039 N N . ALA B 1 153 ? -9.703 30.234 16.531 1 96 153 ALA B N 1
ATOM 5040 C CA . ALA B 1 153 ? -10.008 31.578 16.062 1 96 153 ALA B CA 1
ATOM 5041 C C . ALA B 1 153 ? -9.695 31.719 14.57 1 96 153 ALA B C 1
ATOM 5043 O O . ALA B 1 153 ? -10.5 32.281 13.812 1 96 153 ALA B O 1
ATOM 5044 N N . PHE B 1 154 ? -8.539 31.219 14.195 1 96.38 154 PHE B N 1
ATOM 5045 C CA . PHE B 1 154 ? -8.094 31.203 12.805 1 96.38 154 PHE B CA 1
ATOM 5046 C C . PHE B 1 154 ? -9.102 30.469 11.922 1 96.38 154 PHE B C 1
ATOM 5048 O O . PHE B 1 154 ? -9.523 31 10.891 1 96.38 154 PHE B O 1
ATOM 5055 N N . ASP B 1 155 ? -9.516 29.328 12.359 1 94.12 155 ASP B N 1
ATOM 5056 C CA . ASP B 1 155 ? -10.453 28.484 11.625 1 94.12 155 ASP B CA 1
ATOM 5057 C C . ASP B 1 155 ? -11.812 29.156 11.484 1 94.12 155 ASP B C 1
ATOM 5059 O O . ASP B 1 155 ? -12.398 29.156 10.398 1 94.12 155 ASP B O 1
ATOM 5063 N N . LEU B 1 156 ? -12.289 29.672 12.531 1 93.62 156 LEU B N 1
ATOM 5064 C CA . LEU B 1 156 ? -13.617 30.266 12.547 1 93.62 156 LEU B CA 1
ATOM 5065 C C . LEU B 1 156 ? -13.68 31.469 11.617 1 93.62 156 LEU B C 1
ATOM 5067 O O . LEU B 1 156 ? -14.602 31.594 10.812 1 93.62 156 LEU B O 1
ATOM 5071 N N . ILE B 1 157 ? -12.766 32.312 11.75 1 96.12 157 ILE B N 1
ATOM 5072 C CA . ILE B 1 157 ? -12.766 33.531 10.977 1 96.12 157 ILE B CA 1
ATOM 5073 C C . ILE B 1 157 ? -12.633 33.219 9.492 1 96.12 157 ILE B C 1
ATOM 5075 O O . ILE B 1 157 ? -13.359 33.781 8.664 1 96.12 157 ILE B O 1
ATOM 5079 N N . LEU B 1 158 ? -11.75 32.344 9.141 1 95.75 158 LEU B N 1
ATOM 5080 C CA . LEU B 1 158 ? -11.555 32 7.73 1 95.75 158 LEU B CA 1
ATOM 5081 C C . LEU B 1 158 ? -12.742 31.219 7.195 1 95.75 158 LEU B C 1
ATOM 5083 O O . LEU B 1 158 ? -13.117 31.359 6.027 1 95.75 158 LEU B O 1
ATOM 5087 N N . SER B 1 159 ? -13.305 30.391 8.008 1 93.75 159 SER B N 1
ATOM 5088 C CA . SER B 1 159 ? -14.516 29.688 7.598 1 93.75 159 SER B CA 1
ATOM 5089 C C . SER B 1 159 ? -15.641 30.672 7.289 1 93.75 159 SER B C 1
ATOM 5091 O O . SER B 1 159 ? -16.391 30.5 6.32 1 93.75 159 SER B O 1
ATOM 5093 N N . ASN B 1 160 ? -15.766 31.641 8.141 1 93.94 160 ASN B N 1
ATOM 5094 C CA . ASN B 1 160 ? -16.766 32.688 7.898 1 93.94 160 ASN B CA 1
ATOM 5095 C C . ASN B 1 160 ? -16.469 33.438 6.605 1 93.94 160 ASN B C 1
ATOM 5097 O O . ASN B 1 160 ? -17.391 33.781 5.863 1 93.94 160 ASN B O 1
ATOM 5101 N N . SER B 1 161 ? -15.219 33.719 6.41 1 94.56 161 SER B N 1
ATOM 5102 C CA . SER B 1 161 ? -14.828 34.375 5.168 1 94.56 161 SER B CA 1
ATOM 5103 C C . SER B 1 161 ? -15.227 33.531 3.953 1 94.56 161 SER B C 1
ATOM 5105 O O . SER B 1 161 ? -15.633 34.094 2.928 1 94.56 161 SER B O 1
ATOM 5107 N N . GLN B 1 162 ? -15.016 32.281 4.008 1 93.38 162 GLN B N 1
ATOM 5108 C CA . GLN B 1 162 ? -15.398 31.375 2.928 1 93.38 162 GLN B CA 1
ATOM 5109 C C . GLN B 1 162 ? -16.922 31.375 2.727 1 93.38 162 GLN B C 1
ATOM 5111 O O . GLN B 1 162 ? -17.391 31.438 1.594 1 93.38 162 GLN B O 1
ATOM 5116 N N . ARG B 1 163 ? -17.672 31.328 3.791 1 92.31 163 ARG B N 1
ATOM 5117 C CA . ARG B 1 163 ? -19.141 31.328 3.734 1 92.31 163 ARG B CA 1
ATOM 5118 C C . ARG B 1 163 ? -19.656 32.625 3.111 1 92.31 163 ARG B C 1
ATOM 5120 O O . ARG B 1 163 ? -20.688 32.625 2.432 1 92.31 163 ARG B O 1
ATOM 5127 N N . GLN B 1 164 ? -18.906 33.656 3.309 1 93.94 164 GLN B N 1
ATOM 5128 C CA . GLN B 1 164 ? -19.266 34.938 2.764 1 93.94 164 GLN B CA 1
ATOM 5129 C C . GLN B 1 164 ? -18.828 35.062 1.306 1 93.94 164 GLN B C 1
ATOM 5131 O O . GLN B 1 164 ? -19.109 36.094 0.652 1 93.94 164 GLN B O 1
ATOM 5136 N N . GLY B 1 165 ? -18.109 34.062 0.826 1 93.38 165 GLY B N 1
ATOM 5137 C CA . GLY B 1 165 ? -17.703 34.031 -0.57 1 93.38 165 GLY B CA 1
ATOM 5138 C C . GLY B 1 165 ? -16.422 34.844 -0.826 1 93.38 165 GLY B C 1
ATOM 5139 O O . GLY B 1 165 ? -16.078 35.094 -1.978 1 93.38 165 GLY B O 1
ATOM 5140 N N . ARG B 1 166 ? -15.758 35.188 0.277 1 93.44 166 ARG B N 1
ATOM 5141 C CA . ARG B 1 166 ? -14.539 35.969 0.136 1 93.44 166 ARG B CA 1
ATOM 5142 C C . ARG B 1 166 ? -13.352 35.094 -0.242 1 93.44 166 ARG B C 1
ATOM 5144 O O . ARG B 1 166 ? -12.391 35.562 -0.856 1 93.44 166 ARG B O 1
ATOM 5151 N N . ILE B 1 167 ? -13.383 33.875 0.121 1 94.25 167 ILE B N 1
ATOM 5152 C CA . ILE B 1 167 ? -12.391 32.875 -0.282 1 94.25 167 ILE B CA 1
ATOM 5153 C C . ILE B 1 167 ? -13.094 31.594 -0.745 1 94.25 167 ILE B C 1
ATOM 5155 O O . ILE B 1 167 ? -14.258 31.375 -0.423 1 94.25 167 ILE B O 1
ATOM 5159 N N . SER B 1 168 ? -12.422 30.781 -1.51 1 90.56 168 SER B N 1
ATOM 5160 C CA . SER B 1 168 ? -13.078 29.672 -2.209 1 90.56 168 SER B CA 1
ATOM 5161 C C . SER B 1 168 ? -13.023 28.391 -1.389 1 90.56 168 SER B C 1
ATOM 5163 O O . SER B 1 168 ? -13.812 27.484 -1.608 1 90.56 168 SER B O 1
ATOM 5165 N N . PHE B 1 169 ? -12.125 28.344 -0.47 1 89.44 169 PHE B N 1
ATOM 5166 C CA . PHE B 1 169 ? -11.891 27.047 0.167 1 89.44 169 PHE B CA 1
ATOM 5167 C C . PHE B 1 169 ? -11.352 27.234 1.581 1 89.44 169 PHE B C 1
ATOM 5169 O O . PHE B 1 169 ? -10.602 28.172 1.848 1 89.44 169 PHE B O 1
ATOM 5176 N N . MET B 1 170 ? -11.82 26.391 2.473 1 89.25 170 MET B N 1
ATOM 5177 C CA . MET B 1 170 ? -11.305 26.391 3.838 1 89.25 170 MET B CA 1
ATOM 5178 C C . MET B 1 170 ? -11.484 25.016 4.484 1 89.25 170 MET B C 1
ATOM 5180 O O . MET B 1 170 ? -12.438 24.297 4.18 1 89.25 170 MET B O 1
ATOM 5184 N N . MET B 1 171 ? -10.422 24.625 5.293 1 85.38 171 MET B N 1
ATOM 5185 C CA . MET B 1 171 ? -10.484 23.438 6.141 1 85.38 171 MET B CA 1
ATOM 5186 C C . MET B 1 171 ? -10.109 23.781 7.582 1 85.38 171 MET B C 1
ATOM 5188 O O . MET B 1 171 ? -9.211 24.594 7.82 1 85.38 171 MET B O 1
ATOM 5192 N N . THR B 1 172 ? -10.781 23.094 8.484 1 84.38 172 THR B N 1
ATOM 5193 C CA . THR B 1 172 ? -10.539 23.406 9.891 1 84.38 172 THR B CA 1
ATOM 5194 C C . THR B 1 172 ? -9.68 22.328 10.547 1 84.38 172 THR B C 1
ATOM 5196 O O . THR B 1 172 ? -9.578 21.203 10.039 1 84.38 172 THR B O 1
ATOM 5199 N N . SER B 1 173 ? -9.039 22.688 11.578 1 88.38 173 SER B N 1
ATOM 5200 C CA . SER B 1 173 ? -8.242 21.766 12.391 1 88.38 173 SER B CA 1
ATOM 5201 C C . SER B 1 173 ? -8.875 21.562 13.766 1 88.38 173 SER B C 1
ATOM 5203 O O . SER B 1 173 ? -8.219 21.078 14.688 1 88.38 173 SER B O 1
ATOM 5205 N N . ALA B 1 174 ? -10.117 21.844 13.875 1 85.31 174 ALA B N 1
ATOM 5206 C CA . ALA B 1 174 ? -10.805 21.812 15.164 1 85.31 174 ALA B CA 1
ATOM 5207 C C . ALA B 1 174 ? -10.727 20.422 15.789 1 85.31 174 ALA B C 1
ATOM 5209 O O . ALA B 1 174 ? -11.031 19.422 15.133 1 85.31 174 ALA B O 1
ATOM 5210 N N . GLY B 1 175 ? -10.289 20.391 17.016 1 87.5 175 GLY B N 1
ATOM 5211 C CA . GLY B 1 175 ? -10.188 19.141 17.75 1 87.5 175 GLY B CA 1
ATOM 5212 C C . GLY B 1 175 ? -8.797 18.516 17.688 1 87.5 175 GLY B C 1
ATOM 5213 O O . GLY B 1 175 ? -8.516 17.547 18.391 1 87.5 175 GLY B O 1
ATOM 5214 N N . GLU B 1 176 ? -7.941 19.062 16.891 1 92.69 176 GLU B N 1
ATOM 5215 C CA . GLU B 1 176 ? -6.621 18.484 16.688 1 92.69 176 GLU B CA 1
ATOM 5216 C C . GLU B 1 176 ? -5.516 19.453 17.078 1 92.69 176 GLU B C 1
ATOM 5218 O O . GLU B 1 176 ? -4.363 19.297 16.672 1 92.69 176 GLU B O 1
ATOM 5223 N N . GLU B 1 177 ? -5.82 20.5 17.875 1 96.19 177 GLU B N 1
ATOM 5224 C CA . GLU B 1 177 ? -4.891 21.578 18.203 1 96.19 177 GLU B CA 1
ATOM 5225 C C . GLU B 1 177 ? -3.658 21.047 18.938 1 96.19 177 GLU B C 1
ATOM 5227 O O . GLU B 1 177 ? -2.535 21.469 18.656 1 96.19 177 GLU B O 1
ATOM 5232 N N . ALA B 1 178 ? -3.893 20.078 19.812 1 97 178 ALA B N 1
ATOM 5233 C CA . ALA B 1 178 ? -2.791 19.531 20.594 1 97 178 ALA B CA 1
ATOM 5234 C C . ALA B 1 178 ? -1.822 18.75 19.703 1 97 178 ALA B C 1
ATOM 5236 O O . ALA B 1 178 ? -0.605 18.828 19.891 1 97 178 ALA B O 1
ATOM 5237 N N . GLY B 1 179 ? -2.373 17.984 18.812 1 97.19 179 GLY B N 1
ATOM 5238 C CA . GLY B 1 179 ? -1.53 17.234 17.891 1 97.19 179 GLY B CA 1
ATOM 5239 C C . GLY B 1 179 ? -0.67 18.125 17.016 1 97.19 179 GLY B C 1
ATOM 5240 O O . GLY B 1 179 ? 0.511 17.844 16.812 1 97.19 179 GLY B O 1
ATOM 5241 N N . ILE B 1 180 ? -1.254 19.156 16.516 1 97.62 180 ILE B N 1
ATOM 5242 C CA . ILE B 1 180 ? -0.592 20.047 15.57 1 97.62 180 ILE B CA 1
ATOM 5243 C C . ILE B 1 180 ? 0.474 20.875 16.297 1 97.62 180 ILE B C 1
ATOM 5245 O O . ILE B 1 180 ? 1.649 20.844 15.914 1 97.62 180 ILE B O 1
ATOM 5249 N N . ILE B 1 181 ? 0.135 21.547 17.344 1 98.5 181 ILE B N 1
ATOM 5250 C CA . ILE B 1 181 ? 1.062 22.438 18.031 1 98.5 181 ILE B CA 1
ATOM 5251 C C . ILE B 1 181 ? 2.068 21.625 18.844 1 98.5 181 ILE B C 1
ATOM 5253 O O . ILE B 1 181 ? 3.242 22 18.938 1 98.5 181 ILE B O 1
ATOM 5257 N N . GLY B 1 182 ? 1.588 20.516 19.453 1 98.38 182 GLY B N 1
ATOM 5258 C CA . GLY B 1 182 ? 2.498 19.625 20.156 1 98.38 182 GLY B CA 1
ATOM 5259 C C . GLY B 1 182 ? 3.615 19.094 19.281 1 98.38 182 GLY B C 1
ATOM 5260 O O . GLY B 1 182 ? 4.781 19.094 19.688 1 98.38 182 GLY B O 1
ATOM 5261 N N . SER B 1 183 ? 3.285 18.625 18.125 1 98.56 183 SER B N 1
ATOM 5262 C CA . SER B 1 183 ? 4.301 18.125 17.203 1 98.56 183 SER B CA 1
ATOM 5263 C C . SER B 1 183 ? 5.223 19.234 16.719 1 98.56 183 SER B C 1
ATOM 5265 O O . SER B 1 183 ? 6.445 19.078 16.703 1 98.56 183 SER B O 1
ATOM 5267 N N . ALA B 1 184 ? 4.688 20.391 16.406 1 98.56 184 ALA B N 1
ATOM 5268 C CA . ALA B 1 184 ? 5.477 21.531 15.938 1 98.56 184 ALA B CA 1
ATOM 5269 C C . ALA B 1 184 ? 6.492 21.953 17 1 98.56 184 ALA B C 1
ATOM 5271 O O . ALA B 1 184 ? 7.637 22.281 16.672 1 98.56 184 ALA B O 1
ATOM 5272 N N . SER B 1 185 ? 6.094 21.938 18.219 1 98.19 185 SER B N 1
ATOM 5273 C CA . SER B 1 185 ? 6.922 22.438 19.312 1 98.19 185 SER B CA 1
ATOM 5274 C C . SER B 1 185 ? 8.117 21.516 19.562 1 98.19 185 SER B C 1
ATOM 5276 O O . SER B 1 185 ? 9.078 21.922 20.219 1 98.19 185 SER B O 1
ATOM 5278 N N . ALA B 1 186 ? 8.023 20.312 19.062 1 98.06 186 ALA B N 1
ATOM 5279 C CA . ALA B 1 186 ? 9.094 19.344 19.281 1 98.06 186 ALA B CA 1
ATOM 5280 C C . ALA B 1 186 ? 10.016 19.25 18.062 1 98.06 186 ALA B C 1
ATOM 5282 O O . ALA B 1 186 ? 11.07 18.609 18.125 1 98.06 186 ALA B O 1
ATOM 5283 N N . LEU B 1 187 ? 9.664 19.859 16.953 1 98.12 187 LEU B N 1
ATOM 5284 C CA . LEU B 1 187 ? 10.453 19.828 15.727 1 98.12 187 LEU B CA 1
ATOM 5285 C C . LEU B 1 187 ? 11.422 21 15.672 1 98.12 187 LEU B C 1
ATOM 5287 O O . LEU B 1 187 ? 11.172 22.031 16.281 1 98.12 187 LEU B O 1
ATOM 5291 N N . GLY B 1 188 ? 12.508 20.844 14.969 1 97.06 188 GLY B N 1
ATOM 5292 C CA . GLY B 1 188 ? 13.438 21.938 14.727 1 97.06 188 GLY B CA 1
ATOM 5293 C C . GLY B 1 188 ? 13.016 22.844 13.586 1 97.06 188 GLY B C 1
ATOM 5294 O O . GLY B 1 188 ? 12.219 22.453 12.734 1 97.06 188 GLY B O 1
ATOM 5295 N N . PRO B 1 189 ? 13.562 24.031 13.578 1 96.25 189 PRO B N 1
ATOM 5296 C CA . PRO B 1 189 ? 13.195 24.984 12.531 1 96.25 189 PRO B CA 1
ATOM 5297 C C . PRO B 1 189 ? 13.68 24.562 11.141 1 96.25 189 PRO B C 1
ATOM 5299 O O . PRO B 1 189 ? 13.156 25.031 10.133 1 96.25 189 PRO B O 1
ATOM 5302 N N . ASP B 1 190 ? 14.617 23.609 11.133 1 97.31 190 ASP B N 1
ATOM 5303 C CA . ASP B 1 190 ? 15.203 23.219 9.852 1 97.31 190 ASP B CA 1
ATOM 5304 C C . ASP B 1 190 ? 14.633 21.891 9.375 1 97.31 190 ASP B C 1
ATOM 5306 O O . ASP B 1 190 ? 14.945 21.438 8.273 1 97.31 190 ASP B O 1
ATOM 5310 N N . ASP B 1 191 ? 13.844 21.281 10.203 1 98.62 191 ASP B N 1
ATOM 5311 C CA . ASP B 1 191 ? 13.164 20.078 9.727 1 98.62 191 ASP B CA 1
ATOM 5312 C C . ASP B 1 191 ? 12.227 20.406 8.57 1 98.62 191 ASP B C 1
ATOM 5314 O O . ASP B 1 191 ? 11.555 21.438 8.578 1 98.62 191 ASP B O 1
ATOM 5318 N N . GLU B 1 192 ? 12.219 19.578 7.551 1 98.62 192 GLU B N 1
ATOM 5319 C CA . GLU B 1 192 ? 11.352 19.781 6.398 1 98.62 192 GLU B CA 1
ATOM 5320 C C . GLU B 1 192 ? 9.953 19.219 6.656 1 98.62 192 GLU B C 1
ATOM 5322 O O . GLU B 1 192 ? 9.805 18.078 7.07 1 98.62 192 GLU B O 1
ATOM 5327 N N . VAL B 1 193 ? 8.953 20.047 6.375 1 98.44 193 VAL B N 1
ATOM 5328 C CA . VAL B 1 193 ? 7.602 19.656 6.773 1 98.44 193 VAL B CA 1
ATOM 5329 C C . VAL B 1 193 ? 6.711 19.531 5.539 1 98.44 193 VAL B C 1
ATOM 5331 O O . VAL B 1 193 ? 6.617 20.453 4.734 1 98.44 193 VAL B O 1
ATOM 5334 N N . PHE B 1 194 ? 6.125 18.344 5.352 1 98.38 194 PHE B N 1
ATOM 5335 C CA . PHE B 1 194 ? 5.102 18.062 4.355 1 98.38 194 PHE B CA 1
ATOM 5336 C C . PHE B 1 194 ? 3.746 17.844 5.023 1 98.38 194 PHE B C 1
ATOM 5338 O O . PHE B 1 194 ? 3.561 16.891 5.773 1 98.38 194 PHE B O 1
ATOM 5345 N N . THR B 1 195 ? 2.824 18.719 4.707 1 96.81 195 THR B N 1
ATOM 5346 C CA . THR B 1 195 ? 1.542 18.672 5.398 1 96.81 195 THR B CA 1
ATOM 5347 C C . THR B 1 195 ? 0.418 18.297 4.434 1 96.81 195 THR B C 1
ATOM 5349 O O . THR B 1 195 ? 0.641 18.188 3.225 1 96.81 195 THR B O 1
ATOM 5352 N N . GLN B 1 196 ? -0.708 17.969 4.895 1 92.38 196 GLN B N 1
ATOM 5353 C CA . GLN B 1 196 ? -1.917 17.781 4.102 1 92.38 196 GLN B CA 1
ATOM 5354 C C . GLN B 1 196 ? -2.705 19.094 4 1 92.38 196 GLN B C 1
ATOM 5356 O O . GLN B 1 196 ? -2.783 19.688 2.928 1 92.38 196 GLN B O 1
ATOM 5361 N N . TYR B 1 197 ? -3.414 19.656 4.863 1 87.38 197 TYR B N 1
ATOM 5362 C CA . TYR B 1 197 ? -4.062 20.953 4.777 1 87.38 197 TYR B CA 1
ATOM 5363 C C . TYR B 1 197 ? -4.645 21.359 6.125 1 87.38 197 TYR B C 1
ATOM 5365 O O . TYR B 1 197 ? -5.293 22.406 6.238 1 87.38 197 TYR B O 1
ATOM 5373 N N . ARG B 1 198 ? -4.371 20.594 7.078 1 89.75 198 ARG B N 1
ATOM 5374 C CA . ARG B 1 198 ? -4.934 20.938 8.383 1 89.75 198 ARG B CA 1
ATOM 5375 C C . ARG B 1 198 ? -3.846 21.422 9.336 1 89.75 198 ARG B C 1
ATOM 5377 O O . ARG B 1 198 ? -4.137 21.828 10.461 1 89.75 198 ARG B O 1
ATOM 5384 N N . GLU B 1 199 ? -2.621 21.406 8.945 1 94.94 199 GLU B N 1
ATOM 5385 C CA . GLU B 1 199 ? -1.51 21.609 9.867 1 94.94 199 GLU B CA 1
ATOM 5386 C C . GLU B 1 199 ? -0.924 23.016 9.742 1 94.94 199 GLU B C 1
ATOM 5388 O O . GLU B 1 199 ? 0.285 23.203 9.891 1 94.94 199 GLU B O 1
ATOM 5393 N N . SER B 1 200 ? -1.799 24.016 9.453 1 95.44 200 SER B N 1
ATOM 5394 C CA . SER B 1 200 ? -1.341 25.391 9.375 1 95.44 200 SER B CA 1
ATOM 5395 C C . SER B 1 200 ? -0.673 25.828 10.672 1 95.44 200 SER B C 1
ATOM 5397 O O . SER B 1 200 ? 0.174 26.719 10.672 1 95.44 200 SER B O 1
ATOM 5399 N N . GLY B 1 201 ? -1.065 25.156 11.781 1 97.25 201 GLY B N 1
ATOM 5400 C CA . GLY B 1 201 ? -0.495 25.469 13.086 1 97.25 201 GLY B CA 1
ATOM 5401 C C . GLY B 1 201 ? 1.012 25.297 13.133 1 97.25 201 GLY B C 1
ATOM 5402 O O . GLY B 1 201 ? 1.691 25.953 13.922 1 97.25 201 GLY B O 1
ATOM 5403 N N . VAL B 1 202 ? 1.566 24.422 12.32 1 97.94 202 VAL B N 1
ATOM 5404 C CA . VAL B 1 202 ? 3.012 24.234 12.258 1 97.94 202 VAL B CA 1
ATOM 5405 C C . VAL B 1 202 ? 3.676 25.5 11.719 1 97.94 202 VAL B C 1
ATOM 5407 O O . VAL B 1 202 ? 4.707 25.938 12.227 1 97.94 202 VAL B O 1
ATOM 5410 N N . LEU B 1 203 ? 3.07 26.016 10.711 1 96.75 203 LEU B N 1
ATOM 5411 C CA . LEU B 1 203 ? 3.584 27.234 10.094 1 96.75 203 LEU B CA 1
ATOM 5412 C C . LEU B 1 203 ? 3.504 28.406 11.062 1 96.75 203 LEU B C 1
ATOM 5414 O O . LEU B 1 203 ? 4.441 29.203 11.156 1 96.75 203 LEU B O 1
ATOM 5418 N N . ILE B 1 204 ? 2.426 28.5 11.773 1 97.19 204 ILE B N 1
ATOM 5419 C CA . ILE B 1 204 ? 2.217 29.562 12.758 1 97.19 204 ILE B CA 1
ATOM 5420 C C . ILE B 1 204 ? 3.244 29.422 13.883 1 97.19 204 ILE B C 1
ATOM 5422 O O . ILE B 1 204 ? 3.852 30.422 14.297 1 97.19 204 ILE B O 1
ATOM 5426 N N . TRP B 1 205 ? 3.42 28.234 14.312 1 98.12 205 TRP B N 1
ATOM 5427 C CA . TRP B 1 205 ? 4.391 27.969 15.367 1 98.12 205 TRP B CA 1
ATOM 5428 C C . TRP B 1 205 ? 5.789 28.422 14.953 1 98.12 205 TRP B C 1
ATOM 5430 O O . TRP B 1 205 ? 6.547 28.953 15.773 1 98.12 205 TRP B O 1
ATOM 5440 N N . ARG B 1 206 ? 6.09 28.266 13.656 1 97.69 206 ARG B N 1
ATOM 5441 C CA . ARG B 1 206 ? 7.422 28.594 13.148 1 97.69 206 ARG B CA 1
ATOM 5442 C C . ARG B 1 206 ? 7.562 30.078 12.883 1 97.69 206 ARG B C 1
ATOM 5444 O O . ARG B 1 206 ? 8.609 30.531 12.414 1 97.69 206 ARG B O 1
ATOM 5451 N N . GLY B 1 207 ? 6.512 30.812 13.055 1 96.69 207 GLY B N 1
ATOM 5452 C CA . GLY B 1 207 ? 6.617 32.281 13.039 1 96.69 207 GLY B CA 1
ATOM 5453 C C . GLY B 1 207 ? 6.289 32.875 11.68 1 96.69 207 GLY B C 1
ATOM 5454 O O . GLY B 1 207 ? 6.633 34.031 11.414 1 96.69 207 GLY B O 1
ATOM 5455 N N . CYS B 1 208 ? 5.668 32.125 10.852 1 96.69 208 CYS B N 1
ATOM 5456 C CA . CYS B 1 208 ? 5.211 32.719 9.602 1 96.69 208 CYS B CA 1
ATOM 5457 C C . CYS B 1 208 ? 4.234 33.844 9.867 1 96.69 208 CYS B C 1
ATOM 5459 O O . CYS B 1 208 ? 3.346 33.75 10.711 1 96.69 208 CYS B O 1
ATOM 5461 N N . SER B 1 209 ? 4.414 34.938 9.148 1 96.62 209 SER B N 1
ATOM 5462 C CA . SER B 1 209 ? 3.551 36.094 9.391 1 96.62 209 SER B CA 1
ATOM 5463 C C . SER B 1 209 ? 2.135 35.844 8.883 1 96.62 209 SER B C 1
ATOM 5465 O O . SER B 1 209 ? 1.948 35.156 7.852 1 96.62 209 SER B O 1
ATOM 5467 N N . LEU B 1 210 ? 1.199 36.344 9.602 1 97.69 210 LEU B N 1
ATOM 5468 C CA . LEU B 1 210 ? -0.19 36.219 9.18 1 97.69 210 LEU B CA 1
ATOM 5469 C C . LEU B 1 210 ? -0.429 36.969 7.871 1 97.69 210 LEU B C 1
ATOM 5471 O O . LEU B 1 210 ? -1.299 36.594 7.082 1 97.69 210 LEU B O 1
ATOM 5475 N N . ASP B 1 211 ? 0.363 38 7.637 1 97.38 211 ASP B N 1
ATOM 5476 C CA . ASP B 1 211 ? 0.251 38.719 6.371 1 97.38 211 ASP B CA 1
ATOM 5477 C C . ASP B 1 211 ? 0.583 37.812 5.195 1 97.38 211 ASP B C 1
ATOM 5479 O O . ASP B 1 211 ? -0.12 37.812 4.18 1 97.38 211 ASP B O 1
ATOM 5483 N N . GLU B 1 212 ? 1.648 37.094 5.367 1 96.62 212 GLU B N 1
ATOM 5484 C CA . GLU B 1 212 ? 2.023 36.156 4.336 1 96.62 212 GLU B CA 1
ATOM 5485 C C . GLU B 1 212 ? 0.948 35.094 4.152 1 96.62 212 GLU B C 1
ATOM 5487 O O . GLU B 1 212 ? 0.61 34.719 3.025 1 96.62 212 GLU B O 1
ATOM 5492 N N . MET B 1 213 ? 0.422 34.594 5.191 1 97.5 213 MET B N 1
ATOM 5493 C CA . MET B 1 213 ? -0.599 33.562 5.137 1 97.5 213 MET B CA 1
ATOM 5494 C C . MET B 1 213 ? -1.879 34.094 4.496 1 97.5 213 MET B C 1
ATOM 5496 O O . MET B 1 213 ? -2.477 33.406 3.652 1 97.5 213 MET B O 1
ATOM 5500 N N . MET B 1 214 ? -2.262 35.312 4.871 1 98.06 214 MET B N 1
ATOM 5501 C CA . MET B 1 214 ? -3.49 35.875 4.312 1 98.06 214 MET B CA 1
ATOM 5502 C C . MET B 1 214 ? -3.303 36.25 2.846 1 98.06 214 MET B C 1
ATOM 5504 O O . MET B 1 214 ? -4.246 36.156 2.057 1 98.06 214 MET B O 1
ATOM 5508 N N . ALA B 1 215 ? -2.072 36.656 2.51 1 97.56 215 ALA B N 1
ATOM 5509 C CA . ALA B 1 215 ? -1.798 36.875 1.093 1 97.56 215 ALA B CA 1
ATOM 5510 C C . ALA B 1 215 ? -2.088 35.625 0.275 1 97.56 215 ALA B C 1
ATOM 5512 O O . ALA B 1 215 ? -2.635 35.688 -0.828 1 97.56 215 ALA B O 1
ATOM 5513 N N . GLN B 1 216 ? -1.708 34.469 0.776 1 97.12 216 GLN B N 1
ATOM 5514 C CA . GLN B 1 216 ? -1.965 33.219 0.118 1 97.12 216 GLN B CA 1
ATOM 5515 C C . GLN B 1 216 ? -3.457 32.875 0.108 1 97.12 216 GLN B C 1
ATOM 5517 O O . GLN B 1 216 ? -4.004 32.469 -0.922 1 97.12 216 GLN B O 1
ATOM 5522 N N . VAL B 1 217 ? -4.16 33.062 1.208 1 97.5 217 VAL B N 1
ATOM 5523 C CA . VAL B 1 217 ? -5.562 32.688 1.354 1 97.5 217 VAL B CA 1
ATOM 5524 C C . VAL B 1 217 ? -6.422 33.531 0.416 1 97.5 217 VAL B C 1
ATOM 5526 O O . VAL B 1 217 ? -7.344 33.031 -0.222 1 97.5 217 VAL B O 1
ATOM 5529 N N . PHE B 1 218 ? -6.062 34.781 0.287 1 97.12 218 PHE B N 1
ATOM 5530 C CA . PHE B 1 218 ? -6.879 35.719 -0.495 1 97.12 218 PHE B CA 1
ATOM 5531 C C . PHE B 1 218 ? -6.32 35.875 -1.904 1 97.12 218 PHE B C 1
ATOM 5533 O O . PHE B 1 218 ? -6.883 36.594 -2.723 1 97.12 218 PHE B O 1
ATOM 5540 N N . GLY B 1 219 ? -5.227 35.219 -2.236 1 96 219 GLY B N 1
ATOM 5541 C CA . GLY B 1 219 ? -4.672 35.188 -3.58 1 96 219 GLY B CA 1
ATOM 5542 C C . GLY B 1 219 ? -4.207 36.562 -4.047 1 96 219 GLY B C 1
ATOM 5543 O O . GLY B 1 219 ? -4.598 37.031 -5.117 1 96 219 GLY B O 1
ATOM 5544 N N . THR B 1 220 ? -3.381 37.25 -3.264 1 96.69 220 THR B N 1
ATOM 5545 C CA . THR B 1 220 ? -2.93 38.594 -3.609 1 96.69 220 THR B CA 1
ATOM 5546 C C . THR B 1 220 ? -1.564 38.531 -4.289 1 96.69 220 THR B C 1
ATOM 5548 O O . THR B 1 220 ? -0.947 37.469 -4.387 1 96.69 220 THR B O 1
ATOM 5551 N N . GLU B 1 221 ? -1.078 39.656 -4.727 1 95.25 221 GLU B N 1
ATOM 5552 C CA . GLU B 1 221 ? 0.207 39.781 -5.41 1 95.25 221 GLU B CA 1
ATOM 5553 C C . GLU B 1 221 ? 1.362 39.438 -4.473 1 95.25 221 GLU B C 1
ATOM 5555 O O . GLU B 1 221 ? 2.471 39.125 -4.922 1 95.25 221 GLU B O 1
ATOM 5560 N N . ASP B 1 222 ? 1.124 39.406 -3.166 1 95 222 ASP B N 1
ATOM 5561 C CA . ASP B 1 222 ? 2.172 39.125 -2.182 1 95 222 ASP B CA 1
ATOM 5562 C C . ASP B 1 222 ? 2.273 37.625 -1.877 1 95 222 ASP B C 1
ATOM 5564 O O . ASP B 1 222 ? 3.143 37.219 -1.113 1 95 222 ASP B O 1
ATOM 5568 N N . ASP B 1 223 ? 1.413 36.844 -2.453 1 95.06 223 ASP B N 1
ATOM 5569 C CA . ASP B 1 223 ? 1.466 35.375 -2.281 1 95.06 223 ASP B CA 1
ATOM 5570 C C . ASP B 1 223 ? 2.713 34.812 -2.939 1 95.06 223 ASP B C 1
ATOM 5572 O O . ASP B 1 223 ? 2.945 35 -4.133 1 95.06 223 ASP B O 1
ATOM 5576 N N . VAL B 1 224 ? 3.457 34.094 -2.227 1 89.38 224 VAL B N 1
ATOM 5577 C CA . VAL B 1 224 ? 4.727 33.531 -2.691 1 89.38 224 VAL B CA 1
ATOM 5578 C C . VAL B 1 224 ? 4.484 32.594 -3.859 1 89.38 224 VAL B C 1
ATOM 5580 O O . VAL B 1 224 ? 5.344 32.438 -4.727 1 89.38 224 VAL B O 1
ATOM 5583 N N . CYS B 1 225 ? 3.289 32.031 -3.939 1 88.94 225 CYS B N 1
ATOM 5584 C CA . CYS B 1 225 ? 2.977 31.094 -5.012 1 88.94 225 CYS B CA 1
ATOM 5585 C C . CYS B 1 225 ? 2.223 31.781 -6.141 1 88.94 225 CYS B C 1
ATOM 5587 O O . CYS B 1 225 ? 1.729 31.125 -7.059 1 88.94 225 CYS B O 1
ATOM 5589 N N . GLY B 1 226 ? 2.066 33.094 -6.129 1 90.12 226 GLY B N 1
ATOM 5590 C CA . GLY B 1 226 ? 1.471 33.875 -7.211 1 90.12 226 GLY B CA 1
ATOM 5591 C C . GLY B 1 226 ? -0.033 33.688 -7.309 1 90.12 226 GLY B C 1
ATOM 5592 O O . GLY B 1 226 ? -0.61 33.812 -8.391 1 90.12 226 GLY B O 1
ATOM 5593 N N . ALA B 1 227 ? -0.658 33.219 -6.223 1 93.19 227 ALA B N 1
ATOM 5594 C CA . ALA B 1 227 ? -2.102 33.031 -6.133 1 93.19 227 ALA B CA 1
ATOM 5595 C C . ALA B 1 227 ? -2.555 31.875 -7.012 1 93.19 227 ALA B C 1
ATOM 5597 O O . ALA B 1 227 ? -3.646 31.906 -7.582 1 93.19 227 ALA B O 1
ATOM 5598 N N . ARG B 1 228 ? -1.73 30.969 -7.172 1 91.5 228 ARG B N 1
ATOM 5599 C CA . ARG B 1 228 ? -2.027 29.875 -8.086 1 91.5 228 ARG B CA 1
ATOM 5600 C C . ARG B 1 228 ? -2.443 28.625 -7.32 1 91.5 228 ARG B C 1
ATOM 5602 O O . ARG B 1 228 ? -2.777 27.594 -7.922 1 91.5 228 ARG B O 1
ATOM 5609 N N . GLN B 1 229 ? -2.414 28.641 -6.02 1 91.44 229 GLN B N 1
ATOM 5610 C CA . GLN B 1 229 ? -2.824 27.531 -5.16 1 91.44 229 GLN B CA 1
ATOM 5611 C C . GLN B 1 229 ? -4.16 27.828 -4.484 1 91.44 229 GLN B C 1
ATOM 5613 O O . GLN B 1 229 ? -4.527 28.984 -4.301 1 91.44 229 GLN B O 1
ATOM 5618 N N . MET B 1 230 ? -4.859 26.812 -4.152 1 92.94 230 MET B N 1
ATOM 5619 C CA . MET B 1 230 ? -6.098 26.984 -3.396 1 92.94 230 MET B CA 1
ATOM 5620 C C . MET B 1 230 ? -5.82 27.594 -2.021 1 92.94 230 MET B C 1
ATOM 5622 O O . MET B 1 230 ? -4.75 27.375 -1.451 1 92.94 230 MET B O 1
ATOM 5626 N N . PRO B 1 231 ? -6.812 28.344 -1.499 1 94.06 231 PRO B N 1
ATOM 5627 C CA . PRO B 1 231 ? -6.621 28.875 -0.147 1 94.06 231 PRO B CA 1
ATOM 5628 C C . PRO B 1 231 ? -6.207 27.812 0.854 1 94.06 231 PRO B C 1
ATOM 5630 O O . PRO B 1 231 ? -6.699 26.672 0.792 1 94.06 231 PRO B O 1
ATOM 5633 N N . ILE B 1 232 ? -5.281 28.141 1.784 1 93.81 232 ILE B N 1
ATOM 5634 C CA . ILE B 1 232 ? -4.789 27.391 2.926 1 93.81 232 ILE B CA 1
ATOM 5635 C C . ILE B 1 232 ? -3.789 26.328 2.453 1 93.81 232 ILE B C 1
ATOM 5637 O O . ILE B 1 232 ? -3.387 25.453 3.225 1 93.81 232 ILE B O 1
ATOM 5641 N N . HIS B 1 233 ? -3.566 26.25 1.152 1 95.56 233 HIS B N 1
ATOM 5642 C CA . HIS B 1 233 ? -2.475 25.422 0.648 1 95.56 233 HIS B CA 1
ATOM 5643 C C . HIS B 1 233 ? -1.143 26.156 0.725 1 95.56 233 HIS B C 1
ATOM 5645 O O . HIS B 1 233 ? -0.52 26.438 -0.303 1 95.56 233 HIS B O 1
ATOM 5651 N N . PHE B 1 234 ? -0.683 26.359 1.863 1 95.69 234 PHE B N 1
ATOM 5652 C CA . PHE B 1 234 ? 0.46 27.203 2.197 1 95.69 234 PHE B CA 1
ATOM 5653 C C . PHE B 1 234 ? 1.761 26.562 1.729 1 95.69 234 PHE B C 1
ATOM 5655 O O . PHE B 1 234 ? 1.812 25.344 1.493 1 95.69 234 PHE B O 1
ATOM 5662 N N . GLY B 1 235 ? 2.752 27.328 1.579 1 94.69 235 GLY B N 1
ATOM 5663 C CA . GLY B 1 235 ? 4.152 26.984 1.377 1 94.69 235 GLY B CA 1
ATOM 5664 C C . GLY B 1 235 ? 5.102 28.094 1.784 1 94.69 235 GLY B C 1
ATOM 5665 O O . GLY B 1 235 ? 4.805 29.281 1.589 1 94.69 235 GLY B O 1
ATOM 5666 N N . SER B 1 236 ? 6.172 27.734 2.389 1 96.12 236 SER B N 1
ATOM 5667 C CA . SER B 1 236 ? 7.16 28.719 2.807 1 96.12 236 SER B CA 1
ATOM 5668 C C . SER B 1 236 ? 8.555 28.109 2.869 1 96.12 236 SER B C 1
ATOM 5670 O O . SER B 1 236 ? 8.844 27.281 3.736 1 96.12 236 SER B O 1
ATOM 5672 N N . ARG B 1 237 ? 9.406 28.562 2.014 1 95 237 ARG B N 1
ATOM 5673 C CA . ARG B 1 237 ? 10.781 28.078 2.002 1 95 237 ARG B CA 1
ATOM 5674 C C . ARG B 1 237 ? 11.508 28.484 3.279 1 95 237 ARG B C 1
ATOM 5676 O O . ARG B 1 237 ? 12.266 27.688 3.844 1 95 237 ARG B O 1
ATOM 5683 N N . ALA B 1 238 ? 11.25 29.672 3.742 1 96.25 238 ALA B N 1
ATOM 5684 C CA . ALA B 1 238 ? 11.914 30.219 4.922 1 96.25 238 ALA B CA 1
ATOM 5685 C C . ALA B 1 238 ? 11.602 29.391 6.164 1 96.25 238 ALA B C 1
ATOM 5687 O O . ALA B 1 238 ? 12.414 29.297 7.086 1 96.25 238 ALA B O 1
ATOM 5688 N N . HIS B 1 239 ? 10.461 28.703 6.145 1 97.69 239 HIS B N 1
ATOM 5689 C CA . HIS B 1 239 ? 10.016 27.953 7.316 1 97.69 239 HIS B CA 1
ATOM 5690 C C . HIS B 1 239 ? 10.047 26.453 7.059 1 97.69 239 HIS B C 1
ATOM 5692 O O . HIS B 1 239 ? 9.477 25.672 7.824 1 97.69 239 HIS B O 1
ATOM 5698 N N . LYS B 1 240 ? 10.664 26 5.906 1 97.81 240 LYS B N 1
ATOM 5699 C CA . LYS B 1 240 ? 10.805 24.609 5.527 1 97.81 240 LYS B CA 1
ATOM 5700 C C . LYS B 1 240 ? 9.445 23.906 5.508 1 97.81 240 LYS B C 1
ATOM 5702 O O . LYS B 1 240 ? 9.32 22.781 5.996 1 97.81 240 LYS B O 1
ATOM 5707 N N . PHE B 1 241 ? 8.477 24.656 5.066 1 97.75 241 PHE B N 1
ATOM 5708 C CA . PHE B 1 241 ? 7.105 24.188 4.902 1 97.75 241 PHE B CA 1
ATOM 5709 C C . PHE B 1 241 ? 6.762 24.031 3.426 1 97.75 241 PHE B C 1
ATOM 5711 O O . PHE B 1 241 ? 6.547 25.016 2.719 1 97.75 241 PHE B O 1
ATOM 5718 N N . HIS B 1 242 ? 6.691 22.766 2.971 1 96.88 242 HIS B N 1
ATOM 5719 C CA . HIS B 1 242 ? 6.488 22.5 1.553 1 96.88 242 HIS B CA 1
ATOM 5720 C C . HIS B 1 242 ? 5.043 22.734 1.145 1 96.88 242 HIS B C 1
ATOM 5722 O O . HIS B 1 242 ? 4.125 22.547 1.946 1 96.88 242 HIS B O 1
ATOM 5728 N N . PRO B 1 243 ? 4.863 23.172 -0.084 1 94.62 243 PRO B N 1
ATOM 5729 C CA . PRO B 1 243 ? 3.504 23.469 -0.539 1 94.62 243 PRO B CA 1
ATOM 5730 C C . PRO B 1 243 ? 2.564 22.266 -0.425 1 94.62 243 PRO B C 1
ATOM 5732 O O . PRO B 1 243 ? 2.971 21.141 -0.692 1 94.62 243 PRO B O 1
ATOM 5735 N N . VAL B 1 244 ? 1.384 22.562 -0.071 1 94.25 244 VAL B N 1
ATOM 5736 C CA . VAL B 1 244 ? 0.359 21.547 0.144 1 94.25 244 VAL B CA 1
ATOM 5737 C C . VAL B 1 244 ? -0.232 21.125 -1.196 1 94.25 244 VAL B C 1
ATOM 5739 O O . VAL B 1 244 ? -0.47 21.953 -2.074 1 94.25 244 VAL B O 1
ATOM 5742 N N . SER B 1 245 ? -0.307 19.828 -1.35 1 91.5 245 SER B N 1
ATOM 5743 C CA . SER B 1 245 ? -1.041 19.25 -2.471 1 91.5 245 SER B CA 1
ATOM 5744 C C . SER B 1 245 ? -2.408 18.734 -2.031 1 91.5 245 SER B C 1
ATOM 5746 O O . SER B 1 245 ? -2.521 18.031 -1.024 1 91.5 245 SER B O 1
ATOM 5748 N N . SER B 1 246 ? -3.395 19.016 -2.801 1 87.12 246 SER B N 1
ATOM 5749 C CA . SER B 1 246 ? -4.766 18.734 -2.395 1 87.12 246 SER B CA 1
ATOM 5750 C C . SER B 1 246 ? -5.059 17.234 -2.467 1 87.12 246 SER B C 1
ATOM 5752 O O . SER B 1 246 ? -5.738 16.688 -1.594 1 87.12 246 SER B O 1
ATOM 5754 N N . PRO B 1 247 ? -4.641 16.609 -3.553 1 86.5 247 PRO B N 1
ATOM 5755 C CA . PRO B 1 247 ? -4.988 15.188 -3.646 1 86.5 247 PRO B CA 1
ATOM 5756 C C . PRO B 1 247 ? -4.395 14.359 -2.508 1 86.5 247 PRO B C 1
ATOM 5758 O O . PRO B 1 247 ? -3.27 14.617 -2.074 1 86.5 247 PRO B O 1
ATOM 5761 N N . LEU B 1 248 ? -5.156 13.391 -2.131 1 86.94 248 LEU B N 1
ATOM 5762 C CA . LEU B 1 248 ? -4.80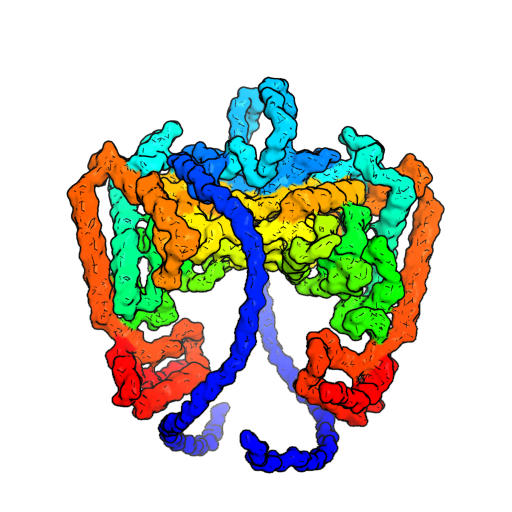9 12.594 -0.958 1 86.94 248 LEU B CA 1
ATOM 5763 C C . LEU B 1 248 ? -3.486 11.867 -1.164 1 86.94 248 LEU B C 1
ATOM 5765 O O . LEU B 1 248 ? -3.238 11.312 -2.238 1 86.94 248 LEU B O 1
ATOM 5769 N N . ALA B 1 249 ? -2.629 11.945 -0.161 1 93 249 ALA B N 1
ATOM 5770 C CA . ALA B 1 249 ? -1.439 11.125 0.039 1 93 249 ALA B CA 1
ATOM 5771 C C . ALA B 1 249 ? -0.312 11.547 -0.896 1 93 249 ALA B C 1
ATOM 5773 O O . ALA B 1 249 ? 0.782 10.984 -0.862 1 93 249 ALA B O 1
ATOM 5774 N N . THR B 1 250 ? -0.481 12.562 -1.759 1 94.12 250 THR B N 1
ATOM 5775 C CA . THR B 1 250 ? 0.534 13.023 -2.701 1 94.12 250 THR B CA 1
ATOM 5776 C C . THR B 1 250 ? 1.829 13.375 -1.975 1 94.12 250 THR B C 1
ATOM 5778 O O . THR B 1 250 ? 2.922 13.117 -2.484 1 94.12 250 THR B O 1
ATOM 5781 N N . GLN B 1 251 ? 1.742 13.922 -0.827 1 96.44 251 GLN B N 1
ATOM 5782 C CA . GLN B 1 251 ? 2.908 14.422 -0.105 1 96.44 251 GLN B CA 1
ATOM 5783 C C . GLN B 1 251 ? 3.738 13.273 0.46 1 96.44 251 GLN B C 1
ATOM 5785 O O . GLN B 1 251 ? 4.902 13.461 0.818 1 96.44 251 GLN B O 1
ATOM 5790 N N . ILE B 1 252 ? 3.184 12.07 0.563 1 97.12 252 ILE B N 1
ATOM 5791 C CA . ILE B 1 252 ? 3.863 10.977 1.259 1 97.12 252 ILE B CA 1
ATOM 5792 C C . ILE B 1 252 ? 5.07 10.523 0.442 1 97.12 252 ILE B C 1
ATOM 5794 O O . ILE B 1 252 ? 6.199 10.523 0.937 1 97.12 252 ILE B O 1
ATOM 5798 N N . PRO B 1 253 ? 4.895 10.156 -0.9 1 96.94 253 PRO B N 1
ATOM 5799 C CA . PRO B 1 253 ? 6.094 9.82 -1.673 1 96.94 253 PRO B CA 1
ATOM 5800 C C . PRO B 1 253 ? 7.035 11.008 -1.846 1 96.94 253 PRO B C 1
ATOM 5802 O O . PRO B 1 253 ? 8.25 10.828 -1.916 1 96.94 253 PRO B O 1
ATOM 5805 N N . GLN B 1 254 ? 6.523 12.227 -1.956 1 97.56 254 GLN B N 1
ATOM 5806 C CA . GLN B 1 254 ? 7.363 13.422 -2.053 1 97.56 254 GLN B CA 1
ATOM 5807 C C . GLN B 1 254 ? 8.25 13.57 -0.821 1 97.56 254 GLN B C 1
ATOM 5809 O O . GLN B 1 254 ? 9.445 13.859 -0.94 1 97.56 254 GLN B O 1
ATOM 5814 N N . ALA B 1 255 ? 7.633 13.367 0.335 1 98.5 255 ALA B N 1
ATOM 5815 C CA . ALA B 1 255 ? 8.375 13.461 1.59 1 98.5 255 ALA B CA 1
ATOM 5816 C C . ALA B 1 255 ? 9.469 12.398 1.658 1 98.5 255 ALA B C 1
ATOM 5818 O O . ALA B 1 255 ? 10.578 12.672 2.121 1 98.5 255 ALA B O 1
ATOM 5819 N N . ALA B 1 256 ? 9.133 11.18 1.239 1 97.62 256 ALA B N 1
ATOM 5820 C CA . ALA B 1 256 ? 10.141 10.117 1.193 1 97.62 256 ALA B CA 1
ATOM 5821 C C . ALA B 1 256 ? 11.328 10.523 0.321 1 97.62 256 ALA B C 1
ATOM 5823 O O . ALA B 1 256 ? 12.484 10.312 0.7 1 97.62 256 ALA B O 1
ATOM 5824 N N . GLY B 1 257 ? 11.008 11.07 -0.878 1 97.5 257 GLY B N 1
ATOM 5825 C CA . GLY B 1 257 ? 12.07 11.562 -1.743 1 97.5 257 GLY B CA 1
ATOM 5826 C C . GLY B 1 257 ? 12.906 12.664 -1.104 1 97.5 257 GLY B C 1
ATOM 5827 O O . GLY B 1 257 ? 14.133 12.656 -1.21 1 97.5 257 GLY B O 1
ATOM 5828 N N . ALA B 1 258 ? 12.234 13.578 -0.477 1 98.12 258 ALA B N 1
ATOM 5829 C CA . ALA B 1 258 ? 12.922 14.672 0.206 1 98.12 258 ALA B CA 1
ATOM 5830 C C . ALA B 1 258 ? 13.82 14.141 1.323 1 98.12 258 ALA B C 1
ATOM 5832 O O . ALA B 1 258 ? 14.93 14.641 1.531 1 98.12 258 ALA B O 1
ATOM 5833 N N . ALA B 1 259 ? 13.352 13.172 2.072 1 98.25 259 ALA B N 1
ATOM 5834 C CA . ALA B 1 259 ? 14.133 12.578 3.154 1 98.25 259 ALA B CA 1
ATOM 5835 C C . ALA B 1 259 ? 15.383 11.898 2.613 1 98.25 259 ALA B C 1
ATOM 5837 O O . ALA B 1 259 ? 16.453 11.961 3.232 1 98.25 259 ALA B O 1
ATOM 5838 N N . TYR B 1 260 ? 15.211 11.234 1.513 1 97.19 260 TYR B N 1
ATOM 5839 C CA . TYR B 1 260 ? 16.375 10.625 0.875 1 97.19 260 TYR B CA 1
ATOM 5840 C C . TYR B 1 260 ? 17.391 11.68 0.476 1 97.19 260 TYR B C 1
ATOM 5842 O O . TYR B 1 260 ? 18.609 11.477 0.651 1 97.19 260 TYR B O 1
ATOM 5850 N N . ALA B 1 261 ? 16.891 12.766 -0.111 1 97.25 261 ALA B N 1
ATOM 5851 C CA . ALA B 1 261 ? 17.781 13.875 -0.456 1 97.25 261 ALA B CA 1
ATOM 5852 C C . ALA B 1 261 ? 18.469 14.438 0.786 1 97.25 261 ALA B C 1
ATOM 5854 O O . ALA B 1 261 ? 19.656 14.742 0.757 1 97.25 261 ALA B O 1
ATOM 5855 N N . LEU B 1 262 ? 17.672 14.586 1.849 1 96.88 262 LEU B N 1
ATOM 5856 C CA . LEU B 1 262 ? 18.203 15.117 3.1 1 96.88 262 LEU B CA 1
ATOM 5857 C C . LEU B 1 262 ? 19.328 14.227 3.635 1 96.88 262 LEU B C 1
ATOM 5859 O O . LEU B 1 262 ? 20.359 14.727 4.094 1 96.88 262 LEU B O 1
ATOM 5863 N N . LYS B 1 263 ? 19.141 12.953 3.574 1 95.5 263 LYS B N 1
ATOM 5864 C CA . LYS B 1 263 ? 20.125 11.977 4.004 1 95.5 263 LYS B CA 1
ATOM 5865 C C . LYS B 1 263 ? 21.453 12.18 3.275 1 95.5 263 LYS B C 1
ATOM 5867 O O . LYS B 1 263 ? 22.531 12.008 3.857 1 95.5 263 LYS B O 1
ATOM 5872 N N . ARG B 1 264 ? 21.344 12.633 2.104 1 95.12 264 ARG B N 1
ATOM 5873 C CA . ARG B 1 264 ? 22.516 12.758 1.24 1 95.12 264 ARG B CA 1
ATOM 5874 C C . ARG B 1 264 ? 23.078 14.18 1.281 1 95.12 264 ARG B C 1
ATOM 5876 O O . ARG B 1 264 ? 24.078 14.469 0.639 1 95.12 264 ARG B O 1
ATOM 5883 N N . THR B 1 265 ? 22.453 15.039 2.025 1 95.94 265 THR B N 1
ATOM 5884 C CA . THR B 1 265 ? 22.875 16.438 2.092 1 95.94 265 THR B CA 1
ATOM 5885 C C . THR B 1 265 ? 23.828 16.656 3.264 1 95.94 265 THR B C 1
ATOM 5887 O O . THR B 1 265 ? 23.422 16.562 4.426 1 95.94 265 THR B O 1
ATOM 5890 N N . PRO B 1 266 ? 25.047 17 3.02 1 95.75 266 PRO B N 1
ATOM 5891 C CA . PRO B 1 266 ? 26 17.219 4.109 1 95.75 266 PRO B CA 1
ATOM 5892 C C . PRO B 1 266 ? 25.562 18.344 5.043 1 95.75 266 PRO B C 1
ATOM 5894 O O . PRO B 1 266 ? 25.031 19.359 4.59 1 95.75 266 PRO B O 1
ATOM 5897 N N . GLY B 1 267 ? 25.766 18.188 6.289 1 95.44 267 GLY B N 1
ATOM 5898 C CA . GLY B 1 267 ? 25.516 19.234 7.266 1 95.44 267 GLY B CA 1
ATOM 5899 C C . GLY B 1 267 ? 24.094 19.234 7.785 1 95.44 267 GLY B C 1
ATOM 5900 O O . GLY B 1 267 ? 23.719 20.062 8.617 1 95.44 267 GLY B O 1
ATOM 5901 N N . ARG B 1 268 ? 23.312 18.266 7.363 1 96.25 268 ARG B N 1
ATOM 5902 C CA . ARG B 1 268 ? 21.922 18.234 7.789 1 96.25 268 ARG B CA 1
ATOM 5903 C C . ARG B 1 268 ? 21.578 16.906 8.477 1 96.25 268 ARG B C 1
ATOM 5905 O O . ARG B 1 268 ? 20.453 16.438 8.398 1 96.25 268 ARG B O 1
ATOM 5912 N N . GLN B 1 269 ? 22.547 16.375 9.195 1 94 269 GLN B N 1
ATOM 5913 C CA . GLN B 1 269 ? 22.406 15.047 9.789 1 94 269 GLN B CA 1
ATOM 5914 C C . GLN B 1 269 ? 21.484 15.086 11 1 94 269 GLN B C 1
ATOM 5916 O O . GLN B 1 269 ? 21 14.047 11.453 1 94 269 GLN B O 1
ATOM 5921 N N . ASN B 1 270 ? 21.219 16.312 11.461 1 95.94 270 ASN B N 1
ATOM 5922 C CA . ASN B 1 270 ? 20.375 16.422 12.648 1 95.94 270 ASN B CA 1
ATOM 5923 C C . ASN B 1 270 ? 18.953 16.875 12.281 1 95.94 270 ASN B C 1
ATOM 5925 O O . ASN B 1 270 ? 18.125 17.078 13.164 1 95.94 270 ASN B O 1
ATOM 5929 N N . ASP B 1 271 ? 18.703 16.969 10.945 1 97.81 271 ASP B N 1
ATOM 5930 C CA . ASP B 1 271 ? 17.375 17.359 10.469 1 97.81 271 ASP B CA 1
ATOM 5931 C C . ASP B 1 271 ? 16.609 16.141 9.969 1 97.81 271 ASP B C 1
ATOM 5933 O O . ASP B 1 271 ? 17.203 15.133 9.578 1 97.81 271 ASP B O 1
ATOM 5937 N N . ILE B 1 272 ? 15.32 16.234 10.031 1 98.62 272 ILE B N 1
ATOM 5938 C CA . ILE B 1 272 ? 14.477 15.156 9.508 1 98.62 272 ILE B CA 1
ATOM 5939 C C . ILE B 1 272 ? 13.391 15.742 8.609 1 98.62 272 ILE B C 1
ATOM 5941 O O . ILE B 1 272 ? 13.219 16.969 8.547 1 98.62 272 ILE B O 1
ATOM 5945 N N . VAL B 1 273 ? 12.766 14.898 7.883 1 98.62 273 VAL B N 1
ATOM 5946 C CA . VAL B 1 273 ? 11.539 15.242 7.164 1 98.62 273 VAL B CA 1
ATOM 5947 C C . VAL B 1 273 ? 10.328 14.758 7.953 1 98.62 273 VAL B C 1
ATOM 5949 O O . VAL B 1 273 ? 10.344 13.664 8.531 1 98.62 273 VAL B O 1
ATOM 5952 N N . VAL B 1 274 ? 9.344 15.586 8.062 1 98.81 274 VAL B N 1
ATOM 5953 C CA . VAL B 1 274 ? 8.102 15.227 8.727 1 98.81 274 VAL B CA 1
ATOM 5954 C C . VAL B 1 274 ? 6.953 15.258 7.719 1 98.81 274 VAL B C 1
ATOM 5956 O O . VAL B 1 274 ? 6.793 16.219 6.973 1 98.81 274 VAL B O 1
ATOM 5959 N N . CYS B 1 275 ? 6.191 14.203 7.68 1 98.69 275 CYS B N 1
ATOM 5960 C CA . CYS B 1 275 ? 5.051 14.094 6.777 1 98.69 275 CYS B CA 1
ATOM 5961 C C . CYS B 1 275 ? 3.762 13.852 7.551 1 98.69 275 CYS B C 1
ATOM 5963 O O . CYS B 1 275 ? 3.619 12.82 8.227 1 98.69 275 CYS B O 1
ATOM 5965 N N . TYR B 1 276 ? 2.852 14.797 7.41 1 98 276 TYR B N 1
ATOM 5966 C CA . TYR B 1 276 ? 1.537 14.664 8.031 1 98 276 TYR B CA 1
ATOM 5967 C C . TYR B 1 276 ? 0.528 14.078 7.047 1 98 276 TYR B C 1
ATOM 5969 O O . TYR B 1 276 ? 0.524 14.438 5.867 1 98 276 TYR B O 1
ATOM 5977 N N . PHE B 1 277 ? -0.312 13.188 7.535 1 95.69 277 PHE B N 1
ATOM 5978 C CA . PHE B 1 277 ? -1.43 12.711 6.727 1 95.69 277 PHE B CA 1
ATOM 5979 C C . PHE B 1 277 ? -2.537 12.156 7.613 1 95.69 277 PHE B C 1
ATOM 5981 O O . PHE B 1 277 ? -2.33 11.922 8.805 1 95.69 277 PHE B O 1
ATOM 5988 N N . GLY B 1 278 ? -3.68 12.055 7.07 1 91.88 278 GLY B N 1
ATOM 5989 C CA . GLY B 1 278 ? -4.809 11.477 7.781 1 91.88 278 GLY B CA 1
ATOM 5990 C C . GLY B 1 278 ? -4.938 9.984 7.574 1 91.88 278 GLY B C 1
ATOM 5991 O O . GLY B 1 278 ? -4.246 9.398 6.734 1 91.88 278 GLY B O 1
ATOM 5992 N N . GLU B 1 279 ? -5.801 9.383 8.391 1 88 279 GLU B N 1
ATOM 5993 C CA . GLU B 1 279 ? -6.051 7.949 8.266 1 88 279 GLU B CA 1
ATOM 5994 C C . GLU B 1 279 ? -6.609 7.605 6.887 1 88 279 GLU B C 1
ATOM 5996 O O . GLU B 1 279 ? -6.344 6.523 6.359 1 88 279 GLU B O 1
ATOM 6001 N N . GLY B 1 280 ? -7.383 8.5 6.316 1 86 280 GLY B N 1
ATOM 6002 C CA . GLY B 1 280 ? -7.871 8.258 4.969 1 86 280 GLY B CA 1
ATOM 6003 C C . GLY B 1 280 ? -6.762 8.188 3.936 1 86 280 GLY B C 1
ATOM 6004 O O . GLY B 1 280 ? -6.797 7.344 3.037 1 86 280 GLY B O 1
ATOM 6005 N N . ALA B 1 281 ? -5.836 9.07 4.059 1 89.31 281 ALA B N 1
ATOM 6006 C CA . ALA B 1 281 ? -4.691 9.086 3.148 1 89.31 281 ALA B CA 1
ATOM 6007 C C . ALA B 1 281 ? -3.865 7.812 3.279 1 89.31 281 ALA B C 1
ATOM 6009 O O . ALA B 1 281 ? -3.236 7.375 2.312 1 89.31 281 ALA B O 1
ATOM 6010 N N . ALA B 1 282 ? -3.898 7.195 4.414 1 90.81 282 ALA B N 1
ATOM 6011 C CA . ALA B 1 282 ? -3.133 5.98 4.676 1 90.81 282 ALA B CA 1
ATOM 6012 C C . ALA B 1 282 ? -3.734 4.785 3.941 1 90.81 282 ALA B C 1
ATOM 6014 O O . ALA B 1 282 ? -3.121 3.717 3.871 1 90.81 282 ALA B O 1
ATOM 6015 N N . SER B 1 283 ? -4.855 4.941 3.373 1 86.94 283 SER B N 1
ATOM 6016 C CA . SER B 1 283 ? -5.5 3.871 2.621 1 86.94 283 SER B CA 1
ATOM 6017 C C . SER B 1 283 ? -5.137 3.936 1.142 1 86.94 283 SER B C 1
ATOM 6019 O O . SER B 1 283 ? -5.434 3.012 0.3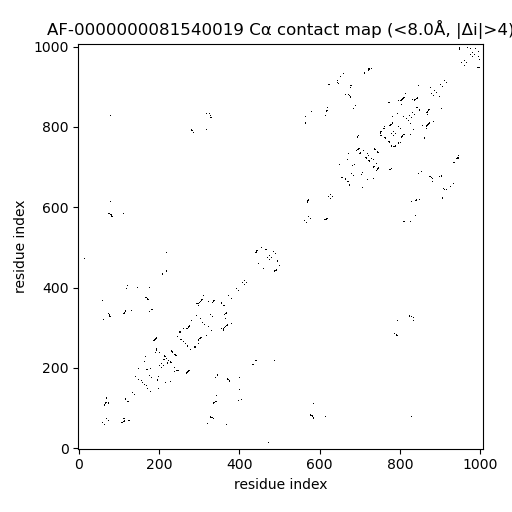82 1 86.94 283 SER B O 1
ATOM 6021 N N . GLU B 1 284 ? -4.48 4.996 0.783 1 88.62 284 GLU B N 1
ATOM 6022 C CA . GLU B 1 284 ? -4.129 5.188 -0.62 1 88.62 284 GLU B CA 1
ATOM 6023 C C . GLU B 1 284 ? -2.85 4.438 -0.977 1 88.62 284 GLU B C 1
ATOM 6025 O O . GLU B 1 284 ? -1.976 4.254 -0.127 1 88.62 284 GLU B O 1
ATOM 6030 N N . GLY B 1 285 ? -2.674 4.051 -2.229 1 90 285 GLY B N 1
ATOM 6031 C CA . GLY B 1 285 ? -1.492 3.352 -2.705 1 90 285 GLY B CA 1
ATOM 6032 C C . GLY B 1 285 ? -0.21 4.133 -2.494 1 90 285 GLY B C 1
ATOM 6033 O O . GLY B 1 285 ? 0.853 3.547 -2.275 1 90 285 GLY B O 1
ATOM 6034 N N . ASP B 1 286 ? -0.295 5.41 -2.545 1 92.44 286 ASP B N 1
ATOM 6035 C CA . ASP B 1 286 ? 0.875 6.262 -2.369 1 92.44 286 ASP B CA 1
ATOM 6036 C C . ASP B 1 286 ? 1.464 6.105 -0.969 1 92.44 286 ASP B C 1
ATOM 6038 O O . ASP B 1 286 ? 2.67 6.273 -0.775 1 92.44 286 ASP B O 1
ATOM 6042 N N . PHE B 1 287 ? 0.576 5.801 -0.072 1 94.38 287 PHE B N 1
ATOM 6043 C CA . PHE B 1 287 ? 1.07 5.523 1.271 1 94.38 287 PHE B CA 1
ATOM 6044 C C . PHE B 1 287 ? 2.037 4.344 1.259 1 94.38 287 PHE B C 1
ATOM 6046 O O . PHE B 1 287 ? 3.152 4.445 1.773 1 94.38 287 PHE B O 1
ATOM 6053 N N . HIS B 1 288 ? 1.597 3.303 0.658 1 93.5 288 HIS B N 1
ATOM 6054 C CA . HIS B 1 288 ? 2.383 2.076 0.573 1 93.5 288 HIS B CA 1
ATOM 6055 C C . HIS B 1 288 ? 3.711 2.322 -0.134 1 93.5 288 HIS B C 1
ATOM 6057 O O . HIS B 1 288 ? 4.766 1.929 0.366 1 93.5 288 HIS B O 1
ATOM 6063 N N . ALA B 1 289 ? 3.682 2.959 -1.231 1 92.31 289 ALA B N 1
ATOM 6064 C CA . ALA B 1 289 ? 4.875 3.211 -2.033 1 92.31 289 ALA B CA 1
ATOM 6065 C C . ALA B 1 289 ? 5.844 4.133 -1.298 1 92.31 289 ALA B C 1
ATOM 6067 O O . ALA B 1 289 ? 7.043 3.859 -1.233 1 92.31 289 ALA B O 1
ATOM 6068 N N . GLY B 1 290 ? 5.305 5.23 -0.726 1 95.19 290 GLY B N 1
ATOM 6069 C CA . GLY B 1 290 ? 6.137 6.207 -0.043 1 95.19 290 GLY B CA 1
ATOM 6070 C C . GLY B 1 290 ? 6.797 5.656 1.207 1 95.19 290 GLY B C 1
ATOM 6071 O O . GLY B 1 290 ? 8 5.836 1.411 1 95.19 290 GLY B O 1
ATOM 6072 N N . VAL B 1 291 ? 6.035 4.938 2.006 1 95.31 291 VAL B N 1
ATOM 6073 C CA . VAL B 1 291 ? 6.547 4.398 3.262 1 95.31 291 VAL B CA 1
ATOM 6074 C C . VAL B 1 291 ? 7.559 3.291 2.977 1 95.31 291 VAL B C 1
ATOM 6076 O O . VAL B 1 291 ? 8.617 3.229 3.611 1 95.31 291 VAL B O 1
ATOM 6079 N N . ASN B 1 292 ? 7.258 2.406 2.033 1 92.56 292 ASN B N 1
ATOM 6080 C CA . ASN B 1 292 ? 8.18 1.333 1.67 1 92.56 292 ASN B CA 1
ATOM 6081 C C . ASN B 1 292 ? 9.508 1.883 1.158 1 92.56 292 ASN B C 1
ATOM 6083 O O . ASN B 1 292 ? 10.57 1.395 1.538 1 92.56 292 ASN B O 1
ATOM 6087 N N . MET B 1 293 ? 9.453 2.863 0.347 1 92.62 293 MET B N 1
ATOM 6088 C CA . MET B 1 293 ? 10.664 3.475 -0.188 1 92.62 293 MET B CA 1
ATOM 6089 C C . MET B 1 293 ? 11.508 4.09 0.928 1 92.62 293 MET B C 1
ATOM 6091 O O . MET B 1 293 ? 12.719 3.904 0.972 1 92.62 293 MET B O 1
ATOM 6095 N N . ALA B 1 294 ? 10.867 4.824 1.791 1 95.19 294 ALA B N 1
ATOM 6096 C CA . ALA B 1 294 ? 11.57 5.48 2.891 1 95.19 294 ALA B CA 1
ATOM 6097 C C . ALA B 1 294 ? 12.305 4.465 3.76 1 95.19 294 ALA B C 1
ATOM 6099 O O . ALA B 1 294 ? 13.438 4.703 4.188 1 95.19 294 ALA B O 1
ATOM 6100 N N . ASN B 1 295 ? 11.648 3.359 4.016 1 92 295 ASN B N 1
ATOM 6101 C CA . ASN B 1 295 ? 12.242 2.342 4.875 1 92 295 ASN B CA 1
ATOM 6102 C C . ASN B 1 295 ? 13.391 1.619 4.18 1 92 295 ASN B C 1
ATOM 6104 O O . ASN B 1 295 ? 14.445 1.388 4.781 1 92 295 ASN B O 1
ATOM 6108 N N . THR B 1 296 ? 13.234 1.248 2.951 1 89.12 296 THR B N 1
ATOM 6109 C CA . THR B 1 296 ? 14.258 0.521 2.209 1 89.12 296 THR B CA 1
ATOM 6110 C C . THR B 1 296 ? 15.523 1.365 2.061 1 89.12 296 THR B C 1
ATOM 6112 O O . THR B 1 296 ? 16.625 0.832 2.053 1 89.12 296 THR B O 1
ATOM 6115 N N . LEU B 1 297 ? 15.328 2.67 2.035 1 91.5 297 LEU B N 1
ATOM 6116 C CA . LEU B 1 297 ? 16.453 3.566 1.819 1 91.5 297 LEU B CA 1
ATOM 6117 C C . LEU B 1 297 ? 16.938 4.168 3.137 1 91.5 297 LEU B C 1
ATOM 6119 O O . LEU B 1 297 ? 17.781 5.062 3.145 1 91.5 297 LEU B O 1
ATOM 6123 N N . ASP B 1 298 ? 16.344 3.742 4.227 1 92.25 298 ASP B N 1
ATOM 6124 C CA . ASP B 1 298 ? 16.719 4.199 5.559 1 92.25 298 ASP B CA 1
ATOM 6125 C C . ASP B 1 298 ? 16.672 5.723 5.652 1 92.25 298 ASP B C 1
ATOM 6127 O O . ASP B 1 298 ? 17.625 6.359 6.09 1 92.25 298 ASP B O 1
ATOM 6131 N N . CYS B 1 299 ? 15.555 6.305 5.246 1 95.69 299 CYS B N 1
ATOM 6132 C CA . CYS B 1 299 ? 15.398 7.754 5.188 1 95.69 299 CYS B CA 1
ATOM 6133 C C . CYS B 1 299 ? 15.102 8.328 6.57 1 95.69 299 CYS B C 1
ATOM 6135 O O . CYS B 1 299 ? 14.391 7.707 7.363 1 95.69 299 CYS B O 1
ATOM 6137 N N . PRO B 1 300 ? 15.602 9.484 6.891 1 98 300 PRO B N 1
ATOM 6138 C CA . PRO B 1 300 ? 15.273 10.18 8.141 1 98 300 PRO B CA 1
ATOM 6139 C C . PRO B 1 300 ? 13.93 10.898 8.086 1 98 300 PRO B C 1
ATOM 6141 O O . PRO B 1 300 ? 13.883 12.125 7.938 1 98 300 PRO B O 1
ATOM 6144 N N . ILE B 1 301 ? 12.867 10.203 8.289 1 98.5 301 ILE B N 1
ATOM 6145 C CA . ILE B 1 301 ? 11.539 10.766 8.102 1 98.5 301 ILE B CA 1
ATOM 6146 C C . ILE B 1 301 ? 10.617 10.312 9.234 1 98.5 301 ILE B C 1
ATOM 6148 O O . ILE B 1 301 ? 10.672 9.156 9.664 1 98.5 301 ILE B O 1
ATOM 6152 N N . LEU B 1 302 ? 9.898 11.219 9.742 1 98.81 302 LEU B N 1
ATOM 6153 C CA . LEU B 1 302 ? 8.82 10.969 10.688 1 98.81 302 LEU B CA 1
ATOM 6154 C C . LEU B 1 302 ? 7.457 11.062 10 1 98.81 302 LEU B C 1
ATOM 6156 O O . LEU B 1 302 ? 7.094 12.125 9.484 1 98.81 302 LEU B O 1
ATOM 6160 N N . PHE B 1 303 ? 6.77 9.914 9.969 1 98.62 303 PHE B N 1
ATOM 6161 C CA . PHE B 1 303 ? 5.391 9.922 9.484 1 98.62 303 PHE B CA 1
ATOM 6162 C C . PHE B 1 303 ? 4.418 10.148 10.633 1 98.62 303 PHE B C 1
ATOM 6164 O O . PHE B 1 303 ? 4.418 9.406 11.609 1 98.62 303 PHE B O 1
ATOM 6171 N N . ILE B 1 304 ? 3.572 11.148 10.531 1 98.5 304 ILE B N 1
ATOM 6172 C CA . ILE B 1 304 ? 2.557 11.438 11.539 1 98.5 304 ILE B CA 1
ATOM 6173 C C . ILE B 1 304 ? 1.166 11.234 10.945 1 98.5 304 ILE B C 1
ATOM 6175 O O . ILE B 1 304 ? 0.703 12.039 10.133 1 98.5 304 ILE B O 1
ATOM 6179 N N . ALA B 1 305 ? 0.531 10.188 11.359 1 96.44 305 ALA B N 1
ATOM 6180 C CA . ALA B 1 305 ? -0.834 9.891 10.938 1 96.44 305 ALA B CA 1
ATOM 6181 C C . ALA B 1 305 ? -1.852 10.438 11.93 1 96.44 305 ALA B C 1
ATOM 6183 O O . ALA B 1 305 ? -1.914 9.977 13.078 1 96.44 305 ALA B O 1
ATOM 6184 N N . ARG B 1 306 ? -2.613 11.359 11.492 1 94 306 ARG B N 1
ATOM 6185 C CA . ARG B 1 306 ? -3.705 11.859 12.32 1 94 306 ARG B CA 1
ATOM 6186 C C . ARG B 1 306 ? -4.957 11.008 12.164 1 94 306 ARG B C 1
ATOM 6188 O O . ARG B 1 306 ? -5.578 11 11.094 1 94 306 ARG B O 1
ATOM 6195 N N . ASN B 1 307 ? -5.242 10.258 13.141 1 90 307 ASN B N 1
ATOM 6196 C CA . ASN B 1 307 ? -6.449 9.43 13.133 1 90 307 ASN B CA 1
ATOM 6197 C C . ASN B 1 307 ? -7.594 10.109 13.883 1 90 307 ASN B C 1
ATOM 6199 O O . ASN B 1 307 ? -7.754 9.914 15.086 1 90 307 ASN B O 1
ATOM 6203 N N . ASN B 1 308 ? -8.344 10.82 13.156 1 78.44 308 ASN B N 1
ATOM 6204 C CA . ASN B 1 308 ? -9.438 11.562 13.773 1 78.44 308 ASN B CA 1
ATOM 6205 C C . ASN B 1 308 ? -10.781 10.875 13.539 1 78.44 308 ASN B C 1
ATOM 6207 O O . ASN B 1 308 ? -11.836 11.477 13.758 1 78.44 308 ASN B O 1
ATOM 6211 N N . GLY B 1 309 ? -10.633 9.672 13.039 1 75.75 309 GLY B N 1
ATOM 6212 C CA . GLY B 1 309 ? -11.805 8.812 12.992 1 75.75 309 GLY B CA 1
ATOM 6213 C C . GLY B 1 309 ? -12.539 8.883 11.664 1 75.75 309 GLY B C 1
ATOM 6214 O O . GLY B 1 309 ? -13.375 8.023 11.367 1 75.75 309 GLY B O 1
ATOM 6215 N N . PHE B 1 310 ? -12.266 9.977 10.867 1 65.5 310 PHE B N 1
ATOM 6216 C CA . PHE B 1 310 ? -13.031 10.133 9.633 1 65.5 310 PHE B CA 1
ATOM 6217 C C . PHE B 1 310 ? -12.133 10.602 8.5 1 65.5 310 PHE B C 1
ATOM 6219 O O . PHE B 1 310 ? -11.289 11.477 8.688 1 65.5 310 PHE B O 1
ATOM 6226 N N . ALA B 1 311 ? -12.312 9.953 7.355 1 68 311 ALA B N 1
ATOM 6227 C CA . ALA B 1 311 ? -11.773 10.578 6.152 1 68 311 ALA B CA 1
ATOM 6228 C C . ALA B 1 311 ? -12.594 11.805 5.758 1 68 311 ALA B C 1
ATOM 6230 O O . ALA B 1 311 ? -12.789 12.711 6.566 1 68 311 ALA B O 1
ATOM 6231 N N . ILE B 1 312 ? -13.008 11.898 4.504 1 52.66 312 ILE B N 1
ATOM 6232 C CA . ILE B 1 312 ? -13.961 12.961 4.195 1 52.66 312 ILE B CA 1
ATOM 6233 C C . ILE B 1 312 ? -15.297 12.672 4.879 1 52.66 312 ILE B C 1
ATOM 6235 O O . ILE B 1 312 ? -15.734 13.438 5.738 1 52.66 312 ILE B O 1
ATOM 6239 N N . SER B 1 313 ? -15.82 11.5 4.594 1 58.34 313 SER B N 1
ATOM 6240 C CA . SER B 1 313 ? -17.125 11.117 5.109 1 58.34 313 SER B CA 1
ATOM 6241 C C . SER B 1 313 ? -17.156 9.656 5.543 1 58.34 313 SER B C 1
ATOM 6243 O O . SER B 1 313 ? -18.141 9.188 6.109 1 58.34 313 SER B O 1
ATOM 6245 N N . THR B 1 314 ? -16.047 9.016 5.449 1 61.97 314 THR B N 1
ATOM 6246 C CA . THR B 1 314 ? -16 7.578 5.715 1 61.97 314 THR B CA 1
ATOM 6247 C C . THR B 1 314 ? -15.391 7.305 7.086 1 61.97 314 THR B C 1
ATOM 6249 O O . THR B 1 314 ? -14.234 7.66 7.344 1 61.97 314 THR B O 1
ATOM 6252 N N . PRO B 1 315 ? -16.219 6.75 7.941 1 66.44 315 PRO B N 1
ATOM 6253 C CA . PRO B 1 315 ? -15.648 6.414 9.25 1 66.44 315 PRO B CA 1
ATOM 6254 C C . PRO B 1 315 ? -14.523 5.383 9.156 1 66.44 315 PRO B C 1
ATOM 6256 O O . PRO B 1 315 ? -14.453 4.633 8.18 1 66.44 315 PRO B O 1
ATOM 6259 N N . THR B 1 316 ? -13.695 5.348 10.07 1 68 316 THR B N 1
ATOM 6260 C CA . THR B 1 316 ? -12.531 4.469 10.078 1 68 316 THR B CA 1
ATOM 6261 C C . THR B 1 316 ? -12.953 3.01 9.93 1 68 316 THR B C 1
ATOM 6263 O O . THR B 1 316 ? -12.258 2.221 9.281 1 68 316 THR B O 1
ATOM 6266 N N . ALA B 1 317 ? -14.07 2.643 10.469 1 66.75 317 ALA B N 1
ATOM 6267 C CA . ALA B 1 317 ? -14.539 1.261 10.422 1 66.75 317 ALA B CA 1
ATOM 6268 C C . ALA B 1 317 ? -14.805 0.817 8.984 1 66.75 317 ALA B C 1
ATOM 6270 O O . ALA B 1 317 ? -14.828 -0.381 8.695 1 66.75 317 ALA B O 1
ATOM 6271 N N . GLU B 1 318 ? -14.945 1.808 8.156 1 71.06 318 GLU B N 1
ATOM 6272 C CA . GLU B 1 318 ? -15.203 1.512 6.754 1 71.06 318 GLU B CA 1
ATOM 6273 C C . GLU B 1 318 ? -13.969 1.764 5.895 1 71.06 318 GLU B C 1
ATOM 6275 O O . GLU B 1 318 ? -13.992 1.535 4.684 1 71.06 318 GLU B O 1
ATOM 6280 N N . GLN B 1 319 ? -12.93 2.133 6.562 1 72 319 GLN B N 1
ATOM 6281 C CA . GLN B 1 319 ? -11.703 2.447 5.836 1 72 319 GLN B CA 1
ATOM 6282 C C . GLN B 1 319 ? -10.727 1.273 5.867 1 72 319 GLN B C 1
ATOM 6284 O O . GLN B 1 319 ? -10.078 0.978 4.863 1 72 319 GLN B O 1
ATOM 6289 N N . PHE B 1 320 ? -10.656 0.656 6.977 1 76.62 320 PHE B N 1
ATOM 6290 C CA . PHE B 1 320 ? -9.711 -0.439 7.18 1 76.62 320 PHE B CA 1
ATOM 6291 C C . PHE B 1 320 ? -10.141 -1.315 8.352 1 76.62 320 PHE B C 1
ATOM 6293 O O . PHE B 1 320 ? -10.953 -0.896 9.18 1 76.62 320 PHE B O 1
ATOM 6300 N N . LYS B 1 321 ? -9.594 -2.5 8.445 1 71.12 321 LYS B N 1
ATOM 6301 C CA . LYS B 1 321 ? -9.961 -3.439 9.5 1 71.12 321 LYS B CA 1
ATOM 6302 C C . LYS B 1 321 ? -8.82 -3.625 10.5 1 71.12 321 LYS B C 1
ATOM 6304 O O . LYS B 1 321 ? -9.023 -4.16 11.594 1 71.12 321 LYS B O 1
ATOM 6309 N N . GLY B 1 322 ? -7.695 -3.146 10.25 1 75.88 322 GLY B N 1
ATOM 6310 C CA . GLY B 1 322 ? -6.59 -3.225 11.195 1 75.88 322 GLY B CA 1
ATOM 6311 C C . GLY B 1 322 ? -6.758 -2.301 12.383 1 75.88 322 GLY B C 1
ATOM 6312 O O . GLY B 1 322 ? -7.633 -1.434 12.383 1 75.88 322 GLY B O 1
ATOM 6313 N N . ASP B 1 323 ? -5.996 -2.527 13.406 1 83.06 323 ASP B N 1
ATOM 6314 C CA . ASP B 1 323 ? -6.008 -1.669 14.586 1 83.06 323 ASP B CA 1
ATOM 6315 C C . ASP B 1 323 ? -5.332 -0.33 14.297 1 83.06 323 ASP B C 1
ATOM 6317 O O . ASP B 1 323 ? -4.18 -0.116 14.68 1 83.06 323 ASP B O 1
ATOM 6321 N N . GLY B 1 324 ? -6.129 0.517 13.617 1 86.94 324 GLY B N 1
ATOM 6322 C CA . GLY B 1 324 ? -5.598 1.822 13.258 1 86.94 324 GLY B CA 1
ATOM 6323 C C . GLY B 1 324 ? -4.523 1.757 12.188 1 86.94 324 GLY B C 1
ATOM 6324 O O . GLY B 1 324 ? -4.453 0.785 11.438 1 86.94 324 GLY B O 1
ATOM 6325 N N . ILE B 1 325 ? -3.807 2.842 12.125 1 91.5 325 ILE B N 1
ATOM 6326 C CA . ILE B 1 325 ? -2.727 2.961 11.148 1 91.5 325 ILE B CA 1
ATOM 6327 C C . ILE B 1 325 ? -1.428 2.432 11.75 1 91.5 325 ILE B C 1
ATOM 6329 O O . ILE B 1 325 ? -0.571 1.909 11.039 1 91.5 325 ILE B O 1
ATOM 6333 N N . ALA B 1 326 ? -1.344 2.482 13.062 1 92.19 326 ALA B N 1
ATOM 6334 C CA . ALA B 1 326 ? -0.132 2.084 13.773 1 92.19 326 ALA B CA 1
ATOM 6335 C C . ALA B 1 326 ? 0.191 0.613 13.523 1 92.19 326 ALA B C 1
ATOM 6337 O O . ALA B 1 326 ? 1.361 0.228 13.477 1 92.19 326 ALA B O 1
ATOM 6338 N N . SER B 1 327 ? -0.793 -0.186 13.336 1 89.81 327 SER B N 1
ATOM 6339 C CA . SER B 1 327 ? -0.591 -1.62 13.148 1 89.81 327 SER B CA 1
ATOM 6340 C C . SER B 1 327 ? 0.135 -1.913 11.844 1 89.81 327 SER B C 1
ATOM 6342 O O . SER B 1 327 ? 0.633 -3.021 11.641 1 89.81 327 SER B O 1
ATOM 6344 N N . ARG B 1 328 ? 0.233 -0.968 11.008 1 91.25 328 ARG B N 1
ATOM 6345 C CA . ARG B 1 328 ? 0.881 -1.16 9.719 1 91.25 328 ARG B CA 1
ATOM 6346 C C . ARG B 1 328 ? 2.393 -0.989 9.828 1 91.25 328 ARG B C 1
ATOM 6348 O O . ARG B 1 328 ? 3.145 -1.493 8.992 1 91.25 328 ARG B O 1
ATOM 6355 N N . GLY B 1 329 ? 2.852 -0.269 10.82 1 93.19 329 GLY B N 1
ATOM 6356 C CA . GLY B 1 329 ? 4.25 0.107 10.969 1 93.19 329 GLY B CA 1
ATOM 6357 C C . GLY B 1 329 ? 5.195 -1.078 10.922 1 93.19 329 GLY B C 1
ATOM 6358 O O . GLY B 1 329 ? 6.105 -1.119 10.094 1 93.19 329 GLY B O 1
ATOM 6359 N N . PRO B 1 330 ? 4.938 -2.1 11.711 1 87.94 330 PRO B N 1
ATOM 6360 C CA . PRO B 1 330 ? 5.836 -3.258 11.727 1 87.94 330 PRO B CA 1
ATOM 6361 C C . PRO B 1 330 ? 5.934 -3.949 10.375 1 87.94 330 PRO B C 1
ATOM 6363 O O . PRO B 1 330 ? 6.988 -4.496 10.031 1 87.94 330 PRO B O 1
ATOM 6366 N N . GLY B 1 331 ? 4.887 -3.904 9.68 1 88.31 331 GLY B N 1
ATOM 6367 C CA . GLY B 1 331 ? 4.902 -4.496 8.352 1 88.31 331 GLY B CA 1
ATOM 6368 C C . GLY B 1 331 ? 5.926 -3.865 7.426 1 88.31 331 GLY B C 1
ATOM 6369 O O . GLY B 1 331 ? 6.383 -4.5 6.473 1 88.31 331 GLY B O 1
ATOM 6370 N N . TYR B 1 332 ? 6.227 -2.643 7.73 1 90.31 332 TYR B N 1
ATOM 6371 C CA . TYR B 1 332 ? 7.227 -1.931 6.945 1 90.31 332 TYR B CA 1
ATOM 6372 C C . TYR B 1 332 ? 8.562 -1.886 7.676 1 90.31 332 TYR B C 1
ATOM 6374 O O . TYR B 1 332 ? 9.523 -1.275 7.195 1 90.31 332 TYR B O 1
ATOM 6382 N N . GLY B 1 333 ? 8.609 -2.473 8.891 1 86.25 333 GLY B N 1
ATOM 6383 C CA . GLY B 1 333 ? 9.836 -2.482 9.672 1 86.25 333 GLY B CA 1
ATOM 6384 C C . GLY B 1 333 ? 10.094 -1.174 10.398 1 86.25 333 GLY B C 1
ATOM 6385 O O . GLY B 1 333 ? 11.234 -0.855 10.727 1 86.25 333 GLY B O 1
ATOM 6386 N N . MET B 1 334 ? 9.047 -0.435 10.648 1 91.19 334 MET B N 1
ATOM 6387 C CA . MET B 1 334 ? 9.195 0.873 11.281 1 91.19 334 MET B CA 1
ATOM 6388 C C . MET B 1 334 ? 8.93 0.787 12.781 1 91.19 334 MET B C 1
ATOM 6390 O O . MET B 1 334 ? 8 0.093 13.211 1 91.19 334 MET B O 1
ATOM 6394 N N . ASP B 1 335 ? 9.805 1.526 13.5 1 92.56 335 ASP B N 1
ATOM 6395 C CA . ASP B 1 335 ? 9.367 1.832 14.859 1 92.56 335 ASP B CA 1
ATOM 6396 C C . ASP B 1 335 ? 8.078 2.66 14.852 1 92.56 335 ASP B C 1
ATOM 6398 O O . ASP B 1 335 ? 7.938 3.578 14.039 1 92.56 335 ASP B O 1
ATOM 6402 N N . THR B 1 336 ? 7.133 2.244 15.711 1 94.5 336 THR B N 1
ATOM 6403 C CA . THR B 1 336 ? 5.805 2.844 15.672 1 94.5 336 THR B CA 1
ATOM 6404 C C . THR B 1 336 ? 5.309 3.16 17.078 1 94.5 336 THR B C 1
ATOM 6406 O O . THR B 1 336 ? 5.664 2.467 18.047 1 94.5 336 THR B O 1
ATOM 6409 N N . LEU B 1 337 ? 4.578 4.168 17.203 1 94.31 337 LEU B N 1
ATOM 6410 C CA . LEU B 1 337 ? 3.906 4.441 18.469 1 94.31 337 LEU B CA 1
ATOM 6411 C C . LEU B 1 337 ? 2.553 5.105 18.234 1 94.31 337 LEU B C 1
ATOM 6413 O O . LEU B 1 337 ? 2.385 5.859 17.281 1 94.31 337 LEU B O 1
ATOM 6417 N N . ARG B 1 338 ? 1.621 4.766 19.047 1 94.19 338 ARG B N 1
ATOM 6418 C CA . ARG B 1 338 ? 0.319 5.422 19.141 1 94.19 338 ARG B CA 1
ATOM 6419 C C . ARG B 1 338 ? 0.275 6.398 20.312 1 94.19 338 ARG B C 1
ATOM 6421 O O . ARG B 1 338 ? 0.782 6.102 21.391 1 94.19 338 ARG B O 1
ATOM 6428 N N . VAL B 1 339 ? -0.238 7.566 20.094 1 96.44 339 VAL B N 1
ATOM 6429 C CA . VAL B 1 339 ? -0.23 8.625 21.094 1 96.44 339 VAL B CA 1
ATOM 6430 C C . VAL B 1 339 ? -1.625 9.234 21.203 1 96.44 339 VAL B C 1
ATOM 6432 O O . VAL B 1 339 ? -2.355 9.328 20.219 1 96.44 339 VAL B O 1
ATOM 6435 N N . ASP B 1 340 ? -1.979 9.594 22.375 1 94.81 340 ASP B N 1
ATOM 6436 C CA . ASP B 1 340 ? -3.154 10.438 22.562 1 94.81 340 ASP B CA 1
ATOM 6437 C C . ASP B 1 340 ? -2.941 11.82 21.938 1 94.81 340 ASP B C 1
ATOM 6439 O O . ASP B 1 340 ? -2.266 12.672 22.516 1 94.81 340 ASP B O 1
ATOM 6443 N N . GLY B 1 341 ? -3.594 12.016 20.812 1 95.69 341 GLY B N 1
ATOM 6444 C CA . GLY B 1 341 ? -3.385 13.227 20.031 1 95.69 341 GLY B CA 1
ATOM 6445 C C . GLY B 1 341 ? -3.934 14.469 20.719 1 95.69 341 GLY B C 1
ATOM 6446 O O . GLY B 1 341 ? -3.631 15.594 20.297 1 95.69 341 GLY B O 1
ATOM 6447 N N . ASN B 1 342 ? -4.668 14.32 21.781 1 94.12 342 ASN B N 1
ATOM 6448 C CA . ASN B 1 342 ? -5.238 15.453 22.516 1 94.12 342 ASN B CA 1
ATOM 6449 C C . ASN B 1 342 ? -4.406 15.797 23.75 1 94.12 342 ASN B C 1
ATOM 6451 O O . ASN B 1 342 ? -4.707 16.766 24.453 1 94.12 342 ASN B O 1
ATOM 6455 N N . ASP B 1 343 ? -3.416 15.008 24.031 1 96.06 343 ASP B N 1
ATOM 6456 C CA . ASP B 1 343 ? -2.43 15.281 25.078 1 96.06 343 ASP B CA 1
ATOM 6457 C C . ASP B 1 343 ? -1.185 15.945 24.484 1 96.06 343 ASP B C 1
ATOM 6459 O O . ASP B 1 343 ? -0.267 15.258 24.031 1 96.06 343 ASP B O 1
ATOM 6463 N N . VAL B 1 344 ? -1.157 17.219 24.672 1 97.69 344 VAL B N 1
ATOM 6464 C CA . VAL B 1 344 ? -0.125 18 24 1 97.69 344 VAL B CA 1
ATOM 6465 C C . VAL B 1 344 ? 1.252 17.578 24.516 1 97.69 344 VAL B C 1
ATOM 6467 O O . VAL B 1 344 ? 2.229 17.578 23.766 1 97.69 344 VAL B O 1
ATOM 6470 N N . PHE B 1 345 ? 1.378 17.203 25.734 1 97.94 345 PHE B N 1
ATOM 6471 C CA . PHE B 1 345 ? 2.662 16.812 26.297 1 97.94 345 PHE B CA 1
ATOM 6472 C C . PHE B 1 345 ? 3.096 15.445 25.781 1 97.94 345 PHE B C 1
ATOM 6474 O O . PHE B 1 345 ? 4.277 15.227 25.5 1 97.94 345 PHE B O 1
ATOM 6481 N N . ALA B 1 346 ? 2.15 14.555 25.656 1 97.56 346 ALA B N 1
ATOM 6482 C CA . ALA B 1 346 ? 2.457 13.242 25.078 1 97.56 346 ALA B CA 1
ATOM 6483 C C . ALA B 1 346 ? 2.91 13.375 23.625 1 97.56 346 ALA B C 1
ATOM 6485 O O . ALA B 1 346 ? 3.869 12.719 23.219 1 97.56 346 ALA B O 1
ATOM 6486 N N . VAL B 1 347 ? 2.191 14.219 22.906 1 98.19 347 VAL B N 1
ATOM 6487 C CA . VAL B 1 347 ? 2.547 14.422 21.5 1 98.19 347 VAL B CA 1
ATOM 6488 C C . VAL B 1 347 ? 3.961 14.992 21.406 1 98.19 347 VAL B C 1
ATOM 6490 O O . VAL B 1 347 ? 4.785 14.492 20.641 1 98.19 347 VAL B O 1
ATOM 6493 N N . ARG B 1 348 ? 4.234 16.016 22.172 1 98.25 348 ARG B N 1
ATOM 6494 C CA . ARG B 1 348 ? 5.543 16.656 22.156 1 98.25 348 ARG B CA 1
ATOM 6495 C C . ARG B 1 348 ? 6.645 15.664 22.516 1 98.25 348 ARG B C 1
ATOM 6497 O O . ARG B 1 348 ? 7.664 15.594 21.828 1 98.25 348 ARG B O 1
ATOM 6504 N N . ALA B 1 349 ? 6.449 14.898 23.516 1 97.81 349 ALA B N 1
ATOM 6505 C CA . ALA B 1 349 ? 7.434 13.914 23.969 1 97.81 349 ALA B CA 1
ATOM 6506 C C . ALA B 1 349 ? 7.645 12.836 22.906 1 97.81 349 ALA B C 1
ATOM 6508 O O . ALA B 1 349 ? 8.781 12.43 22.641 1 97.81 349 ALA B O 1
ATOM 6509 N N . ALA B 1 350 ? 6.574 12.383 22.375 1 98.06 350 ALA B N 1
ATOM 6510 C CA . ALA B 1 350 ? 6.637 11.328 21.375 1 98.06 350 ALA B CA 1
ATOM 6511 C C . ALA B 1 350 ? 7.395 11.805 20.125 1 98.06 350 ALA B C 1
ATOM 6513 O O . ALA B 1 350 ? 8.234 11.07 19.594 1 98.06 350 ALA B O 1
ATOM 6514 N N . VAL B 1 351 ? 7.094 13.008 19.672 1 98.56 351 VAL B N 1
ATOM 6515 C CA . VAL B 1 351 ? 7.746 13.555 18.484 1 98.56 351 VAL B CA 1
ATOM 6516 C C . VAL B 1 351 ? 9.234 13.758 18.766 1 98.56 351 VAL B C 1
ATOM 6518 O O . VAL B 1 351 ? 10.078 13.445 17.922 1 98.56 351 VAL B O 1
ATOM 6521 N N . HIS B 1 352 ? 9.555 14.289 19.906 1 97.69 352 HIS B N 1
ATOM 6522 C CA . HIS B 1 352 ? 10.953 14.461 20.281 1 97.69 352 HIS B CA 1
ATOM 6523 C C . HIS B 1 352 ? 11.695 13.125 20.281 1 97.69 352 HIS B C 1
ATOM 6525 O O . HIS B 1 352 ? 12.789 13.016 19.719 1 97.69 352 HIS B O 1
ATOM 6531 N N . ALA B 1 353 ? 11.117 12.156 20.891 1 97.12 353 ALA B N 1
ATOM 6532 C CA . ALA B 1 353 ? 11.727 10.836 20.969 1 97.12 353 ALA B CA 1
ATOM 6533 C C . ALA B 1 353 ? 11.875 10.219 19.578 1 97.12 353 ALA B C 1
ATOM 6535 O O . ALA B 1 353 ? 12.898 9.609 19.266 1 97.12 353 ALA B O 1
ATOM 6536 N N . ALA B 1 354 ? 10.828 10.328 18.797 1 97.94 354 ALA B N 1
ATOM 6537 C CA . ALA B 1 354 ? 10.867 9.805 17.438 1 97.94 354 ALA B CA 1
ATOM 6538 C C . ALA B 1 354 ? 11.992 10.453 16.641 1 97.94 354 ALA B C 1
ATOM 6540 O O . ALA B 1 354 ? 12.734 9.766 15.93 1 97.94 354 ALA B O 1
ATOM 6541 N N . LYS B 1 355 ? 12.109 11.766 16.75 1 97.88 355 LYS B N 1
ATOM 6542 C CA . LYS B 1 355 ? 13.164 12.477 16.047 1 97.88 355 LYS B CA 1
ATOM 6543 C C . LYS B 1 355 ? 14.547 11.984 16.469 1 97.88 355 LYS B C 1
ATOM 6545 O O . LYS B 1 355 ? 15.414 11.75 15.633 1 97.88 355 LYS B O 1
ATOM 6550 N N . GLN B 1 356 ? 14.75 11.828 17.719 1 96.69 356 GLN B N 1
ATOM 6551 C CA . GLN B 1 356 ? 16.031 11.344 18.219 1 96.69 356 GLN B CA 1
ATOM 6552 C C . GLN B 1 356 ? 16.328 9.945 17.688 1 96.69 356 GLN B C 1
ATOM 6554 O O . GLN B 1 356 ? 17.469 9.656 17.312 1 96.69 356 GLN B O 1
ATOM 6559 N N . ARG B 1 357 ? 15.32 9.156 17.656 1 95 357 ARG B N 1
ATOM 6560 C CA . ARG B 1 357 ? 15.492 7.805 17.125 1 95 357 ARG B CA 1
ATOM 6561 C C . ARG B 1 357 ? 15.852 7.836 15.648 1 95 357 ARG B C 1
ATOM 6563 O O . ARG B 1 357 ? 16.703 7.074 15.188 1 95 357 ARG B O 1
ATOM 6570 N N . ILE B 1 358 ? 15.203 8.68 14.93 1 97.31 358 ILE B N 1
ATOM 6571 C CA . ILE B 1 358 ? 15.445 8.812 13.5 1 97.31 358 ILE B CA 1
ATOM 6572 C C . ILE B 1 358 ? 16.875 9.273 13.258 1 97.31 358 ILE B C 1
ATOM 6574 O O . ILE B 1 358 ? 17.578 8.742 12.391 1 97.31 358 ILE B O 1
ATOM 6578 N N . ILE B 1 359 ? 17.312 10.203 14 1 95.56 359 ILE B N 1
ATOM 6579 C CA . ILE B 1 359 ? 18.641 10.766 13.836 1 95.56 359 ILE B CA 1
ATOM 6580 C C . ILE B 1 359 ? 19.688 9.727 14.219 1 95.56 359 ILE B C 1
ATOM 6582 O O . ILE B 1 359 ? 20.703 9.578 13.531 1 95.56 359 ILE B O 1
ATOM 6586 N N . SER B 1 360 ? 19.422 8.969 15.211 1 93.19 360 SER B N 1
ATOM 6587 C CA . SER B 1 360 ? 20.391 8 15.719 1 93.19 360 SER B CA 1
ATOM 6588 C C . SER B 1 360 ? 20.469 6.77 14.828 1 93.19 360 SER B C 1
ATOM 6590 O O . SER B 1 360 ? 21.547 6.223 14.602 1 93.19 360 SER B O 1
ATOM 6592 N N . ASN B 1 361 ? 19.312 6.359 14.297 1 87.5 361 ASN B N 1
ATOM 6593 C CA . ASN B 1 361 ? 19.266 5.074 13.609 1 87.5 361 ASN B CA 1
ATOM 6594 C C . ASN B 1 361 ? 19.047 5.25 12.109 1 87.5 361 ASN B C 1
ATOM 6596 O O . ASN B 1 361 ? 19.125 4.285 11.352 1 87.5 361 ASN B O 1
ATOM 6600 N N . SER B 1 362 ? 18.812 6.457 11.68 1 82.19 362 SER B N 1
ATOM 6601 C CA . SER B 1 362 ? 18.5 6.754 10.289 1 82.19 362 SER B CA 1
ATOM 6602 C C . SER B 1 362 ? 17.406 5.844 9.758 1 82.19 362 SER B C 1
ATOM 6604 O O . SER B 1 362 ? 17.562 5.215 8.711 1 82.19 362 SER B O 1
ATOM 6606 N N . ARG B 1 363 ? 16.375 5.648 10.531 1 89.56 363 ARG B N 1
ATOM 6607 C CA . ARG B 1 363 ? 15.219 4.859 10.117 1 89.56 363 ARG B CA 1
ATOM 6608 C C . ARG B 1 363 ? 13.93 5.633 10.336 1 89.56 363 ARG B C 1
ATOM 6610 O O . ARG B 1 363 ? 13.797 6.371 11.312 1 89.56 363 ARG B O 1
ATOM 6617 N N . PRO B 1 364 ? 12.977 5.387 9.453 1 96.5 364 PRO B N 1
ATOM 6618 C CA . PRO B 1 364 ? 11.688 6.066 9.594 1 96.5 364 PRO B CA 1
ATOM 6619 C C . PRO B 1 364 ? 10.938 5.648 10.852 1 96.5 364 PRO B C 1
ATOM 6621 O O . PRO B 1 364 ? 11.133 4.539 11.359 1 96.5 364 PRO B O 1
ATOM 6624 N N . VAL B 1 365 ? 10.125 6.516 11.367 1 97.81 365 VAL B N 1
ATOM 6625 C CA . VAL B 1 365 ? 9.234 6.25 12.484 1 97.81 365 VAL B CA 1
ATOM 6626 C C . VAL B 1 365 ? 7.801 6.633 12.109 1 97.81 365 VAL B C 1
ATOM 6628 O O . VAL B 1 365 ? 7.582 7.605 11.383 1 97.81 365 VAL B O 1
ATOM 6631 N N . LEU B 1 366 ? 6.836 5.793 12.531 1 97.69 366 LEU B N 1
ATOM 6632 C CA . LEU B 1 366 ? 5.418 6.074 12.344 1 97.69 366 LEU B CA 1
ATOM 6633 C C . LEU B 1 366 ? 4.762 6.457 13.664 1 97.69 366 LEU B C 1
ATOM 6635 O O . LEU B 1 366 ? 4.875 5.734 14.656 1 97.69 366 LEU B O 1
ATOM 6639 N N . LEU B 1 367 ? 4.16 7.582 13.672 1 97.88 367 LEU B N 1
ATOM 6640 C CA . LEU B 1 367 ? 3.408 8.078 14.812 1 97.88 367 LEU B CA 1
ATOM 6641 C C . LEU B 1 367 ? 1.927 8.211 14.477 1 97.88 367 LEU B C 1
ATOM 6643 O O . LEU B 1 367 ? 1.564 8.898 13.516 1 97.88 367 LEU B O 1
ATOM 6647 N N . GLU B 1 368 ? 1.094 7.504 15.203 1 96.31 368 GLU B N 1
ATOM 6648 C CA . GLU B 1 368 ? -0.35 7.668 15.062 1 96.31 368 GLU B CA 1
ATOM 6649 C C . GLU B 1 368 ? -0.92 8.523 16.188 1 96.31 368 GLU B C 1
ATOM 6651 O O . GLU B 1 368 ? -0.796 8.18 17.359 1 96.31 368 GLU B O 1
ATOM 6656 N N . LEU B 1 369 ? -1.494 9.625 15.82 1 95.88 369 LEU B N 1
ATOM 6657 C CA . LEU B 1 369 ? -2.164 10.5 16.766 1 95.88 369 LEU B CA 1
ATOM 6658 C C . LEU B 1 369 ? -3.666 10.234 16.797 1 95.88 369 LEU B C 1
ATOM 6660 O O . LEU B 1 369 ? -4.359 10.469 15.805 1 95.88 369 LEU B O 1
ATOM 6664 N N . MET B 1 370 ? -4.098 9.82 17.922 1 91.19 370 MET B N 1
ATOM 6665 C CA . MET B 1 370 ? -5.523 9.539 18.047 1 91.19 370 MET B CA 1
ATOM 6666 C C . MET B 1 370 ? -6.289 10.789 18.484 1 91.19 370 MET B C 1
ATOM 6668 O O . MET B 1 370 ? -5.961 11.406 19.5 1 91.19 370 MET B O 1
ATOM 6672 N N . SER B 1 371 ? -7.152 11.188 17.688 1 86.94 371 SER B N 1
ATOM 6673 C CA . SER B 1 371 ? -7.969 12.359 18 1 86.94 371 SER B CA 1
ATOM 6674 C C . SER B 1 371 ? -9.383 12.203 17.453 1 86.94 371 SER B C 1
ATOM 6676 O O . SER B 1 371 ? -9.781 11.109 17.047 1 86.94 371 SER B O 1
ATOM 6678 N N . TYR B 1 372 ? -10.234 13.148 17.719 1 73.88 372 TYR B N 1
ATOM 6679 C CA . TYR B 1 372 ? -11.578 13.188 17.172 1 73.88 372 TYR B CA 1
ATOM 6680 C C . TYR B 1 372 ? -11.844 14.508 16.453 1 73.88 372 TYR B C 1
ATOM 6682 O O . TYR B 1 372 ? -11.602 15.578 17.016 1 73.88 372 TYR B O 1
ATOM 6690 N N . ARG B 1 373 ? -12.273 14.336 15.25 1 63.91 373 ARG B N 1
ATOM 6691 C CA . ARG B 1 373 ? -12.578 15.539 14.484 1 63.91 373 ARG B CA 1
ATOM 6692 C C . ARG B 1 373 ? -13.898 16.156 14.93 1 63.91 373 ARG B C 1
ATOM 6694 O O . ARG B 1 373 ? -14.945 15.5 14.867 1 63.91 373 ARG B O 1
ATOM 6701 N N . VAL B 1 374 ? -13.977 17.328 15.422 1 61.59 374 VAL B N 1
ATOM 6702 C CA . VAL B 1 374 ? -15.18 17.984 15.922 1 61.59 374 VAL B CA 1
ATOM 6703 C C . VAL B 1 374 ? -15.852 18.766 14.805 1 61.59 374 VAL B C 1
ATOM 6705 O O . VAL B 1 374 ? -17.078 18.844 14.734 1 61.59 374 VAL B O 1
ATOM 6708 N N . GLY B 1 375 ? -15.117 19.203 13.727 1 56.47 375 GLY B N 1
ATOM 6709 C CA . GLY B 1 375 ? -15.68 19.984 12.641 1 56.47 375 GLY B CA 1
ATOM 6710 C C . GLY B 1 375 ? -15.93 19.172 11.383 1 56.47 375 GLY B C 1
ATOM 6711 O O . GLY B 1 375 ? -15.734 17.953 11.375 1 56.47 375 GLY B O 1
ATOM 6712 N N . HIS B 1 376 ? -16.578 19.875 10.422 1 57.16 376 HIS B N 1
ATOM 6713 C CA . HIS B 1 376 ? -16.734 19.281 9.102 1 57.16 376 HIS B CA 1
ATOM 6714 C C . HIS B 1 376 ? -15.383 19 8.461 1 57.16 376 HIS B C 1
ATOM 6716 O O . HIS B 1 376 ? -14.359 19.5 8.914 1 57.16 376 HIS B O 1
ATOM 6722 N N . HIS B 1 377 ? -15.422 18.094 7.508 1 58.31 377 HIS B N 1
ATOM 6723 C CA . HIS B 1 377 ? -14.203 17.859 6.75 1 58.31 377 HIS B CA 1
ATOM 6724 C C . HIS B 1 377 ? -13.719 19.125 6.07 1 58.31 377 HIS B C 1
ATOM 6726 O O . HIS B 1 377 ? -12.547 19.484 6.168 1 58.31 377 HIS B O 1
ATOM 6732 N N . SER B 1 378 ? -14.617 19.719 5.367 1 56.28 378 SER B N 1
ATOM 6733 C CA . SER B 1 378 ? -14.422 20.984 4.688 1 56.28 378 SER B CA 1
ATOM 6734 C C . SER B 1 378 ? -15.711 21.812 4.695 1 56.28 378 SER B C 1
ATOM 6736 O O . SER B 1 378 ? -16.75 21.344 5.16 1 56.28 378 SER B O 1
ATOM 6738 N N . THR B 1 379 ? -15.672 22.938 4.332 1 52.12 379 THR B N 1
ATOM 6739 C CA . THR B 1 379 ? -16.844 23.781 4.188 1 52.12 379 THR B CA 1
ATOM 6740 C C . THR B 1 379 ? -17.766 23.234 3.096 1 52.12 379 THR B C 1
ATOM 6742 O O . THR B 1 379 ? -18.938 23.641 3 1 52.12 379 THR B O 1
ATOM 6745 N N . SER B 1 380 ? -17.219 22.359 2.336 1 45.81 380 SER B N 1
ATOM 6746 C CA . SER B 1 380 ? -18.031 21.766 1.282 1 45.81 380 SER B CA 1
ATOM 6747 C C . SER B 1 380 ? -18.688 20.469 1.75 1 45.81 380 SER B C 1
ATOM 6749 O O . SER B 1 380 ? -19.453 19.859 1.009 1 45.81 380 SER B O 1
ATOM 6751 N N . ASP B 1 381 ? -18.281 20.094 2.957 1 50.03 381 ASP B N 1
ATOM 6752 C CA . ASP B 1 381 ? -18.797 18.875 3.557 1 50.03 381 ASP B CA 1
ATOM 6753 C C . ASP B 1 381 ? -19.844 19.188 4.617 1 50.03 381 ASP B C 1
ATOM 6755 O O . ASP B 1 381 ? -19.781 20.219 5.281 1 50.03 381 ASP B O 1
ATOM 6759 N N . ASP B 1 382 ? -20.969 18.469 4.602 1 48.03 382 ASP B N 1
ATOM 6760 C CA . ASP B 1 382 ? -21.938 18.531 5.688 1 48.03 382 ASP B CA 1
ATOM 6761 C C . ASP B 1 382 ? -21.875 17.281 6.551 1 48.03 382 ASP B C 1
ATOM 6763 O O . ASP B 1 382 ? -22.547 16.281 6.273 1 48.03 382 ASP B O 1
ATOM 6767 N N . SER B 1 383 ? -21.078 17.281 7.586 1 56.34 383 SER B N 1
ATOM 6768 C CA . SER B 1 383 ? -20.797 16.141 8.438 1 56.34 383 SER B CA 1
ATOM 6769 C C . SER B 1 383 ? -22.031 15.695 9.195 1 56.34 383 SER B C 1
ATOM 6771 O O . SER B 1 383 ? -22.109 14.562 9.68 1 56.34 383 SER B O 1
ATOM 6773 N N . SER B 1 384 ? -23.031 16.594 9.398 1 49.34 384 SER B N 1
ATOM 6774 C CA . SER B 1 384 ? -24.25 16.219 10.102 1 49.34 384 SER B CA 1
ATOM 6775 C C . SER B 1 384 ? -24.969 15.07 9.398 1 49.34 384 SER B C 1
ATOM 6777 O O . SER B 1 384 ? -25.781 14.375 10.008 1 49.34 384 SER B O 1
ATOM 6779 N N . ALA B 1 385 ? -24.484 14.867 8.242 1 47.78 385 ALA B N 1
ATOM 6780 C CA . ALA B 1 385 ? -25.141 13.836 7.438 1 47.78 385 ALA B CA 1
ATOM 6781 C C . ALA B 1 385 ? -24.609 12.445 7.805 1 47.78 385 ALA B C 1
ATOM 6783 O O . ALA B 1 385 ? -25.297 11.445 7.594 1 47.78 385 ALA B O 1
ATOM 6784 N N . TYR B 1 386 ? -23.484 12.398 8.383 1 49.56 386 TYR B N 1
ATOM 6785 C CA . TYR B 1 386 ? -22.938 11.07 8.602 1 49.56 386 TYR B CA 1
ATOM 6786 C C . TYR B 1 386 ? -22.422 10.914 10.031 1 49.56 386 TYR B C 1
ATOM 6788 O O . TYR B 1 386 ? -21.938 9.852 10.414 1 49.56 386 TYR B O 1
ATOM 6796 N N . ARG B 1 387 ? -22.547 12.016 10.812 1 60.47 387 ARG B N 1
ATOM 6797 C CA . ARG B 1 387 ? -22.125 11.953 12.203 1 60.47 387 ARG B CA 1
ATOM 6798 C C . ARG B 1 387 ? -23.234 12.445 13.133 1 60.47 387 ARG B C 1
ATOM 6800 O O . ARG B 1 387 ? -23.938 13.398 12.812 1 60.47 387 ARG B O 1
ATOM 6807 N N . SER B 1 388 ? -23.484 11.672 14.211 1 54.62 388 SER B N 1
ATOM 6808 C CA . SER B 1 388 ? -24.469 12.109 15.188 1 54.62 388 SER B CA 1
ATOM 6809 C C . SER B 1 388 ? -24.031 13.391 15.891 1 54.62 388 SER B C 1
ATOM 6811 O O . SER B 1 388 ? -22.938 13.453 16.453 1 54.62 388 SER B O 1
ATOM 6813 N N . LYS B 1 389 ? -24.688 14.453 15.727 1 57.75 389 LYS B N 1
ATOM 6814 C CA . LYS B 1 389 ? -24.422 15.734 16.375 1 57.75 389 LYS B CA 1
ATOM 6815 C C . LYS B 1 389 ? -24.156 15.562 17.859 1 57.75 389 LYS B C 1
ATOM 6817 O O . LYS B 1 389 ? -23.281 16.219 18.438 1 57.75 389 LYS B O 1
ATOM 6822 N N . ASP B 1 390 ? -24.922 14.648 18.422 1 54.72 390 ASP B N 1
ATOM 6823 C CA . ASP B 1 390 ? -24.797 14.43 19.859 1 54.72 390 ASP B CA 1
ATOM 6824 C C . ASP B 1 390 ? -23.422 13.844 20.203 1 54.72 390 ASP B C 1
ATOM 6826 O O . ASP B 1 390 ? -22.812 14.234 21.203 1 54.72 390 ASP B O 1
ATOM 6830 N N . ARG B 1 391 ? -22.875 13 19.344 1 56.66 391 ARG B N 1
ATOM 6831 C CA . ARG B 1 391 ? -21.578 12.383 19.578 1 56.66 391 ARG B CA 1
ATOM 6832 C C . ARG B 1 391 ? -20.453 13.398 19.453 1 56.66 391 ARG B C 1
ATOM 6834 O O . ARG B 1 391 ? -19.516 13.398 20.25 1 56.66 391 ARG B O 1
ATOM 6841 N N . VAL B 1 392 ? -20.688 14.219 18.547 1 57.5 392 VAL B N 1
ATOM 6842 C CA . VAL B 1 392 ? -19.672 15.258 18.344 1 57.5 392 VAL B CA 1
ATOM 6843 C C . VAL B 1 392 ? -19.672 16.219 19.531 1 57.5 392 VAL B C 1
ATOM 6845 O O . VAL B 1 392 ? -18.609 16.609 20.016 1 57.5 392 VAL B O 1
ATOM 6848 N N . GLU B 1 393 ? -20.781 16.531 19.938 1 59.31 393 GLU B N 1
ATOM 6849 C CA . GLU B 1 393 ? -20.906 17.453 21.062 1 59.31 393 GLU B CA 1
ATOM 6850 C C . GLU B 1 393 ? -20.375 16.828 22.344 1 59.31 393 GLU B C 1
ATOM 6852 O O . GLU B 1 393 ? -19.75 17.5 23.156 1 59.31 393 GLU B O 1
ATOM 6857 N N . ASP B 1 394 ? -20.625 15.586 22.391 1 56.84 394 ASP B N 1
ATOM 6858 C CA . ASP B 1 394 ? -20.125 14.875 23.562 1 56.84 394 ASP B CA 1
ATOM 6859 C C . ASP B 1 394 ? -18.609 14.82 23.562 1 56.84 394 ASP B C 1
ATOM 6861 O O . ASP B 1 394 ? -17.969 15.023 24.609 1 56.84 394 ASP B O 1
ATOM 6865 N N . TRP B 1 395 ? -18.109 14.656 22.484 1 57.31 395 TRP B N 1
ATOM 6866 C CA . TRP B 1 395 ? -16.641 14.57 22.422 1 57.31 395 TRP B CA 1
ATOM 6867 C C . TRP B 1 395 ? -16.016 15.938 22.641 1 57.31 395 TRP B C 1
ATOM 6869 O O . TRP B 1 395 ? -14.977 16.047 23.297 1 57.31 395 TRP B O 1
ATOM 6879 N N . LYS B 1 396 ? -16.609 16.922 22.094 1 57.69 396 LYS B N 1
ATOM 6880 C CA . LYS B 1 396 ? -16.125 18.281 22.328 1 57.69 396 LYS B CA 1
ATOM 6881 C C . LYS B 1 396 ? -16.062 18.609 23.812 1 57.69 396 LYS B C 1
ATOM 6883 O O . LYS B 1 396 ? -15.148 19.297 24.266 1 57.69 396 LYS B O 1
ATOM 6888 N N . ARG B 1 397 ? -16.969 18.016 24.406 1 55.91 397 ARG B N 1
ATOM 6889 C CA . ARG B 1 397 ? -17.094 18.328 25.828 1 55.91 397 ARG B CA 1
ATOM 6890 C C . ARG B 1 397 ? -16.172 17.453 26.656 1 55.91 397 ARG B C 1
ATOM 6892 O O . ARG B 1 397 ? -15.547 17.922 27.609 1 55.91 397 ARG B O 1
ATOM 6899 N N . LEU B 1 398 ? -16.047 16.281 26.266 1 60.28 398 LEU B N 1
ATOM 6900 C CA . LEU B 1 398 ? -15.414 15.328 27.156 1 60.28 398 LEU B CA 1
ATOM 6901 C C . LEU B 1 398 ? -13.914 15.242 26.891 1 60.28 398 LEU B C 1
ATOM 6903 O O . LEU B 1 398 ? -13.125 15.008 27.797 1 60.28 398 LEU B O 1
ATOM 6907 N N . ASP B 1 399 ? -13.477 15.5 25.672 1 78.62 399 ASP B N 1
ATOM 6908 C CA . ASP B 1 399 ? -12.062 15.312 25.375 1 78.62 399 ASP B CA 1
ATOM 6909 C C . ASP B 1 399 ? -11.523 16.438 24.484 1 78.62 399 ASP B C 1
ATOM 6911 O O . ASP B 1 399 ? -10.977 16.172 23.406 1 78.62 399 ASP B O 1
ATOM 6915 N N . ASN B 1 400 ? -11.625 17.625 25.031 1 86.81 400 ASN B N 1
ATOM 6916 C CA . ASN B 1 400 ? -11.156 18.828 24.344 1 86.81 400 ASN B CA 1
ATOM 6917 C C . ASN B 1 400 ? -9.719 19.172 24.719 1 86.81 400 ASN B C 1
ATOM 6919 O O . ASN B 1 400 ? -9.43 19.453 25.891 1 86.81 400 ASN B O 1
ATOM 6923 N N . PRO B 1 401 ? -8.891 19.125 23.703 1 94.56 401 PRO B N 1
ATOM 6924 C CA . PRO B 1 401 ? -7.477 19.375 24.016 1 94.56 401 PRO B CA 1
ATOM 6925 C C . PRO B 1 401 ? -7.246 20.781 24.578 1 94.56 401 PRO B C 1
ATOM 6927 O O . PRO B 1 401 ? -6.312 20.984 25.359 1 94.56 401 PRO B O 1
ATOM 6930 N N . LEU B 1 402 ? -8.055 21.766 24.234 1 95.31 402 LEU B N 1
ATOM 6931 C CA . LEU B 1 402 ? -7.926 23.125 24.766 1 95.31 402 LEU B CA 1
ATOM 6932 C C . LEU B 1 402 ? -8.273 23.172 26.25 1 95.31 402 LEU B C 1
ATOM 6934 O O . LEU B 1 402 ? -7.551 23.781 27.031 1 95.31 402 LEU B O 1
ATOM 6938 N N . HIS B 1 403 ? -9.344 22.484 26.578 1 93.62 403 HIS B N 1
ATOM 6939 C CA . HIS B 1 403 ? -9.734 22.438 27.969 1 93.62 403 HIS B CA 1
ATOM 6940 C C . HIS B 1 403 ? -8.68 21.734 28.828 1 93.62 403 HIS B C 1
ATOM 6942 O O . HIS B 1 403 ? -8.391 22.156 29.938 1 93.62 403 HIS B O 1
ATOM 6948 N N . ARG B 1 404 ? -8.164 20.672 28.234 1 94.31 404 ARG B N 1
ATOM 6949 C CA . ARG B 1 404 ? -7.137 19.922 28.938 1 94.31 404 ARG B CA 1
ATOM 6950 C C . ARG B 1 404 ? -5.926 20.797 29.25 1 94.31 404 ARG B C 1
ATOM 6952 O O . ARG B 1 404 ? -5.445 20.812 30.391 1 94.31 404 ARG B O 1
ATOM 6959 N N . MET B 1 405 ? -5.434 21.484 28.312 1 96.88 405 MET B N 1
ATOM 6960 C CA . MET B 1 405 ? -4.25 22.328 28.469 1 96.88 405 MET B CA 1
ATOM 6961 C C . MET B 1 405 ? -4.555 23.531 29.359 1 96.88 405 MET B C 1
ATOM 6963 O O . MET B 1 405 ? -3.713 23.938 30.172 1 96.88 405 MET B O 1
ATOM 6967 N N . ARG B 1 406 ? -5.723 24.078 29.234 1 96.62 406 ARG B N 1
ATOM 6968 C CA . ARG B 1 406 ? -6.133 25.188 30.094 1 96.62 406 ARG B CA 1
ATOM 6969 C C . ARG B 1 406 ? -6.094 24.781 31.562 1 96.62 406 ARG B C 1
ATOM 6971 O O . ARG B 1 406 ? -5.523 25.5 32.375 1 96.62 406 ARG B O 1
ATOM 6978 N N . ASN B 1 407 ? -6.711 23.625 31.812 1 95.81 407 ASN B N 1
ATOM 6979 C CA . ASN B 1 407 ? -6.75 23.125 33.188 1 95.81 407 ASN B CA 1
ATOM 6980 C C . ASN B 1 407 ? -5.348 22.891 33.75 1 95.81 407 ASN B C 1
ATOM 6982 O O . ASN B 1 407 ? -5.066 23.234 34.906 1 95.81 407 ASN B O 1
ATOM 6986 N N . PHE B 1 408 ? -4.516 22.328 33 1 96.94 408 PHE B N 1
ATOM 6987 C CA . PHE B 1 408 ? -3.137 22.078 33.406 1 96.94 408 PHE B CA 1
ATOM 6988 C C . PHE B 1 408 ? -2.443 23.375 33.812 1 96.94 408 PHE B C 1
ATOM 6990 O O . PHE B 1 408 ? -1.819 23.438 34.875 1 96.94 408 PHE B O 1
ATOM 6997 N N . CYS B 1 409 ? -2.551 24.453 32.938 1 98 409 CYS B N 1
ATOM 6998 C CA . CYS B 1 409 ? -1.886 25.734 33.188 1 98 409 CYS B CA 1
ATOM 6999 C C . CYS B 1 409 ? -2.512 26.453 34.375 1 98 409 CYS B C 1
ATOM 7001 O O . CYS B 1 409 ? -1.8 27.031 35.188 1 98 409 CYS B O 1
ATOM 7003 N N . GLN B 1 410 ? -3.793 26.375 34.469 1 97.19 410 GLN B N 1
ATOM 7004 C CA . GLN B 1 410 ? -4.48 27.078 35.531 1 97.19 410 GLN B CA 1
ATOM 7005 C C . GLN B 1 410 ? -4.18 26.453 36.875 1 97.19 410 GLN B C 1
ATOM 7007 O O . GLN B 1 410 ? -4.008 27.172 37.875 1 97.19 410 GLN B O 1
ATOM 7012 N N . ASP B 1 411 ? -4.145 25.188 36.906 1 96.06 411 ASP B N 1
ATOM 7013 C CA . ASP B 1 411 ? -3.842 24.469 38.156 1 96.06 411 ASP B CA 1
ATOM 7014 C C . ASP B 1 411 ? -2.469 24.859 38.688 1 96.06 411 ASP B C 1
ATOM 7016 O O . ASP B 1 411 ? -2.221 24.766 39.875 1 96.06 411 ASP B O 1
ATOM 7020 N N . ARG B 1 412 ? -1.651 25.375 37.906 1 96.25 412 ARG B N 1
ATOM 7021 C CA . ARG B 1 412 ? -0.285 25.734 38.281 1 96.25 412 ARG B CA 1
ATOM 7022 C C . ARG B 1 412 ? -0.118 27.234 38.375 1 96.25 412 ARG B C 1
ATOM 7024 O O . ARG B 1 412 ? 0.99 27.734 38.594 1 96.25 412 ARG B O 1
ATOM 7031 N N . GLY B 1 413 ? -1.222 27.938 38.062 1 97.12 413 GLY B N 1
ATOM 7032 C CA . GLY B 1 413 ? -1.182 29.391 38.094 1 97.12 413 GLY B CA 1
ATOM 7033 C C . GLY B 1 413 ? -0.475 30 36.906 1 97.12 413 GLY B C 1
ATOM 7034 O O . GLY B 1 413 ? -0.013 31.141 36.969 1 97.12 413 GLY B O 1
ATOM 7035 N N . TRP B 1 414 ? -0.349 29.234 35.875 1 97.88 414 TRP B N 1
ATOM 7036 C CA . TRP B 1 414 ? 0.387 29.688 34.688 1 97.88 414 TRP B CA 1
ATOM 7037 C C . TRP B 1 414 ? -0.539 30.406 33.719 1 97.88 414 TRP B C 1
ATOM 7039 O O . TRP B 1 414 ? -0.077 31.016 32.75 1 97.88 414 TRP B O 1
ATOM 7049 N N . TRP B 1 415 ? -1.846 30.406 33.906 1 97.69 415 TRP B N 1
ATOM 7050 C CA . TRP B 1 415 ? -2.865 30.938 33.031 1 97.69 415 TRP B CA 1
ATOM 7051 C C . TRP B 1 415 ? -4.121 31.328 33.781 1 97.69 415 TRP B C 1
ATOM 7053 O O . TRP B 1 415 ? -4.508 30.641 34.75 1 97.69 415 TRP B O 1
ATOM 7063 N N . SER B 1 416 ? -4.738 32.375 33.469 1 97.44 416 SER B N 1
ATOM 7064 C CA . SER B 1 416 ? -5.945 32.844 34.156 1 97.44 416 SER B CA 1
ATOM 7065 C C . SER B 1 416 ? -7.086 33.062 33.188 1 97.44 416 SER B C 1
ATOM 7067 O O . SER B 1 416 ? -6.867 33.094 31.969 1 97.44 416 SER B O 1
ATOM 7069 N N . ASP B 1 417 ? -8.227 33.25 33.688 1 96.31 417 ASP B N 1
ATOM 7070 C CA . ASP B 1 417 ? -9.391 33.531 32.875 1 96.31 417 ASP B CA 1
ATOM 7071 C C . ASP B 1 417 ? -9.227 34.875 32.156 1 96.31 417 ASP B C 1
ATOM 7073 O O . ASP B 1 417 ? -9.641 35.031 30.984 1 96.31 417 ASP B O 1
ATOM 7077 N N . GLU B 1 418 ? -8.695 35.781 32.844 1 96.81 418 GLU B N 1
ATOM 7078 C CA . GLU B 1 418 ? -8.445 37.094 32.25 1 96.81 418 GLU B CA 1
ATOM 7079 C C . GLU B 1 418 ? -7.469 37 31.094 1 96.81 418 GLU B C 1
ATOM 7081 O O . GLU B 1 418 ? -7.688 37.594 30.047 1 96.81 418 GLU B O 1
ATOM 7086 N N . GLU B 1 419 ? -6.422 36.25 31.312 1 97.31 419 GLU B N 1
ATOM 7087 C CA . GLU B 1 419 ? -5.445 36.031 30.25 1 97.31 419 GLU B CA 1
ATOM 7088 C C . GLU B 1 419 ? -6.07 35.312 29.062 1 97.31 419 GLU B C 1
ATOM 7090 O O . GLU B 1 419 ? -5.746 35.594 27.906 1 97.31 419 GLU B O 1
ATOM 7095 N N . GLU B 1 420 ? -6.949 34.344 29.375 1 97.25 420 GLU B N 1
ATOM 7096 C CA . GLU B 1 420 ? -7.668 33.594 28.328 1 97.25 420 GLU B CA 1
ATOM 7097 C C . GLU B 1 420 ? -8.438 34.531 27.422 1 97.25 420 GLU B C 1
ATOM 7099 O O . GLU B 1 420 ? -8.289 34.5 26.203 1 97.25 420 GLU B O 1
ATOM 7104 N N . GLU B 1 421 ? -9.219 35.375 28.016 1 96.75 421 GLU B N 1
ATOM 7105 C CA . GLU B 1 421 ? -10.062 36.312 27.25 1 96.75 421 GLU B CA 1
ATOM 7106 C C . GLU B 1 421 ? -9.227 37.344 26.5 1 96.75 421 GLU B C 1
ATOM 7108 O O . GLU B 1 421 ? -9.523 37.656 25.344 1 96.75 421 GLU B O 1
ATOM 7113 N N . ALA B 1 422 ? -8.242 37.844 27.156 1 97.81 422 ALA B N 1
ATOM 7114 C CA . ALA B 1 422 ? -7.352 38.812 26.531 1 97.81 422 ALA B CA 1
ATOM 7115 C C . ALA B 1 422 ? -6.648 38.188 25.312 1 97.81 422 ALA B C 1
ATOM 7117 O O . ALA B 1 422 ? -6.5 38.844 24.281 1 97.81 422 ALA B O 1
ATOM 7118 N N . THR B 1 423 ? -6.195 36.969 25.453 1 98 423 THR B N 1
ATOM 7119 C CA . THR B 1 423 ? -5.488 36.281 24.375 1 98 423 THR B CA 1
ATOM 7120 C C . THR B 1 423 ? -6.422 36.031 23.203 1 98 423 THR B C 1
ATOM 7122 O O . THR B 1 423 ? -6.047 36.25 22.047 1 98 423 THR B O 1
ATOM 7125 N N . LYS B 1 424 ? -7.586 35.562 23.453 1 97.38 424 LYS B N 1
ATOM 7126 C CA . LYS B 1 424 ? -8.57 35.344 22.406 1 97.38 424 LYS B CA 1
ATOM 7127 C C . LYS B 1 424 ? -8.867 36.625 21.625 1 97.38 424 LYS B C 1
ATOM 7129 O O . LYS B 1 424 ? -8.922 36.594 20.391 1 97.38 424 LYS B O 1
ATOM 7134 N N . LYS B 1 425 ? -9.062 37.688 22.359 1 97.5 425 LYS B N 1
ATOM 7135 C CA . LYS B 1 425 ? -9.344 38.969 21.734 1 97.5 425 LYS B CA 1
ATOM 7136 C C . LYS B 1 425 ? -8.172 39.438 20.875 1 97.5 425 LYS B C 1
ATOM 7138 O O . LYS B 1 425 ? -8.359 39.938 19.766 1 97.5 425 LYS B O 1
ATOM 7143 N N . ALA B 1 426 ? -7.043 39.312 21.422 1 97.94 426 ALA B N 1
ATOM 7144 C CA . ALA B 1 426 ? -5.84 39.719 20.703 1 97.94 426 ALA B CA 1
ATOM 7145 C C . ALA B 1 426 ? -5.672 38.875 19.422 1 97.94 426 ALA B C 1
ATOM 7147 O O . ALA B 1 426 ? -5.316 39.438 18.375 1 97.94 426 ALA B O 1
ATOM 7148 N N . HIS B 1 427 ? -5.875 37.562 19.5 1 97.88 427 HIS B N 1
ATOM 7149 C CA . HIS B 1 427 ? -5.777 36.656 18.344 1 97.88 427 HIS B CA 1
ATOM 7150 C C . HIS B 1 427 ? -6.766 37.094 17.266 1 97.88 427 HIS B C 1
ATOM 7152 O O . HIS B 1 427 ? -6.391 37.188 16.094 1 97.88 427 HIS B O 1
ATOM 7158 N N . ARG B 1 428 ? -7.973 37.312 17.625 1 97.81 428 ARG B N 1
ATOM 7159 C CA . ARG B 1 428 ? -9 37.719 16.688 1 97.81 428 ARG B CA 1
ATOM 7160 C C . ARG B 1 428 ? -8.617 39.031 15.992 1 97.81 428 ARG B C 1
ATOM 7162 O O . ARG B 1 428 ? -8.711 39.125 14.773 1 97.81 428 ARG B O 1
ATOM 7169 N N . ALA B 1 429 ? -8.156 39.938 16.797 1 98.12 429 ALA B N 1
ATOM 7170 C CA . ALA B 1 429 ? -7.777 41.25 16.266 1 98.12 429 ALA B CA 1
ATOM 7171 C C . ALA B 1 429 ? -6.633 41.125 15.258 1 98.12 429 ALA B C 1
ATOM 7173 O O . ALA B 1 429 ? -6.637 41.781 14.219 1 98.12 429 ALA B O 1
ATOM 7174 N N . THR B 1 430 ? -5.723 40.375 15.578 1 97.88 430 THR B N 1
ATOM 7175 C CA . THR B 1 430 ? -4.555 40.188 14.727 1 97.88 430 THR B CA 1
ATOM 7176 C C . THR B 1 430 ? -4.945 39.531 13.406 1 97.88 430 THR B C 1
ATOM 7178 O O . THR B 1 430 ? -4.445 39.906 12.344 1 97.88 430 THR B O 1
ATOM 7181 N N . ILE B 1 431 ? -5.797 38.5 13.43 1 98.19 431 ILE B N 1
ATOM 7182 C CA . ILE B 1 431 ? -6.25 37.812 12.234 1 98.19 431 ILE B CA 1
ATOM 7183 C C . ILE B 1 431 ? -7.031 38.75 11.336 1 98.19 431 ILE B C 1
ATOM 7185 O O . ILE B 1 431 ? -6.781 38.844 10.133 1 98.19 431 ILE B O 1
ATOM 7189 N N . LEU B 1 432 ? -7.93 39.531 11.93 1 98.12 432 LEU B N 1
ATOM 7190 C CA . LEU B 1 432 ? -8.766 40.469 11.172 1 98.12 432 LEU B CA 1
ATOM 7191 C C . LEU B 1 432 ? -7.918 41.562 10.531 1 98.12 432 LEU B C 1
ATOM 7193 O O . LEU B 1 432 ? -8.172 41.969 9.391 1 98.12 432 LEU B O 1
ATOM 7197 N N . LYS B 1 433 ? -6.953 42 11.289 1 98.31 433 LYS B N 1
ATOM 7198 C CA . LYS B 1 433 ? -6.043 43 10.734 1 98.31 433 LYS B CA 1
ATOM 7199 C C . LYS B 1 433 ? -5.305 42.438 9.516 1 98.31 433 LYS B C 1
ATOM 7201 O O . LYS B 1 433 ? -5.164 43.156 8.508 1 98.31 433 LYS B O 1
ATOM 7206 N N . ALA B 1 434 ? -4.816 41.281 9.602 1 98.12 434 ALA B N 1
ATOM 7207 C CA . ALA B 1 434 ? -4.105 40.656 8.492 1 98.12 434 ALA B CA 1
ATOM 7208 C C . ALA B 1 434 ? -5.023 40.469 7.289 1 98.12 434 ALA B C 1
ATOM 7210 O O . ALA B 1 434 ? -4.605 40.625 6.145 1 98.12 434 ALA B O 1
ATOM 7211 N N . ILE B 1 435 ? -6.262 40.062 7.527 1 98.06 435 ILE B N 1
ATOM 7212 C CA . ILE B 1 435 ? -7.246 39.875 6.469 1 98.06 435 ILE B CA 1
ATOM 7213 C C . ILE B 1 435 ? -7.504 41.188 5.758 1 98.06 435 ILE B C 1
ATOM 7215 O O . ILE B 1 435 ? -7.527 41.25 4.527 1 98.06 435 ILE B O 1
ATOM 7219 N N . GLN B 1 436 ? -7.656 42.25 6.52 1 97.69 436 GLN B N 1
ATOM 7220 C CA . GLN B 1 436 ? -7.871 43.562 5.941 1 97.69 436 GLN B CA 1
ATOM 7221 C C . GLN B 1 436 ? -6.695 44 5.062 1 97.69 436 GLN B C 1
ATOM 7223 O O . GLN B 1 436 ? -6.891 44.562 3.984 1 97.69 436 GLN B O 1
ATOM 7228 N N . GLY B 1 437 ? -5.559 43.719 5.559 1 97.62 437 GLY B N 1
ATOM 7229 C CA . GLY B 1 437 ? -4.375 44 4.762 1 97.62 437 GLY B CA 1
ATOM 7230 C C . GLY B 1 437 ? -4.359 43.25 3.441 1 97.62 437 GLY B C 1
ATOM 7231 O O . GLY B 1 437 ? -4.047 43.844 2.398 1 97.62 437 GLY B O 1
ATOM 7232 N N . ALA B 1 438 ? -4.648 42.031 3.479 1 97.5 438 ALA B N 1
ATOM 7233 C CA . ALA B 1 438 ? -4.648 41.188 2.279 1 97.5 438 ALA B CA 1
ATOM 7234 C C . ALA B 1 438 ? -5.73 41.656 1.301 1 97.5 438 ALA B C 1
ATOM 7236 O O . ALA B 1 438 ? -5.496 41.719 0.091 1 97.5 438 ALA B O 1
ATOM 7237 N N . GLU B 1 439 ? -6.883 42 1.785 1 95.75 439 GLU B N 1
ATOM 7238 C CA . GLU B 1 439 ? -8.016 42.375 0.95 1 95.75 439 GLU B CA 1
ATOM 7239 C C . GLU B 1 439 ? -7.773 43.719 0.244 1 95.75 439 GLU B C 1
ATOM 7241 O O . GLU B 1 439 ? -8.414 44 -0.767 1 95.75 439 GLU B O 1
ATOM 7246 N N . SER B 1 440 ? -6.883 44.469 0.75 1 95.69 440 SER B N 1
ATOM 7247 C CA . SER B 1 440 ? -6.574 45.75 0.153 1 95.69 440 SER B CA 1
ATOM 7248 C C . SER B 1 440 ? -5.547 45.625 -0.966 1 95.69 440 SER B C 1
ATOM 7250 O O . SER B 1 440 ? -5.277 46.562 -1.688 1 95.69 440 SER B O 1
ATOM 7252 N N . ARG B 1 441 ? -5.012 44.469 -1.137 1 96.06 441 ARG B N 1
ATOM 7253 C CA . ARG B 1 441 ? -3.98 44.219 -2.141 1 96.06 441 ARG B CA 1
ATOM 7254 C C . ARG B 1 441 ? -4.59 43.719 -3.443 1 96.06 441 ARG B C 1
ATOM 7256 O O . ARG B 1 441 ? -5.645 43.094 -3.436 1 96.06 441 ARG B O 1
ATOM 7263 N N . MET B 1 442 ? -3.926 43.969 -4.496 1 96.19 442 MET B N 1
ATOM 7264 C CA . MET B 1 442 ? -4.363 43.5 -5.809 1 96.19 442 MET B CA 1
ATOM 7265 C C . MET B 1 442 ? -3.973 42.062 -6.02 1 96.19 442 MET B C 1
ATOM 7267 O O . MET B 1 442 ? -3.148 41.5 -5.281 1 96.19 442 MET B O 1
ATOM 7271 N N . ARG B 1 443 ? -4.602 41.438 -7.035 1 96.31 443 ARG B N 1
ATOM 7272 C CA . ARG B 1 443 ? -4.152 40.125 -7.52 1 96.31 443 ARG B CA 1
ATOM 7273 C C . ARG B 1 443 ? -2.869 40.281 -8.336 1 96.31 443 ARG B C 1
ATOM 7275 O O . ARG B 1 443 ? -2.525 41.375 -8.789 1 96.31 443 ARG B O 1
ATOM 7282 N N . PRO B 1 444 ? -2.105 39.188 -8.422 1 96.19 444 PRO B N 1
ATOM 7283 C CA . PRO B 1 444 ? -0.892 39.25 -9.234 1 96.19 444 PRO B CA 1
ATOM 7284 C C . PRO B 1 444 ? -1.173 39.656 -10.68 1 96.19 444 PRO B C 1
ATOM 7286 O O . PRO B 1 444 ? -2.295 39.5 -11.164 1 96.19 444 PRO B O 1
ATOM 7289 N N . SER B 1 445 ? -0.132 40.156 -11.32 1 94.75 445 SER B N 1
ATOM 7290 C CA . SER B 1 445 ? -0.252 40.469 -12.734 1 94.75 445 SER B CA 1
ATOM 7291 C C . SER B 1 445 ? -0.662 39.25 -13.555 1 94.75 445 SER B C 1
ATOM 7293 O O . SER B 1 445 ? -0.222 38.156 -13.273 1 94.75 445 SER B O 1
ATOM 7295 N N . ILE B 1 446 ? -1.402 39.5 -14.531 1 93.88 446 ILE B N 1
ATOM 7296 C CA . ILE B 1 446 ? -1.866 38.406 -15.406 1 93.88 446 ILE B CA 1
ATOM 7297 C C . ILE B 1 446 ? -0.671 37.75 -16.094 1 93.88 446 ILE B C 1
ATOM 7299 O O . ILE B 1 446 ? -0.655 36.531 -16.297 1 93.88 446 ILE B O 1
ATOM 7303 N N . SER B 1 447 ? 0.293 38.531 -16.391 1 92 447 SER B N 1
ATOM 7304 C CA . SER B 1 447 ? 1.471 38.031 -17.094 1 92 447 SER B CA 1
ATOM 7305 C C . SER B 1 447 ? 2.195 36.969 -16.266 1 92 447 SER B C 1
ATOM 7307 O O . SER B 1 447 ? 2.887 36.094 -16.812 1 92 447 SER B O 1
ATOM 7309 N N . SER B 1 448 ? 2.047 36.969 -15 1 91.88 448 SER B N 1
ATOM 7310 C CA . SER B 1 448 ? 2.746 36.062 -14.109 1 91.88 448 SER B CA 1
ATOM 7311 C C . SER B 1 448 ? 2.287 34.625 -14.32 1 91.88 448 SER B C 1
ATOM 7313 O O . SER B 1 448 ? 2.982 33.656 -13.945 1 91.88 448 SER B O 1
ATOM 7315 N N . MET B 1 449 ? 1.146 34.406 -14.977 1 91.62 449 MET B N 1
ATOM 7316 C CA . MET B 1 449 ? 0.604 33.094 -15.203 1 91.62 449 MET B CA 1
ATOM 7317 C C . MET B 1 449 ? 1.521 32.25 -16.109 1 91.62 449 MET B C 1
ATOM 7319 O O . MET B 1 449 ? 1.459 31.031 -16.125 1 91.62 449 MET B O 1
ATOM 7323 N N . PHE B 1 450 ? 2.404 32.938 -16.812 1 91.88 450 PHE B N 1
ATOM 7324 C CA . PHE B 1 450 ? 3.254 32.281 -17.781 1 91.88 450 PHE B CA 1
ATOM 7325 C C . PHE B 1 450 ? 4.652 32.062 -17.219 1 91.88 450 PHE B C 1
ATOM 7327 O O . PHE B 1 450 ? 5.547 31.578 -17.938 1 91.88 450 PHE B O 1
ATOM 7334 N N . GLU B 1 451 ? 4.828 32.312 -15.953 1 89.31 451 GLU B N 1
ATOM 7335 C CA . GLU B 1 451 ? 6.164 32.312 -15.367 1 89.31 451 GLU B CA 1
ATOM 7336 C C . GLU B 1 451 ? 6.316 31.172 -14.359 1 89.31 451 GLU B C 1
ATOM 7338 O O . GLU B 1 451 ? 5.344 30.484 -14.031 1 89.31 451 GLU B O 1
ATOM 7343 N N . ASP B 1 452 ? 7.484 30.766 -13.969 1 87.69 452 ASP B N 1
ATOM 7344 C CA . ASP B 1 452 ? 7.895 30 -12.797 1 87.69 452 ASP B CA 1
ATOM 7345 C C . ASP B 1 452 ? 7.754 28.5 -13.039 1 87.69 452 ASP B C 1
ATOM 7347 O O . ASP B 1 452 ? 7.898 27.703 -12.109 1 87.69 452 ASP B O 1
ATOM 7351 N N . VAL B 1 453 ? 7.336 28.125 -14.234 1 85.56 453 VAL B N 1
ATOM 7352 C CA . VAL B 1 453 ? 7.203 26.703 -14.508 1 85.56 453 VAL B CA 1
ATOM 7353 C C . VAL B 1 453 ? 8.508 26.156 -15.078 1 85.56 453 VAL B C 1
ATOM 7355 O O . VAL B 1 453 ? 8.977 25.094 -14.664 1 85.56 453 VAL B O 1
ATOM 7358 N N . TYR B 1 454 ? 9.086 26.891 -15.93 1 87.31 454 TYR B N 1
ATOM 7359 C CA . TYR B 1 454 ? 10.32 26.469 -16.562 1 87.31 454 TYR B CA 1
ATOM 7360 C C . TYR B 1 454 ? 11.477 27.375 -16.188 1 87.31 454 TYR B C 1
ATOM 7362 O O . TYR B 1 454 ? 11.312 28.594 -16.078 1 87.31 454 TYR B O 1
ATOM 7370 N N . ALA B 1 455 ? 12.609 26.641 -16.016 1 86 455 ALA B N 1
ATOM 7371 C CA . ALA B 1 455 ? 13.82 27.438 -15.836 1 86 455 ALA B CA 1
ATOM 7372 C C . ALA B 1 455 ? 14.352 27.922 -17.172 1 86 455 ALA B C 1
ATOM 7374 O O . ALA B 1 455 ? 14.172 27.266 -18.203 1 86 455 ALA B O 1
ATOM 7375 N N . GLY B 1 456 ? 14.906 29.062 -17.172 1 87.12 456 GLY B N 1
ATOM 7376 C CA . GLY B 1 456 ? 15.523 29.562 -18.375 1 87.12 456 GLY B CA 1
ATOM 7377 C C . GLY B 1 456 ? 14.555 30.312 -19.281 1 87.12 456 GLY B C 1
ATOM 7378 O O . GLY B 1 456 ? 13.711 31.062 -18.812 1 87.12 456 GLY B O 1
ATOM 7379 N N . GLU B 1 457 ? 14.75 30.016 -20.547 1 87.94 457 GLU B N 1
ATOM 7380 C CA . GLU B 1 457 ? 13.93 30.734 -21.516 1 87.94 457 GLU B CA 1
ATOM 7381 C C . GLU B 1 457 ? 12.523 30.141 -21.594 1 87.94 457 GLU B C 1
ATOM 7383 O O . GLU B 1 457 ? 12.352 28.922 -21.516 1 87.94 457 GLU B O 1
ATOM 7388 N N . MET B 1 458 ? 11.586 31.031 -21.766 1 90.12 458 MET B N 1
ATOM 7389 C CA . MET B 1 458 ? 10.195 30.594 -21.906 1 90.12 458 MET B CA 1
ATOM 7390 C C . MET B 1 458 ? 10.008 29.797 -23.188 1 90.12 458 MET B C 1
ATOM 7392 O O . MET B 1 458 ? 10.43 30.234 -24.266 1 90.12 458 MET B O 1
ATOM 7396 N N . PRO B 1 459 ? 9.398 28.672 -23.047 1 93.25 459 PRO B N 1
ATOM 7397 C CA . PRO B 1 459 ? 9.133 27.859 -24.234 1 93.25 459 PRO B CA 1
ATOM 7398 C C . PRO B 1 459 ? 8.281 28.609 -25.266 1 93.25 459 PRO B C 1
ATOM 7400 O O . PRO B 1 459 ? 7.418 29.406 -24.906 1 93.25 459 PRO B O 1
ATOM 7403 N N . ALA B 1 460 ? 8.469 28.203 -26.484 1 91.56 460 ALA B N 1
ATOM 7404 C CA . ALA B 1 460 ? 7.797 28.859 -27.594 1 91.56 460 ALA B CA 1
ATOM 7405 C C . ALA B 1 460 ? 6.277 28.734 -27.453 1 91.56 460 ALA B C 1
ATOM 7407 O O . ALA B 1 460 ? 5.547 29.672 -27.797 1 91.56 460 ALA B O 1
ATOM 7408 N N . SER B 1 461 ? 5.879 27.672 -27.016 1 93.56 461 SER B N 1
ATOM 7409 C CA . SER B 1 461 ? 4.441 27.453 -26.875 1 93.56 461 SER B CA 1
ATOM 7410 C C . SER B 1 461 ? 3.836 28.438 -25.875 1 93.56 461 SER B C 1
ATOM 7412 O O . SER B 1 461 ? 2.738 28.969 -26.094 1 93.56 461 SER B O 1
ATOM 7414 N N . LEU B 1 462 ? 4.527 28.781 -24.828 1 93.25 462 LEU B N 1
ATOM 7415 C CA . LEU B 1 462 ? 4.039 29.719 -23.812 1 93.25 462 LEU B CA 1
ATOM 7416 C C . LEU B 1 462 ? 4.105 31.156 -24.328 1 93.25 462 LEU B C 1
ATOM 7418 O O . LEU B 1 462 ? 3.254 31.984 -23.984 1 93.25 462 LEU B O 1
ATOM 7422 N N . GLN B 1 463 ? 5.09 31.422 -25.062 1 91.38 463 GLN B N 1
ATOM 7423 C CA . GLN B 1 463 ? 5.188 32.75 -25.688 1 91.38 463 GLN B CA 1
ATOM 7424 C C . GLN B 1 463 ? 3.994 33 -26.594 1 91.38 463 GLN B C 1
ATOM 7426 O O . GLN B 1 463 ? 3.426 34.094 -26.578 1 91.38 463 GLN B O 1
ATOM 7431 N N . ASP B 1 464 ? 3.674 31.938 -27.312 1 93.88 464 ASP B N 1
ATOM 7432 C CA . ASP B 1 464 ? 2.531 32.062 -28.203 1 93.88 464 ASP B CA 1
ATOM 7433 C C . ASP B 1 464 ? 1.238 32.281 -27.438 1 93.88 464 ASP B C 1
ATOM 7435 O O . ASP B 1 464 ? 0.411 33.125 -27.812 1 93.88 464 ASP B O 1
ATOM 7439 N N . GLN B 1 465 ? 1.088 31.594 -26.406 1 95.19 465 GLN B N 1
ATOM 7440 C CA . GLN B 1 465 ? -0.109 31.719 -25.578 1 95.19 465 GLN B CA 1
ATOM 7441 C C . GLN B 1 465 ? -0.19 33.094 -24.922 1 95.19 465 GLN B C 1
ATOM 7443 O O . GLN B 1 465 ? -1.269 33.688 -24.844 1 95.19 465 GLN B O 1
ATOM 7448 N N . ARG B 1 466 ? 0.917 33.562 -24.453 1 94.06 466 ARG B N 1
ATOM 7449 C CA . ARG B 1 466 ? 0.996 34.875 -23.859 1 94.06 466 ARG B CA 1
ATOM 7450 C C . ARG B 1 466 ? 0.601 35.969 -24.859 1 94.06 466 ARG B C 1
ATOM 7452 O O . ARG B 1 466 ? -0.168 36.875 -24.547 1 94.06 466 ARG B O 1
ATOM 7459 N N . ALA B 1 467 ? 1.078 35.844 -26.031 1 93.44 467 ALA B N 1
ATOM 7460 C CA . ALA B 1 467 ? 0.763 36.812 -27.094 1 93.44 467 ALA B CA 1
ATOM 7461 C C . ALA B 1 467 ? -0.719 36.75 -27.453 1 93.44 467 ALA B C 1
ATOM 7463 O O . ALA B 1 467 ? -1.335 37.781 -27.734 1 93.44 467 ALA B O 1
ATOM 7464 N N . GLU B 1 468 ? -1.162 35.531 -27.484 1 95.06 468 GLU B N 1
ATOM 7465 C CA . GLU B 1 468 ? -2.578 35.375 -27.797 1 95.06 468 GLU B CA 1
ATOM 7466 C C . GLU B 1 468 ? -3.459 36.031 -26.734 1 95.06 468 GLU B C 1
ATOM 7468 O O . GLU B 1 468 ? -4.453 36.688 -27.078 1 95.06 468 GLU B O 1
ATOM 7473 N N . LEU B 1 469 ? -3.102 35.875 -25.516 1 94.94 469 LEU B N 1
ATOM 7474 C CA . LEU B 1 469 ? -3.883 36.5 -24.453 1 94.94 469 LEU B CA 1
ATOM 7475 C C . LEU B 1 469 ? -3.799 38 -24.547 1 94.94 469 LEU B C 1
ATOM 7477 O O . LEU B 1 469 ? -4.797 38.688 -24.328 1 94.94 469 LEU B O 1
ATOM 7481 N N . ALA B 1 470 ? -2.623 38.531 -24.844 1 94 470 ALA B N 1
ATOM 7482 C CA . ALA B 1 470 ? -2.449 39.969 -25.031 1 94 470 ALA B CA 1
ATOM 7483 C C . ALA B 1 470 ? -3.375 40.5 -26.109 1 94 470 ALA B C 1
ATOM 7485 O O . ALA B 1 470 ? -3.99 41.562 -25.969 1 94 470 ALA B O 1
ATOM 7486 N N . ARG B 1 471 ? -3.381 39.688 -27.156 1 93.88 471 ARG B N 1
ATOM 7487 C CA . ARG B 1 471 ? -4.246 40.062 -28.266 1 93.88 471 ARG B CA 1
ATOM 7488 C C . ARG B 1 471 ? -5.711 40.094 -27.844 1 93.88 471 ARG B C 1
ATOM 7490 O O . ARG B 1 471 ? -6.43 41.062 -28.141 1 93.88 471 ARG B O 1
ATOM 7497 N N . LEU B 1 472 ? -6.125 39.062 -27.141 1 94.88 472 LEU B N 1
ATOM 7498 C CA . LEU B 1 472 ? -7.512 38.969 -26.703 1 94.88 472 LEU B CA 1
ATOM 7499 C C . LEU B 1 472 ? -7.863 40.094 -25.75 1 94.88 472 LEU B C 1
ATOM 7501 O O . LEU B 1 472 ? -8.969 40.656 -25.797 1 94.88 472 LEU B O 1
ATOM 7505 N N . ILE B 1 473 ? -6.977 40.5 -24.922 1 93.5 473 ILE B N 1
ATOM 7506 C CA . ILE B 1 473 ? -7.219 41.531 -23.938 1 93.5 473 ILE B CA 1
ATOM 7507 C C . ILE B 1 473 ? -7.32 42.906 -24.656 1 93.5 473 ILE B C 1
ATOM 7509 O O . ILE B 1 473 ? -8.125 43.75 -24.281 1 93.5 473 ILE B O 1
ATOM 7513 N N . ARG B 1 474 ? -6.559 43.125 -25.688 1 91.81 474 ARG B N 1
ATOM 7514 C CA . ARG B 1 474 ? -6.664 44.344 -26.484 1 91.81 474 ARG B CA 1
ATOM 7515 C C . ARG B 1 474 ? -8.031 44.438 -27.156 1 91.81 474 ARG B C 1
ATOM 7517 O O . ARG B 1 474 ? -8.602 45.531 -27.25 1 91.81 474 ARG B O 1
ATOM 7524 N N . MET B 1 475 ? -8.453 43.281 -27.453 1 93.75 475 MET B N 1
ATOM 7525 C CA . MET B 1 475 ? -9.703 43.25 -28.188 1 93.75 475 MET B CA 1
ATOM 7526 C C . MET B 1 475 ? -10.898 43.375 -27.25 1 93.75 475 MET B C 1
ATOM 7528 O O . MET B 1 475 ? -11.867 44.062 -27.547 1 93.75 475 MET B O 1
ATOM 7532 N N . TYR B 1 476 ? -10.781 42.625 -26.141 1 93.88 476 TYR B N 1
ATOM 7533 C CA . TYR B 1 476 ? -11.992 42.469 -25.344 1 93.88 476 TYR B CA 1
ATOM 7534 C C . TYR B 1 476 ? -11.812 43.062 -23.953 1 93.88 476 TYR B C 1
ATOM 7536 O O . TYR B 1 476 ? -12.773 43.156 -23.188 1 93.88 476 TYR B O 1
ATOM 7544 N N . GLY B 1 477 ? -10.648 43.5 -23.547 1 92.19 477 GLY B N 1
ATOM 7545 C CA . GLY B 1 477 ? -10.305 43.875 -22.188 1 92.19 477 GLY B CA 1
ATOM 7546 C C . GLY B 1 477 ? -11.141 45.031 -21.641 1 92.19 477 GLY B C 1
ATOM 7547 O O . GLY B 1 477 ? -11.312 45.156 -20.422 1 92.19 477 GLY B O 1
ATOM 7548 N N . GLN B 1 478 ? -11.781 45.812 -22.516 1 92.94 478 GLN B N 1
ATOM 7549 C CA . GLN B 1 478 ? -12.555 47 -22.078 1 92.94 478 GLN B CA 1
ATOM 7550 C C . GLN B 1 478 ? -14.023 46.625 -21.875 1 92.94 478 GLN B C 1
ATOM 7552 O O . GLN B 1 478 ? -14.781 47.406 -21.297 1 92.94 478 GLN B O 1
ATOM 7557 N N . HIS B 1 479 ? -14.344 45.438 -22.312 1 94.56 479 HIS B N 1
ATOM 7558 C CA . HIS B 1 479 ? -15.734 45 -22.203 1 94.56 479 HIS B CA 1
ATOM 7559 C C . HIS B 1 479 ? -15.953 44.125 -21 1 94.56 479 HIS B C 1
ATOM 7561 O O . HIS B 1 479 ? -15.055 43.375 -20.594 1 94.56 479 HIS B O 1
ATOM 7567 N N . GLU B 1 480 ? -17.234 44.219 -20.531 1 92.62 480 GLU B N 1
ATOM 7568 C CA . GLU B 1 480 ? -17.594 43.281 -19.453 1 92.62 480 GLU B CA 1
ATOM 7569 C C . GLU B 1 480 ? -17.766 41.875 -19.984 1 92.62 480 GLU B C 1
ATOM 7571 O O . GLU B 1 480 ? -18.203 41.656 -21.125 1 92.62 480 GLU B O 1
ATOM 7576 N N . PRO B 1 481 ? -17.359 41.031 -19.25 1 92.44 481 PRO B N 1
ATOM 7577 C CA . PRO B 1 481 ? -16.891 41.031 -17.859 1 92.44 481 PRO B CA 1
ATOM 7578 C C . PRO B 1 481 ? -15.375 41.188 -17.75 1 92.44 481 PRO B C 1
ATOM 7580 O O . PRO B 1 481 ? -14.828 41.25 -16.641 1 92.44 481 PRO B O 1
ATOM 7583 N N . TRP B 1 482 ? -14.633 41.312 -18.812 1 93.69 482 TRP B N 1
ATOM 7584 C CA . TRP B 1 482 ? -13.18 41.344 -18.812 1 93.69 482 TRP B CA 1
ATOM 7585 C C . TRP B 1 482 ? -12.656 42.562 -18.047 1 93.69 482 TRP B C 1
ATOM 7587 O O . TRP B 1 482 ? -11.727 42.438 -17.25 1 93.69 482 TRP B O 1
ATOM 7597 N N . ALA B 1 483 ? -13.312 43.656 -18.281 1 94.06 483 ALA B N 1
ATOM 7598 C CA . ALA B 1 483 ? -12.867 44.906 -17.656 1 94.06 483 ALA B CA 1
ATOM 7599 C C . ALA B 1 483 ? -12.891 44.781 -16.141 1 94.06 483 ALA B C 1
ATOM 7601 O O . ALA B 1 483 ? -11.945 45.219 -15.469 1 94.06 483 ALA B O 1
ATOM 7602 N N . LYS B 1 484 ? -13.922 44.25 -15.695 1 94 484 LYS B N 1
ATOM 7603 C CA . LYS B 1 484 ? -14.086 44.094 -14.25 1 94 484 LYS B CA 1
ATOM 7604 C C . LYS B 1 484 ? -13.039 43.156 -13.672 1 94 484 LYS B C 1
ATOM 7606 O O . LYS B 1 484 ? -12.477 43.438 -12.609 1 94 484 LYS B O 1
ATOM 7611 N N . GLU B 1 485 ? -12.812 42.094 -14.336 1 94.44 485 GLU B N 1
ATOM 7612 C CA . GLU B 1 485 ? -11.836 41.125 -13.867 1 94.44 485 GLU B CA 1
ATOM 7613 C C . GLU B 1 485 ? -10.414 41.688 -13.969 1 94.44 485 GLU B C 1
ATOM 7615 O O . GLU B 1 485 ? -9.609 41.5 -13.055 1 94.44 485 GLU B O 1
ATOM 7620 N N . LEU B 1 486 ? -10.102 42.375 -15.008 1 94.5 486 LEU B N 1
ATOM 7621 C CA . LEU B 1 486 ? -8.766 42.906 -15.234 1 94.5 486 LEU B CA 1
ATOM 7622 C C . LEU B 1 486 ? -8.43 43.969 -14.195 1 94.5 486 LEU B C 1
ATOM 7624 O O . LEU B 1 486 ? -7.27 44.125 -13.797 1 94.5 486 LEU B O 1
ATOM 7628 N N . ALA B 1 487 ? -9.43 44.656 -13.711 1 94.44 487 ALA B N 1
ATOM 7629 C CA . ALA B 1 487 ? -9.234 45.75 -12.75 1 94.44 487 ALA B CA 1
ATOM 7630 C C . ALA B 1 487 ? -8.734 45.219 -11.406 1 94.44 487 ALA B C 1
ATOM 7632 O O . ALA B 1 487 ? -8.164 45.969 -10.609 1 94.44 487 ALA B O 1
ATOM 7633 N N . LYS B 1 488 ? -8.906 43.938 -11.211 1 94.5 488 LYS B N 1
ATOM 7634 C CA . LYS B 1 488 ? -8.508 43.312 -9.953 1 94.5 488 LYS B CA 1
ATOM 7635 C C . LYS B 1 488 ? -7.02 42.969 -9.961 1 94.5 488 LYS B C 1
ATOM 7637 O O . LYS B 1 488 ? -6.434 42.688 -8.906 1 94.5 488 LYS B O 1
ATOM 7642 N N . HIS B 1 489 ? -6.406 43 -11.148 1 96.19 489 HIS B N 1
ATOM 7643 C CA . HIS B 1 489 ? -5.031 42.531 -11.289 1 96.19 489 HIS B CA 1
ATOM 7644 C C . HIS B 1 489 ? -4.07 43.688 -11.461 1 96.19 489 HIS B C 1
ATOM 7646 O O . HIS B 1 489 ? -4.406 44.688 -12.109 1 96.19 489 HIS B O 1
ATOM 7652 N N . ARG B 1 490 ? -2.814 43.438 -10.836 1 92.69 490 ARG B N 1
ATOM 7653 C CA . ARG B 1 490 ? -1.763 44.438 -11.062 1 92.69 490 ARG B CA 1
ATOM 7654 C C . ARG B 1 490 ? -1.518 44.625 -12.555 1 92.69 490 ARG B C 1
ATOM 7656 O O . ARG B 1 490 ? -1.47 43.688 -13.32 1 92.69 490 ARG B O 1
ATOM 7663 N N . HIS B 1 491 ? -1.432 45.844 -13.039 1 92 491 HIS B N 1
ATOM 7664 C CA . HIS B 1 491 ? -1.161 46.281 -14.414 1 92 491 HIS B CA 1
ATOM 7665 C C . HIS B 1 491 ? -2.344 45.969 -15.328 1 92 491 HIS B C 1
ATOM 7667 O O . HIS B 1 491 ? -2.309 46.281 -16.516 1 92 491 HIS B O 1
ATOM 7673 N N . GLN B 1 492 ? -3.363 45.281 -14.914 1 92.38 492 GLN B N 1
ATOM 7674 C CA . GLN B 1 492 ? -4.633 45.062 -15.594 1 92.38 492 GLN B CA 1
ATOM 7675 C C . GLN B 1 492 ? -4.418 44.406 -16.953 1 92.38 492 GLN B C 1
ATOM 7677 O O . GLN B 1 492 ? -5.117 44.719 -17.922 1 92.38 492 GLN B O 1
ATOM 7682 N N . GLY B 1 493 ? -3.24 43.656 -17.047 1 90.56 493 GLY B N 1
ATOM 7683 C CA . GLY B 1 493 ? -2.969 42.906 -18.266 1 90.56 493 GLY B CA 1
ATOM 7684 C C . GLY B 1 493 ? -2.143 43.719 -19.266 1 90.56 493 GLY B C 1
ATOM 7685 O O . GLY B 1 493 ? -1.78 43.188 -20.328 1 90.56 493 GLY B O 1
ATOM 7686 N N . GLU B 1 494 ? -1.783 44.875 -18.969 1 89.25 494 GLU B N 1
ATOM 7687 C CA . GLU B 1 494 ? -1.067 45.75 -19.906 1 89.25 494 GLU B CA 1
ATOM 7688 C C . GLU B 1 494 ? 0.382 45.312 -20.078 1 89.25 494 GLU B C 1
ATOM 7690 O O . GLU B 1 494 ? 1.025 45.625 -21.078 1 89.25 494 GLU B O 1
ATOM 7695 N N . ASP B 1 495 ? 0.792 44.531 -19.125 1 90.38 495 ASP B N 1
ATOM 7696 C CA . ASP B 1 495 ? 2.193 44.125 -19.141 1 90.38 495 ASP B CA 1
ATOM 7697 C C . ASP B 1 495 ? 2.387 42.844 -19.953 1 90.38 495 ASP B C 1
ATOM 7699 O O . ASP B 1 495 ? 3.498 42.312 -20.047 1 90.38 495 ASP B O 1
ATOM 7703 N N . LEU B 1 496 ? 1.421 42.312 -20.547 1 90.69 496 LEU B N 1
ATOM 7704 C CA . LEU B 1 496 ? 1.525 41.094 -21.359 1 90.69 496 LEU B CA 1
ATOM 7705 C C . LEU B 1 496 ? 2.338 41.375 -22.625 1 90.69 496 LEU B C 1
ATOM 7707 O O . LEU B 1 496 ? 3.01 40.469 -23.125 1 90.69 496 LEU B O 1
ATOM 7711 N N . ASP B 1 497 ? 2.209 42.5 -23.188 1 77.56 497 ASP B N 1
ATOM 7712 C CA . ASP B 1 497 ? 2.895 42.844 -24.422 1 77.56 497 ASP B CA 1
ATOM 7713 C C . ASP B 1 497 ? 4.367 43.156 -24.172 1 77.56 497 ASP B C 1
ATOM 7715 O O . ASP B 1 497 ? 5.188 43.125 -25.094 1 77.56 497 ASP B O 1
ATOM 7719 N N . SER B 1 498 ? 4.746 43.594 -23.031 1 64 498 SER B N 1
ATOM 7720 C CA . SER B 1 498 ? 6.125 44 -22.766 1 64 498 SER B CA 1
ATOM 7721 C C . SER B 1 498 ? 7.047 42.781 -22.672 1 64 498 SER B C 1
ATOM 7723 O O . SER B 1 498 ? 8.203 42.906 -22.266 1 64 498 SER B O 1
ATOM 7725 N N . PHE B 1 499 ? 6.746 41.688 -23 1 56.28 499 PHE B N 1
ATOM 7726 C CA . PHE B 1 499 ? 7.645 40.531 -22.891 1 56.28 499 PHE B CA 1
ATOM 7727 C C . PHE B 1 499 ? 8.758 40.625 -23.938 1 56.28 499 PHE B C 1
ATOM 7729 O O . PHE B 1 499 ? 8.492 40.562 -25.141 1 56.28 499 PHE B O 1
ATOM 7736 N N . ALA B 1 500 ? 9.914 41.344 -23.734 1 47.5 500 ALA B N 1
ATOM 7737 C CA . ALA B 1 500 ? 11.117 41.156 -24.547 1 47.5 500 ALA B CA 1
ATOM 7738 C C . ALA B 1 500 ? 11.781 39.812 -24.25 1 47.5 500 ALA B C 1
ATOM 7740 O O . ALA B 1 500 ? 12.039 39.5 -23.094 1 47.5 500 ALA B O 1
ATOM 7741 N N . PRO B 1 501 ? 11.82 38.938 -25.188 1 42.47 501 PRO B N 1
ATOM 7742 C CA . PRO B 1 501 ? 12.641 37.75 -24.984 1 42.47 501 PRO B CA 1
ATOM 7743 C C . PRO B 1 501 ? 14.008 38.062 -24.391 1 42.47 501 PRO B C 1
ATOM 7745 O O . PRO B 1 501 ? 14.586 39.125 -24.688 1 42.47 501 PRO B O 1
ATOM 7748 N N . LYS B 1 502 ? 14.336 37.531 -23.281 1 36.91 502 LYS B N 1
ATOM 7749 C CA . LYS B 1 502 ? 15.734 37.656 -22.875 1 36.91 502 LYS B CA 1
ATOM 7750 C C . LYS B 1 502 ? 16.672 37.219 -23.984 1 36.91 502 LYS B C 1
ATOM 7752 O O . LYS B 1 502 ? 16.484 36.125 -24.562 1 36.91 502 LYS B O 1
ATOM 7757 N N . ASP B 1 503 ? 17.172 38.188 -24.688 1 31.03 503 ASP B N 1
ATOM 7758 C CA . ASP B 1 503 ? 18.297 37.844 -25.531 1 31.03 503 ASP B CA 1
ATOM 7759 C C . ASP B 1 503 ? 19.25 36.875 -24.812 1 31.03 503 ASP B C 1
ATOM 7761 O O . ASP B 1 503 ? 19.688 37.156 -23.703 1 31.03 503 ASP B O 1
ATOM 7765 N N . ASN B 1 504 ? 19.188 35.594 -24.984 1 28.19 504 ASN B N 1
ATOM 7766 C CA . ASN B 1 504 ? 20.422 34.875 -24.719 1 28.19 504 ASN B CA 1
ATOM 7767 C C . ASN B 1 504 ? 21.625 35.594 -25.328 1 28.19 504 ASN B C 1
ATOM 7769 O O . ASN B 1 504 ? 21.578 36 -26.5 1 28.19 504 ASN B O 1
#

Secondary structure (DSSP, 8-state):
---------------------------------------------------------TTSBTTBTTPPEE--HHHH-B--B---------TTS----TT----TTS--TT-SPPEE-SB-TTSPBPTT--TGGG---HHHHHHHHHHHHHHHHHHHHHHHHHHTTSSS-----TT-HHHHHHHHHHS-TTSEEE--SS-HHHHHHTT--HHHHHHHHHT-TT-TTTT-S-TT---BGGGTBPPPP-STTTHHHHHHHHHHHHHTSTT-TT--EEEEEETTGGGSHHHHHHHHHHHHTT--EEEEEEE-SBSSS-BGGGT-SSSTTGGGGGGGT-EEEEEETT-HHHHHHHHHHHHHHHHHH---EEEEEE----S-SSTT--GGGTS-HHHHHHHHHHS-HHHHHHHHHHHTTS--HHHHHHHHHHHHHHHHHHHHHHHTSPBPPGGGGGSSSSSSSPPHHHHHHHHHHHHHHHHHTTSTTHHHHHTTBGGGGGGGTT------/---------------------------------------------------------TTSBTTBTTPPEE--HHHH-B--B---------TTS----TT----TTS--TT-SPPEE-SB-TTSPBPTT--TGGG---HHHHHHHHHHHHHHHHHHHHHHHHHHTTSSS-----TT-HHHHHHHHHHS-TTSEEE--SS-HHHHHHTT--HHHHHHHHHT-TT-TTTT-S-TT---BTTTTBPPPP-STTTHHHHHHHHHHHHHTSTT-TT--EEEEEETTGGGSHHHHHHHHHHHHTT--EEEEEEE-SBSSS-BGGGT-SSSTTGGGGGGGT-EEEEEETT-HHHHHHHHHHHHHHHHHH---EEEEEE----S-SSTT--GGGTS-HHHHHHHHHHS-HHHHHHHHHHHTTS--HHHHHHHHHHHHHHHHHHHHHHHTSPBPPGGGGGSSSSSSSPPHHHHHHHHHHHHHHHHHTTSTTHHHHHTTBGGGGGGGTT------

pLDDT: mean 77.98, std 27.25, range [14.92, 98.81]

Nearest PDB structures (foldseek):
  2bff-assembly1_A-2  TM=9.194E-01  e=1.119E-43  Homo sapiens
  1x7z-assembly1_A-2  TM=9.202E-01  e=8.377E-43  Homo sapiens
  1u5b-assembly1_A-2  TM=9.194E-01  e=6.269E-42  Homo sapiens
  1w85-assembly2_G  TM=9.378E-01  e=2.282E-27  Geobacillus stearothermophilus
  3dva-assembly2_G  TM=9.326E-01  e=3.307E-27  Geobacillus stearothermophilus

InterPro domains:
  IPR001017 Dehydrogenase, E1 component [PF00676] (148-445)
  IPR029061 Thiamin diphosphate-binding fold [SSF52518] (132-479)
  IPR050771 Alpha-ketoacid dehydrogenase complex E1 component [PTHR43380] (109-481)

Organism: NCBI:txid157183